Protein AF-0000000075264518 (afdb_homodimer)

Sequence (1050 aa):
SKLPQMQHNFGPEPLAYTRLRERRRAAVKKSFLHGWKGYTTYAFGHDELKPLSNKPKDPFGGWGATMIDALSTLAVMELPGEFLKVMPRLHKINFTVDEDVSVFESIIRYLGGFISAFELTERKQDMLLQKAEKLAQELLPAFDTPSGLPHHLWNPVQNKSTNRETLIAEVGTVQLEFMMLSQLSGNPIYGQKAQAITDFLDKMGYEHGIYIKGLYPTSIDTHKGRFKDGKQRSITTFGAMGDSAFEYFLKEHLLVDGTIPQYGRMYMQSIRSMKQYMLRQIPGYDMLLLPPFNTQTSTSKNAMDHLTCFVPGMLAMGAKTFNEPEDMEIAKGLMETCVFMYRTTKTGLSPENWVVSKTEAYNPMTFNKTKEELQSARDWWYDDELQNPLIKPPSNESLVERRPDSLFFGDKRYILRPETVESLFILYRITGDQKYQEYGWEIYQAIEKHCKTKSAYATIRNVDKVRGDDEDDEGEPLEGFNQIDSMESFLFAETFKYLYLLFSPPEIISLDKFVFNTEAHPFIRSKLPQMQHNFGPEPLAYTRLRERRRAAVKKSFLHGWKGYTTYAFGHDELKPLSNKPKDPFGGWGATMIDALSTLAVMELPGEFLKVMPRLHKINFTVDEDVSVFESIIRYLGGFISAFELTERKQDMLLQKAEKLAQELLPAFDTPSGLPHHLWNPVQNKSTNRETLIAEVGTVQLEFMMLSQLSGNPIYGQKAQAITDFLDKMGYEHGIYIKGLYPTSIDTHKGRFKDGKQRSITTFGAMGDSAFEYFLKEHLLVDGTIPQYGRMYMQSIRSMKQYMLRQIPGYDMLLLPPFNTQTSTSKNAMDHLTCFVPGMLAMGAKTFNEPEDMEIAKGLMETCVFMYRTTKTGLSPENWVVSKTEAYNPMTFNKTKEELQSARDWWYDDELQNPLIKPPSNESLVERRPDSLFFGDKRYILRPETVESLFILYRITGDQKYQEYGWEIYQAIEKHCKTKSAYATIRNVDKVRGDDEDDEGEPLEGFNQIDSMESFLFAETFKYLYLLFSPPEIISLDKFVFNTEAHPFIR

Nearest PDB structures (foldseek):
  5kk7-assembly2_B  TM=9.289E-01  e=9.789E-36  Homo sapiens
  1fo3-assembly1_A  TM=9.233E-01  e=9.334E-36  Homo sapiens
  1x9d-assembly1_A  TM=9.325E-01  e=3.366E-35  Homo sapiens
  8b5m-assembly1_A  TM=8.881E-01  e=1.529E-23  Caulobacter
  4ayr-assembly1_A  TM=8.793E-01  e=3.270E-23  Caulobacter sp. K31

Secondary structure (DSSP, 8-state):
--SPP-S----PPPHHHHHHHHHHHHHHHHHHHHHHHHHHHHSTTSSEEETTTTEEE-TTTTS-HHHHHTHHHHHHTT-HHHHHHHHHHHHT-----SS-EEHHHIIIIIIHHHHHHHHHTTT--HHHHHHHHHHHHHHGGGG-STTSPPPSEEBTTTTB-S-SEEEHHHHTSSHHHHHHHHHHH--THHHHHHHHHHHHHHH--GGGT-SSTT---SEEETTTTEEPPSTTT-EE-SSTTTHHHHHHHHHHHHHTTTSSHHHHHHHHHHHHHIIIII-EE-TTSS-EE---EETTTTEE-SEEEGGGGGHHHHHHHHHHHHT-HHHHHHHHHHHHHHHHHHHTSSSS---SEEEESS-EE--TTTTT--HHHHHHHHSGGG-TTS--GGGS---------S--TTEEESS--B----HHHHHHHHHHHHH--THHHHHHHHHHHHHHHHTB-SSSB-EES-TT--TTSSGGGGGS-STTTTEES---THIIIIIHHHHHHHTS-TTTT-TTTEEE-TT--EEE-/--SPP-S----PPPHHHHHHHHHHHHHHHHHHHHHHHHHHHHSTTSSEEETTTTEEE-TTTTS-HHHHHTHHHHHHTT-HHHHHHHHHHHHT-----SS-EEHHHIIIIIIHHHHHHHHHTTT--HHHHHHHHHHHHHHGGGG-STTSPPPSEEBTTTTB-S-SEEEHHHHTSSHHHHHHHHHHH--THHHHHHHHHHHHHHH--GGGT-SSTT---SEEETTTTEEPPSTTT-EE-SSTTTHHHHHHHHHHHHHTTTSSHHHHHHHHHHHHHIIIII-EE-TTSS-EE---EETTTTEE-SEEEGGGGGHHHHHHHHHHHHT-HHHHHHHHHHHHHHHHHHHTSSSS---SEEEESS-EE--TTTTT--HHHHHHHHSGGG-TTS--GGGS---------S--TTEEESS--B----HHHHHHHHHHHHH--THHHHHHHHHHHHHHHHTB-SSSB-EES-TT--TTSSGGGGSS-STTTTEES---THIIIIIHHHHHHHTS-TTTT-TTTEEE-TT--EEE-

Solvent-accessible surface area (backbone atoms only — not comparable to full-atom values): 53180 Å² total; per-residue (Å²): 124,88,55,62,79,48,50,40,86,79,70,89,71,58,66,72,55,50,53,51,33,48,51,52,23,50,51,41,50,50,52,47,49,45,33,48,50,30,31,58,70,48,17,61,58,31,14,24,35,19,29,74,81,55,40,56,42,58,91,67,76,43,71,8,51,28,62,39,28,24,39,38,34,31,57,74,69,68,35,64,69,67,47,58,65,48,52,69,58,58,73,67,60,69,82,75,37,89,47,77,26,48,46,44,58,44,40,46,36,46,34,23,15,24,49,20,30,19,58,74,52,73,63,68,49,60,65,33,51,51,52,28,50,52,48,50,61,60,47,50,68,43,31,72,36,84,54,48,40,46,36,37,35,33,18,51,61,74,68,47,58,91,49,61,47,28,36,37,26,39,65,41,43,46,43,66,50,24,38,50,48,14,67,74,69,67,47,58,64,42,29,51,53,35,50,50,44,53,54,51,60,71,67,55,38,49,56,29,54,35,60,40,78,54,50,59,35,26,42,30,29,25,62,79,53,27,41,42,79,54,96,81,28,32,34,24,34,59,18,84,57,22,29,45,20,59,48,35,24,45,46,44,17,53,48,54,50,54,73,53,56,65,31,44,50,51,31,52,40,23,50,53,39,39,52,73,74,37,31,26,26,32,81,62,34,62,30,33,44,63,23,39,27,30,52,78,79,72,45,72,48,57,31,42,42,44,60,32,29,35,46,26,23,51,30,39,52,48,15,54,64,69,71,33,70,66,40,37,54,49,13,51,19,35,41,43,36,50,52,46,45,16,68,67,30,72,46,32,39,39,39,45,24,36,34,39,76,69,61,42,76,57,43,88,68,51,62,62,39,36,70,67,54,53,49,48,43,54,46,39,83,74,42,83,84,54,66,64,65,86,68,52,66,76,72,77,64,80,71,81,79,68,81,57,91,47,55,44,73,58,52,34,29,29,72,60,73,32,29,50,46,44,16,31,30,45,45,23,46,40,67,60,47,63,64,33,50,53,54,47,48,51,40,50,52,25,44,59,68,67,23,49,44,96,36,21,41,30,19,34,56,40,25,72,57,55,87,74,76,49,86,76,46,83,76,56,58,82,68,64,54,65,44,38,68,39,35,61,41,50,37,49,15,26,31,47,36,30,52,29,49,49,35,41,64,73,75,65,79,25,69,74,48,35,42,59,48,94,50,51,31,51,37,80,84,124,88,58,63,79,51,49,40,88,78,70,90,72,58,67,70,55,49,52,51,34,48,51,52,23,50,50,40,51,50,51,48,49,46,34,48,49,30,31,57,71,48,17,61,60,30,14,24,35,19,29,74,79,55,41,56,43,57,89,68,74,44,72,7,51,29,60,39,28,24,39,37,33,31,56,75,69,68,34,64,70,65,47,56,66,49,52,71,57,57,73,69,61,70,82,72,37,90,49,76,28,48,48,45,60,44,40,45,37,47,36,23,15,25,49,19,31,20,57,73,52,73,62,66,47,62,64,33,51,51,52,29,50,51,48,48,60,60,49,50,68,43,31,72,35,84,53,49,38,47,37,38,34,32,17,53,62,74,67,48,59,90,50,60,48,30,36,36,26,38,66,42,44,46,44,64,50,24,37,50,47,14,66,76,70,67,46,57,65,42,29,51,54,34,50,51,42,52,54,51,61,71,66,54,38,48,55,28,54,34,61,41,79,53,49,62,38,24,39,29,28,26,62,78,54,28,39,42,78,54,96,80,26,33,32,26,35,58,18,82,56,21,29,45,20,62,49,36,24,45,49,43,17,54,49,56,50,53,73,53,56,64,28,45,53,52,29,53,42,24,51,54,40,39,53,73,73,37,31,25,26,34,82,62,34,62,30,33,45,64,24,37,25,29,50,79,77,72,46,72,48,56,33,44,42,43,60,32,29,35,46,26,23,49,30,40,52,49,14,52,64,69,70,34,69,67,40,37,53,49,14,52,19,35,41,43,35,49,51,46,44,15,69,67,31,73,46,32,39,38,40,44,25,36,33,39,75,66,62,42,76,57,42,88,71,52,60,62,39,34,72,65,52,51,52,48,42,54,45,39,82,74,39,84,83,53,66,64,64,85,68,53,63,77,72,75,64,75,73,78,85,61,80,56,91,46,57,44,73,57,53,33,29,29,73,59,74,31,29,48,47,46,16,31,30,44,46,24,47,41,67,62,47,63,63,34,49,54,53,47,49,51,41,50,51,24,44,59,68,65,23,49,43,94,36,21,43,31,19,33,56,39,26,72,58,55,91,75,76,51,88,81,58,84,75,65,66,80,66,66,56,65,42,37,67,38,36,60,40,50,37,50,15,24,31,44,36,31,51,28,51,50,36,42,62,72,74,66,79,26,69,75,47,33,42,60,49,95,49,52,33,51,37,79,82

InterPro domains:
  IPR001382 Glycoside hydrolase family 47 [PF01532] (32-523)
  IPR001382 Glycoside hydrolase family 47 [PR00747] (31-51)
  IPR001382 Glycoside hydrolase family 47 [PR00747] (64-78)
  IPR001382 Glycoside hydrolase family 47 [PR00747] (100-118)
  IPR001382 Glycoside hydrolase family 47 [PR00747] (141-160)
  IPR001382 Glycoside hydrolase family 47 [PR00747] (239-256)
  IPR001382 Glycoside hydrolase family 47 [PR00747] (415-439)
  IPR012341 Six-hairpin glycosidase-like superfamily [G3DSA:1.50.10.10] (16-525)
  IPR036026 Seven-hairpin glycosidases [SSF48225] (19-524)
  IPR050749 Glycosyl Hydrolase Family 47 [PTHR11742] (18-524)

Structure (mmCIF, N/CA/C/O backbone):
data_AF-0000000075264518-model_v1
#
loop_
_entity.id
_entity.type
_entity.pdbx_description
1 polymer alpha-1,2-Mannosidase
#
loop_
_atom_site.group_PDB
_atom_site.id
_atom_site.type_symbol
_atom_site.label_atom_id
_atom_site.label_alt_id
_atom_site.label_comp_id
_atom_site.label_asym_id
_atom_site.label_entity_id
_atom_site.label_seq_id
_atom_site.pdbx_PDB_ins_code
_atom_site.Cartn_x
_atom_site.Cartn_y
_atom_site.Cartn_z
_atom_site.occupancy
_atom_site.B_iso_or_equiv
_atom_site.auth_seq_id
_atom_site.auth_comp_id
_atom_site.auth_asym_id
_atom_site.auth_atom_id
_atom_site.pdbx_PDB_model_num
ATOM 1 N N . SER A 1 1 ? 6.703 3.375 27.188 1 78.88 1 SER A N 1
ATOM 2 C CA . SER A 1 1 ? 5.922 3.396 25.953 1 78.88 1 SER A CA 1
ATOM 3 C C . SER A 1 1 ? 6.137 2.125 25.141 1 78.88 1 SER A C 1
ATOM 5 O O . SER A 1 1 ? 7.25 1.598 25.094 1 78.88 1 SER A O 1
ATOM 7 N N . LYS A 1 2 ? 5.023 1.623 24.609 1 87.56 2 LYS A N 1
ATOM 8 C CA . LYS A 1 2 ? 5.098 0.464 23.734 1 87.56 2 LYS A CA 1
ATOM 9 C C . LYS A 1 2 ? 5.492 0.876 22.312 1 87.56 2 LYS A C 1
ATOM 11 O O . LYS A 1 2 ? 5.727 0.022 21.453 1 87.56 2 LYS A O 1
ATOM 16 N N . LEU A 1 3 ? 5.602 2.24 22.141 1 93.5 3 LEU A N 1
ATOM 17 C CA . LEU A 1 3 ? 5.938 2.762 20.828 1 93.5 3 LEU A CA 1
ATOM 18 C C . LEU A 1 3 ? 7.434 3.037 20.719 1 93.5 3 LEU A C 1
ATOM 20 O O . LEU A 1 3 ? 8.117 3.211 21.719 1 93.5 3 LEU A O 1
ATOM 24 N N . PRO A 1 4 ? 7.957 3.037 19.516 1 95.12 4 PRO A N 1
ATOM 25 C CA . PRO A 1 4 ? 9.383 3.307 19.344 1 95.12 4 PRO A CA 1
ATOM 26 C C . PRO A 1 4 ? 9.781 4.719 19.766 1 95.12 4 PRO A C 1
ATOM 28 O O . PRO A 1 4 ? 8.938 5.621 19.781 1 95.12 4 PRO A O 1
ATOM 31 N N . GLN A 1 5 ? 11.039 4.898 20.125 1 96.19 5 GLN A N 1
ATOM 32 C CA . GLN A 1 5 ? 11.578 6.223 20.406 1 96.19 5 GLN A CA 1
ATOM 33 C C . GLN A 1 5 ? 11.453 7.137 19.188 1 96.19 5 GLN A C 1
ATOM 35 O O . GLN A 1 5 ? 11.797 6.742 18.078 1 96.19 5 GLN A O 1
ATOM 40 N N . MET A 1 6 ? 10.969 8.297 19.406 1 96.81 6 MET A N 1
ATOM 41 C CA . MET A 1 6 ? 10.688 9.227 18.312 1 96.81 6 MET A CA 1
ATOM 42 C C . MET A 1 6 ? 11.906 10.086 18.016 1 96.81 6 MET A C 1
ATOM 44 O O . MET A 1 6 ? 12.32 10.203 16.859 1 96.81 6 MET A O 1
ATOM 48 N N . GLN A 1 7 ? 12.523 10.68 19 1 97.38 7 GLN A N 1
ATOM 49 C CA . GLN A 1 7 ? 13.586 11.656 18.797 1 97.38 7 GLN A CA 1
ATOM 50 C C . GLN A 1 7 ? 14.922 10.969 18.516 1 97.38 7 GLN A C 1
ATOM 52 O O . GLN A 1 7 ? 15.156 9.852 18.984 1 97.38 7 GLN A O 1
ATOM 57 N N . HIS A 1 8 ? 15.648 11.648 17.766 1 97.06 8 HIS A N 1
ATOM 58 C CA . HIS A 1 8 ? 17.047 11.281 17.578 1 97.06 8 HIS A CA 1
ATOM 59 C C . HIS A 1 8 ? 17.781 11.227 18.906 1 97.06 8 HIS A C 1
ATOM 61 O O . HIS A 1 8 ? 17.453 11.969 19.844 1 97.06 8 HIS A O 1
ATOM 67 N N . ASN A 1 9 ? 18.734 10.289 19.016 1 95.88 9 ASN A N 1
ATOM 68 C CA . ASN A 1 9 ? 19.625 10.281 20.172 1 95.88 9 ASN A CA 1
ATOM 69 C C . ASN A 1 9 ? 20.703 11.352 20.062 1 95.88 9 ASN A C 1
ATOM 71 O O . ASN A 1 9 ? 21.797 11.078 19.562 1 95.88 9 ASN A O 1
ATOM 75 N N . PHE A 1 10 ? 20.438 12.461 20.656 1 95.19 10 PHE A N 1
ATOM 76 C CA . PHE A 1 10 ? 21.344 13.594 20.547 1 95.19 10 PHE A CA 1
ATOM 77 C C . PHE A 1 10 ? 22.531 13.414 21.484 1 95.19 10 PHE A C 1
ATOM 79 O O . PHE A 1 10 ? 22.359 13.133 22.672 1 95.19 10 PHE A O 1
ATOM 86 N N . GLY A 1 11 ? 23.75 13.469 21.016 1 91.25 11 GLY A N 1
ATOM 87 C CA . GLY A 1 11 ? 24.953 13.477 21.844 1 91.25 11 GLY A CA 1
ATOM 88 C C . GLY A 1 11 ? 25.328 14.859 22.344 1 91.25 11 GLY A C 1
ATOM 89 O O . GLY A 1 11 ? 24.578 15.82 22.141 1 91.25 11 GLY A O 1
ATOM 90 N N . PRO A 1 12 ? 26.484 14.914 22.984 1 91.56 12 PRO A N 1
ATOM 91 C CA . PRO A 1 12 ? 26.938 16.234 23.453 1 91.56 12 PRO A CA 1
ATOM 92 C C . PRO A 1 12 ? 27.156 17.219 22.297 1 91.56 12 PRO A C 1
ATOM 94 O O . PRO A 1 12 ? 27.672 16.844 21.25 1 91.56 12 PRO A O 1
ATOM 97 N N . GLU A 1 13 ? 26.594 18.359 22.531 1 90.12 13 GLU A N 1
ATOM 98 C CA . GLU A 1 13 ? 26.688 19.422 21.531 1 90.12 13 GLU A CA 1
ATOM 99 C C . GLU A 1 13 ? 27.953 20.25 21.719 1 90.12 13 GLU A C 1
ATOM 101 O O . GLU A 1 13 ? 28.281 20.641 22.844 1 90.12 13 GLU A O 1
ATOM 106 N N . PRO A 1 14 ? 28.734 20.5 20.625 1 92.31 14 PRO A N 1
ATOM 107 C CA . PRO A 1 14 ? 29.875 21.406 20.766 1 92.31 14 PRO A CA 1
ATOM 108 C C . PRO A 1 14 ? 29.484 22.781 21.328 1 92.31 14 PRO A C 1
ATOM 110 O O . PRO A 1 14 ? 28.406 23.297 21 1 92.31 14 PRO A O 1
ATOM 113 N N . LEU A 1 15 ? 30.375 23.359 22.078 1 93.75 15 LEU A N 1
ATOM 114 C CA . LEU A 1 15 ? 30.094 24.594 22.797 1 93.75 15 LEU A CA 1
ATOM 115 C C . LEU A 1 15 ? 29.719 25.703 21.828 1 93.75 15 LEU A C 1
ATOM 117 O O . LEU A 1 15 ? 28.828 26.516 22.125 1 93.75 15 LEU A O 1
ATOM 121 N N . ALA A 1 16 ? 30.406 25.797 20.734 1 93.31 16 ALA A N 1
ATOM 122 C CA . ALA A 1 16 ? 30.141 26.844 19.75 1 93.31 16 ALA A CA 1
ATOM 123 C C . ALA A 1 16 ? 28.703 26.734 19.219 1 93.31 16 ALA A C 1
ATOM 125 O O . ALA A 1 16 ? 28.047 27.766 19.016 1 93.31 16 ALA A O 1
ATOM 126 N N . TYR A 1 17 ? 28.281 25.594 19.047 1 92.88 17 TYR A N 1
ATOM 127 C CA . TYR A 1 17 ? 26.938 25.375 18.562 1 92.88 17 TYR A CA 1
ATOM 128 C C . TYR A 1 17 ? 25.906 25.656 19.656 1 92.88 17 TYR A C 1
ATOM 130 O O . TYR A 1 17 ? 24.828 26.188 19.391 1 92.88 17 TYR A O 1
ATOM 138 N N . THR A 1 18 ? 26.25 25.281 20.828 1 94.38 18 THR A N 1
ATOM 139 C CA . THR A 1 18 ? 25.375 25.594 21.969 1 94.38 18 THR A CA 1
ATOM 140 C C . THR A 1 18 ? 25.156 27.094 22.109 1 94.38 18 THR A C 1
ATOM 142 O O . THR A 1 18 ? 24.031 27.547 22.297 1 94.38 18 THR A O 1
ATOM 145 N N . ARG A 1 19 ? 26.203 27.844 21.969 1 96.38 19 ARG A N 1
ATOM 146 C CA . ARG A 1 19 ? 26.125 29.297 22.078 1 96.38 19 ARG A CA 1
ATOM 147 C C . ARG A 1 19 ? 25.266 29.891 20.969 1 96.38 19 ARG A C 1
ATOM 149 O O . ARG A 1 19 ? 24.438 30.781 21.219 1 96.38 19 ARG A O 1
ATOM 156 N N . LEU A 1 20 ? 25.469 29.391 19.812 1 96.75 20 LEU A N 1
ATOM 157 C CA . LEU A 1 20 ? 24.703 29.859 18.672 1 96.75 20 LEU A CA 1
ATOM 158 C C . LEU A 1 20 ? 23.219 29.562 18.844 1 96.75 20 LEU A C 1
ATOM 160 O O . LEU A 1 20 ? 22.375 30.438 18.672 1 96.75 20 LEU A O 1
ATOM 164 N N . ARG A 1 21 ? 22.953 28.328 19.141 1 96.38 21 ARG A N 1
ATOM 165 C CA . ARG A 1 21 ? 21.578 27.875 19.328 1 96.38 21 ARG A CA 1
ATOM 166 C C . ARG A 1 21 ? 20.891 28.672 20.422 1 96.38 21 ARG A C 1
ATOM 168 O O . ARG A 1 21 ? 19.75 29.094 20.281 1 96.38 21 ARG A O 1
ATOM 175 N N . GLU A 1 22 ? 21.562 28.938 21.516 1 97.62 22 GLU A N 1
ATOM 176 C CA . GLU A 1 22 ? 21 29.688 22.641 1 97.62 22 GLU A CA 1
ATOM 177 C C . GLU A 1 22 ? 20.734 31.141 22.266 1 97.62 22 GLU A C 1
ATOM 179 O O . GLU A 1 22 ? 19.766 31.734 22.719 1 97.62 22 GLU A O 1
ATOM 184 N N . ARG A 1 23 ? 21.609 31.688 21.484 1 98.38 23 ARG A N 1
ATOM 185 C CA . ARG A 1 23 ? 21.391 33.031 20.984 1 98.38 23 ARG A CA 1
ATOM 186 C C . ARG A 1 23 ? 20.141 33.125 20.125 1 98.38 23 ARG A C 1
ATOM 188 O O . ARG A 1 23 ? 19.359 34.062 20.219 1 98.38 23 ARG A O 1
ATOM 195 N N . ARG A 1 24 ? 19.953 32.156 19.312 1 98.75 24 ARG A N 1
ATOM 196 C CA . ARG A 1 24 ? 18.781 32.125 18.438 1 98.75 24 ARG A CA 1
ATOM 197 C C . ARG A 1 24 ? 17.516 31.906 19.25 1 98.75 24 ARG A C 1
ATOM 199 O O . ARG A 1 24 ? 16.484 32.531 18.984 1 98.75 24 ARG A O 1
ATOM 206 N N . ARG A 1 25 ? 17.609 31 20.219 1 98.75 25 ARG A N 1
ATOM 207 C CA . ARG A 1 25 ? 16.469 30.781 21.125 1 98.75 25 ARG A CA 1
ATOM 208 C C . ARG A 1 25 ? 16.078 32.062 21.844 1 98.75 25 ARG A C 1
ATOM 210 O O . ARG A 1 25 ? 14.898 32.406 21.922 1 98.75 25 ARG A O 1
ATOM 217 N N . ALA A 1 26 ? 17.078 32.812 22.297 1 98.69 26 ALA A N 1
ATOM 218 C CA . ALA A 1 26 ? 16.844 34.062 23 1 98.69 26 ALA A CA 1
ATOM 219 C C . ALA A 1 26 ? 16.25 35.125 22.078 1 98.69 26 ALA A C 1
ATOM 221 O O . ALA A 1 26 ? 15.414 35.938 22.5 1 98.69 26 ALA A O 1
ATOM 222 N N . ALA A 1 27 ? 16.688 35.094 20.875 1 98.81 27 ALA A N 1
ATOM 223 C CA . ALA A 1 27 ? 16.156 36.062 19.891 1 98.81 27 ALA A CA 1
ATOM 224 C C . ALA A 1 27 ? 14.672 35.812 19.656 1 98.81 27 ALA A C 1
ATOM 226 O O . ALA A 1 27 ? 13.898 36.781 19.578 1 98.81 27 ALA A O 1
ATOM 227 N N . VAL A 1 28 ? 14.297 34.594 19.547 1 98.88 28 VAL A N 1
ATOM 228 C CA . VAL A 1 28 ? 12.891 34.25 19.328 1 98.88 28 VAL A CA 1
ATOM 229 C C . VAL A 1 28 ? 12.062 34.656 20.531 1 98.88 28 VAL A C 1
ATOM 231 O O . VAL A 1 28 ? 10.969 35.188 20.391 1 98.88 28 VAL A O 1
ATOM 234 N N . LYS A 1 29 ? 12.594 34.344 21.719 1 98.81 29 LYS A N 1
ATOM 235 C CA . LYS A 1 29 ? 11.906 34.75 22.953 1 98.81 29 LYS A CA 1
ATOM 236 C C . LYS A 1 29 ? 11.703 36.25 23.016 1 98.81 29 LYS A C 1
ATOM 238 O O . LYS A 1 29 ? 10.641 36.719 23.438 1 98.81 29 LYS A O 1
ATOM 243 N N . LYS A 1 30 ? 12.688 37 22.594 1 98.75 30 LYS A N 1
ATOM 244 C CA . LYS A 1 30 ? 12.586 38.469 22.547 1 98.75 30 LYS A CA 1
ATOM 245 C C . LYS A 1 30 ? 11.492 38.906 21.594 1 98.75 30 LYS A C 1
ATOM 247 O O . LYS A 1 30 ? 10.742 39.844 21.891 1 98.75 30 LYS A O 1
ATOM 252 N N . SER A 1 31 ? 11.461 38.312 20.5 1 98.81 31 SER A N 1
ATOM 253 C CA . SER A 1 31 ? 10.43 38.625 19.516 1 98.81 31 SER A CA 1
ATOM 254 C C . SER A 1 31 ? 9.039 38.312 20.047 1 98.81 31 SER A C 1
ATOM 256 O O . SER A 1 31 ? 8.086 39.062 19.828 1 98.81 31 SER A O 1
ATOM 258 N N . PHE A 1 32 ? 8.922 37.125 20.734 1 98.88 32 PHE A N 1
ATOM 259 C CA . PHE A 1 32 ? 7.664 36.781 21.391 1 98.88 32 PHE A CA 1
ATOM 260 C C . PHE A 1 32 ? 7.234 37.875 22.344 1 98.88 32 PHE A C 1
ATOM 262 O O . PHE A 1 32 ? 6.086 38.312 22.328 1 98.88 32 PHE A O 1
ATOM 269 N N . LEU A 1 33 ? 8.148 38.344 23.125 1 98.81 33 LEU A N 1
ATOM 270 C CA . LEU A 1 33 ? 7.844 39.344 24.141 1 98.81 33 LEU A CA 1
ATOM 271 C C . LEU A 1 33 ? 7.469 40.656 23.5 1 98.81 33 LEU A C 1
ATOM 273 O O . LEU A 1 33 ? 6.633 41.406 24.031 1 98.81 33 LEU A O 1
ATOM 277 N N . HIS A 1 34 ? 8.086 41 22.375 1 98.69 34 HIS A N 1
ATOM 278 C CA . HIS A 1 34 ? 7.699 42.188 21.641 1 98.69 34 HIS A CA 1
ATOM 279 C C . HIS A 1 34 ? 6.23 42.156 21.234 1 98.69 34 HIS A C 1
ATOM 281 O O . HIS A 1 34 ? 5.465 43.062 21.547 1 98.69 34 HIS A O 1
ATOM 287 N N . GLY A 1 35 ? 5.914 41.094 20.578 1 98.69 35 GLY A N 1
ATOM 288 C CA . GLY A 1 35 ? 4.527 40.938 20.156 1 98.69 35 GLY A CA 1
ATOM 289 C C . GLY A 1 35 ? 3.566 40.844 21.328 1 98.69 35 GLY A C 1
ATOM 290 O O . GLY A 1 35 ? 2.475 41.406 21.297 1 98.69 35 GLY A O 1
ATOM 291 N N . TRP A 1 36 ? 3.955 40.094 22.344 1 98.69 36 TRP A N 1
ATOM 292 C CA . TRP A 1 36 ? 3.131 39.8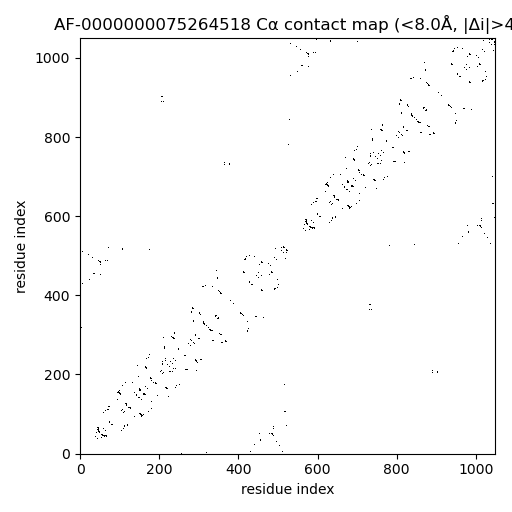75 23.531 1 98.69 36 TRP A CA 1
ATOM 293 C C . TRP A 1 36 ? 2.863 41.219 24.234 1 98.69 36 TRP A C 1
ATOM 295 O O . TRP A 1 36 ? 1.74 41.469 24.672 1 98.69 36 TRP A O 1
ATOM 305 N N . LYS A 1 37 ? 3.891 42.031 24.328 1 98.5 37 LYS A N 1
ATOM 306 C CA . LYS A 1 37 ? 3.727 43.344 24.922 1 98.5 37 LYS A CA 1
ATOM 307 C C . LYS A 1 37 ? 2.736 44.219 24.125 1 98.5 37 LYS A C 1
ATOM 309 O O . LYS A 1 37 ? 1.904 44.906 24.719 1 98.5 37 LYS A O 1
ATOM 314 N N . GLY A 1 38 ? 2.908 44.156 22.828 1 98.62 38 GLY A N 1
ATOM 315 C CA . GLY A 1 38 ? 1.933 44.875 22.016 1 98.62 38 GLY A CA 1
ATOM 316 C C . GLY A 1 38 ? 0.51 44.406 22.25 1 98.62 38 GLY A C 1
ATOM 317 O O . GLY A 1 38 ? -0.397 45.219 22.422 1 98.62 38 GLY A O 1
ATOM 318 N N . TYR A 1 39 ? 0.268 43.125 22.297 1 98.69 39 TYR A N 1
ATOM 319 C CA . TYR A 1 39 ? -1.055 42.562 22.516 1 98.69 39 TYR A CA 1
ATOM 320 C C . TYR A 1 39 ? -1.604 42.969 23.875 1 98.69 39 TYR A C 1
ATOM 322 O O . TYR A 1 39 ? -2.748 43.406 24 1 98.69 39 TYR A O 1
ATOM 330 N N . THR A 1 40 ? -0.771 42.812 24.969 1 98.31 40 THR A N 1
ATOM 331 C CA . THR A 1 40 ? -1.256 43.062 26.312 1 98.31 40 THR A CA 1
ATOM 332 C C . THR A 1 40 ? -1.497 44.562 26.531 1 98.31 40 THR A C 1
ATOM 334 O O . THR A 1 40 ? -2.318 44.938 27.359 1 98.31 40 THR A O 1
ATOM 337 N N . THR A 1 41 ? -0.857 45.375 25.719 1 98.56 41 THR A N 1
ATOM 338 C CA . THR A 1 41 ? -1.04 46.812 25.828 1 98.56 41 THR A CA 1
ATOM 339 C C . THR A 1 41 ? -2.318 47.25 25.125 1 98.56 41 THR A C 1
ATOM 341 O O . THR A 1 41 ? -3.084 48.062 25.656 1 98.56 41 THR A O 1
ATOM 344 N N . TYR A 1 42 ? -2.543 46.656 23.969 1 98.56 42 TYR A N 1
ATOM 345 C CA . TYR A 1 42 ? -3.545 47.281 23.109 1 98.56 42 TYR A CA 1
ATOM 346 C C . TYR A 1 42 ? -4.773 46.406 22.969 1 98.56 42 TYR A C 1
ATOM 348 O O . TYR A 1 42 ? -5.84 46.875 22.562 1 98.56 42 TYR A O 1
ATOM 356 N N . ALA A 1 43 ? -4.684 45.125 23.328 1 98.31 43 ALA A N 1
ATOM 357 C CA . ALA A 1 43 ? -5.793 44.25 23.016 1 98.31 43 ALA A CA 1
ATOM 358 C C . ALA A 1 43 ? -5.934 43.156 24.062 1 98.31 43 ALA A C 1
ATOM 360 O O . ALA A 1 43 ? -6.465 42.062 23.781 1 98.31 43 ALA A O 1
ATOM 361 N N . PHE A 1 44 ? -5.426 43.375 25.266 1 97.38 44 PHE A N 1
ATOM 362 C CA . PHE A 1 44 ? -5.43 42.344 26.312 1 97.38 44 PHE A CA 1
ATOM 363 C C . PHE A 1 44 ? -6.855 41.906 26.641 1 97.38 44 PHE A C 1
ATOM 365 O O . PHE A 1 44 ? -7.707 42.75 26.969 1 97.38 44 PHE A O 1
ATOM 372 N N . GLY A 1 45 ? -7.102 40.656 26.5 1 95.81 45 GLY A N 1
ATOM 373 C CA . GLY A 1 45 ? -8.422 40.125 26.781 1 95.81 45 GLY A CA 1
ATOM 374 C C . GLY A 1 45 ? -9.266 39.938 25.531 1 95.81 45 GLY A C 1
ATOM 375 O O . GLY A 1 45 ? -10.281 39.25 25.547 1 95.81 45 GLY A O 1
ATOM 376 N N . HIS A 1 46 ? -8.914 40.656 24.469 1 97.31 46 HIS A N 1
ATOM 377 C CA . HIS A 1 46 ? -9.547 40.438 23.172 1 97.31 46 HIS A CA 1
ATOM 378 C C . HIS A 1 46 ? -8.891 39.281 22.406 1 97.31 46 HIS A C 1
ATOM 380 O O . HIS A 1 46 ? -7.816 38.812 22.781 1 97.31 46 HIS A O 1
ATOM 386 N N . ASP A 1 47 ? -9.508 38.906 21.391 1 98 47 ASP A N 1
ATOM 387 C CA . ASP A 1 47 ? -9.016 37.719 20.656 1 98 47 ASP A CA 1
ATOM 388 C C . ASP A 1 47 ? -7.688 38.031 19.969 1 98 47 ASP A C 1
ATOM 390 O O . ASP A 1 47 ? -6.758 37.219 20.031 1 98 47 ASP A O 1
ATOM 394 N N . GLU A 1 48 ? -7.594 39.156 19.25 1 98.44 48 GLU A N 1
ATOM 395 C CA . GLU A 1 48 ? -6.398 39.438 18.469 1 98.44 48 GLU A CA 1
ATOM 396 C C . GLU A 1 48 ? -6.074 40.938 18.5 1 98.44 48 GLU A C 1
ATOM 398 O O . GLU A 1 48 ? -6.926 41.75 18.828 1 98.44 48 GLU A O 1
ATOM 403 N N . LEU A 1 49 ? -4.848 41.188 18.125 1 98.69 49 LEU A N 1
ATOM 404 C CA . LEU A 1 49 ? -4.363 42.562 17.938 1 98.69 49 LEU A CA 1
ATOM 405 C C . LEU A 1 49 ? -4.164 42.875 16.469 1 98.69 49 LEU A C 1
ATOM 407 O O . LEU A 1 49 ? -3.625 42.062 15.719 1 98.69 49 LEU A O 1
ATOM 411 N N . LYS A 1 50 ? -4.711 44.062 16.062 1 98.5 50 LYS A N 1
ATOM 412 C CA . LYS A 1 50 ? -4.293 44.656 14.797 1 98.5 50 LYS A CA 1
ATOM 413 C C . LYS A 1 50 ? -3 45.438 14.961 1 98.5 50 LYS A C 1
ATOM 415 O O . LYS A 1 50 ? -3.006 46.531 15.523 1 98.5 50 LYS A O 1
ATOM 420 N N . PRO A 1 51 ? -1.887 44.969 14.43 1 98 51 PRO A N 1
ATOM 421 C CA . PRO A 1 51 ? -0.562 45.438 14.859 1 98 51 PRO A CA 1
ATOM 422 C C . PRO A 1 51 ? -0.187 46.781 14.273 1 98 51 PRO A C 1
ATOM 424 O O . PRO A 1 51 ? 0.788 47.406 14.719 1 98 51 PRO A O 1
ATOM 427 N N . LEU A 1 52 ? -0.89 47.25 13.242 1 97.69 52 LEU A N 1
ATOM 428 C CA . LEU A 1 52 ? -0.59 48.562 12.664 1 97.69 52 LEU A CA 1
ATOM 429 C C . LEU A 1 52 ? -1.451 49.656 13.297 1 97.69 52 LEU A C 1
ATOM 431 O O . LEU A 1 52 ? -0.947 50.719 13.664 1 97.69 52 LEU A O 1
ATOM 435 N N . SER A 1 53 ? -2.74 49.375 13.484 1 97.81 53 SER A N 1
ATOM 436 C CA . SER A 1 53 ? -3.668 50.375 14.016 1 97.81 53 SER A CA 1
ATOM 437 C C . SER A 1 53 ? -3.744 50.312 15.539 1 97.81 53 SER A C 1
ATOM 439 O O . SER A 1 53 ? -4.273 51.219 16.188 1 97.81 53 SER A O 1
ATOM 441 N N . ASN A 1 54 ? -3.283 49.188 16.141 1 98.19 54 ASN A N 1
ATOM 442 C CA . ASN A 1 54 ? -3.314 48.938 17.578 1 98.19 54 ASN A CA 1
ATOM 443 C C . ASN A 1 54 ? -4.746 48.844 18.109 1 98.19 54 ASN A C 1
ATOM 445 O O . ASN A 1 54 ? -5.047 49.375 19.188 1 98.19 54 ASN A O 1
ATOM 449 N N . LYS A 1 55 ? -5.629 48.281 17.312 1 98.5 55 LYS A N 1
ATOM 450 C CA . LYS A 1 55 ? -7.016 48.031 17.688 1 98.5 55 LYS A CA 1
ATOM 451 C C . LYS A 1 55 ? -7.258 46.531 17.922 1 98.5 55 LYS A C 1
ATOM 453 O O . LYS A 1 55 ? -6.562 45.688 17.359 1 98.5 55 LYS A O 1
ATOM 458 N N . PRO A 1 56 ? -8.195 46.188 18.812 1 98.19 56 PRO A N 1
ATOM 459 C CA . PRO A 1 56 ? -8.523 44.781 19.031 1 98.19 56 PRO A CA 1
ATOM 460 C C . PRO A 1 56 ? -9.438 44.219 17.938 1 98.19 56 PRO A C 1
ATOM 462 O O . PRO A 1 56 ? -10.094 45 17.219 1 98.19 56 PRO A O 1
ATOM 465 N N . LYS A 1 57 ? -9.469 43.031 17.812 1 97.5 57 LYS A N 1
ATOM 466 C CA . LYS A 1 57 ? -10.352 42.25 16.938 1 97.5 57 LYS A CA 1
ATOM 467 C C . LYS A 1 57 ? -10.82 40.969 17.641 1 97.5 57 LYS A C 1
ATOM 469 O O . LYS A 1 57 ? -10.039 40.312 18.328 1 97.5 57 LYS A O 1
ATOM 474 N N . ASP A 1 58 ? -12.141 40.594 17.453 1 96.19 58 ASP A N 1
ATOM 475 C CA . ASP A 1 58 ? -12.695 39.469 18.188 1 96.19 58 ASP A CA 1
ATOM 476 C C . ASP A 1 58 ? -13.391 38.5 17.25 1 96.19 58 ASP A C 1
ATOM 478 O O . ASP A 1 58 ? -14.617 38.344 17.266 1 96.19 58 ASP A O 1
ATOM 482 N N . PRO A 1 59 ? -12.625 37.688 16.547 1 94 59 PRO A N 1
ATOM 483 C CA . PRO A 1 59 ? -13.242 36.75 15.602 1 94 59 PRO A CA 1
ATOM 484 C C . PRO A 1 59 ? -13.641 35.438 16.25 1 94 59 PRO A C 1
ATOM 486 O O . PRO A 1 59 ? -14.328 34.625 15.633 1 94 59 PRO A O 1
ATOM 489 N N . PHE A 1 60 ? -13.305 35.25 17.562 1 94.44 60 PHE A N 1
ATOM 490 C CA . PHE A 1 60 ? -13.477 33.906 18.156 1 94.44 60 PHE A CA 1
ATOM 491 C C . PHE A 1 60 ? -14.289 34 19.453 1 94.44 60 PHE A C 1
ATOM 493 O O . PHE A 1 60 ? -13.93 33.406 20.453 1 94.44 60 PHE A O 1
ATOM 500 N N . GLY A 1 61 ? -15.297 34.812 19.469 1 91.69 61 GLY A N 1
ATOM 501 C CA . GLY A 1 61 ? -16.203 34.906 20.609 1 91.69 61 GLY A CA 1
ATOM 502 C C . GLY A 1 61 ? -15.766 35.938 21.641 1 91.69 61 GLY A C 1
ATOM 503 O O . GLY A 1 61 ? -16.516 36.25 22.562 1 91.69 61 GLY A O 1
ATOM 504 N N . GLY A 1 62 ? -14.523 36.469 21.469 1 95.5 62 GLY A N 1
ATOM 505 C CA . GLY A 1 62 ? -14.047 37.531 22.344 1 95.5 62 GLY A CA 1
ATOM 506 C C . GLY A 1 62 ? -13.562 37 23.688 1 95.5 62 GLY A C 1
ATOM 507 O O . GLY A 1 62 ? -13.586 37.75 24.688 1 95.5 62 GLY A O 1
ATOM 508 N N . TRP A 1 63 ? -13.172 35.781 23.766 1 97.06 63 TRP A N 1
ATOM 509 C CA . TRP A 1 63 ? -12.766 35.188 25.031 1 97.06 63 TRP A CA 1
ATOM 510 C C . TRP A 1 63 ? -11.266 35.344 25.266 1 97.06 63 TRP A C 1
ATOM 512 O O . TRP A 1 63 ? -10.727 34.875 26.266 1 97.06 63 TRP A O 1
ATOM 522 N N . GLY A 1 64 ? -10.617 36.062 24.328 1 97.69 64 GLY A N 1
ATOM 523 C CA . GLY A 1 64 ? -9.18 36.219 24.453 1 97.69 64 GLY A CA 1
ATOM 524 C C . GLY A 1 64 ? -8.383 35.094 23.828 1 97.69 64 GLY A C 1
ATOM 525 O O . GLY A 1 64 ? -7.555 34.469 24.484 1 97.69 64 GLY A O 1
ATOM 526 N N . ALA A 1 65 ? -8.594 34.875 22.547 1 98.06 65 ALA A N 1
ATOM 527 C CA . ALA A 1 65 ? -7.969 33.781 21.859 1 98.06 65 ALA A CA 1
ATOM 528 C C . ALA A 1 65 ? -6.449 33.812 21.969 1 98.06 65 ALA A C 1
ATOM 530 O O . ALA A 1 65 ? -5.805 32.812 22.281 1 98.06 65 ALA A O 1
ATOM 531 N N . THR A 1 66 ? -5.844 34.969 21.734 1 98.5 66 THR A N 1
ATOM 532 C CA . THR A 1 66 ? -4.395 35.125 21.812 1 98.5 66 THR A CA 1
ATOM 533 C C . THR A 1 66 ? -3.898 34.844 23.234 1 98.5 66 THR A C 1
ATOM 535 O O . THR A 1 66 ? -2.881 34.188 23.422 1 98.5 66 THR A O 1
ATOM 538 N N . MET A 1 67 ? -4.629 35.375 24.203 1 97.81 67 MET A N 1
ATOM 539 C CA . MET A 1 67 ? -4.277 35.219 25.609 1 97.81 67 MET A CA 1
ATOM 540 C C . MET A 1 67 ? -4.246 33.75 26.016 1 97.81 67 MET A C 1
ATOM 542 O O . MET A 1 67 ? -3.271 33.281 26.609 1 97.81 67 MET A O 1
ATOM 546 N N . ILE A 1 68 ? -5.207 33 25.656 1 98.25 68 ILE A N 1
ATOM 547 C CA . ILE A 1 68 ? -5.344 31.609 26.047 1 98.25 68 ILE A CA 1
ATOM 548 C C . ILE A 1 68 ? -4.41 30.75 25.203 1 98.25 68 ILE A C 1
ATOM 550 O O . ILE A 1 68 ? -3.729 29.859 25.734 1 98.25 68 ILE A O 1
ATOM 554 N N . ASP A 1 69 ? -4.316 31.016 23.906 1 97.75 69 ASP A N 1
ATOM 555 C CA . ASP A 1 69 ? -3.455 30.297 22.969 1 97.75 69 ASP A CA 1
ATOM 556 C C . ASP A 1 69 ? -1.986 30.422 23.375 1 97.75 69 ASP A C 1
ATOM 558 O O . ASP A 1 69 ? -1.183 29.531 23.094 1 97.75 69 ASP A O 1
ATOM 562 N N . ALA A 1 70 ? -1.667 31.484 24.016 1 98.44 70 ALA A N 1
ATOM 563 C CA . ALA A 1 70 ? -0.267 31.766 24.312 1 98.44 70 ALA A CA 1
ATOM 564 C C . ALA A 1 70 ? 0.135 31.156 25.656 1 98.44 70 ALA A C 1
ATOM 566 O O . ALA A 1 70 ? 1.321 31.094 25.984 1 98.44 70 ALA A O 1
ATOM 567 N N . LEU A 1 71 ? -0.802 30.641 26.453 1 98.19 71 LEU A N 1
ATOM 568 C CA . LEU A 1 71 ? -0.525 30.172 27.797 1 98.19 71 LEU A CA 1
ATOM 569 C C . LEU A 1 71 ? 0.547 29.078 27.781 1 98.19 71 LEU A C 1
ATOM 571 O O . LEU A 1 71 ? 1.494 29.141 28.578 1 98.19 71 LEU A O 1
ATOM 575 N N . SER A 1 72 ? 0.36 28.109 26.906 1 98.19 72 SER A N 1
ATOM 576 C CA . SER A 1 72 ? 1.334 27.031 26.875 1 98.19 72 SER A CA 1
ATOM 577 C C . SER A 1 72 ? 2.705 27.531 26.422 1 98.19 72 SER A C 1
ATOM 579 O O . SER A 1 72 ? 3.732 27.031 26.891 1 98.19 72 SER A O 1
ATOM 581 N N . THR A 1 73 ? 2.721 28.516 25.531 1 98.75 73 THR A N 1
ATOM 582 C CA . THR A 1 73 ? 3.992 29.078 25.094 1 98.75 73 THR A CA 1
ATOM 583 C C . THR A 1 73 ? 4.664 29.828 26.234 1 98.75 73 THR A C 1
ATOM 585 O O . THR A 1 73 ? 5.879 29.734 26.422 1 98.75 73 THR A O 1
ATOM 588 N N . LEU A 1 74 ? 3.867 30.609 26.969 1 98.62 74 LEU A N 1
ATOM 589 C CA . LEU A 1 74 ? 4.391 31.297 28.141 1 98.62 74 LEU A CA 1
ATOM 590 C C . LEU A 1 74 ? 5.02 30.328 29.125 1 98.62 74 LEU A C 1
ATOM 592 O O . LEU A 1 74 ? 6.078 30.594 29.703 1 98.62 74 LEU A O 1
ATOM 596 N N . ALA A 1 75 ? 4.391 29.219 29.312 1 97.94 75 ALA A N 1
ATOM 597 C CA . ALA A 1 75 ? 4.918 28.188 30.188 1 97.94 75 ALA A CA 1
ATOM 598 C C . ALA A 1 75 ? 6.203 27.578 29.625 1 97.94 75 ALA A C 1
ATOM 600 O O . ALA A 1 75 ? 7.191 27.422 30.344 1 97.94 75 ALA A O 1
ATOM 601 N N . VAL A 1 76 ? 6.238 27.266 28.328 1 98.38 76 VAL A N 1
ATOM 602 C CA . VAL A 1 76 ? 7.371 26.625 27.672 1 98.38 76 VAL A CA 1
ATOM 603 C C . VAL A 1 76 ? 8.578 27.547 27.703 1 98.38 76 VAL A C 1
ATOM 605 O O . VAL A 1 76 ? 9.711 27.109 27.891 1 98.38 76 VAL A O 1
ATOM 608 N N . MET A 1 77 ? 8.305 28.891 27.516 1 98.31 77 MET A N 1
ATOM 609 C CA . MET A 1 77 ? 9.383 29.875 27.469 1 98.31 77 MET A CA 1
ATOM 610 C C . MET A 1 77 ? 9.773 30.328 28.859 1 98.31 77 MET A C 1
ATOM 612 O O . MET A 1 77 ? 10.594 31.234 29.016 1 98.31 77 MET A O 1
ATOM 616 N N . GLU A 1 78 ? 9.164 29.797 29.953 1 96.5 78 GLU A N 1
ATOM 617 C CA . GLU A 1 78 ? 9.461 30.094 31.359 1 96.5 78 GLU A CA 1
ATOM 618 C C . GLU A 1 78 ? 9.289 31.578 31.656 1 96.5 78 GLU A C 1
ATOM 620 O O . GLU A 1 78 ? 10.203 32.219 32.156 1 96.5 78 GLU A O 1
ATOM 625 N N . LEU A 1 79 ? 8.117 31.969 31.312 1 97.94 79 LEU A N 1
ATOM 626 C CA . LEU A 1 79 ? 7.73 33.344 31.609 1 97.94 79 LEU A CA 1
ATOM 627 C C . LEU A 1 79 ? 6.621 33.406 32.656 1 97.94 79 LEU A C 1
ATOM 629 O O . LEU A 1 79 ? 5.508 33.844 32.375 1 97.94 79 LEU A O 1
ATOM 633 N N . PRO A 1 80 ? 6.914 33.031 33.875 1 95.12 80 PRO A N 1
ATOM 634 C CA . PRO A 1 80 ? 5.891 32.906 34.906 1 95.12 80 PRO A CA 1
ATOM 635 C C . PRO A 1 80 ? 5.184 34.219 35.219 1 95.12 80 PRO A C 1
ATOM 637 O O . PRO A 1 80 ? 3.992 34.219 35.531 1 95.12 80 PRO A O 1
ATOM 640 N N . GLY A 1 81 ? 5.949 35.344 35.188 1 96.19 81 GLY A N 1
ATOM 641 C CA . GLY A 1 81 ? 5.316 36.625 35.406 1 96.19 81 GLY A CA 1
ATOM 642 C C . GLY A 1 81 ? 4.203 36.938 34.438 1 96.19 81 GLY A C 1
ATOM 643 O O . GLY A 1 81 ? 3.115 37.375 34.812 1 96.19 81 GLY A O 1
ATOM 644 N N . GLU A 1 82 ? 4.508 36.781 33.156 1 97.06 82 GLU A N 1
ATOM 645 C CA . GLU A 1 82 ? 3.508 37.031 32.125 1 97.06 82 GLU A CA 1
ATOM 646 C C . GLU A 1 82 ? 2.346 36.031 32.219 1 97.06 82 GLU A C 1
ATOM 648 O O . GLU A 1 82 ? 1.192 36.406 31.984 1 97.06 82 GLU A O 1
ATOM 653 N N . PHE A 1 83 ? 2.674 34.781 32.62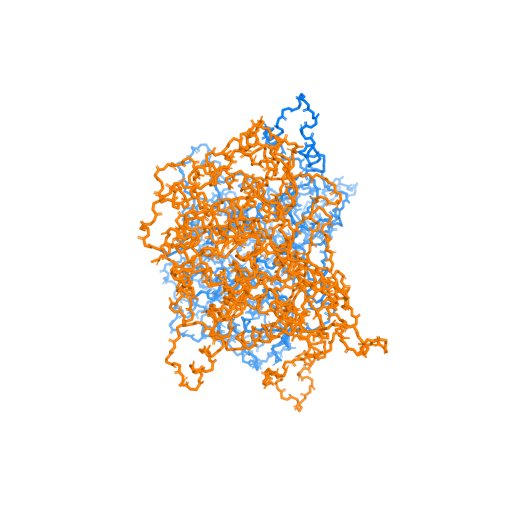5 1 96.56 83 PHE A N 1
ATOM 654 C CA . PHE A 1 83 ? 1.659 33.75 32.812 1 96.56 83 PHE A CA 1
ATOM 655 C C . PHE A 1 83 ? 0.684 34.156 33.906 1 96.56 83 PHE A C 1
ATOM 657 O O . PHE A 1 83 ? -0.533 34.062 33.719 1 96.56 83 PHE A O 1
ATOM 664 N N . LEU A 1 84 ? 1.195 34.625 34.969 1 94.31 84 LEU A N 1
ATOM 665 C CA . LEU A 1 84 ? 0.384 34.938 36.156 1 94.31 84 LEU A CA 1
ATOM 666 C C . LEU A 1 84 ? -0.479 36.188 35.875 1 94.31 84 LEU A C 1
ATOM 668 O O . LEU A 1 84 ? -1.563 36.312 36.438 1 94.31 84 LEU A O 1
ATOM 672 N N . LYS A 1 85 ? -0.031 37.031 34.969 1 95 85 LYS A N 1
ATOM 673 C CA . LYS A 1 85 ? -0.806 38.219 34.625 1 95 85 LYS A CA 1
ATOM 674 C C . LYS A 1 85 ? -2.09 37.812 33.875 1 95 85 LYS A C 1
ATOM 676 O O . LYS A 1 85 ? -3.064 38.562 33.875 1 95 85 LYS A O 1
ATOM 681 N N . VAL A 1 86 ? -2.07 36.688 33.281 1 96.38 86 VAL A N 1
ATOM 682 C CA . VAL A 1 86 ? -3.203 36.219 32.469 1 96.38 86 VAL A CA 1
ATOM 683 C C . VAL A 1 86 ? -4.285 35.656 33.375 1 96.38 86 VAL A C 1
ATOM 685 O O . VAL A 1 86 ? -5.477 35.75 33.094 1 96.38 86 VAL A O 1
ATOM 688 N N . MET A 1 87 ? -3.965 35.125 34.531 1 93.69 87 MET A N 1
ATOM 689 C CA . MET A 1 87 ? -4.812 34.281 35.375 1 93.69 87 MET A CA 1
ATOM 690 C C . MET A 1 87 ? -6.039 35.062 35.875 1 93.69 87 MET A C 1
ATOM 692 O O . MET A 1 87 ? -7.16 34.562 35.812 1 93.69 87 MET A O 1
ATOM 696 N N . PRO A 1 88 ? -5.895 36.281 36.281 1 93.81 88 PRO A N 1
ATOM 697 C CA . PRO A 1 88 ? -7.078 37 36.75 1 93.81 88 PRO A CA 1
ATOM 698 C C . PRO A 1 88 ? -8.094 37.219 35.625 1 93.81 88 PRO A C 1
ATOM 700 O O . PRO A 1 88 ? -9.297 37.312 35.906 1 93.81 88 PRO A O 1
ATOM 703 N N . ARG A 1 89 ? -7.652 37.344 34.5 1 94.62 89 ARG A N 1
ATOM 704 C CA . ARG A 1 89 ? -8.539 37.625 33.344 1 94.62 89 ARG A CA 1
ATOM 705 C C . ARG A 1 89 ? -9.328 36.375 32.969 1 94.62 89 ARG A C 1
ATOM 707 O O . ARG A 1 89 ? -10.453 36.469 32.5 1 94.62 89 ARG A O 1
ATOM 714 N N . LEU A 1 90 ? -8.758 35.25 33.219 1 95 90 LEU A N 1
ATOM 715 C CA . LEU A 1 90 ? -9.422 34 32.906 1 95 90 LEU A CA 1
ATOM 716 C C . LEU A 1 90 ? -10.695 33.812 33.75 1 95 90 LEU A C 1
ATOM 718 O O . LEU A 1 90 ? -11.695 33.312 33.25 1 95 90 LEU A O 1
ATOM 722 N N . HIS A 1 91 ? -10.633 34.25 34.906 1 89.81 91 HIS A N 1
ATOM 723 C CA . HIS A 1 91 ? -11.758 34.125 35.844 1 89.81 91 HIS A CA 1
ATOM 724 C C . HIS A 1 91 ? -12.992 34.844 35.312 1 89.81 91 HIS A C 1
ATOM 726 O O . HIS A 1 91 ? -14.117 34.438 35.562 1 89.81 91 HIS A O 1
ATOM 732 N N . LYS A 1 92 ? -12.766 35.781 34.531 1 91.06 92 LYS A N 1
ATOM 733 C CA . LYS A 1 92 ? -13.844 36.688 34.125 1 91.06 92 LYS A CA 1
ATOM 734 C C . LYS A 1 92 ? -14.484 36.188 32.844 1 91.06 92 LYS A C 1
ATOM 736 O O . LYS A 1 92 ? -15.547 36.688 32.438 1 91.06 92 LYS A O 1
ATOM 741 N N . ILE A 1 93 ? -13.945 35.25 32.25 1 95.75 93 ILE A N 1
ATOM 742 C CA . ILE A 1 93 ? -14.43 34.812 30.938 1 95.75 93 ILE A CA 1
ATOM 743 C C . ILE A 1 93 ? -15.773 34.094 31.125 1 95.75 93 ILE A C 1
ATOM 745 O O . ILE A 1 93 ? -15.891 33.156 31.938 1 95.75 93 ILE A O 1
ATOM 749 N N . ASN A 1 94 ? -16.781 34.562 30.406 1 94.56 94 ASN A N 1
ATOM 750 C CA . ASN A 1 94 ? -18.062 33.906 30.266 1 94.56 94 ASN A CA 1
ATOM 751 C C . ASN A 1 94 ? -18.25 33.281 28.875 1 94.56 94 ASN A C 1
ATOM 753 O O . ASN A 1 94 ? -18.391 34.031 27.891 1 94.56 94 ASN A O 1
ATOM 757 N N . PHE A 1 95 ? -18.344 31.969 28.844 1 96.38 95 PHE A N 1
ATOM 758 C CA . PHE A 1 95 ? -18.375 31.281 27.562 1 96.38 95 PHE A CA 1
ATOM 759 C C . PHE A 1 95 ? -19.781 31.312 26.969 1 96.38 95 PHE A C 1
ATOM 761 O O . PHE A 1 95 ? -19.969 31.016 25.797 1 96.38 95 PHE A O 1
ATOM 768 N N . THR A 1 96 ? -20.734 31.75 27.734 1 94.62 96 THR A N 1
ATOM 769 C CA . THR A 1 96 ? -22.125 31.812 27.281 1 94.62 96 THR A CA 1
ATOM 770 C C . THR A 1 96 ? -22.406 33.125 26.594 1 94.62 96 THR A C 1
ATOM 772 O O . THR A 1 96 ? -22.953 34.062 27.203 1 94.62 96 THR A O 1
ATOM 775 N N . VAL A 1 97 ? -22.031 33.219 25.344 1 94.19 97 VAL A N 1
ATOM 776 C CA . VAL A 1 97 ? -22.203 34.438 24.578 1 94.19 97 VAL A CA 1
ATOM 777 C C . VAL A 1 97 ? -23.266 34.25 23.516 1 94.19 97 VAL A C 1
ATOM 779 O O . VAL A 1 97 ? -23.453 33.125 23 1 94.19 97 VAL A O 1
ATOM 782 N N . ASP A 1 98 ? -23.969 35.312 23.172 1 94.19 98 ASP A N 1
ATOM 783 C CA . ASP A 1 98 ? -25 35.25 22.141 1 94.19 98 ASP A CA 1
ATOM 784 C C . ASP A 1 98 ? -24.422 35.562 20.766 1 94.19 98 ASP A C 1
ATOM 786 O O . ASP A 1 98 ? -24.812 36.562 20.125 1 94.19 98 ASP A O 1
ATOM 790 N N . GLU A 1 99 ? -23.547 34.781 20.344 1 93.88 99 GLU A N 1
ATOM 791 C CA . GLU A 1 99 ? -22.891 34.812 19.047 1 93.88 99 GLU A CA 1
ATOM 792 C C . GLU A 1 99 ? -22.547 33.406 18.547 1 93.88 99 GLU A C 1
ATOM 794 O O . GLU A 1 99 ? -22.469 32.469 19.344 1 93.88 99 GLU A O 1
ATOM 799 N N . ASP A 1 100 ? -22.484 33.281 17.234 1 95.25 100 ASP A N 1
ATOM 800 C CA . ASP A 1 100 ? -22.047 32 16.672 1 95.25 100 ASP A CA 1
ATOM 801 C C . ASP A 1 100 ? -20.531 31.797 16.859 1 95.25 100 ASP A C 1
ATOM 803 O O . ASP A 1 100 ? -19.734 32.625 16.422 1 95.25 100 ASP A O 1
ATOM 807 N N . VAL A 1 101 ? -20.172 30.797 17.578 1 96.38 101 VAL A N 1
ATOM 808 C CA . VAL A 1 101 ? -18.766 30.5 17.781 1 96.38 101 VAL A CA 1
ATOM 809 C C . VAL A 1 101 ? -18.391 29.219 17.031 1 96.38 101 VAL A C 1
ATOM 811 O O . VAL A 1 101 ? -19.234 28.328 16.859 1 96.38 101 VAL A O 1
ATOM 814 N N . SER A 1 102 ? -17.219 29.203 16.547 1 96.88 102 SER A N 1
ATOM 815 C CA . SER A 1 102 ? -16.703 27.984 15.922 1 96.88 102 SER A CA 1
ATOM 816 C C . SER A 1 102 ? -16.453 26.891 16.953 1 96.88 102 SER A C 1
ATOM 818 O O . SER A 1 102 ? -15.641 27.078 17.859 1 96.88 102 SER A O 1
ATOM 820 N N . VAL A 1 103 ? -17.078 25.75 16.812 1 97.88 103 VAL A N 1
ATOM 821 C CA . VAL A 1 103 ? -16.906 24.641 17.734 1 97.88 103 VAL A CA 1
ATOM 822 C C . VAL A 1 103 ? -15.477 24.109 17.625 1 97.88 103 VAL A C 1
ATOM 824 O O . VAL A 1 103 ? -14.805 23.891 18.641 1 97.88 103 VAL A O 1
ATOM 827 N N . PHE A 1 104 ? -15.039 23.984 16.453 1 97.75 104 PHE A N 1
ATOM 828 C CA . PHE A 1 104 ? -13.711 23.469 16.156 1 97.75 104 PHE A CA 1
ATOM 829 C C . PHE A 1 104 ? -12.625 24.375 16.734 1 97.75 104 PHE A C 1
ATOM 831 O O . PHE A 1 104 ? -11.781 23.906 17.5 1 97.75 104 PHE A O 1
ATOM 838 N N . GLU A 1 105 ? -12.625 25.641 16.406 1 97.81 105 GLU A N 1
ATOM 839 C CA . GLU A 1 105 ? -11.617 26.594 16.859 1 97.81 105 GLU A CA 1
ATOM 840 C C . GLU A 1 105 ? -11.617 26.688 18.391 1 97.81 105 GLU A C 1
ATOM 842 O O . GLU A 1 105 ? -10.562 26.844 19 1 97.81 105 GLU A O 1
ATOM 847 N N . SER A 1 106 ? -12.828 26.641 18.969 1 98.44 106 SER A N 1
ATOM 848 C CA . SER A 1 106 ? -12.93 26.703 20.422 1 98.44 106 SER A CA 1
ATOM 849 C C . SER A 1 106 ? -12.227 25.531 21.078 1 98.44 106 SER A C 1
ATOM 851 O O . SER A 1 106 ? -11.594 25.672 22.141 1 98.44 106 SER A O 1
ATOM 853 N N . ILE A 1 107 ? -12.305 24.438 20.469 1 98.62 107 ILE A N 1
ATOM 854 C CA . ILE A 1 107 ? -11.734 23.234 21.047 1 98.62 107 ILE A CA 1
ATOM 855 C C . ILE A 1 107 ? -10.219 23.234 20.859 1 98.62 107 ILE A C 1
ATOM 857 O O . ILE A 1 107 ? -9.477 23.031 21.828 1 98.62 107 ILE A O 1
ATOM 861 N N . ILE A 1 108 ? -9.68 23.484 19.672 1 98.56 108 ILE A N 1
ATOM 862 C CA . ILE A 1 108 ? -8.258 23.312 19.422 1 98.56 108 ILE A CA 1
ATOM 863 C C . ILE A 1 108 ? -7.473 24.453 20.047 1 98.56 108 ILE A C 1
ATOM 865 O O . ILE A 1 108 ? -6.328 24.281 20.469 1 98.56 108 ILE A O 1
ATOM 869 N N . ARG A 1 109 ? -8.109 25.703 20.172 1 98.44 109 ARG A N 1
ATOM 870 C CA . ARG A 1 109 ? -7.41 26.875 20.703 1 98.44 109 ARG A CA 1
ATOM 871 C C . ARG A 1 109 ? -7.629 27 22.219 1 98.44 109 ARG A C 1
ATOM 873 O O . ARG A 1 109 ? -6.684 26.875 23 1 98.44 109 ARG A O 1
ATOM 880 N N . TYR A 1 110 ? -8.906 27.156 22.625 1 98.5 110 TYR A N 1
ATOM 881 C CA . TYR A 1 110 ? -9.211 27.453 24.031 1 98.5 110 TYR A CA 1
ATOM 882 C C . TYR A 1 110 ? -9.086 26.203 24.891 1 98.5 110 TYR A C 1
ATOM 884 O O . TYR A 1 110 ? -8.32 26.188 25.859 1 98.5 110 TYR A O 1
ATOM 892 N N . LEU A 1 111 ? -9.852 25.203 24.531 1 98.62 111 LEU A N 1
ATOM 893 C CA . LEU A 1 111 ? -9.805 23.984 25.312 1 98.62 111 LEU A CA 1
ATOM 894 C C . LEU A 1 111 ? -8.391 23.406 25.344 1 98.62 111 LEU A C 1
ATOM 896 O O . LEU A 1 111 ? -7.883 23.047 26.406 1 98.62 111 LEU A O 1
ATOM 900 N N . GLY A 1 112 ? -7.773 23.312 24.141 1 98.62 112 GLY A N 1
ATOM 901 C CA . GLY A 1 112 ? -6.395 22.859 24.062 1 98.62 112 GLY A CA 1
ATOM 902 C C . GLY A 1 112 ? -5.441 23.703 24.891 1 98.62 112 GLY A C 1
ATOM 903 O O . GLY A 1 112 ? -4.578 23.172 25.594 1 98.62 112 GLY A O 1
ATOM 904 N N . GLY A 1 113 ? -5.621 25.016 24.828 1 98.62 113 GLY A N 1
ATOM 905 C CA . GLY A 1 113 ? -4.781 25.938 25.578 1 98.62 113 GLY A CA 1
ATOM 906 C C . GLY A 1 113 ? -4.891 25.75 27.078 1 98.62 113 GLY A C 1
ATOM 907 O O . GLY A 1 113 ? -3.879 25.719 27.781 1 98.62 113 GLY A O 1
ATOM 908 N N . PHE A 1 114 ? -6.125 25.578 27.594 1 98.62 114 PHE A N 1
ATOM 909 C CA . PHE A 1 114 ? -6.359 25.375 29.016 1 98.62 114 PHE A CA 1
ATOM 910 C C . PHE A 1 114 ? -5.73 24.078 29.5 1 98.62 114 PHE A C 1
ATOM 912 O O . PHE A 1 114 ? -5.031 24.062 30.516 1 98.62 114 PHE A O 1
ATOM 919 N N . ILE A 1 115 ? -5.934 23.031 28.766 1 98.56 115 ILE A N 1
ATOM 920 C CA . ILE A 1 115 ? -5.477 21.703 29.156 1 98.56 115 ILE A CA 1
ATOM 921 C C . ILE A 1 115 ? -3.949 21.656 29.156 1 98.56 115 ILE A C 1
ATOM 923 O O . ILE A 1 115 ? -3.332 21.156 30.094 1 98.56 115 ILE A O 1
ATOM 927 N N . SER A 1 116 ? -3.375 22.156 28.078 1 98.69 116 SER A N 1
ATOM 928 C CA . SER A 1 116 ? -1.922 22.141 27.938 1 98.69 116 SER A CA 1
ATOM 929 C C . SER A 1 116 ? -1.26 22.953 29.047 1 98.69 116 SER A C 1
ATOM 931 O O . SER A 1 116 ? -0.274 22.516 29.641 1 98.69 116 SER A O 1
ATOM 933 N N . ALA A 1 117 ? -1.811 24.156 29.297 1 98.31 117 ALA A N 1
ATOM 934 C CA . ALA A 1 117 ? -1.273 25 30.359 1 98.31 117 ALA A CA 1
ATOM 935 C C . ALA A 1 117 ? -1.396 24.312 31.719 1 98.31 117 ALA A C 1
ATOM 937 O O . ALA A 1 117 ? -0.499 24.422 32.562 1 98.31 117 ALA A O 1
ATOM 938 N N . PHE A 1 118 ? -2.494 23.641 31.953 1 97.94 118 PHE A N 1
ATOM 939 C CA . PHE A 1 118 ? -2.705 22.906 33.188 1 97.94 118 PHE A CA 1
ATOM 940 C C . PHE A 1 118 ? -1.622 21.844 33.375 1 97.94 118 PHE A C 1
ATOM 942 O O . PHE A 1 118 ? -1.025 21.75 34.469 1 97.94 118 PHE A O 1
ATOM 949 N N . GLU A 1 119 ? -1.331 21.141 32.312 1 96.75 119 GLU A N 1
ATOM 950 C CA . GLU A 1 119 ? -0.331 20.078 32.406 1 96.75 119 GLU A CA 1
ATOM 951 C C . GLU A 1 119 ? 1.072 20.656 32.562 1 96.75 119 GLU A C 1
ATOM 953 O O . GLU A 1 119 ? 1.873 20.125 33.344 1 96.75 119 GLU A O 1
ATOM 958 N N . LEU A 1 120 ? 1.32 21.734 31.875 1 96.94 120 LEU A N 1
ATOM 959 C CA . LEU A 1 120 ? 2.664 22.297 31.859 1 96.94 120 LEU A CA 1
ATOM 960 C C . LEU A 1 120 ? 2.973 23.016 33.156 1 96.94 120 LEU A C 1
ATOM 962 O O . LEU A 1 120 ? 4.137 23.281 33.469 1 96.94 120 LEU A O 1
ATOM 966 N N . THR A 1 121 ? 1.945 23.297 33.938 1 94.88 121 THR A N 1
ATOM 967 C CA . THR A 1 121 ? 2.148 23.922 35.219 1 94.88 121 THR A CA 1
ATOM 968 C C . THR A 1 121 ? 1.998 22.906 36.344 1 94.88 121 THR A C 1
ATOM 970 O O . THR A 1 121 ? 1.578 23.25 37.469 1 94.88 121 THR A O 1
ATOM 973 N N . GLU A 1 122 ? 2.219 21.672 36.062 1 93.81 122 GLU A N 1
ATOM 974 C CA . GLU A 1 122 ? 2.254 20.562 37 1 93.81 122 GLU A CA 1
ATOM 975 C C . GLU A 1 122 ? 0.9 20.359 37.688 1 93.81 122 GLU A C 1
ATOM 977 O O . GLU A 1 122 ? 0.835 20.016 38.875 1 93.81 122 GLU A O 1
ATOM 982 N N . ARG A 1 123 ? -0.136 20.828 36.969 1 93.12 123 ARG A N 1
ATOM 983 C CA . ARG A 1 123 ? -1.512 20.609 37.406 1 93.12 123 ARG A CA 1
ATOM 984 C C . ARG A 1 123 ? -1.803 21.328 38.688 1 93.12 123 ARG A C 1
ATOM 986 O O . ARG A 1 123 ? -2.594 20.844 39.531 1 93.12 123 ARG A O 1
ATOM 993 N N . LYS A 1 124 ? -1.154 22.453 38.844 1 91.62 124 LYS A N 1
ATOM 994 C CA . LYS A 1 124 ? -1.29 23.188 40.094 1 91.62 124 LYS A CA 1
ATOM 995 C C . LYS A 1 124 ? -2.346 24.281 39.969 1 91.62 124 LYS A C 1
ATOM 997 O O . LYS A 1 124 ? -2.836 24.797 40.969 1 91.62 124 LYS A O 1
ATOM 1002 N N . GLN A 1 125 ? -2.701 24.594 38.75 1 91.44 125 GLN A N 1
ATOM 1003 C CA . GLN A 1 125 ? -3.67 25.656 38.531 1 91.44 125 GLN A CA 1
ATOM 1004 C C . GLN A 1 125 ? -5.043 25.094 38.188 1 91.44 125 GLN A C 1
ATOM 1006 O O . GLN A 1 125 ? -5.43 25.094 37.031 1 91.44 125 GLN A O 1
ATOM 1011 N N . ASP A 1 126 ? -5.875 24.875 39.125 1 94.19 126 ASP A N 1
ATOM 1012 C CA . ASP A 1 126 ? -7.152 24.203 38.969 1 94.19 126 ASP A CA 1
ATOM 1013 C C . ASP A 1 126 ? -8.094 25.016 38.062 1 94.19 126 ASP A C 1
ATOM 1015 O O . ASP A 1 126 ? -8.93 24.453 37.344 1 94.19 126 ASP A O 1
ATOM 1019 N N . MET A 1 127 ? -7.902 26.25 38.188 1 95.25 127 MET A N 1
ATOM 1020 C CA . MET A 1 127 ? -8.758 27.156 37.406 1 95.25 127 MET A CA 1
ATOM 1021 C C . MET A 1 127 ? -8.688 26.828 35.906 1 95.25 127 MET A C 1
ATOM 1023 O O . MET A 1 127 ? -9.68 26.953 35.188 1 95.25 127 MET A O 1
ATOM 1027 N N . LEU A 1 128 ? -7.59 26.453 35.469 1 97.88 128 LEU A N 1
ATOM 1028 C CA . LEU A 1 128 ? -7.41 26.125 34.062 1 97.88 128 LEU A CA 1
ATOM 1029 C C . LEU A 1 128 ? -8.258 24.922 33.656 1 97.88 128 LEU A C 1
ATOM 1031 O O . LEU A 1 128 ? -8.93 24.938 32.625 1 97.88 128 LEU A O 1
ATOM 1035 N N . LEU A 1 129 ? -8.25 23.891 34.438 1 97.88 129 LEU A N 1
ATOM 1036 C CA . LEU A 1 129 ? -9.055 22.703 34.188 1 97.88 129 LEU A CA 1
ATOM 1037 C C . LEU A 1 129 ? -10.539 23.016 34.312 1 97.88 129 LEU A C 1
ATOM 1039 O O . LEU A 1 129 ? -11.352 22.5 33.531 1 97.88 129 LEU A O 1
ATOM 1043 N N . GLN A 1 130 ? -10.883 23.828 35.281 1 97.25 130 GLN A N 1
ATOM 1044 C CA . GLN A 1 130 ? -12.273 24.234 35.469 1 97.25 130 GLN A CA 1
ATOM 1045 C C . GLN A 1 130 ? -12.805 24.984 34.25 1 97.25 130 GLN A C 1
ATOM 1047 O O . GLN A 1 130 ? -13.922 24.75 33.812 1 97.25 130 GLN A O 1
ATOM 1052 N N . LYS A 1 131 ? -12 25.906 33.781 1 98.12 131 LYS A N 1
ATOM 1053 C CA . LYS A 1 131 ? -12.398 26.656 32.594 1 98.12 131 LYS A CA 1
ATOM 1054 C C . LYS A 1 131 ? -12.516 25.75 31.375 1 98.12 131 LYS A C 1
ATOM 1056 O O . LYS A 1 131 ? -13.414 25.906 30.547 1 98.12 131 LYS A O 1
ATOM 1061 N N . ALA A 1 132 ? -11.578 24.797 31.25 1 98.44 132 ALA A N 1
ATOM 1062 C CA . ALA A 1 132 ? -11.648 23.812 30.156 1 98.44 132 ALA A CA 1
ATOM 1063 C C . ALA A 1 132 ? -12.969 23.047 30.203 1 98.44 132 ALA A C 1
ATOM 1065 O O . ALA A 1 132 ? -13.641 22.906 29.188 1 98.44 132 ALA A O 1
ATOM 1066 N N . GLU A 1 133 ? -13.281 22.578 31.344 1 97.94 133 GLU A N 1
ATOM 1067 C CA . GLU A 1 133 ? -14.492 21.766 31.484 1 97.94 133 GLU A CA 1
ATOM 1068 C C . GLU A 1 133 ? -15.742 22.609 31.25 1 97.94 133 GLU A C 1
ATOM 1070 O O . GLU A 1 133 ? -16.719 22.125 30.656 1 97.94 133 GLU A O 1
ATOM 1075 N N . LYS A 1 134 ? -15.758 23.797 31.766 1 97.81 134 LYS A N 1
ATOM 1076 C CA . LYS A 1 134 ? -16.906 24.672 31.547 1 97.81 134 LYS A CA 1
ATOM 1077 C C . LYS A 1 134 ? -17.125 24.938 30.062 1 97.81 134 LYS A C 1
ATOM 1079 O O . LYS A 1 134 ? -18.25 24.922 29.578 1 97.81 134 LYS A O 1
ATOM 1084 N N . LEU A 1 135 ? -16.047 25.25 29.375 1 98.31 135 LEU A N 1
ATOM 1085 C CA . LEU A 1 135 ? -16.156 25.469 27.938 1 98.31 135 LEU A CA 1
ATOM 1086 C C . LEU A 1 135 ? -16.688 24.219 27.234 1 98.31 135 LEU A C 1
ATOM 1088 O O . LEU A 1 135 ? -17.562 24.328 26.375 1 98.31 135 LEU A O 1
ATOM 1092 N N . ALA A 1 136 ? -16.125 23.062 27.594 1 98.56 136 ALA A N 1
ATOM 1093 C CA . ALA A 1 136 ? -16.562 21.812 26.984 1 98.56 136 ALA A CA 1
ATOM 1094 C C . ALA A 1 136 ? -18.062 21.578 27.219 1 98.56 136 ALA A C 1
ATOM 1096 O O . ALA A 1 136 ? -18.766 21.125 26.312 1 98.56 136 ALA A O 1
ATOM 1097 N N . GLN A 1 137 ? -18.516 21.875 28.375 1 97.5 137 GLN A N 1
ATOM 1098 C CA . GLN A 1 137 ? -19.922 21.719 28.719 1 97.5 137 GLN A CA 1
ATOM 1099 C C . GLN A 1 137 ? -20.797 22.641 27.859 1 97.5 137 GLN A C 1
ATOM 1101 O O . GLN A 1 137 ? -21.875 22.25 27.422 1 97.5 137 GLN A O 1
ATOM 1106 N N . GLU A 1 138 ? -20.297 23.812 27.625 1 97.12 138 GLU A N 1
ATOM 1107 C CA . GLU A 1 138 ? -21.031 24.781 26.812 1 97.12 138 GLU A CA 1
ATOM 1108 C C . GLU A 1 138 ? -21.109 24.328 25.359 1 97.12 138 GLU A C 1
ATOM 1110 O O . GLU A 1 138 ? -22.062 24.672 24.656 1 97.12 138 GLU A O 1
ATOM 1115 N N . LEU A 1 139 ? -20.156 23.562 24.922 1 97.75 139 LEU A N 1
ATOM 1116 C CA . LEU A 1 139 ? -20.078 23.188 23.516 1 97.75 139 LEU A CA 1
ATOM 1117 C C . LEU A 1 139 ? -20.734 21.828 23.281 1 97.75 139 LEU A C 1
ATOM 1119 O O . LEU A 1 139 ? -21.062 21.484 22.141 1 97.75 139 LEU A O 1
ATOM 1123 N N . LEU A 1 140 ? -20.953 21.031 24.281 1 97.62 140 LEU A N 1
ATOM 1124 C CA . LEU A 1 140 ? -21.422 19.656 24.188 1 97.62 140 LEU A CA 1
ATOM 1125 C C . LEU A 1 140 ? -22.719 19.578 23.391 1 97.62 140 LEU A C 1
ATOM 1127 O O . LEU A 1 140 ? -22.906 18.656 22.578 1 97.62 140 LEU A O 1
ATOM 1131 N N . PRO A 1 141 ? -23.672 20.531 23.594 1 97.31 141 PRO A N 1
ATOM 1132 C CA . PRO A 1 141 ? -24.922 20.438 22.828 1 97.31 141 PRO A CA 1
ATOM 1133 C C . PRO A 1 141 ? -24.703 20.516 21.328 1 97.31 141 PRO A C 1
ATOM 1135 O O . PRO A 1 141 ? -25.547 20.062 20.547 1 97.31 141 PRO A O 1
ATOM 1138 N N . ALA A 1 142 ? -23.625 21.125 20.891 1 97.69 142 ALA A N 1
ATOM 1139 C CA . ALA A 1 142 ? -23.312 21.234 19.453 1 97.69 142 ALA A CA 1
ATOM 1140 C C . ALA A 1 142 ? -23.125 19.859 18.828 1 97.69 142 ALA A C 1
ATOM 1142 O O . ALA A 1 142 ? -23.172 19.703 17.609 1 97.69 142 ALA A O 1
ATOM 1143 N N . PHE A 1 143 ? -22.891 18.797 19.609 1 97.56 143 PHE A N 1
ATOM 1144 C CA . PHE A 1 143 ? -22.656 17.438 19.141 1 97.56 143 PHE A CA 1
ATOM 1145 C C . PHE A 1 143 ? -23.953 16.672 19.031 1 97.56 143 PHE A C 1
ATOM 1147 O O . PHE A 1 143 ? -23.984 15.531 18.547 1 97.56 143 PHE A O 1
ATOM 1154 N N . ASP A 1 144 ? -25 17.25 19.484 1 95.44 144 ASP A N 1
ATOM 1155 C CA . ASP A 1 144 ? -26.297 16.578 19.484 1 95.44 144 ASP A CA 1
ATOM 1156 C C . ASP A 1 144 ? -27 16.703 18.141 1 95.44 144 ASP A C 1
ATOM 1158 O O . ASP A 1 144 ? -28.078 17.281 18.047 1 95.44 144 ASP A O 1
ATOM 1162 N N . THR A 1 145 ? -26.422 16.266 17.156 1 95.69 145 THR A N 1
ATOM 1163 C CA . THR A 1 145 ? -26.984 16.125 15.82 1 95.69 145 THR A CA 1
ATOM 1164 C C . THR A 1 145 ? -27.406 14.688 15.562 1 95.69 145 THR A C 1
ATOM 1166 O O . THR A 1 145 ? -26.984 13.773 16.281 1 95.69 145 THR A O 1
ATOM 1169 N N . PRO A 1 146 ? -28.234 14.461 14.562 1 93.25 146 PRO A N 1
ATOM 1170 C CA . PRO A 1 146 ? -28.656 13.086 14.273 1 93.25 146 PRO A CA 1
ATOM 1171 C C . PRO A 1 146 ? -27.484 12.156 13.984 1 93.25 146 PRO A C 1
ATOM 1173 O O . PRO A 1 146 ? -27.562 10.961 14.281 1 93.25 146 PRO A O 1
ATOM 1176 N N . SER A 1 147 ? -26.375 12.633 13.406 1 93.5 147 SER A N 1
ATOM 1177 C CA . SER A 1 147 ? -25.203 11.812 13.078 1 93.5 147 SER A CA 1
ATOM 1178 C C . SER A 1 147 ? -24.219 11.758 14.242 1 93.5 147 SER A C 1
ATOM 1180 O O . SER A 1 147 ? -23.312 10.93 14.25 1 93.5 147 SER A O 1
ATOM 1182 N N . GLY A 1 148 ? -24.375 12.695 15.172 1 95.75 148 GLY A N 1
ATOM 1183 C CA . GLY A 1 148 ? -23.422 12.789 16.266 1 95.75 148 GLY A CA 1
ATOM 1184 C C . GLY A 1 148 ? -22.234 13.664 15.961 1 95.75 148 GLY A C 1
ATOM 1185 O O . GLY A 1 148 ? -21.375 13.891 16.812 1 95.75 148 GLY A O 1
ATOM 1186 N N . LEU A 1 149 ? -22.188 14.18 14.734 1 97.56 149 LEU A N 1
ATOM 1187 C CA . LEU A 1 149 ? -21.109 15.086 14.344 1 97.56 149 LEU A CA 1
ATOM 1188 C C . LEU A 1 149 ? -21.391 16.516 14.805 1 97.56 149 LEU A C 1
ATOM 1190 O O . LEU A 1 149 ? -22.531 16.969 14.742 1 97.56 149 LEU A O 1
ATOM 1194 N N . PRO A 1 150 ? -20.406 17.219 15.297 1 97.56 150 PRO A N 1
ATOM 1195 C CA . PRO A 1 150 ? -20.641 18.562 15.797 1 97.56 150 PRO A CA 1
ATOM 1196 C C . PRO A 1 150 ? -20.891 19.578 14.672 1 97.56 150 PRO A C 1
ATOM 1198 O O . PRO A 1 150 ? -20.312 19.453 13.594 1 97.56 150 PRO A O 1
ATOM 1201 N N . HIS A 1 151 ? -21.641 20.594 15.008 1 96.62 151 HIS A N 1
ATOM 1202 C CA . HIS A 1 151 ? -21.844 21.734 14.117 1 96.62 151 HIS A CA 1
ATOM 1203 C C . HIS A 1 151 ? -20.562 22.531 13.945 1 96.62 151 HIS A C 1
ATOM 1205 O O . HIS A 1 151 ? -19.703 22.547 14.836 1 96.62 151 HIS A O 1
ATOM 1211 N N . HIS A 1 152 ? -20.5 23.141 12.797 1 96.38 152 HIS A N 1
ATOM 1212 C CA . HIS A 1 152 ? -19.391 24.062 12.555 1 96.38 152 HIS A CA 1
ATOM 1213 C C . HIS A 1 152 ? -19.469 25.266 13.477 1 96.38 152 HIS A C 1
ATOM 1215 O O . HIS A 1 152 ? -18.484 25.609 14.141 1 96.38 152 HIS A O 1
ATOM 1221 N N . LEU A 1 153 ? -20.688 25.906 13.516 1 97.06 153 LEU A N 1
ATOM 1222 C CA . LEU A 1 153 ? -20.953 27.047 14.375 1 97.06 153 LEU A CA 1
ATOM 1223 C C . LEU A 1 153 ? -22.031 26.703 15.406 1 97.06 153 LEU A C 1
ATOM 1225 O O . LEU A 1 153 ? -22.969 25.953 15.109 1 97.06 153 LEU A O 1
ATOM 1229 N N . TRP A 1 154 ? -21.844 27.281 16.594 1 96.69 154 TRP A N 1
ATOM 1230 C CA . TRP A 1 154 ? -22.781 27.062 17.688 1 96.69 154 TRP A CA 1
ATOM 1231 C C . TRP A 1 154 ? -23.031 28.359 18.469 1 96.69 154 TRP A C 1
ATOM 1233 O O . TRP A 1 154 ? -22.094 29.125 18.719 1 96.69 154 TRP A O 1
ATOM 1243 N N . ASN A 1 155 ? -24.281 28.609 18.75 1 97.06 155 ASN A N 1
ATOM 1244 C CA . ASN A 1 155 ? -24.641 29.703 19.625 1 97.06 155 ASN A CA 1
ATOM 1245 C C . ASN A 1 155 ? -25.016 29.219 21.031 1 97.06 155 ASN A C 1
ATOM 1247 O O . ASN A 1 155 ? -26.109 28.672 21.234 1 97.06 155 ASN A O 1
ATOM 1251 N N . PRO A 1 156 ? -24.172 29.469 21.984 1 95.19 156 PRO A N 1
ATOM 1252 C CA . PRO A 1 156 ? -24.391 28.891 23.312 1 95.19 156 PRO A CA 1
ATOM 1253 C C . PRO A 1 156 ? -25.641 29.438 24 1 95.19 156 PRO A C 1
ATOM 1255 O O . PRO A 1 156 ? -26.281 28.734 24.781 1 95.19 156 PRO A O 1
ATOM 1258 N N . VAL A 1 157 ? -26 30.641 23.75 1 96.12 157 VAL A N 1
ATOM 1259 C CA . VAL A 1 157 ? -27.156 31.25 24.406 1 96.12 157 VAL A CA 1
ATOM 1260 C C . VAL A 1 157 ? -28.438 30.766 23.734 1 96.12 157 VAL A C 1
ATOM 1262 O O . VAL A 1 157 ? -29.375 30.328 24.406 1 96.12 157 VAL A O 1
ATOM 1265 N N . GLN A 1 158 ? -28.406 30.797 22.406 1 96.19 158 GLN A N 1
ATOM 1266 C CA . GLN A 1 158 ? -29.594 30.406 21.672 1 96.19 158 GLN A CA 1
ATOM 1267 C C . GLN A 1 158 ? -29.719 28.891 21.609 1 96.19 158 GLN A C 1
ATOM 1269 O O . GLN A 1 158 ? -30.797 28.359 21.297 1 96.19 158 GLN A O 1
ATOM 1274 N N . ASN A 1 159 ? -28.688 28.234 21.891 1 95.06 159 ASN A N 1
ATOM 1275 C CA . ASN A 1 159 ? -28.641 26.781 21.859 1 95.06 159 ASN A CA 1
ATOM 1276 C C . ASN A 1 159 ? -29.047 26.234 20.5 1 95.06 159 ASN A C 1
ATOM 1278 O O . ASN A 1 159 ? -29.922 25.375 20.391 1 95.06 159 ASN A O 1
ATOM 1282 N N . LYS A 1 160 ? -28.469 26.797 19.484 1 93.88 160 LYS A N 1
ATOM 1283 C CA . LYS A 1 160 ? -28.781 26.375 18.125 1 93.88 160 LYS A CA 1
ATOM 1284 C C . LYS A 1 160 ? -27.594 26.609 17.188 1 93.88 160 LYS A C 1
ATOM 1286 O O . LYS A 1 160 ? -26.641 27.297 17.562 1 93.88 160 LYS A O 1
ATOM 1291 N N . SER A 1 161 ? -27.609 25.984 16.047 1 93.62 161 SER A N 1
ATOM 1292 C CA . SER A 1 161 ? -26.641 26.203 14.969 1 93.62 161 SER A CA 1
ATOM 1293 C C . SER A 1 161 ? -27.312 26.734 13.719 1 93.62 161 SER A C 1
ATOM 1295 O O . SER A 1 161 ? -28.484 26.453 13.469 1 93.62 161 SER A O 1
ATOM 1297 N N . THR A 1 162 ? -26.562 27.484 12.992 1 87.88 162 THR A N 1
ATOM 1298 C CA . THR A 1 162 ? -27.094 28.047 11.75 1 87.88 162 THR A CA 1
ATOM 1299 C C . THR A 1 162 ? -26.594 27.25 10.547 1 87.88 162 THR A C 1
ATOM 1301 O O . THR A 1 162 ? -26.875 27.609 9.406 1 87.88 162 THR A O 1
ATOM 1304 N N . ASN A 1 163 ? -25.844 26.297 10.789 1 90.06 163 ASN A N 1
ATOM 1305 C CA . ASN A 1 163 ? -25.281 25.531 9.68 1 90.06 163 ASN A CA 1
ATOM 1306 C C . ASN A 1 163 ? -25.531 24.031 9.844 1 90.06 163 ASN A C 1
ATOM 1308 O O . ASN A 1 163 ? -25.656 23.547 10.969 1 90.06 163 ASN A O 1
ATOM 1312 N N . ARG A 1 164 ? -25.625 23.375 8.773 1 90.75 164 ARG A N 1
ATOM 1313 C CA . ARG A 1 164 ? -25.844 21.922 8.766 1 90.75 164 ARG A CA 1
ATOM 1314 C C . ARG A 1 164 ? -24.656 21.203 8.125 1 90.75 164 ARG A C 1
ATOM 1316 O O . ARG A 1 164 ? -24.781 20.031 7.742 1 90.75 164 ARG A O 1
ATOM 1323 N N . GLU A 1 165 ? -23.641 21.953 7.957 1 92.69 165 GLU A N 1
ATOM 1324 C CA . GLU A 1 165 ? -22.438 21.422 7.328 1 92.69 165 GLU A CA 1
ATOM 1325 C C . GLU A 1 165 ? -21.219 21.625 8.219 1 92.69 165 GLU A C 1
ATOM 1327 O O . GLU A 1 165 ? -21.125 22.609 8.961 1 92.69 165 GLU A O 1
ATOM 1332 N N . THR A 1 166 ? -20.375 20.656 8.234 1 95.38 166 THR A N 1
ATOM 1333 C CA . THR A 1 166 ? -19.078 20.766 8.891 1 95.38 166 THR A CA 1
ATOM 1334 C C . THR A 1 166 ? -17.984 20.219 7.992 1 95.38 166 THR A C 1
ATOM 1336 O O . THR A 1 166 ? -18.203 19.969 6.809 1 95.38 166 THR A O 1
ATOM 1339 N N . LEU A 1 167 ? -16.75 20.234 8.453 1 96.75 167 LEU A N 1
ATOM 1340 C CA . LEU A 1 167 ? -15.602 19.797 7.668 1 96.75 167 LEU A CA 1
ATOM 1341 C C . LEU A 1 167 ? -14.93 18.594 8.32 1 96.75 167 LEU A C 1
ATOM 1343 O O . LEU A 1 167 ? -15 18.422 9.539 1 96.75 167 LEU A O 1
ATOM 1347 N N . ILE A 1 168 ? -14.273 17.781 7.5 1 97.56 168 ILE A N 1
ATOM 1348 C CA . ILE A 1 168 ? -13.523 16.656 8.031 1 97.56 168 ILE A CA 1
ATOM 1349 C C . ILE A 1 168 ? -12.438 17.156 8.984 1 97.56 168 ILE A C 1
ATOM 1351 O O . ILE A 1 168 ? -12.125 16.5 9.977 1 97.56 168 ILE A O 1
ATOM 1355 N N . ALA A 1 169 ? -11.852 18.328 8.742 1 97.81 169 ALA A N 1
ATOM 1356 C CA . ALA A 1 169 ? -10.836 18.922 9.602 1 97.81 169 ALA A CA 1
ATOM 1357 C C . ALA A 1 169 ? -11.406 19.281 10.969 1 97.81 169 ALA A C 1
ATOM 1359 O O . ALA A 1 169 ? -10.672 19.391 11.945 1 97.81 169 ALA A O 1
ATOM 1360 N N . GLU A 1 170 ? -12.703 19.406 11.016 1 97.88 170 GLU A N 1
ATOM 1361 C CA . GLU A 1 170 ? -13.352 19.781 12.266 1 97.88 170 GLU A CA 1
ATOM 1362 C C . GLU A 1 170 ? -13.789 18.547 13.055 1 97.88 170 GLU A C 1
ATOM 1364 O O . GLU A 1 170 ? -13.32 18.328 14.172 1 97.88 170 GLU A O 1
ATOM 1369 N N . VAL A 1 171 ? -14.508 17.672 12.391 1 97.62 171 VAL A N 1
ATOM 1370 C CA . VAL A 1 171 ? -15.055 16.531 13.109 1 97.62 171 VAL A CA 1
ATOM 1371 C C . VAL A 1 171 ? -13.93 15.547 13.43 1 97.62 171 VAL A C 1
ATOM 1373 O O . VAL A 1 171 ? -14.016 14.797 14.406 1 97.62 171 VAL A O 1
ATOM 1376 N N . GLY A 1 172 ? -12.859 15.578 12.656 1 98.06 172 GLY A N 1
ATOM 1377 C CA . GLY A 1 172 ? -11.742 14.688 12.891 1 98.06 172 GLY A CA 1
ATOM 1378 C C . GLY A 1 172 ? -10.695 15.266 13.828 1 98.06 172 GLY A C 1
ATOM 1379 O O . GLY A 1 172 ? -9.609 14.703 13.984 1 98.06 172 GLY A O 1
ATOM 1380 N N . THR A 1 173 ? -10.969 16.422 14.508 1 98.56 173 THR A N 1
ATOM 1381 C CA . THR A 1 173 ? -9.938 17.125 15.258 1 98.56 173 THR A CA 1
ATOM 1382 C C . THR A 1 173 ? -10.469 17.562 16.625 1 98.56 173 THR A C 1
ATOM 1384 O O . THR A 1 173 ? -10.203 18.688 17.062 1 98.56 173 THR A O 1
ATOM 1387 N N . VAL A 1 174 ? -11.227 16.781 17.297 1 98.12 174 VAL A N 1
ATOM 1388 C CA . VAL A 1 174 ? -11.664 17.047 18.656 1 98.12 174 VAL A CA 1
ATOM 1389 C C . VAL A 1 174 ? -11.047 16.031 19.609 1 98.12 174 VAL A C 1
ATOM 1391 O O . VAL A 1 174 ? -11.055 16.234 20.828 1 98.12 174 VAL A O 1
ATOM 1394 N N . GLN A 1 175 ? -10.461 15.016 19.078 1 98.5 175 GLN A N 1
ATOM 1395 C CA . GLN A 1 175 ? -10.141 13.773 19.781 1 98.5 175 GLN A CA 1
ATOM 1396 C C . GLN A 1 175 ? -9.078 14 20.844 1 98.5 175 GLN A C 1
ATOM 1398 O O . GLN A 1 175 ? -9.234 13.562 21.984 1 98.5 175 GLN A O 1
ATOM 1403 N N . LEU A 1 176 ? -8.008 14.719 20.531 1 98.75 176 LEU A N 1
ATOM 1404 C CA . LEU A 1 176 ? -6.926 14.914 21.5 1 98.75 176 LEU A CA 1
ATOM 1405 C C . LEU A 1 176 ? -7.426 15.664 22.719 1 98.75 176 LEU A C 1
ATOM 1407 O O . LEU A 1 176 ? -7.254 15.195 23.859 1 98.75 176 LEU A O 1
ATOM 1411 N N . GLU A 1 177 ? -8.117 16.766 22.547 1 98.81 177 GLU A N 1
ATOM 1412 C CA . GLU A 1 177 ? -8.578 17.609 23.641 1 98.81 177 GLU A CA 1
ATOM 1413 C C . GLU A 1 177 ? -9.633 16.891 24.5 1 98.81 177 GLU A C 1
ATOM 1415 O O . GLU A 1 177 ? -9.555 16.891 25.719 1 98.81 177 GLU A O 1
ATOM 1420 N N . PHE A 1 178 ? -10.531 16.281 23.781 1 98.69 178 PHE A N 1
ATOM 1421 C CA . PHE A 1 178 ? -11.641 15.656 24.484 1 98.69 178 PHE A CA 1
ATOM 1422 C C . PHE A 1 178 ? -11.172 14.438 25.266 1 98.69 178 PHE A C 1
ATOM 1424 O O . PHE A 1 178 ? -11.609 14.219 26.391 1 98.69 178 PHE A O 1
ATOM 1431 N N . MET A 1 179 ? -10.336 13.672 24.719 1 98.12 179 MET A N 1
ATOM 1432 C CA . MET A 1 179 ? -9.828 12.516 25.453 1 98.12 179 MET A CA 1
ATOM 1433 C C . MET A 1 179 ? -9.008 12.953 26.672 1 98.12 179 MET A C 1
ATOM 1435 O O . MET A 1 179 ? -9.141 12.375 27.75 1 98.12 179 MET A O 1
ATOM 1439 N N . MET A 1 180 ? -8.172 13.945 26.5 1 98.25 180 MET A N 1
ATOM 1440 C CA . MET A 1 180 ? -7.391 14.469 27.609 1 98.25 180 MET A CA 1
ATOM 1441 C C . MET A 1 180 ? -8.305 15.031 28.703 1 98.25 180 MET A C 1
ATOM 1443 O O . MET A 1 180 ? -8.062 14.828 29.891 1 98.25 180 MET A O 1
ATOM 1447 N N . LEU A 1 181 ? -9.336 15.758 28.234 1 98.56 181 LEU A N 1
ATOM 1448 C CA . LEU A 1 181 ? -10.242 16.359 29.219 1 98.56 181 LEU A CA 1
ATOM 1449 C C . LEU A 1 181 ? -10.953 15.281 30.031 1 98.56 181 LEU A C 1
ATOM 1451 O O . LEU A 1 181 ? -11.125 15.43 31.234 1 98.56 181 LEU A O 1
ATOM 1455 N N . SER A 1 182 ? -11.398 14.234 29.359 1 98.38 182 SER A N 1
ATOM 1456 C CA . SER A 1 182 ? -12.031 13.133 30.078 1 98.38 182 SER A CA 1
ATOM 1457 C C . SER A 1 182 ? -11.07 12.508 31.078 1 98.38 182 SER A C 1
ATOM 1459 O O . SER A 1 182 ? -11.461 12.18 32.219 1 98.38 182 SER A O 1
ATOM 1461 N N . GLN A 1 183 ? -9.875 12.32 30.688 1 97 183 GLN A N 1
ATOM 1462 C CA . GLN A 1 183 ? -8.883 11.727 31.578 1 97 183 GLN A CA 1
ATOM 1463 C C . GLN A 1 183 ? -8.633 12.617 32.781 1 97 183 GLN A C 1
ATOM 1465 O O . GLN A 1 183 ? -8.594 12.133 33.938 1 97 183 GLN A O 1
ATOM 1470 N N . LEU A 1 184 ? -8.516 13.914 32.594 1 97.31 184 LEU A N 1
ATOM 1471 C CA . LEU A 1 184 ? -8.125 14.852 33.656 1 97.31 184 LEU A CA 1
ATOM 1472 C C . LEU A 1 184 ? -9.305 15.172 34.562 1 97.31 184 LEU A C 1
ATOM 1474 O O . LEU A 1 184 ? -9.125 15.344 35.781 1 97.31 184 LEU A O 1
ATOM 1478 N N . SER A 1 185 ? -10.5 15.227 34 1 97.06 185 SER A N 1
ATOM 1479 C CA . SER A 1 185 ? -11.672 15.617 34.781 1 97.06 185 SER A CA 1
ATOM 1480 C C . SER A 1 185 ? -12.352 14.406 35.406 1 97.06 185 SER A C 1
ATOM 1482 O O . SER A 1 185 ? -13.164 14.539 36.312 1 97.06 185 SER A O 1
ATOM 1484 N N . GLY A 1 186 ? -12.102 13.203 34.812 1 97.06 186 GLY A N 1
ATOM 1485 C CA . GLY A 1 186 ? -12.789 12 35.25 1 97.06 186 GLY A CA 1
ATOM 1486 C C . GLY A 1 186 ? -14.156 11.828 34.625 1 97.06 186 GLY A C 1
ATOM 1487 O O . GLY A 1 186 ? -14.828 10.82 34.844 1 97.06 186 GLY A O 1
ATOM 1488 N N . ASN A 1 187 ? -14.609 12.789 33.875 1 98.06 187 ASN A N 1
ATOM 1489 C CA . ASN A 1 187 ? -15.875 12.711 33.156 1 98.06 187 ASN A CA 1
ATOM 1490 C C . ASN A 1 187 ? -15.711 12.039 31.797 1 98.06 187 ASN A C 1
ATOM 1492 O O . ASN A 1 187 ? -15.094 12.602 30.891 1 98.06 187 ASN A O 1
ATOM 1496 N N . PRO A 1 188 ? -16.25 10.906 31.547 1 98.06 188 PRO A N 1
ATOM 1497 C CA . PRO A 1 188 ? -15.961 10.141 30.328 1 98.06 188 PRO A CA 1
ATOM 1498 C C . PRO A 1 188 ? -16.672 10.68 29.094 1 98.06 188 PRO A C 1
ATOM 1500 O O . PRO A 1 188 ? -16.359 10.281 27.969 1 98.06 188 PRO A O 1
ATOM 1503 N N . ILE A 1 189 ? -17.547 11.586 29.266 1 98.38 189 ILE A N 1
ATOM 1504 C CA . ILE A 1 189 ? -18.484 11.961 28.203 1 98.38 189 ILE A CA 1
ATOM 1505 C C . ILE A 1 189 ? -17.703 12.547 27.016 1 98.38 189 ILE A C 1
ATOM 1507 O O . ILE A 1 189 ? -18.062 12.312 25.859 1 98.38 189 ILE A O 1
ATOM 1511 N N . TYR A 1 190 ? -16.688 13.273 27.281 1 98.38 190 TYR A N 1
ATOM 1512 C CA . TYR A 1 190 ? -15.953 13.93 26.219 1 98.38 190 TYR A CA 1
ATOM 1513 C C . TYR A 1 190 ? -15.234 12.898 25.344 1 98.38 190 TYR A C 1
ATOM 1515 O O . TYR A 1 190 ? -15.344 12.922 24.125 1 98.38 190 TYR A O 1
ATOM 1523 N N . GLY A 1 191 ? -14.516 12.008 26 1 98 191 GLY A N 1
ATOM 1524 C CA . GLY A 1 191 ? -13.844 10.93 25.297 1 98 191 GLY A CA 1
ATOM 1525 C C . GLY A 1 191 ? -14.797 10.039 24.516 1 98 191 GLY A C 1
ATOM 1526 O O . GLY A 1 191 ? -14.469 9.586 23.422 1 98 191 GLY A O 1
ATOM 1527 N N . GLN A 1 192 ? -15.945 9.828 25.094 1 98.06 192 GLN A N 1
ATOM 1528 C CA . GLN A 1 192 ? -16.953 9.008 24.438 1 98.06 192 GLN A CA 1
ATOM 1529 C C . GLN A 1 192 ? -17.453 9.656 23.141 1 98.06 192 GLN A C 1
ATOM 1531 O O . GLN A 1 192 ? -17.609 8.984 22.125 1 98.06 192 GLN A O 1
ATOM 1536 N N . LYS A 1 193 ? -17.672 11.008 23.219 1 97.81 193 LYS A N 1
ATOM 1537 C CA . LYS A 1 193 ? -18.078 11.727 22.031 1 97.81 193 LYS A CA 1
ATOM 1538 C C . LYS A 1 193 ? -17 11.688 20.953 1 97.81 193 LYS A C 1
ATOM 1540 O O . LYS A 1 193 ? -17.297 11.469 19.781 1 97.81 193 LYS A O 1
ATOM 1545 N N . ALA A 1 194 ? -15.805 11.883 21.344 1 98.12 194 ALA A N 1
ATOM 1546 C CA . ALA A 1 194 ? -14.672 11.875 20.422 1 98.12 194 ALA A CA 1
ATOM 1547 C C . ALA A 1 194 ? -14.523 10.508 19.75 1 98.12 194 ALA A C 1
ATOM 1549 O O . ALA A 1 194 ? -14.367 10.422 18.531 1 98.12 194 ALA A O 1
ATOM 1550 N N . GLN A 1 195 ? -14.594 9.445 20.516 1 98.31 195 GLN A N 1
ATOM 1551 C CA . GLN A 1 195 ? -14.438 8.094 19.984 1 98.31 195 GLN A CA 1
ATOM 1552 C C . GLN A 1 195 ? -15.594 7.734 19.047 1 98.31 195 GLN A C 1
ATOM 1554 O O . GLN A 1 195 ? -15.391 7.066 18.031 1 98.31 195 GLN A O 1
ATOM 1559 N N . ALA A 1 196 ? -16.75 8.133 19.422 1 98.25 196 ALA A N 1
ATOM 1560 C CA . ALA A 1 196 ? -17.922 7.855 18.578 1 98.25 196 ALA A CA 1
ATOM 1561 C C . ALA A 1 196 ? -17.75 8.453 17.188 1 98.25 196 ALA A C 1
ATOM 1563 O O . ALA A 1 196 ? -18.172 7.855 16.203 1 98.25 196 ALA A O 1
ATOM 1564 N N . ILE A 1 197 ? -17.203 9.578 17.125 1 98.38 197 ILE A N 1
ATOM 1565 C CA . ILE A 1 197 ? -16.969 10.234 15.844 1 98.38 197 ILE A CA 1
ATOM 1566 C C . ILE A 1 197 ? -15.969 9.422 15.031 1 98.38 197 ILE A C 1
ATOM 1568 O O . ILE A 1 197 ? -16.172 9.195 13.836 1 98.38 197 ILE A O 1
ATOM 1572 N N . THR A 1 198 ? -14.883 9 15.641 1 98.38 198 THR A N 1
ATOM 1573 C CA . THR A 1 198 ? -13.875 8.195 14.945 1 98.38 198 THR A CA 1
ATOM 1574 C C . THR A 1 198 ? -14.477 6.883 14.453 1 98.38 198 THR A C 1
ATOM 1576 O O . THR A 1 198 ? -14.195 6.449 13.336 1 98.38 198 THR A O 1
ATOM 1579 N N . ASP A 1 199 ? -15.273 6.262 15.32 1 98.25 199 ASP A N 1
ATOM 1580 C CA . ASP A 1 199 ? -15.961 5.043 14.914 1 98.25 199 ASP A CA 1
ATOM 1581 C C . ASP A 1 199 ? -16.844 5.285 13.688 1 98.25 199 ASP A C 1
ATOM 1583 O O . ASP A 1 199 ? -16.859 4.465 12.766 1 98.25 199 ASP A O 1
ATOM 1587 N N . PHE A 1 200 ? -17.531 6.375 13.727 1 97.25 200 PHE A N 1
ATOM 1588 C CA . PHE A 1 200 ? -18.422 6.742 12.641 1 97.25 200 PHE A CA 1
ATOM 1589 C C . PHE A 1 200 ? -17.656 6.938 11.344 1 97.25 200 PHE A C 1
ATOM 1591 O O . PHE A 1 200 ? -18.016 6.375 10.305 1 97.25 200 PHE A O 1
ATOM 1598 N N . LEU A 1 201 ? -16.562 7.672 11.352 1 97.62 201 LEU A N 1
ATOM 1599 C CA . LEU A 1 201 ? -15.727 7.938 10.18 1 97.62 201 LEU A CA 1
ATOM 1600 C C . LEU A 1 201 ? -15.117 6.648 9.648 1 97.62 201 LEU A C 1
ATOM 1602 O O . LEU A 1 201 ? -15.078 6.438 8.43 1 97.62 201 LEU A O 1
ATOM 1606 N N . ASP A 1 202 ? -14.641 5.816 10.531 1 97.25 202 ASP A N 1
ATOM 1607 C CA . ASP A 1 202 ? -13.992 4.566 10.164 1 97.25 202 ASP A CA 1
ATOM 1608 C C . ASP A 1 202 ? -14.953 3.639 9.43 1 97.25 202 ASP A C 1
ATOM 1610 O O . ASP A 1 202 ? -14.539 2.848 8.578 1 97.25 202 ASP A O 1
ATOM 1614 N N . LYS A 1 203 ? -16.234 3.73 9.734 1 94.44 203 LYS A N 1
ATOM 1615 C CA . LYS A 1 203 ? -17.234 2.834 9.18 1 94.44 203 LYS A CA 1
ATOM 1616 C C . LYS A 1 203 ? -17.812 3.391 7.875 1 94.44 203 LYS A C 1
ATOM 1618 O O . LYS A 1 203 ? -18.516 2.686 7.148 1 94.44 203 LYS A O 1
ATOM 1623 N N . MET A 1 204 ? -17.516 4.609 7.574 1 93 204 MET A N 1
ATOM 1624 C CA . MET A 1 204 ? -18.062 5.23 6.371 1 93 204 MET A CA 1
ATOM 1625 C C . MET A 1 204 ? -17.625 4.484 5.121 1 93 204 MET A C 1
ATOM 1627 O O . MET A 1 204 ? -16.484 4.02 5.039 1 93 204 MET A O 1
ATOM 1631 N N . GLY A 1 205 ? -18.578 4.375 4.223 1 89.5 205 GLY A N 1
ATOM 1632 C CA . GLY A 1 205 ? -18.328 3.744 2.938 1 89.5 205 GLY A CA 1
ATOM 1633 C C . GLY A 1 205 ? -18.812 4.574 1.761 1 89.5 205 GLY A C 1
ATOM 1634 O O . GLY A 1 205 ? -18.969 5.793 1.879 1 89.5 205 GLY A O 1
ATOM 1635 N N . TYR A 1 206 ? -18.969 3.895 0.684 1 87.19 206 TYR A N 1
ATOM 1636 C CA . TYR A 1 206 ? -19.344 4.547 -0.562 1 87.19 206 TYR A CA 1
ATOM 1637 C C . TYR A 1 206 ? -20.656 5.324 -0.393 1 87.19 206 TYR A C 1
ATOM 1639 O O . TYR A 1 206 ? -20.797 6.426 -0.931 1 87.19 206 TYR A O 1
ATOM 1647 N N . GLU A 1 207 ? -21.578 4.77 0.38 1 86.56 207 GLU A N 1
ATOM 1648 C CA . GLU A 1 207 ? -22.875 5.371 0.61 1 86.56 207 GLU A CA 1
ATOM 1649 C C . GLU A 1 207 ? -22.766 6.688 1.373 1 86.56 207 GLU A C 1
ATOM 1651 O O . GLU A 1 207 ? -23.672 7.52 1.332 1 86.56 207 GLU A O 1
ATOM 1656 N N . HIS A 1 208 ? -21.609 6.879 2.004 1 91.12 208 HIS A N 1
ATOM 1657 C CA . HIS A 1 208 ? -21.375 8.094 2.768 1 91.12 208 HIS A CA 1
ATOM 1658 C C . HIS A 1 208 ? -20.531 9.094 1.971 1 91.12 208 HIS A C 1
ATOM 1660 O O . HIS A 1 208 ? -20.203 10.172 2.469 1 91.12 208 HIS A O 1
ATOM 1666 N N . GLY A 1 209 ? -20.141 8.719 0.833 1 90.38 209 GLY A N 1
ATOM 1667 C CA . GLY A 1 209 ? -19.391 9.625 -0.027 1 90.38 209 GLY A CA 1
ATOM 1668 C C . GLY A 1 209 ? -17.906 9.336 -0.05 1 90.38 209 GLY A C 1
ATOM 1669 O O . GLY A 1 209 ? -17.125 10.133 -0.564 1 90.38 209 GLY A O 1
ATOM 1670 N N . ILE A 1 210 ? -17.516 8.211 0.48 1 92.75 210 ILE A N 1
ATOM 1671 C CA . ILE A 1 210 ? -16.141 7.766 0.396 1 92.75 210 ILE A CA 1
ATOM 1672 C C . ILE A 1 210 ? -15.922 6.988 -0.901 1 92.75 210 ILE A C 1
ATOM 1674 O O . ILE A 1 210 ? -16.484 5.906 -1.085 1 92.75 210 ILE A O 1
ATOM 1678 N N . TYR A 1 211 ? -15.055 7.496 -1.772 1 90.44 211 TYR A N 1
ATOM 1679 C CA . TYR A 1 211 ? -14.836 6.852 -3.062 1 90.44 211 TYR A CA 1
ATOM 1680 C C . TYR A 1 211 ? -13.516 6.082 -3.07 1 90.44 211 TYR A C 1
ATOM 1682 O O . TYR A 1 211 ? -13.344 5.148 -3.857 1 90.44 211 TYR A O 1
ATOM 1690 N N . ILE A 1 212 ? -12.594 6.484 -2.312 1 92.25 212 ILE A N 1
ATOM 1691 C CA . ILE A 1 212 ? -11.312 5.824 -2.098 1 92.25 212 ILE A CA 1
ATOM 1692 C C . ILE A 1 212 ? -11.07 5.641 -0.601 1 92.25 212 ILE A C 1
ATOM 1694 O O . ILE A 1 212 ? -11.094 6.609 0.163 1 92.25 212 ILE A O 1
ATOM 1698 N N . LYS A 1 213 ? -10.883 4.453 -0.204 1 91.81 213 LYS A N 1
ATOM 1699 C CA . LYS A 1 213 ? -10.695 4.164 1.215 1 91.81 213 LYS A CA 1
ATOM 1700 C C . LYS A 1 213 ? -9.516 4.941 1.787 1 91.81 213 LYS A C 1
ATOM 1702 O O . LYS A 1 213 ? -8.438 4.977 1.186 1 91.81 213 LYS A O 1
ATOM 1707 N N . GLY A 1 214 ? -9.742 5.621 2.938 1 95.62 214 GLY A N 1
ATOM 1708 C CA . GLY A 1 214 ? -8.688 6.367 3.613 1 95.62 214 GLY A CA 1
ATOM 1709 C C . GLY A 1 214 ? -8.625 7.824 3.193 1 95.62 214 GLY A C 1
ATOM 1710 O O . GLY A 1 214 ? -7.988 8.641 3.861 1 95.62 214 GLY A O 1
ATOM 1711 N N . LEU A 1 215 ? -9.273 8.172 2.094 1 96.56 215 LEU A N 1
ATOM 1712 C CA . LEU A 1 215 ? -9.312 9.562 1.648 1 96.56 215 LEU A CA 1
ATOM 1713 C C . LEU A 1 215 ? -10.688 10.172 1.898 1 96.56 215 LEU A C 1
ATOM 1715 O O . LEU A 1 215 ? -11.625 9.93 1.139 1 96.56 215 LEU A O 1
ATOM 1719 N N . TYR A 1 216 ? -10.742 10.992 2.863 1 96.69 216 TYR A N 1
ATOM 1720 C CA . TYR A 1 216 ? -11.992 11.633 3.27 1 96.69 216 TYR A CA 1
ATOM 1721 C C . TYR A 1 216 ? -12.18 12.961 2.555 1 96.69 216 TYR A C 1
ATOM 1723 O O . TYR A 1 216 ? -11.289 13.812 2.572 1 96.69 216 TYR A O 1
ATOM 1731 N N . PRO A 1 217 ? -13.344 13.125 1.913 1 95.31 217 PRO A N 1
ATOM 1732 C CA . PRO A 1 217 ? -13.625 14.453 1.36 1 95.31 217 PRO A CA 1
ATOM 1733 C C . PRO A 1 217 ? -13.742 15.531 2.439 1 95.31 217 PRO A C 1
ATOM 1735 O O . PRO A 1 217 ? -13.602 15.234 3.629 1 95.31 217 PRO A O 1
ATOM 1738 N N . THR A 1 218 ? -14.016 16.75 2.084 1 95.06 218 THR A N 1
ATOM 1739 C CA . THR A 1 218 ? -13.859 17.844 3.031 1 95.06 218 THR A CA 1
ATOM 1740 C C . THR A 1 218 ? -15.18 18.141 3.732 1 95.06 218 THR A C 1
ATOM 1742 O O . THR A 1 218 ? -15.227 18.266 4.957 1 95.06 218 THR A O 1
ATOM 1745 N N . SER A 1 219 ? -16.297 18.25 3.033 1 94.56 219 SER A N 1
ATOM 1746 C CA . SER A 1 219 ? -17.547 18.766 3.6 1 94.56 219 SER A CA 1
ATOM 1747 C C . SER A 1 219 ? -18.5 17.625 3.955 1 94.56 219 SER A C 1
ATOM 1749 O O . SER A 1 219 ? -18.766 16.75 3.127 1 94.56 219 SER A O 1
ATOM 1751 N N . ILE A 1 220 ? -19.078 17.672 5.191 1 94.5 220 ILE A N 1
ATOM 1752 C CA . ILE A 1 220 ? -19.969 16.625 5.68 1 94.5 220 ILE A CA 1
ATOM 1753 C C . ILE A 1 220 ? -21.281 17.25 6.141 1 94.5 220 ILE A C 1
ATOM 1755 O O . ILE A 1 220 ? -21.297 18.297 6.781 1 94.5 220 ILE A O 1
ATOM 1759 N N . ASP A 1 221 ? -22.344 16.609 5.75 1 93.06 221 ASP A N 1
ATOM 1760 C CA . ASP A 1 221 ? -23.656 16.969 6.262 1 93.06 221 ASP A CA 1
ATOM 1761 C C . ASP A 1 221 ? -23.875 16.422 7.668 1 93.06 221 ASP A C 1
ATOM 1763 O O . ASP A 1 221 ? -23.906 15.195 7.855 1 93.06 221 ASP A O 1
ATOM 1767 N N . THR A 1 222 ? -24.094 17.219 8.68 1 93.69 222 THR A N 1
ATOM 1768 C CA . THR A 1 222 ? -24.156 16.797 10.07 1 93.69 222 THR A CA 1
ATOM 1769 C C . THR A 1 222 ? -25.469 16.078 10.359 1 93.69 222 THR A C 1
ATOM 1771 O O . THR A 1 222 ? -25.578 15.359 11.359 1 93.69 222 THR A O 1
ATOM 1774 N N . HIS A 1 223 ? -26.453 16.328 9.602 1 91.31 223 HIS A N 1
ATOM 1775 C CA . HIS A 1 223 ? -27.75 15.688 9.812 1 91.31 223 HIS A CA 1
ATOM 1776 C C . HIS A 1 223 ? -27.828 14.344 9.094 1 91.31 223 HIS A C 1
ATOM 1778 O O . HIS A 1 223 ? -28.266 13.352 9.672 1 91.31 223 HIS A O 1
ATOM 1784 N N . LYS A 1 224 ? -27.297 14.328 7.879 1 89.25 224 LYS A N 1
ATOM 1785 C CA . LYS A 1 224 ? -27.375 13.117 7.07 1 89.25 224 LYS A CA 1
ATOM 1786 C C . LYS A 1 224 ? -26.203 12.188 7.352 1 89.25 224 LYS A C 1
ATOM 1788 O O . LYS A 1 224 ? -26.266 10.992 7.047 1 89.25 224 LYS A O 1
ATOM 1793 N N . GLY A 1 225 ? -25.172 12.766 7.855 1 91.44 225 GLY A N 1
ATOM 1794 C CA . GLY A 1 225 ? -24.016 11.945 8.172 1 91.44 225 GLY A CA 1
ATOM 1795 C C . GLY A 1 225 ? -23.297 11.43 6.934 1 91.44 225 GLY A C 1
ATOM 1796 O O . GLY A 1 225 ? -22.922 10.258 6.867 1 91.44 225 GLY A O 1
ATOM 1797 N N . ARG A 1 226 ? -23.109 12.25 5.965 1 91.94 226 ARG A N 1
ATOM 1798 C CA . ARG A 1 226 ? -22.422 11.859 4.738 1 91.94 226 ARG A CA 1
ATOM 1799 C C . ARG A 1 226 ? -21.719 13.047 4.105 1 91.94 226 ARG A C 1
ATOM 1801 O O . ARG A 1 226 ? -22.141 14.195 4.281 1 91.94 226 ARG A O 1
ATOM 1808 N N . PHE A 1 227 ? -20.719 12.773 3.357 1 92.75 227 PHE A N 1
ATOM 1809 C CA . PHE A 1 227 ? -19.984 13.812 2.646 1 92.75 227 PHE A CA 1
ATOM 1810 C C . PHE A 1 227 ? -20.828 14.375 1.506 1 92.75 227 PHE A C 1
ATOM 1812 O O . PHE A 1 227 ? -21.609 13.648 0.885 1 92.75 227 PHE A O 1
ATOM 1819 N N . LYS A 1 228 ? -20.688 15.609 1.333 1 85.5 228 LYS A N 1
ATOM 1820 C CA . LYS A 1 228 ? -21.469 16.281 0.294 1 85.5 228 LYS A CA 1
ATOM 1821 C C . LYS A 1 228 ? -20.938 15.945 -1.096 1 85.5 228 LYS A C 1
ATOM 1823 O O . LYS A 1 228 ? -19.734 15.719 -1.265 1 85.5 228 LYS A O 1
ATOM 1828 N N . ASP A 1 229 ? -21.969 15.781 -1.964 1 70.25 229 ASP A N 1
ATOM 1829 C CA . ASP A 1 229 ? -21.688 15.367 -3.334 1 70.25 229 ASP A CA 1
ATOM 1830 C C . ASP A 1 229 ? -21.406 16.578 -4.23 1 70.25 229 ASP A C 1
ATOM 1832 O O . ASP A 1 229 ? -21.672 17.719 -3.842 1 70.25 229 ASP A O 1
ATOM 1836 N N . GLY A 1 230 ? -20.875 16.344 -5.43 1 64.56 230 GLY A N 1
ATOM 1837 C CA . GLY A 1 230 ? -20.656 17.25 -6.531 1 64.56 230 GLY A CA 1
ATOM 1838 C C . GLY A 1 230 ? -19.188 17.5 -6.82 1 64.56 230 GLY A C 1
ATOM 1839 O O . GLY A 1 230 ? -18.328 17.188 -5.988 1 64.56 230 GLY A O 1
ATOM 1840 N N . LYS A 1 231 ? -19.047 17.781 -8.062 1 55.97 231 LYS A N 1
ATOM 1841 C CA . LYS A 1 231 ? -17.719 17.906 -8.656 1 55.97 231 LYS A CA 1
ATOM 1842 C C . LYS A 1 231 ? -16.781 18.703 -7.754 1 55.97 231 LYS A C 1
ATOM 1844 O O . LYS A 1 231 ? -15.578 18.453 -7.719 1 55.97 231 LYS A O 1
ATOM 1849 N N . GLN A 1 232 ? -17.328 19.516 -6.949 1 58.75 232 GLN A N 1
ATOM 1850 C CA . GLN A 1 232 ? -16.469 20.375 -6.145 1 58.75 232 GLN A CA 1
ATOM 1851 C C . GLN A 1 232 ? -16.391 19.875 -4.699 1 58.75 232 GLN A C 1
ATOM 1853 O O . GLN A 1 232 ? -15.539 20.328 -3.928 1 58.75 232 GLN A O 1
ATOM 1858 N N . ARG A 1 233 ? -17.125 18.781 -4.473 1 64.94 233 ARG A N 1
ATOM 1859 C CA . ARG A 1 233 ? -17.188 18.516 -3.039 1 64.94 233 ARG A CA 1
ATOM 1860 C C . ARG A 1 233 ? -16.578 17.172 -2.693 1 64.94 233 ARG A C 1
ATOM 1862 O O . ARG A 1 233 ? -16.422 16.828 -1.518 1 64.94 233 ARG A O 1
ATOM 1869 N N . SER A 1 234 ? -16.062 16.547 -3.637 1 82.19 234 SER A N 1
ATOM 1870 C CA . SER A 1 234 ? -15.422 15.266 -3.357 1 82.19 234 SER A CA 1
ATOM 1871 C C . SER A 1 234 ? -13.906 15.406 -3.338 1 82.19 234 SER A C 1
ATOM 1873 O O . SER A 1 234 ? -13.188 14.492 -3.746 1 82.19 234 SER A O 1
ATOM 1875 N N . ILE A 1 235 ? -13.508 16.531 -2.863 1 92.62 235 ILE A N 1
ATOM 1876 C CA . ILE A 1 235 ? -12.086 16.828 -2.832 1 92.62 235 ILE A CA 1
ATOM 1877 C C . ILE A 1 235 ? -11.5 16.422 -1.481 1 92.62 235 ILE A C 1
ATOM 1879 O O . ILE A 1 235 ? -12.047 16.781 -0.431 1 92.62 235 ILE A O 1
ATOM 1883 N N . THR A 1 236 ? -10.531 15.57 -1.572 1 96.12 236 THR A N 1
ATOM 1884 C CA . THR A 1 236 ? -9.695 15.312 -0.409 1 96.12 236 THR A CA 1
ATOM 1885 C C . THR A 1 236 ? -8.453 16.203 -0.433 1 96.12 236 THR A C 1
ATOM 1887 O O . THR A 1 236 ? -7.852 16.406 -1.491 1 96.12 236 THR A O 1
ATOM 1890 N N . THR A 1 237 ? -8.102 16.75 0.71 1 97.12 237 THR A N 1
ATOM 1891 C CA . THR A 1 237 ? -6.91 17.578 0.816 1 97.12 237 THR A CA 1
ATOM 1892 C C . THR A 1 237 ? -6.246 17.406 2.18 1 97.12 237 THR A C 1
ATOM 1894 O O . THR A 1 237 ? -6.934 17.25 3.191 1 97.12 237 THR A O 1
ATOM 1897 N N . PHE A 1 238 ? -4.898 17.438 2.186 1 98 238 PHE A N 1
ATOM 1898 C CA . PHE A 1 238 ? -4.148 17.453 3.436 1 98 238 PHE A CA 1
ATOM 1899 C C . PHE A 1 238 ? -3.826 18.891 3.846 1 98 238 PHE A C 1
ATOM 1901 O O . PHE A 1 238 ? -3.078 19.109 4.797 1 98 238 PHE A O 1
ATOM 1908 N N . GLY A 1 239 ? -4.363 19.859 3.107 1 96.75 239 GLY A N 1
ATOM 1909 C CA . GLY A 1 239 ? -4.297 21.266 3.451 1 96.75 239 GLY A CA 1
ATOM 1910 C C . GLY A 1 239 ? -5.602 21.812 4.008 1 96.75 239 GLY A C 1
ATOM 1911 O O . GLY A 1 239 ? -6.281 21.125 4.781 1 96.75 239 GLY A O 1
ATOM 1912 N N . ALA A 1 240 ? -5.957 22.922 3.566 1 94.19 240 ALA A N 1
ATOM 1913 C CA . ALA A 1 240 ? -7.117 23.625 4.113 1 94.19 240 ALA A CA 1
ATOM 1914 C C . ALA A 1 240 ? -8.367 22.75 4.062 1 94.19 240 ALA A C 1
ATOM 1916 O O . ALA A 1 240 ? -8.641 22.109 3.043 1 94.19 240 ALA A O 1
ATOM 1917 N N . MET A 1 241 ? -9.016 22.641 5.152 1 94.12 241 MET A N 1
ATOM 1918 C CA . MET A 1 241 ? -10.32 22 5.301 1 94.12 241 MET A CA 1
ATOM 1919 C C . MET A 1 241 ? -10.156 20.5 5.539 1 94.12 241 MET A C 1
ATOM 1921 O O . MET A 1 241 ? -11.125 19.812 5.871 1 94.12 241 MET A O 1
ATOM 1925 N N . GLY A 1 242 ? -8.922 19.938 5.449 1 95.38 242 GLY A N 1
ATOM 1926 C CA . GLY A 1 242 ? -8.727 18.516 5.691 1 95.38 242 GLY A CA 1
ATOM 1927 C C . GLY A 1 242 ? -7.562 18.219 6.613 1 95.38 242 GLY A C 1
ATOM 1928 O O . GLY A 1 242 ? -7.543 17.188 7.289 1 95.38 242 GLY A O 1
ATOM 1929 N N . ASP A 1 243 ? -6.621 19.094 6.797 1 92.88 243 ASP A N 1
ATOM 1930 C CA . ASP A 1 243 ? -5.273 18.938 7.34 1 92.88 243 ASP A CA 1
ATOM 1931 C C . ASP A 1 243 ? -5.309 18.281 8.711 1 92.88 243 ASP A C 1
ATOM 1933 O O . ASP A 1 243 ? -4.77 17.188 8.891 1 92.88 243 ASP A O 1
ATOM 1937 N N . SER A 1 244 ? -6.047 18.75 9.625 1 96.56 244 SER A N 1
ATOM 1938 C CA . SER A 1 244 ? -5.867 18.359 11.016 1 96.56 244 SER A CA 1
ATOM 1939 C C . SER A 1 244 ? -6.469 16.984 11.289 1 96.56 244 SER A C 1
ATOM 1941 O O . SER A 1 244 ? -6.059 16.312 12.234 1 96.56 244 SER A O 1
ATOM 1943 N N . ALA A 1 245 ? -7.383 16.562 10.414 1 98 245 ALA A N 1
ATOM 1944 C CA . ALA A 1 245 ? -7.965 15.242 10.633 1 98 245 ALA A CA 1
ATOM 1945 C C . ALA A 1 245 ? -6.91 14.148 10.477 1 98 245 ALA A C 1
ATOM 1947 O O . ALA A 1 245 ? -6.801 13.258 11.32 1 98 245 ALA A O 1
ATOM 1948 N N . PHE A 1 246 ? -6.121 14.258 9.469 1 97.75 246 PHE A N 1
ATOM 1949 C CA . PHE A 1 246 ? -5.133 13.227 9.172 1 97.75 246 PHE A CA 1
ATOM 1950 C C . PHE A 1 246 ? -4.016 13.234 10.211 1 97.75 246 PHE A C 1
ATOM 1952 O O . PHE A 1 246 ? -3.488 12.18 10.57 1 97.75 246 PHE A O 1
ATOM 1959 N N . GLU A 1 247 ? -3.729 14.422 10.703 1 97.31 247 GLU A N 1
ATOM 1960 C CA . GLU A 1 247 ? -2.748 14.539 11.773 1 97.31 247 GLU A CA 1
ATOM 1961 C C . GLU A 1 247 ? -3.258 13.883 13.055 1 97.31 247 GLU A C 1
ATOM 1963 O O . GLU A 1 247 ? -2.484 13.273 13.797 1 97.31 247 GLU A O 1
ATOM 1968 N N . TYR A 1 248 ? -4.527 14.047 13.305 1 98.69 248 TYR A N 1
ATOM 1969 C CA . TYR A 1 248 ? -5.102 13.57 14.555 1 98.69 248 TYR A CA 1
ATOM 1970 C C . TYR A 1 248 ? -5.191 12.047 14.57 1 98.69 248 TYR A C 1
ATOM 1972 O O . TYR A 1 248 ? -5.082 11.422 15.625 1 98.69 248 TYR A O 1
ATOM 1980 N N . PHE A 1 249 ? -5.332 11.383 13.375 1 98.62 249 PHE A N 1
ATOM 1981 C CA . PHE A 1 249 ? -5.262 9.922 13.352 1 98.62 249 PHE A CA 1
ATOM 1982 C C . PHE A 1 249 ? -3.949 9.438 13.945 1 98.62 249 PHE A C 1
ATOM 1984 O O . PHE A 1 249 ? -3.943 8.547 14.797 1 98.62 249 PHE A O 1
ATOM 1991 N N . LEU A 1 250 ? -2.883 10.047 13.562 1 98.69 250 LEU A N 1
ATOM 1992 C CA . LEU A 1 250 ? -1.569 9.648 14.055 1 98.69 250 LEU A CA 1
ATOM 1993 C C . LEU A 1 250 ? -1.374 10.086 15.5 1 98.69 250 LEU A C 1
ATOM 1995 O O . LEU A 1 250 ? -0.951 9.289 16.344 1 98.69 250 LEU A O 1
ATOM 1999 N N . LYS A 1 251 ? -1.674 11.336 15.781 1 98.56 251 LYS A N 1
ATOM 2000 C CA . LYS A 1 251 ? -1.339 11.906 17.078 1 98.56 251 LYS A CA 1
ATOM 2001 C C . LYS A 1 251 ? -2.213 11.312 18.188 1 98.56 251 LYS A C 1
ATOM 2003 O O . LYS A 1 251 ? -1.778 11.195 19.328 1 98.56 251 LYS A O 1
ATOM 2008 N N . GLU A 1 252 ? -3.459 10.922 17.812 1 98.56 252 GLU A N 1
ATOM 2009 C CA . GLU A 1 252 ? -4.25 10.18 18.797 1 98.56 252 GLU A CA 1
ATOM 2010 C C . GLU A 1 252 ? -3.625 8.82 19.094 1 98.56 252 GLU A C 1
ATOM 2012 O O . GLU A 1 252 ? -3.631 8.375 20.25 1 98.56 252 GLU A O 1
ATOM 2017 N N . HIS A 1 253 ? -3.123 8.133 18.062 1 98.31 253 HIS A N 1
ATOM 2018 C CA . HIS A 1 253 ? -2.398 6.879 18.25 1 98.31 253 HIS A CA 1
ATOM 2019 C C . HIS A 1 253 ? -1.231 7.062 19.219 1 98.31 253 HIS A C 1
ATOM 2021 O O . HIS A 1 253 ? -1.003 6.219 20.078 1 98.31 253 HIS A O 1
ATOM 2027 N N . LEU A 1 254 ? -0.536 8.141 19.109 1 98.19 254 LEU A N 1
ATOM 2028 C CA . LEU A 1 254 ? 0.605 8.445 19.969 1 98.19 254 LEU A CA 1
ATOM 2029 C C . LEU A 1 254 ? 0.15 8.766 21.391 1 98.19 254 LEU A C 1
ATOM 2031 O O . LEU A 1 254 ? 0.745 8.289 22.359 1 98.19 254 LEU A O 1
ATOM 2035 N N . LEU A 1 255 ? -0.939 9.562 21.469 1 97.81 255 LEU A N 1
ATOM 2036 C CA . LEU A 1 255 ? -1.424 10 22.781 1 97.81 255 LEU A CA 1
ATOM 2037 C C . LEU A 1 255 ? -1.827 8.805 23.625 1 97.81 255 LEU A C 1
ATOM 2039 O O . LEU A 1 255 ? -1.54 8.766 24.828 1 97.81 255 LEU A O 1
ATOM 2043 N N . VAL A 1 256 ? -2.451 7.797 22.984 1 96.25 256 VAL A N 1
ATOM 2044 C CA . VAL A 1 256 ? -2.947 6.648 23.734 1 96.25 256 VAL A CA 1
ATOM 2045 C C . VAL A 1 256 ? -1.911 5.527 23.719 1 96.25 256 VAL A C 1
ATOM 2047 O O . VAL A 1 256 ? -2.223 4.383 24.047 1 96.25 256 VAL A O 1
ATOM 2050 N N . ASP A 1 257 ? -0.747 5.832 23.219 1 96.12 257 ASP A N 1
ATOM 2051 C CA . ASP A 1 257 ? 0.394 4.922 23.219 1 96.12 257 ASP A CA 1
ATOM 2052 C C . ASP A 1 257 ? 0.07 3.631 22.469 1 96.12 257 ASP A C 1
ATOM 2054 O O . ASP A 1 257 ? 0.429 2.539 22.922 1 96.12 257 ASP A O 1
ATOM 2058 N N . GLY A 1 258 ? -0.713 3.74 21.438 1 94.88 258 GLY A N 1
ATOM 2059 C CA . GLY A 1 258 ? -1.014 2.611 20.578 1 94.88 258 GLY A CA 1
ATOM 2060 C C . GLY A 1 258 ? -2.07 1.685 21.156 1 94.88 258 GLY A C 1
ATOM 2061 O O . GLY A 1 258 ? -2.377 0.646 20.562 1 94.88 258 GLY A O 1
ATOM 2062 N N . THR A 1 259 ? -2.727 1.989 22.156 1 95.5 259 THR A N 1
ATOM 2063 C CA . THR A 1 259 ? -3.635 1.081 22.844 1 95.5 259 THR A CA 1
ATOM 2064 C C . THR A 1 259 ? -4.965 0.979 22.094 1 95.5 259 THR A C 1
ATOM 2066 O O . THR A 1 259 ? -5.723 0.028 22.297 1 95.5 259 THR A O 1
ATOM 2069 N N . ILE A 1 260 ? -5.301 1.976 21.344 1 96.19 260 ILE A N 1
ATOM 2070 C CA . ILE A 1 260 ? -6.449 1.923 20.438 1 96.19 260 ILE A CA 1
ATOM 2071 C C . ILE A 1 260 ? -5.973 1.802 19 1 96.19 260 ILE A C 1
ATOM 2073 O O . ILE A 1 260 ? -5.77 2.811 18.312 1 96.19 260 ILE A O 1
ATOM 2077 N N . PRO A 1 261 ? -5.895 0.642 18.469 1 96 261 PRO A N 1
ATOM 2078 C CA . PRO A 1 261 ? -5.238 0.402 17.188 1 96 261 PRO A CA 1
ATOM 2079 C C . PRO A 1 261 ? -5.953 1.083 16.016 1 96 261 PRO A C 1
ATOM 2081 O O . PRO A 1 261 ? -5.355 1.285 14.961 1 96 261 PRO A O 1
ATOM 2084 N N . GLN A 1 262 ? -7.219 1.415 16.25 1 97.44 262 GLN A N 1
ATOM 2085 C CA . GLN A 1 262 ? -8.047 2.023 15.211 1 97.44 262 GLN A CA 1
ATOM 2086 C C . GLN A 1 262 ? -7.391 3.275 14.641 1 97.44 262 GLN A C 1
ATOM 2088 O O . GLN A 1 262 ? -7.41 3.498 13.43 1 97.44 262 GLN A O 1
ATOM 2093 N N . TYR A 1 263 ? -6.805 4.094 15.461 1 98.38 263 TYR A N 1
ATOM 2094 C CA . TYR A 1 263 ? -6.223 5.363 15.039 1 98.38 263 TYR A CA 1
ATOM 2095 C C . TYR A 1 263 ? -5.02 5.137 14.133 1 98.38 263 TYR A C 1
ATOM 2097 O O . TYR A 1 263 ? -4.902 5.758 13.078 1 98.38 263 TYR A O 1
ATOM 2105 N N . GLY A 1 264 ? -4.152 4.254 14.586 1 98.12 264 GLY A N 1
ATOM 2106 C CA . GLY A 1 264 ? -3.012 3.916 13.75 1 98.12 264 GLY A CA 1
ATOM 2107 C C . GLY A 1 264 ? -3.406 3.318 12.414 1 98.12 264 GLY A C 1
ATOM 2108 O O . GLY A 1 264 ? -2.834 3.666 11.383 1 98.12 264 GLY A O 1
ATOM 2109 N N . ARG A 1 265 ? -4.387 2.377 12.445 1 96.38 265 ARG A N 1
ATOM 2110 C CA . ARG A 1 265 ? -4.871 1.739 11.219 1 96.38 265 ARG A CA 1
ATOM 2111 C C . ARG A 1 265 ? -5.43 2.773 10.25 1 96.38 265 ARG A C 1
ATOM 2113 O O . ARG A 1 265 ? -5.148 2.721 9.055 1 96.38 265 ARG A O 1
ATOM 2120 N N . MET A 1 266 ? -6.242 3.695 10.734 1 98.06 266 MET A N 1
ATOM 2121 C CA . MET A 1 266 ? -6.836 4.73 9.898 1 98.06 266 MET A CA 1
ATOM 2122 C C . MET A 1 266 ? -5.762 5.637 9.305 1 98.06 266 MET A C 1
ATOM 2124 O O . MET A 1 266 ? -5.836 6.016 8.133 1 98.06 266 MET A O 1
ATOM 2128 N N . TYR A 1 267 ? -4.75 5.988 10.086 1 98.5 267 TYR A N 1
ATOM 2129 C CA . TYR A 1 267 ? -3.637 6.797 9.602 1 98.5 267 TYR A CA 1
ATOM 2130 C C . TYR A 1 267 ? -2.92 6.098 8.445 1 98.5 267 TYR A C 1
ATOM 2132 O O . TYR A 1 267 ? -2.727 6.684 7.383 1 98.5 267 TYR A O 1
ATOM 2140 N N . MET A 1 268 ? -2.572 4.844 8.719 1 97.06 268 MET A N 1
ATOM 2141 C CA . MET A 1 268 ? -1.813 4.094 7.723 1 97.06 268 MET A CA 1
ATOM 2142 C C . MET A 1 268 ? -2.617 3.936 6.438 1 97.06 268 MET A C 1
ATOM 2144 O O . MET A 1 268 ? -2.062 4.016 5.34 1 97.06 268 MET A O 1
ATOM 2148 N N . GLN A 1 269 ? -3.877 3.689 6.586 1 95.31 269 GLN A N 1
ATOM 2149 C CA . GLN A 1 269 ? -4.758 3.58 5.426 1 95.31 269 GLN A CA 1
ATOM 2150 C C . GLN A 1 269 ? -4.777 4.879 4.625 1 95.31 269 GLN A C 1
ATOM 2152 O O . GLN A 1 269 ? -4.73 4.859 3.395 1 95.31 269 GLN A O 1
ATOM 2157 N N . SER A 1 270 ? -4.824 6.02 5.289 1 98.19 270 SER A N 1
ATOM 2158 C CA . SER A 1 270 ? -4.844 7.324 4.641 1 98.19 270 SER A CA 1
ATOM 2159 C C . SER A 1 270 ? -3.529 7.602 3.916 1 98.19 270 SER A C 1
ATOM 2161 O O . SER A 1 270 ? -3.529 8.086 2.783 1 98.19 270 SER A O 1
ATOM 2163 N N . ILE A 1 271 ? -2.447 7.277 4.555 1 98.25 271 ILE A N 1
ATOM 2164 C CA . ILE A 1 271 ? -1.137 7.574 3.984 1 98.25 271 ILE A CA 1
ATOM 2165 C C . ILE A 1 271 ? -0.892 6.688 2.766 1 98.25 271 ILE A C 1
ATOM 2167 O O . ILE A 1 271 ? -0.335 7.141 1.763 1 98.25 271 ILE A O 1
ATOM 2171 N N . ARG A 1 272 ? -1.33 5.43 2.861 1 93.38 272 ARG A N 1
ATOM 2172 C CA . ARG A 1 272 ? -1.199 4.539 1.713 1 93.38 272 ARG A CA 1
ATOM 2173 C C . ARG A 1 272 ? -1.942 5.098 0.502 1 93.38 272 ARG A C 1
ATOM 2175 O O . ARG A 1 272 ? -1.391 5.152 -0.599 1 93.38 272 ARG A O 1
ATOM 2182 N N . SER A 1 273 ? -3.152 5.504 0.691 1 95.56 273 SER A N 1
ATOM 2183 C CA . SER A 1 273 ? -3.955 6.043 -0.403 1 95.56 273 SER A CA 1
ATOM 2184 C C . SER A 1 273 ? -3.408 7.383 -0.883 1 95.56 273 SER A C 1
ATOM 2186 O O . SER A 1 273 ? -3.434 7.676 -2.08 1 95.56 273 SER A O 1
ATOM 2188 N N . MET A 1 274 ? -2.949 8.18 0.054 1 97.69 274 MET A N 1
ATOM 2189 C CA . MET A 1 274 ? -2.348 9.461 -0.306 1 97.69 274 MET A CA 1
ATOM 2190 C C . MET A 1 274 ? -1.151 9.258 -1.23 1 97.69 274 MET A C 1
ATOM 2192 O O . MET A 1 274 ? -1.027 9.938 -2.25 1 97.69 274 MET A O 1
ATOM 2196 N N . LYS A 1 275 ? -0.254 8.312 -0.914 1 95 275 LYS A N 1
ATOM 2197 C CA . LYS A 1 275 ? 0.918 8.016 -1.732 1 95 275 LYS A CA 1
ATOM 2198 C C . LYS A 1 275 ? 0.511 7.539 -3.123 1 95 275 LYS A C 1
ATOM 2200 O O . LYS A 1 275 ? 1.103 7.949 -4.125 1 95 275 LYS A O 1
ATOM 2205 N N . GLN A 1 276 ? -0.502 6.789 -3.123 1 89.94 276 GLN A N 1
ATOM 2206 C CA . GLN A 1 276 ? -0.914 6.129 -4.359 1 89.94 276 GLN A CA 1
ATOM 2207 C C . GLN A 1 276 ? -1.61 7.109 -5.297 1 89.94 276 GLN A C 1
ATOM 2209 O O . GLN A 1 276 ? -1.399 7.07 -6.512 1 89.94 276 GLN A O 1
ATOM 2214 N N . TYR A 1 277 ? -2.41 8.008 -4.758 1 92.62 277 TYR A N 1
ATOM 2215 C CA . TYR A 1 277 ? -3.348 8.719 -5.621 1 92.62 277 TYR A CA 1
ATOM 2216 C C . TYR A 1 277 ? -3.004 10.203 -5.695 1 92.62 277 TYR A C 1
ATOM 2218 O O . TYR A 1 277 ? -3.307 10.867 -6.688 1 92.62 277 TYR A O 1
ATOM 2226 N N . MET A 1 278 ? -2.363 10.68 -4.629 1 97.06 278 MET A N 1
ATOM 2227 C CA . MET A 1 278 ? -2.334 12.133 -4.52 1 97.06 278 MET A CA 1
ATOM 2228 C C . MET A 1 278 ? -0.922 12.672 -4.73 1 97.06 278 MET A C 1
ATOM 2230 O O . MET A 1 278 ? -0.739 13.742 -5.312 1 97.06 278 MET A O 1
ATOM 2234 N N . LEU A 1 279 ? 0.072 11.945 -4.289 1 97.62 279 LEU A N 1
ATOM 2235 C CA . LEU A 1 279 ? 1.44 12.438 -4.184 1 97.62 279 LEU A CA 1
ATOM 2236 C C . LEU A 1 279 ? 2.064 12.609 -5.562 1 97.62 279 LEU A C 1
ATOM 2238 O O . LEU A 1 279 ? 1.967 11.711 -6.406 1 97.62 279 LEU A O 1
ATOM 2242 N N . ARG A 1 280 ? 2.695 13.758 -5.762 1 96.94 280 ARG A N 1
ATOM 2243 C CA . ARG A 1 280 ? 3.324 14.078 -7.043 1 96.94 280 ARG A CA 1
ATOM 2244 C C . ARG A 1 280 ? 4.773 14.508 -6.848 1 96.94 280 ARG A C 1
ATOM 2246 O O . ARG A 1 280 ? 5.156 14.945 -5.762 1 96.94 280 ARG A O 1
ATOM 2253 N N . GLN A 1 281 ? 5.547 14.281 -7.855 1 95 281 GLN A N 1
ATOM 2254 C CA . GLN A 1 281 ? 6.93 14.75 -7.855 1 95 281 GLN A CA 1
ATOM 2255 C C . GLN A 1 281 ? 7.168 15.758 -8.977 1 95 281 GLN A C 1
ATOM 2257 O O . GLN A 1 281 ? 6.453 15.758 -9.977 1 95 281 GLN A O 1
ATOM 2262 N N . ILE A 1 282 ? 8.008 16.688 -8.75 1 91.75 282 ILE A N 1
ATOM 2263 C CA . ILE A 1 282 ? 8.43 17.672 -9.75 1 91.75 282 ILE A CA 1
ATOM 2264 C C . ILE A 1 282 ? 9.703 17.172 -10.438 1 91.75 282 ILE A C 1
ATOM 2266 O O . ILE A 1 282 ? 10.781 17.203 -9.836 1 91.75 282 ILE A O 1
ATOM 2270 N N . PRO A 1 283 ? 9.594 16.766 -11.734 1 86.56 283 PRO A N 1
ATOM 2271 C CA . PRO A 1 283 ? 10.766 16.188 -12.406 1 86.56 283 PRO A CA 1
ATOM 2272 C C . PRO A 1 283 ? 11.977 17.109 -12.367 1 86.56 283 PRO A C 1
ATOM 2274 O O . PRO A 1 283 ? 11.859 18.297 -12.641 1 86.56 283 PRO A O 1
ATOM 2277 N N . GLY A 1 284 ? 13.07 16.562 -12.023 1 84.19 284 GLY A N 1
ATOM 2278 C CA . GLY A 1 284 ? 14.32 17.312 -12.008 1 84.19 284 GLY A CA 1
ATOM 2279 C C . GLY A 1 284 ? 14.578 18.031 -10.695 1 84.19 284 GLY A C 1
ATOM 2280 O O . GLY A 1 284 ? 15.617 18.656 -10.523 1 84.19 284 GLY A O 1
ATOM 2281 N N . TYR A 1 285 ? 13.625 17.969 -9.789 1 88.25 285 TYR A N 1
ATOM 2282 C CA . TYR A 1 285 ? 13.766 18.594 -8.484 1 88.25 285 TYR A CA 1
ATOM 2283 C C . TYR A 1 285 ? 13.625 17.578 -7.363 1 88.25 285 TYR A C 1
ATOM 2285 O O . TYR A 1 285 ? 13.078 16.484 -7.574 1 88.25 285 TYR A O 1
ATOM 2293 N N . ASP A 1 286 ? 14.133 17.859 -6.262 1 90.62 286 ASP A N 1
ATOM 2294 C CA . ASP A 1 286 ? 13.961 17.016 -5.082 1 90.62 286 ASP A CA 1
ATOM 2295 C C . ASP A 1 286 ? 12.711 17.406 -4.301 1 90.62 286 ASP A C 1
ATOM 2297 O O . ASP A 1 286 ? 12.656 17.234 -3.08 1 90.62 286 ASP A O 1
ATOM 2301 N N . MET A 1 287 ? 11.727 17.953 -5.02 1 94.44 287 MET A N 1
ATOM 2302 C CA . MET A 1 287 ? 10.508 18.469 -4.41 1 94.44 287 MET A CA 1
ATOM 2303 C C . MET A 1 287 ? 9.32 17.562 -4.715 1 94.44 287 MET A C 1
ATOM 2305 O O . MET A 1 287 ? 9.18 17.062 -5.836 1 94.44 287 MET A O 1
ATOM 2309 N N . LEU A 1 288 ? 8.625 17.281 -3.711 1 97.25 288 LEU A N 1
ATOM 2310 C CA . LEU A 1 288 ? 7.34 16.609 -3.846 1 97.25 288 LEU A CA 1
ATOM 2311 C C . LEU A 1 288 ? 6.188 17.578 -3.641 1 97.25 288 LEU A C 1
ATOM 2313 O O . LEU A 1 288 ? 6.352 18.609 -2.99 1 97.25 288 LEU A O 1
ATOM 2317 N N . LEU A 1 289 ? 5.094 17.344 -4.277 1 97.88 289 LEU A N 1
ATOM 2318 C CA . LEU A 1 289 ? 3.857 18.109 -4.16 1 97.88 289 LEU A CA 1
ATOM 2319 C C . LEU A 1 289 ? 2.709 17.219 -3.695 1 97.88 289 LEU A C 1
ATOM 2321 O O . LEU A 1 289 ? 2.592 16.062 -4.129 1 97.88 289 LEU A O 1
ATOM 2325 N N . LEU A 1 290 ? 1.899 17.703 -2.797 1 98.31 290 LEU A N 1
ATOM 2326 C CA . LEU A 1 290 ? 0.707 17.016 -2.328 1 98.31 290 LEU A CA 1
ATOM 2327 C C . LEU A 1 290 ? -0.547 17.828 -2.602 1 98.31 290 LEU A C 1
ATOM 2329 O O . LEU A 1 290 ? -1.025 18.562 -1.724 1 98.31 290 LEU A O 1
ATOM 2333 N N . PRO A 1 291 ? -1.084 17.703 -3.791 1 97.81 291 PRO A N 1
ATOM 2334 C CA . PRO A 1 291 ? -2.236 18.516 -4.195 1 97.81 291 PRO A CA 1
ATOM 2335 C C . PRO A 1 291 ? -3.561 17.953 -3.674 1 97.81 291 PRO A C 1
ATOM 2337 O O . PRO A 1 291 ? -3.643 16.766 -3.332 1 97.81 291 PRO A O 1
ATOM 2340 N N . PRO A 1 292 ? -4.586 18.828 -3.609 1 96.62 292 PRO A N 1
ATOM 2341 C CA . PRO A 1 292 ? -5.938 18.281 -3.451 1 96.62 292 PRO A CA 1
ATOM 2342 C C . PRO A 1 292 ? -6.312 17.312 -4.559 1 96.62 292 PRO A C 1
ATOM 2344 O O . PRO A 1 292 ? -5.82 17.422 -5.688 1 96.62 292 PRO A O 1
ATOM 2347 N N . PHE A 1 293 ? -7.152 16.375 -4.215 1 95.81 293 PHE A N 1
ATOM 2348 C CA . PHE A 1 293 ? -7.496 15.289 -5.121 1 95.81 293 PHE A CA 1
ATOM 2349 C C . PHE A 1 293 ? -9 15.023 -5.105 1 95.81 293 PHE A C 1
ATOM 2351 O O . PHE A 1 293 ? -9.594 14.859 -4.039 1 95.81 293 PHE A O 1
ATOM 2358 N N . ASN A 1 294 ? -9.555 15.086 -6.305 1 94 294 ASN A N 1
ATOM 2359 C CA . ASN A 1 294 ? -10.961 14.703 -6.43 1 94 294 ASN A CA 1
ATOM 2360 C C . ASN A 1 294 ? -11.117 13.18 -6.48 1 94 294 ASN A C 1
ATOM 2362 O O . ASN A 1 294 ? -10.789 12.555 -7.488 1 94 294 ASN A O 1
ATOM 2366 N N . THR A 1 295 ? -11.641 12.547 -5.457 1 91.62 295 THR A N 1
ATOM 2367 C CA . THR A 1 295 ? -11.703 11.094 -5.32 1 91.62 295 THR A CA 1
ATOM 2368 C C . THR A 1 295 ? -12.766 10.508 -6.238 1 91.62 295 THR A C 1
ATOM 2370 O O . THR A 1 295 ? -12.75 9.312 -6.531 1 91.62 295 THR A O 1
ATOM 2373 N N . GLN A 1 296 ? -13.719 11.32 -6.605 1 85.5 296 GLN A N 1
ATOM 2374 C CA . GLN A 1 296 ? -14.773 10.844 -7.488 1 85.5 296 GLN A CA 1
ATOM 2375 C C . GLN A 1 296 ? -14.289 10.742 -8.93 1 85.5 296 GLN A C 1
ATOM 2377 O O . GLN A 1 296 ? -14.57 9.766 -9.617 1 85.5 296 GLN A O 1
ATOM 2382 N N . THR A 1 297 ? -13.523 11.734 -9.391 1 86.19 297 THR A N 1
ATOM 2383 C CA . THR A 1 297 ? -13.094 11.781 -10.781 1 86.19 297 THR A CA 1
ATOM 2384 C C . THR A 1 297 ? -11.648 11.328 -10.914 1 86.19 297 THR A C 1
ATOM 2386 O O . THR A 1 297 ? -11.133 11.203 -12.031 1 86.19 297 THR A O 1
ATOM 2389 N N . SER A 1 298 ? -10.984 11.102 -9.805 1 86.88 298 SER A N 1
ATOM 2390 C CA . SER A 1 298 ? -9.578 10.711 -9.781 1 86.88 298 SER A CA 1
ATOM 2391 C C . SER A 1 298 ? -8.711 11.727 -10.516 1 86.88 298 SER A C 1
ATOM 2393 O O . SER A 1 298 ? -7.918 11.359 -11.383 1 86.88 298 SER A O 1
ATOM 2395 N N . THR A 1 299 ? -8.898 13 -10.164 1 89.69 299 THR A N 1
ATOM 2396 C CA . THR A 1 299 ? -8.133 14.078 -10.773 1 89.69 299 THR A CA 1
ATOM 2397 C C . THR A 1 299 ? -7.48 14.953 -9.703 1 89.69 299 THR A C 1
ATOM 2399 O O . THR A 1 299 ? -8.047 15.156 -8.633 1 89.69 299 THR A O 1
ATOM 2402 N N . SER A 1 300 ? -6.266 15.461 -9.977 1 90.12 300 SER A N 1
ATOM 2403 C CA . SER A 1 300 ? -5.516 16.312 -9.07 1 90.12 300 SER A CA 1
ATOM 2404 C C . SER A 1 300 ? -5.512 17.766 -9.547 1 90.12 300 SER A C 1
ATOM 2406 O O . SER A 1 300 ? -5.605 18.031 -10.75 1 90.12 300 SER A O 1
ATOM 2408 N N . LYS A 1 301 ? -5.551 18.719 -8.508 1 84.75 301 LYS A N 1
ATOM 2409 C CA . LYS A 1 301 ? -5.309 20.125 -8.758 1 84.75 301 LYS A CA 1
ATOM 2410 C C . LYS A 1 301 ? -3.846 20.5 -8.516 1 84.75 301 LYS A C 1
ATOM 2412 O O . LYS A 1 301 ? -3.328 20.312 -7.414 1 84.75 301 LYS A O 1
ATOM 2417 N N . ASN A 1 302 ? -2.883 20.312 -9.43 1 91.38 302 ASN A N 1
ATOM 2418 C CA . ASN A 1 302 ? -1.447 20.516 -9.289 1 91.38 302 ASN A CA 1
ATOM 2419 C C . ASN A 1 302 ? -1.143 21.766 -8.461 1 91.38 302 ASN A C 1
ATOM 2421 O O . ASN A 1 302 ? -0.363 22.625 -8.883 1 91.38 302 ASN A O 1
ATOM 2425 N N . ALA A 1 303 ? -1.813 21.922 -7.25 1 95.75 303 ALA A N 1
ATOM 2426 C CA . ALA A 1 303 ? -1.64 23.031 -6.324 1 95.75 303 ALA A CA 1
ATOM 2427 C C . ALA A 1 303 ? -1.375 22.531 -4.906 1 95.75 303 ALA A C 1
ATOM 2429 O O . ALA A 1 303 ? -1.642 21.375 -4.594 1 95.75 303 ALA A O 1
ATOM 2430 N N . MET A 1 304 ? -0.81 23.344 -4.129 1 97.56 304 MET A N 1
ATOM 2431 C CA . MET A 1 304 ? -0.546 23.062 -2.723 1 97.56 304 MET A CA 1
ATOM 2432 C C . MET A 1 304 ? -0.592 24.344 -1.894 1 97.56 304 MET A C 1
ATOM 2434 O O . MET A 1 304 ? -0.267 25.422 -2.391 1 97.56 304 MET A O 1
ATOM 2438 N N . ASP A 1 305 ? -1.081 24.281 -0.725 1 96.94 305 ASP A N 1
ATOM 2439 C CA . ASP A 1 305 ? -1.106 25.469 0.121 1 96.94 305 ASP A CA 1
ATOM 2440 C C . ASP A 1 305 ? -0.209 25.297 1.344 1 96.94 305 ASP A C 1
ATOM 2442 O O . ASP A 1 305 ? 0.257 24.188 1.623 1 96.94 305 ASP A O 1
ATOM 2446 N N . HIS A 1 306 ? 0.085 26.375 2.01 1 98.44 306 HIS A N 1
ATOM 2447 C CA . HIS A 1 306 ? 0.981 26.422 3.16 1 98.44 306 HIS A CA 1
ATOM 2448 C C . HIS A 1 306 ? 0.494 25.5 4.27 1 98.44 306 HIS A C 1
ATOM 2450 O O . HIS A 1 306 ? 1.302 24.875 4.969 1 98.44 306 HIS A O 1
ATOM 2456 N N . LEU A 1 307 ? -0.798 25.344 4.371 1 98.31 307 LEU A N 1
ATOM 2457 C CA . LEU A 1 307 ? -1.396 24.516 5.414 1 98.31 307 LEU A CA 1
ATOM 2458 C C . LEU A 1 307 ? -0.987 23.062 5.25 1 98.31 307 LEU A C 1
ATOM 2460 O O . LEU A 1 307 ? -1.022 22.281 6.211 1 98.31 307 LEU A O 1
ATOM 2464 N N . THR A 1 308 ? -0.552 22.688 4.059 1 98.5 308 THR A N 1
ATOM 2465 C CA . THR A 1 308 ? -0.113 21.312 3.799 1 98.5 308 THR A CA 1
ATOM 2466 C C . THR A 1 308 ? 1.297 21.094 4.336 1 98.5 308 THR A C 1
ATOM 2468 O O . THR A 1 308 ? 1.735 19.938 4.484 1 98.5 308 THR A O 1
ATOM 2471 N N . CYS A 1 309 ? 1.965 22.141 4.746 1 98.75 309 CYS A N 1
ATOM 2472 C CA . CYS A 1 309 ? 3.377 22.062 5.098 1 98.75 309 CYS A CA 1
ATOM 2473 C C . CYS A 1 309 ? 3.555 21.469 6.496 1 98.75 309 CYS A C 1
ATOM 2475 O O . CYS A 1 309 ? 4.684 21.281 6.957 1 98.75 309 CYS A O 1
ATOM 2477 N N . PHE A 1 310 ? 2.51 21.016 7.172 1 98.75 310 PHE A N 1
ATOM 2478 C CA . PHE A 1 310 ? 2.648 20.234 8.391 1 98.75 310 PHE A CA 1
ATOM 2479 C C . PHE A 1 310 ? 2.92 18.766 8.07 1 98.75 310 PHE A C 1
ATOM 2481 O O . PHE A 1 310 ? 3.402 18.016 8.922 1 98.75 310 PHE A O 1
ATOM 2488 N N . VAL A 1 311 ? 2.637 18.359 6.852 1 98.88 311 VAL A N 1
ATOM 2489 C CA . VAL A 1 311 ? 2.617 16.969 6.453 1 98.88 311 VAL A CA 1
ATOM 2490 C C . VAL A 1 311 ? 4.016 16.359 6.598 1 98.88 311 VAL A C 1
ATOM 2492 O O . VAL A 1 311 ? 4.164 15.219 7.039 1 98.88 311 VAL A O 1
ATOM 2495 N N . PRO A 1 312 ? 5.109 17.078 6.207 1 98.88 312 PRO A N 1
ATOM 2496 C CA . PRO A 1 312 ? 6.43 16.484 6.418 1 98.88 312 PRO A CA 1
ATOM 2497 C C . PRO A 1 312 ? 6.656 16.047 7.867 1 98.88 312 PRO A C 1
ATOM 2499 O O . PRO A 1 312 ? 7.164 14.961 8.117 1 98.88 312 PRO A O 1
ATOM 2502 N N . GLY A 1 313 ? 6.273 16.906 8.797 1 98.88 313 GLY A N 1
ATOM 2503 C CA . GLY A 1 313 ? 6.41 16.531 10.195 1 98.88 313 GLY A CA 1
ATOM 2504 C C . GLY A 1 313 ? 5.566 15.336 10.578 1 98.88 313 GLY A C 1
ATOM 2505 O O . GLY A 1 313 ? 6.039 14.438 11.273 1 98.88 313 GLY A O 1
ATOM 2506 N N . MET A 1 314 ? 4.324 15.312 10.133 1 98.81 314 MET A N 1
ATOM 2507 C CA . MET A 1 314 ? 3.424 14.188 10.398 1 98.81 314 MET A CA 1
ATOM 2508 C C . MET A 1 314 ? 3.998 12.891 9.844 1 98.81 314 MET A C 1
ATOM 2510 O O . MET A 1 314 ? 4.031 11.875 10.539 1 98.81 314 MET A O 1
ATOM 2514 N N . LEU A 1 315 ? 4.469 12.961 8.57 1 98.88 315 LEU A N 1
ATOM 2515 C CA . LEU A 1 315 ? 5.012 11.781 7.918 1 98.88 315 LEU A CA 1
ATOM 2516 C C . LEU A 1 315 ? 6.27 11.297 8.633 1 98.88 315 LEU A C 1
ATOM 2518 O O . LEU A 1 315 ? 6.508 10.086 8.727 1 98.88 315 LEU A O 1
ATOM 2522 N N . ALA A 1 316 ? 7.125 12.211 9.094 1 98.88 316 ALA A N 1
ATOM 2523 C CA . ALA A 1 316 ? 8.328 11.82 9.828 1 98.88 316 ALA A CA 1
ATOM 2524 C C . ALA A 1 316 ? 7.969 11.062 11.102 1 98.88 316 ALA A C 1
ATOM 2526 O O . ALA A 1 316 ? 8.555 10.016 11.391 1 98.88 316 ALA A O 1
ATOM 2527 N N . MET A 1 317 ? 6.984 11.57 11.797 1 98.75 317 MET A N 1
ATOM 2528 C CA . MET A 1 317 ? 6.539 10.898 13.016 1 98.75 317 MET A CA 1
ATOM 2529 C C . MET A 1 317 ? 5.945 9.531 12.688 1 98.75 317 MET A C 1
ATOM 2531 O O . MET A 1 317 ? 6.219 8.547 13.375 1 98.75 317 MET A O 1
ATOM 2535 N N . GLY A 1 318 ? 5.105 9.531 11.672 1 98.69 318 GLY A N 1
ATOM 2536 C CA . GLY A 1 318 ? 4.523 8.266 11.25 1 98.69 318 GLY A CA 1
ATOM 2537 C C . GLY A 1 318 ? 5.562 7.254 10.797 1 98.69 318 GLY A C 1
ATOM 2538 O O . GLY A 1 318 ? 5.441 6.062 11.094 1 98.69 318 GLY A O 1
ATOM 2539 N N . ALA A 1 319 ? 6.574 7.723 10.055 1 98.25 319 ALA A N 1
ATOM 2540 C CA . ALA A 1 319 ? 7.641 6.855 9.562 1 98.25 319 ALA A CA 1
ATOM 2541 C C . ALA A 1 319 ? 8.352 6.152 10.719 1 98.25 319 ALA A C 1
ATOM 2543 O O . ALA A 1 319 ? 8.672 4.965 10.625 1 98.25 319 ALA A O 1
ATOM 2544 N N . LYS A 1 320 ? 8.625 6.863 11.797 1 97.62 320 LYS A N 1
ATOM 2545 C CA . LYS A 1 320 ? 9.273 6.301 12.977 1 97.62 320 LYS A CA 1
ATOM 2546 C C . LYS A 1 320 ? 8.328 5.352 13.719 1 97.62 320 LYS A C 1
ATOM 2548 O O . LYS A 1 320 ? 8.75 4.277 14.164 1 97.62 320 LYS A O 1
ATOM 2553 N N . THR A 1 321 ? 7.098 5.727 13.844 1 97.94 321 THR A N 1
ATOM 2554 C CA . THR A 1 321 ? 6.109 4.996 14.625 1 97.94 321 THR A CA 1
ATOM 2555 C C . THR A 1 321 ? 5.816 3.637 14 1 97.94 321 THR A C 1
ATOM 2557 O O . THR A 1 321 ? 5.707 2.631 14.703 1 97.94 321 THR A O 1
ATOM 2560 N N . PHE A 1 322 ? 5.734 3.578 12.68 1 96.5 322 PHE A N 1
ATOM 2561 C CA . PHE A 1 322 ? 5.281 2.371 12 1 96.5 322 PHE A CA 1
ATOM 2562 C C . PHE A 1 322 ? 6.414 1.748 11.188 1 96.5 322 PHE A C 1
ATOM 2564 O O . PHE A 1 322 ? 6.188 0.827 10.406 1 96.5 322 PHE A O 1
ATOM 2571 N N . ASN A 1 323 ? 7.684 2.268 11.344 1 93.94 323 ASN A N 1
ATOM 2572 C CA . ASN A 1 323 ? 8.867 1.768 10.656 1 93.94 323 ASN A CA 1
ATOM 2573 C C . ASN A 1 323 ? 8.664 1.736 9.141 1 93.94 323 ASN A C 1
ATOM 2575 O O . ASN A 1 323 ? 8.812 0.687 8.516 1 93.94 323 ASN A O 1
ATOM 2579 N N . GLU A 1 324 ? 8.305 2.867 8.625 1 94.5 324 GLU A N 1
ATOM 2580 C CA . GLU A 1 324 ? 8.109 3.064 7.195 1 94.5 324 GLU A CA 1
ATOM 2581 C C . GLU A 1 324 ? 9.156 4.016 6.621 1 94.5 324 GLU A C 1
ATOM 2583 O O . GLU A 1 324 ? 8.891 5.203 6.434 1 94.5 324 GLU A O 1
ATOM 2588 N N . PRO A 1 325 ? 10.266 3.535 6.152 1 93.75 325 PRO A N 1
ATOM 2589 C CA . PRO A 1 325 ? 11.367 4.398 5.711 1 93.75 325 PRO A CA 1
ATOM 2590 C C . PRO A 1 325 ? 11.008 5.234 4.484 1 93.75 325 PRO A C 1
ATOM 2592 O O . PRO A 1 325 ? 11.5 6.352 4.328 1 93.75 325 PRO A O 1
ATOM 2595 N N . GLU A 1 326 ? 10.18 4.719 3.646 1 93.19 326 GLU A N 1
ATOM 2596 C CA . GLU A 1 326 ? 9.781 5.484 2.469 1 93.19 326 GLU A CA 1
ATOM 2597 C C . GLU A 1 326 ? 9.031 6.754 2.863 1 93.19 326 GLU A C 1
ATOM 2599 O O . GLU A 1 326 ? 9.172 7.793 2.217 1 93.19 326 GLU A O 1
ATOM 2604 N N . ASP A 1 327 ? 8.219 6.691 3.906 1 97.88 327 ASP A N 1
ATOM 2605 C CA . ASP A 1 327 ? 7.473 7.859 4.367 1 97.88 327 ASP A CA 1
ATOM 2606 C C . ASP A 1 327 ? 8.414 8.961 4.84 1 97.88 327 ASP A C 1
ATOM 2608 O O . ASP A 1 327 ? 8.102 10.148 4.715 1 97.88 327 ASP A O 1
ATOM 2612 N N . MET A 1 328 ? 9.586 8.609 5.391 1 97.94 328 MET A N 1
ATOM 2613 C CA . MET A 1 328 ? 10.578 9.594 5.789 1 97.94 328 MET A CA 1
ATOM 2614 C C . MET A 1 328 ? 11.156 10.305 4.57 1 97.94 328 MET A C 1
ATOM 2616 O O . MET A 1 328 ? 11.359 11.523 4.59 1 97.94 328 MET A O 1
ATOM 2620 N N . GLU A 1 329 ? 11.367 9.531 3.504 1 96.31 329 GLU A N 1
ATOM 2621 C CA . GLU A 1 329 ? 11.875 10.141 2.277 1 96.31 329 GLU A CA 1
ATOM 2622 C C . GLU A 1 329 ? 10.852 11.102 1.677 1 96.31 329 GLU A C 1
ATOM 2624 O O . GLU A 1 329 ? 11.219 12.172 1.178 1 96.31 329 GLU A O 1
ATOM 2629 N N . ILE A 1 330 ? 9.633 10.672 1.777 1 98.38 330 ILE A N 1
ATOM 2630 C CA . ILE A 1 330 ? 8.562 11.531 1.283 1 98.38 330 ILE A CA 1
ATOM 2631 C C . ILE A 1 330 ? 8.453 12.781 2.15 1 98.38 330 ILE A C 1
ATOM 2633 O O . ILE A 1 330 ? 8.25 13.883 1.636 1 98.38 330 ILE A O 1
ATOM 2637 N N . ALA A 1 331 ? 8.602 12.648 3.453 1 98.75 331 ALA A N 1
ATOM 2638 C CA . ALA A 1 331 ? 8.617 13.781 4.371 1 98.75 331 ALA A CA 1
ATOM 2639 C C . ALA A 1 331 ? 9.68 14.797 3.957 1 98.75 331 ALA A C 1
ATOM 2641 O O . ALA A 1 331 ? 9.398 16 3.869 1 98.75 331 ALA A O 1
ATOM 2642 N N . LYS A 1 332 ? 10.82 14.32 3.66 1 97.81 332 LYS A N 1
ATOM 2643 C CA . LYS A 1 332 ? 11.938 15.188 3.281 1 97.81 332 LYS A CA 1
ATOM 2644 C C . LYS A 1 332 ? 11.656 15.891 1.955 1 97.81 332 LYS A C 1
ATOM 2646 O O . LYS A 1 332 ? 11.945 17.078 1.805 1 97.81 332 LYS A O 1
ATOM 2651 N N . GLY A 1 333 ? 11.102 15.133 1.029 1 97.31 333 GLY A N 1
ATOM 2652 C CA . GLY A 1 333 ? 10.773 15.727 -0.258 1 97.31 333 GLY A CA 1
ATOM 2653 C C . GLY A 1 333 ? 9.734 16.828 -0.163 1 97.31 333 GLY A C 1
ATOM 2654 O O . GLY A 1 333 ? 9.859 17.859 -0.823 1 97.31 333 GLY A O 1
ATOM 2655 N N . LEU A 1 334 ? 8.703 16.625 0.645 1 98.69 334 LEU A N 1
ATOM 2656 C CA . LEU A 1 334 ? 7.684 17.641 0.856 1 98.69 334 LEU A CA 1
ATOM 2657 C C . LEU A 1 334 ? 8.25 18.844 1.619 1 98.69 334 LEU A C 1
ATOM 2659 O O . LEU A 1 334 ? 7.871 19.984 1.359 1 98.69 334 LEU A O 1
ATOM 2663 N N . MET A 1 335 ? 9.148 18.547 2.539 1 98.62 335 MET A N 1
ATOM 2664 C CA . MET A 1 335 ? 9.781 19.625 3.291 1 98.62 335 MET A CA 1
ATOM 2665 C C . MET A 1 335 ? 10.594 20.531 2.367 1 98.62 335 MET A C 1
ATOM 2667 O O . MET A 1 335 ? 10.594 21.75 2.533 1 98.62 335 MET A O 1
ATOM 2671 N N . GLU A 1 336 ? 11.242 19.922 1.437 1 96.62 336 GLU A N 1
ATOM 2672 C CA . GLU A 1 336 ? 12.008 20.719 0.483 1 96.62 336 GLU A CA 1
ATOM 2673 C C . GLU A 1 336 ? 11.109 21.688 -0.29 1 96.62 336 GLU A C 1
ATOM 2675 O O . GLU A 1 336 ? 11.5 22.812 -0.564 1 96.62 336 GLU A O 1
ATOM 2680 N N . THR A 1 337 ? 9.984 21.188 -0.62 1 97.31 337 THR A N 1
ATOM 2681 C CA . THR A 1 337 ? 9.031 22.062 -1.303 1 97.31 337 THR A CA 1
ATOM 2682 C C . THR A 1 337 ? 8.648 23.234 -0.415 1 97.31 337 THR A C 1
ATOM 2684 O O . THR A 1 337 ? 8.664 24.391 -0.863 1 97.31 337 THR A O 1
ATOM 2687 N N . CYS A 1 338 ? 8.328 23 0.793 1 98.44 338 CYS A N 1
ATOM 2688 C CA . CYS A 1 338 ? 7.902 24.047 1.721 1 98.44 338 CYS A CA 1
ATOM 2689 C C . CYS A 1 338 ? 9.008 25.062 1.932 1 98.44 338 CYS A C 1
ATOM 2691 O O . CYS A 1 338 ? 8.766 26.266 1.881 1 98.44 338 CYS A O 1
ATOM 2693 N N . VAL A 1 339 ? 10.188 24.578 2.111 1 97.94 339 VAL A N 1
ATOM 2694 C CA . VAL A 1 339 ? 11.328 25.469 2.332 1 97.94 339 VAL A CA 1
ATOM 2695 C C . VAL A 1 339 ? 11.617 26.266 1.06 1 97.94 339 VAL A C 1
ATOM 2697 O O . VAL A 1 339 ? 11.953 27.453 1.12 1 97.94 339 VAL A O 1
ATOM 2700 N N . PHE A 1 340 ? 11.492 25.562 -0.024 1 96.5 340 PHE A N 1
ATOM 2701 C CA . PHE A 1 340 ? 11.727 26.188 -1.326 1 96.5 340 PHE A CA 1
ATOM 2702 C C . PHE A 1 340 ? 10.828 27.391 -1.523 1 96.5 340 PHE A C 1
ATOM 2704 O O . PHE A 1 340 ? 11.258 28.406 -2.096 1 96.5 340 PHE A O 1
ATOM 2711 N N . MET A 1 341 ? 9.625 27.406 -1.06 1 97.44 341 MET A N 1
ATOM 2712 C CA . MET A 1 341 ? 8.688 28.5 -1.228 1 97.44 341 MET A CA 1
ATOM 2713 C C . MET A 1 341 ? 9.117 29.719 -0.411 1 97.44 341 MET A C 1
ATOM 2715 O O . MET A 1 341 ? 8.797 30.859 -0.765 1 97.44 341 MET A O 1
ATOM 2719 N N . TYR A 1 342 ? 9.797 29.516 0.642 1 97.62 342 TYR A N 1
ATOM 2720 C CA . TYR A 1 342 ? 10.367 30.609 1.411 1 97.62 342 TYR A CA 1
ATOM 2721 C C . TYR A 1 342 ? 11.586 31.188 0.714 1 97.62 342 TYR A C 1
ATOM 2723 O O . TYR A 1 342 ? 11.68 32.406 0.513 1 97.62 342 TYR A O 1
ATOM 2731 N N . ARG A 1 343 ? 12.422 30.328 0.265 1 95.25 343 ARG A N 1
ATOM 2732 C CA . ARG A 1 343 ? 13.758 30.719 -0.164 1 95.25 343 ARG A CA 1
ATOM 2733 C C . ARG A 1 343 ? 13.727 31.359 -1.546 1 95.25 343 ARG A C 1
ATOM 2735 O O . ARG A 1 343 ? 14.688 32.031 -1.947 1 95.25 343 ARG A O 1
ATOM 2742 N N . THR A 1 344 ? 12.68 31.219 -2.234 1 93.94 344 THR A N 1
ATOM 2743 C CA . THR A 1 344 ? 12.695 31.688 -3.615 1 93.94 344 THR A CA 1
ATOM 2744 C C . THR A 1 344 ? 11.883 32.969 -3.754 1 93.94 344 THR A C 1
ATOM 2746 O O . THR A 1 344 ? 11.664 33.469 -4.867 1 93.94 344 THR A O 1
ATOM 2749 N N . THR A 1 345 ? 11.398 33.562 -2.695 1 96.25 345 THR A N 1
ATOM 2750 C CA . THR A 1 345 ? 10.719 34.844 -2.74 1 96.25 345 THR A CA 1
ATOM 2751 C C . THR A 1 345 ? 11.688 35.969 -2.395 1 96.25 345 THR A C 1
ATOM 2753 O O . THR A 1 345 ? 12.742 35.75 -1.812 1 96.25 345 THR A O 1
ATOM 2756 N N . LYS A 1 346 ? 11.289 37.188 -2.688 1 95.06 346 LYS A N 1
ATOM 2757 C CA . LYS A 1 346 ? 12.133 38.344 -2.41 1 95.06 346 LYS A CA 1
ATOM 2758 C C . LYS A 1 346 ? 12.188 38.625 -0.913 1 95.06 346 LYS A C 1
ATOM 2760 O O . LYS A 1 346 ? 13.203 39.125 -0.407 1 95.06 346 LYS A O 1
ATOM 2765 N N . THR A 1 347 ? 11.164 38.344 -0.153 1 96.69 347 THR A N 1
ATOM 2766 C CA . THR A 1 347 ? 11.102 38.625 1.273 1 96.69 347 THR A CA 1
ATOM 2767 C C . THR A 1 347 ? 11.672 37.469 2.092 1 96.69 347 THR A C 1
ATOM 2769 O O . THR A 1 347 ? 11.945 37.625 3.285 1 96.69 347 THR A O 1
ATOM 2772 N N . GLY A 1 348 ? 11.758 36.281 1.486 1 97.12 348 GLY A N 1
ATOM 2773 C CA . GLY A 1 348 ? 12.125 35.094 2.244 1 97.12 348 GLY A CA 1
ATOM 2774 C C . GLY A 1 348 ? 10.961 34.469 2.992 1 97.12 348 GLY A C 1
ATOM 2775 O O . GLY A 1 348 ? 11.156 33.625 3.873 1 97.12 348 GLY A O 1
ATOM 2776 N N . LEU A 1 349 ? 9.727 35 2.66 1 98.56 349 LEU A N 1
ATOM 2777 C CA . LEU A 1 349 ? 8.508 34.438 3.248 1 98.56 349 LEU A CA 1
ATOM 2778 C C . LEU A 1 349 ? 7.699 33.688 2.207 1 98.56 349 LEU A C 1
ATOM 2780 O O . LEU A 1 349 ? 7.723 34 1.021 1 98.56 349 LEU A O 1
ATOM 2784 N N . SER A 1 350 ? 7.02 32.625 2.656 1 98.5 350 SER A N 1
ATOM 2785 C CA . SER A 1 350 ? 6.27 31.766 1.742 1 98.5 350 SER A CA 1
ATOM 2786 C C . SER A 1 350 ? 4.895 32.344 1.44 1 98.5 350 SER A C 1
ATOM 2788 O O . SER A 1 350 ? 4.242 32.906 2.326 1 98.5 350 SER A O 1
ATOM 2790 N N . PRO A 1 351 ? 4.391 32.188 0.176 1 98.38 351 PRO A N 1
ATOM 2791 C CA . PRO A 1 351 ? 2.988 32.531 -0.11 1 98.38 351 PRO A CA 1
ATOM 2792 C C . PRO A 1 351 ? 2.02 31.531 0.536 1 98.38 351 PRO A C 1
ATOM 2794 O O . PRO A 1 351 ? 2.439 30.484 1.049 1 98.38 351 PRO A O 1
ATOM 2797 N N . GLU A 1 352 ? 0.767 31.844 0.481 1 98.25 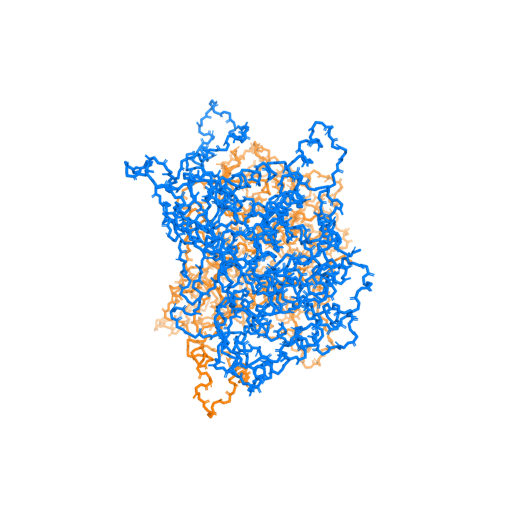352 GLU A N 1
ATOM 2798 C CA . GLU A 1 352 ? -0.285 31.016 1.048 1 98.25 352 GLU A CA 1
ATOM 2799 C C . GLU A 1 352 ? -0.513 29.766 0.199 1 98.25 352 GLU A C 1
ATOM 2801 O O . GLU A 1 352 ? -0.937 28.719 0.713 1 98.25 352 GLU A O 1
ATOM 2806 N N . ASN A 1 353 ? -0.344 29.906 -1.131 1 98.06 353 ASN A N 1
ATOM 2807 C CA . ASN A 1 353 ? -0.508 28.75 -1.995 1 98.06 353 ASN A CA 1
ATOM 2808 C C . ASN A 1 353 ? 0.278 28.906 -3.295 1 98.06 353 ASN A C 1
ATOM 2810 O O . ASN A 1 353 ? 0.779 29.984 -3.6 1 98.06 353 ASN A O 1
ATOM 2814 N N . TRP A 1 354 ? 0.475 27.812 -4.02 1 98 354 TRP A N 1
ATOM 2815 C CA . TRP A 1 354 ? 1.222 27.781 -5.273 1 98 354 TRP A CA 1
ATOM 2816 C C . TRP A 1 354 ? 0.716 26.656 -6.18 1 98 354 TRP A C 1
ATOM 2818 O O . TRP A 1 354 ? 0.04 25.734 -5.723 1 98 354 TRP A O 1
ATOM 2828 N N . VAL A 1 355 ? 0.987 26.828 -7.422 1 97 355 VAL A N 1
ATOM 2829 C CA . VAL A 1 355 ? 0.607 25.875 -8.453 1 97 355 VAL A CA 1
ATOM 2830 C C . VAL A 1 355 ? 1.844 25.438 -9.234 1 97 355 VAL A C 1
ATOM 2832 O O . VAL A 1 355 ? 2.703 26.266 -9.562 1 97 355 VAL A O 1
ATOM 2835 N N . VAL A 1 356 ? 2.004 24.172 -9.477 1 96.19 356 VAL A N 1
ATOM 2836 C CA . VAL A 1 356 ? 3.014 23.625 -10.375 1 96.19 356 VAL A CA 1
ATOM 2837 C C . VAL A 1 356 ? 2.336 22.859 -11.508 1 96.19 356 VAL A C 1
ATOM 2839 O O . VAL A 1 356 ? 1.808 21.766 -11.297 1 96.19 356 VAL A O 1
ATOM 2842 N N . SER A 1 357 ? 2.443 23.312 -12.648 1 93.81 357 SER A N 1
ATOM 2843 C CA . SER A 1 357 ? 1.673 22.766 -13.758 1 93.81 357 SER A CA 1
ATOM 2844 C C . SER A 1 357 ? 2.309 21.484 -14.289 1 93.81 357 SER A C 1
ATOM 2846 O O . SER A 1 357 ? 1.619 20.625 -14.852 1 93.81 357 SER A O 1
ATOM 2848 N N . LYS A 1 358 ? 3.568 21.344 -14.227 1 92.25 358 LYS A N 1
ATOM 2849 C CA . LYS A 1 358 ? 4.242 20.156 -14.742 1 92.25 358 LYS A CA 1
ATOM 2850 C C . LYS A 1 358 ? 4.707 19.25 -13.602 1 92.25 358 LYS A C 1
ATOM 2852 O O . LYS A 1 358 ? 5.789 19.453 -13.039 1 92.25 358 LYS A O 1
ATOM 2857 N N . THR A 1 359 ? 3.973 18.266 -13.242 1 94.06 359 THR A N 1
ATOM 2858 C CA . THR A 1 359 ? 4.301 17.266 -12.219 1 94.06 359 THR A CA 1
ATOM 2859 C C . THR A 1 359 ? 4.035 15.859 -12.734 1 94.06 359 THR A C 1
ATOM 2861 O O . THR A 1 359 ? 3.455 15.68 -13.812 1 94.06 359 THR A O 1
ATOM 2864 N N . GLU A 1 360 ? 4.598 14.852 -12.102 1 91.38 360 GLU A N 1
ATOM 2865 C CA . GLU A 1 360 ? 4.344 13.438 -12.359 1 91.38 360 GLU A CA 1
ATOM 2866 C C . GLU A 1 360 ? 3.969 12.703 -11.07 1 91.38 360 GLU A C 1
ATOM 2868 O O . GLU A 1 360 ? 4.246 13.18 -9.969 1 91.38 360 GLU A O 1
ATOM 2873 N N . ALA A 1 361 ? 3.23 11.539 -11.25 1 90.5 361 ALA A N 1
ATOM 2874 C CA . ALA A 1 361 ? 2.955 10.711 -10.078 1 90.5 361 ALA A CA 1
ATOM 2875 C C . ALA A 1 361 ? 4.246 10.312 -9.367 1 90.5 361 ALA A C 1
ATOM 2877 O O . ALA A 1 361 ? 5.25 10.008 -10.023 1 90.5 361 ALA A O 1
ATOM 2878 N N . TYR A 1 362 ? 4.273 10.258 -8.07 1 93.5 362 TYR A N 1
ATOM 2879 C CA . TYR A 1 362 ? 5.449 9.898 -7.277 1 93.5 362 TYR A CA 1
ATOM 2880 C C . TYR A 1 362 ? 5.914 8.484 -7.602 1 93.5 362 TYR A C 1
ATOM 2882 O O . TYR A 1 362 ? 5.102 7.555 -7.668 1 93.5 362 TYR A O 1
ATOM 2890 N N . ASN A 1 363 ? 7.141 8.312 -7.848 1 90.12 363 ASN A N 1
ATOM 2891 C CA . ASN A 1 363 ? 7.848 7.055 -8.055 1 90.12 363 ASN A CA 1
ATOM 2892 C C . ASN A 1 363 ? 9.219 7.066 -7.391 1 90.12 363 ASN A C 1
ATOM 2894 O O . ASN A 1 363 ? 10.125 7.773 -7.832 1 90.12 363 ASN A O 1
ATOM 2898 N N . PRO A 1 364 ? 9.328 6.254 -6.312 1 88.62 364 PRO A N 1
ATOM 2899 C CA . PRO A 1 364 ? 10.586 6.293 -5.562 1 88.62 364 PRO A CA 1
ATOM 2900 C C . PRO A 1 364 ? 11.797 5.938 -6.426 1 88.62 364 PRO A C 1
ATOM 2902 O O . PRO A 1 364 ? 12.93 6.301 -6.09 1 88.62 364 PRO A O 1
ATOM 2905 N N . MET A 1 365 ? 11.609 5.281 -7.57 1 85.62 365 MET A N 1
ATOM 2906 C CA . MET A 1 365 ? 12.719 4.879 -8.438 1 85.62 365 MET A CA 1
ATOM 2907 C C . MET A 1 365 ? 13.234 6.066 -9.242 1 85.62 365 MET A C 1
ATOM 2909 O O . MET A 1 365 ? 14.406 6.09 -9.633 1 85.62 365 MET A O 1
ATOM 2913 N N . THR A 1 366 ? 12.391 7.023 -9.469 1 87.25 366 THR A N 1
ATOM 2914 C CA . THR A 1 366 ? 12.781 8.117 -10.352 1 87.25 366 THR A CA 1
ATOM 2915 C C . THR A 1 366 ? 12.812 9.438 -9.594 1 87.25 366 THR A C 1
ATOM 2917 O O . THR A 1 366 ? 13.359 10.43 -10.086 1 87.25 366 THR A O 1
ATOM 2920 N N . PHE A 1 367 ? 12.336 9.523 -8.391 1 89.69 367 PHE A N 1
ATOM 2921 C CA . PHE A 1 367 ? 12.289 10.742 -7.598 1 89.69 367 PHE A CA 1
ATOM 2922 C C . PHE A 1 367 ? 13.695 11.305 -7.398 1 89.69 367 PHE A C 1
ATOM 2924 O O . PHE A 1 367 ? 14.633 10.562 -7.125 1 89.69 367 PHE A O 1
ATOM 2931 N N . ASN A 1 368 ? 13.789 12.562 -7.527 1 81.94 368 ASN A N 1
ATOM 2932 C CA . ASN A 1 368 ? 15 13.359 -7.355 1 81.94 368 ASN A CA 1
ATOM 2933 C C . ASN A 1 368 ? 16.047 13.023 -8.422 1 81.94 368 ASN A C 1
ATOM 2935 O O . ASN A 1 368 ? 17.25 13.008 -8.133 1 81.94 368 ASN A O 1
ATOM 2939 N N . LYS A 1 369 ? 15.609 12.461 -9.539 1 82.25 369 LYS A N 1
ATOM 2940 C CA . LYS A 1 369 ? 16.5 12.164 -10.664 1 82.25 369 LYS A CA 1
ATOM 2941 C C . LYS A 1 369 ? 16.031 12.867 -11.93 1 82.25 369 LYS A C 1
ATOM 2943 O O . LYS A 1 369 ? 14.836 12.969 -12.188 1 82.25 369 LYS A O 1
ATOM 2948 N N . THR A 1 370 ? 17.016 13.43 -12.602 1 77.5 370 THR A N 1
ATOM 2949 C CA . THR A 1 370 ? 16.688 14.055 -13.883 1 77.5 370 THR A CA 1
ATOM 2950 C C . THR A 1 370 ? 16.531 13 -14.977 1 77.5 370 THR A C 1
ATOM 2952 O O . THR A 1 370 ? 16.938 11.844 -14.797 1 77.5 370 THR A O 1
ATOM 2955 N N . LYS A 1 371 ? 15.945 13.398 -16.078 1 75.38 371 LYS A N 1
ATOM 2956 C CA . LYS A 1 371 ? 15.82 12.5 -17.219 1 75.38 371 LYS A CA 1
ATOM 2957 C C . LYS A 1 371 ? 17.188 12.031 -17.703 1 75.38 371 LYS A C 1
ATOM 2959 O O . LYS A 1 371 ? 17.359 10.875 -18.094 1 75.38 371 LYS A O 1
ATOM 2964 N N . GLU A 1 372 ? 18.094 12.969 -17.672 1 76 372 GLU A N 1
ATOM 2965 C CA . GLU A 1 372 ? 19.453 12.664 -18.125 1 76 372 GLU A CA 1
ATOM 2966 C C . GLU A 1 372 ? 20.109 11.633 -17.203 1 76 372 GLU A C 1
ATOM 2968 O O . GLU A 1 372 ? 20.766 10.711 -17.672 1 76 372 GLU A O 1
ATOM 2973 N N . GLU A 1 373 ? 19.828 11.781 -15.93 1 80.81 373 GLU A N 1
ATOM 2974 C CA . GLU A 1 373 ? 20.391 10.844 -14.953 1 80.81 373 GLU A CA 1
ATOM 2975 C C . GLU A 1 373 ? 19.766 9.453 -15.125 1 80.81 373 GLU A C 1
ATOM 2977 O O . GLU A 1 373 ? 20.484 8.445 -15.047 1 80.81 373 GLU A O 1
ATOM 2982 N N . LEU A 1 374 ? 18.578 9.469 -15.406 1 79.12 374 LEU A N 1
ATOM 2983 C CA . LEU A 1 374 ? 17.875 8.203 -15.594 1 79.12 374 LEU A CA 1
ATOM 2984 C C . LEU A 1 374 ? 18.312 7.516 -16.875 1 79.12 374 LEU A C 1
ATOM 2986 O O . LEU A 1 374 ? 18.5 6.297 -16.906 1 79.12 374 LEU A O 1
ATOM 2990 N N . GLN A 1 375 ? 18.453 8.258 -17.906 1 76.81 375 GLN A N 1
ATOM 2991 C CA . GLN A 1 375 ? 18.953 7.715 -19.156 1 76.81 375 GLN A CA 1
ATOM 2992 C C . GLN A 1 375 ? 20.359 7.172 -19.016 1 76.81 375 GLN A C 1
ATOM 2994 O O . GLN A 1 375 ? 20.688 6.098 -19.531 1 76.81 375 GLN A O 1
ATOM 2999 N N . SER A 1 376 ? 21.203 7.949 -18.281 1 77.06 376 SER A N 1
ATOM 3000 C CA . SER A 1 376 ? 22.578 7.523 -18.047 1 77.06 376 SER A CA 1
ATOM 3001 C C . SER A 1 376 ? 22.641 6.25 -17.219 1 77.06 376 SER A C 1
ATOM 3003 O O . SER A 1 376 ? 23.484 5.383 -17.453 1 77.06 376 SER A O 1
ATOM 3005 N N . ALA A 1 377 ? 21.766 6.195 -16.344 1 74.31 377 ALA A N 1
ATOM 3006 C CA . ALA A 1 377 ? 21.734 5.016 -15.492 1 74.31 377 ALA A CA 1
ATOM 3007 C C . ALA A 1 377 ? 21.359 3.77 -16.281 1 74.31 377 ALA A C 1
ATOM 3009 O O . ALA A 1 377 ? 21.891 2.684 -16.031 1 74.31 377 ALA A O 1
ATOM 3010 N N . ARG A 1 378 ? 20.594 3.883 -17.219 1 71.94 378 ARG A N 1
ATOM 3011 C CA . ARG A 1 378 ? 20.109 2.766 -18.031 1 71.94 378 ARG A CA 1
ATOM 3012 C C . ARG A 1 378 ? 21.156 2.348 -19.062 1 71.94 378 ARG A C 1
ATOM 3014 O O . ARG A 1 378 ? 21.266 1.166 -19.391 1 71.94 378 ARG A O 1
ATOM 3021 N N . ASP A 1 379 ? 21.844 3.355 -19.594 1 66.81 379 ASP A N 1
ATOM 3022 C CA . ASP A 1 379 ? 22.75 3.109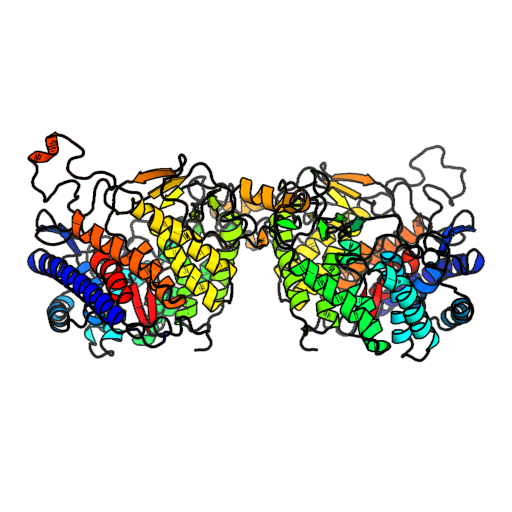 -20.719 1 66.81 379 ASP A CA 1
ATOM 3023 C C . ASP A 1 379 ? 24.188 2.916 -20.234 1 66.81 379 ASP A C 1
ATOM 3025 O O . ASP A 1 379 ? 25.125 2.875 -21.031 1 66.81 379 ASP A O 1
ATOM 3029 N N . TRP A 1 380 ? 24.312 2.826 -18.922 1 57.62 380 TRP A N 1
ATOM 3030 C CA . TRP A 1 380 ? 25.656 2.816 -18.359 1 57.62 380 TRP A CA 1
ATOM 3031 C C . TRP A 1 380 ? 26.5 1.705 -18.984 1 57.62 380 TRP A C 1
ATOM 3033 O O . TRP A 1 380 ? 27.719 1.83 -19.078 1 57.62 380 TRP A O 1
ATOM 3043 N N . TRP A 1 381 ? 25.844 0.646 -19.312 1 54.28 381 TRP A N 1
ATOM 3044 C CA . TRP A 1 381 ? 26.594 -0.518 -19.766 1 54.28 381 TRP A CA 1
ATOM 3045 C C . TRP A 1 381 ? 27.141 -0.299 -21.188 1 54.28 381 TRP A C 1
ATOM 3047 O O . TRP A 1 381 ? 27.984 -1.052 -21.656 1 54.28 381 TRP A O 1
ATOM 3057 N N . TYR A 1 382 ? 26.484 0.662 -21.922 1 50.47 382 TYR A N 1
ATOM 3058 C CA . TYR A 1 382 ? 26.984 0.937 -23.266 1 50.47 382 TYR A CA 1
ATOM 3059 C C . TYR A 1 382 ? 28.312 1.663 -23.219 1 50.47 382 TYR A C 1
ATOM 3061 O O . TYR A 1 382 ? 29.062 1.681 -24.203 1 50.47 382 TYR A O 1
ATOM 3069 N N . ASP A 1 383 ? 28.5 2.492 -22.203 1 46.69 383 ASP A N 1
ATOM 3070 C CA . ASP A 1 383 ? 29.719 3.293 -22.219 1 46.69 383 ASP A CA 1
ATOM 3071 C C . ASP A 1 383 ? 30.844 2.582 -21.484 1 46.69 383 ASP A C 1
ATOM 3073 O O . ASP A 1 383 ? 30.75 2.35 -20.266 1 46.69 383 ASP A O 1
ATOM 3077 N N . ASP A 1 384 ? 31.656 1.781 -22.188 1 43.53 384 ASP A N 1
ATOM 3078 C CA . ASP A 1 384 ? 32.875 1.15 -21.719 1 43.53 384 ASP A CA 1
ATOM 3079 C C . ASP A 1 384 ? 33.562 2.012 -20.656 1 43.53 384 ASP A C 1
ATOM 3081 O O . ASP A 1 384 ? 34.312 1.501 -19.812 1 43.53 384 ASP A O 1
ATOM 3085 N N . GLU A 1 385 ? 33.906 3.318 -20.953 1 42.16 385 GLU A N 1
ATOM 3086 C CA . GLU A 1 385 ? 34.688 4.18 -20.078 1 42.16 385 GLU A CA 1
ATOM 3087 C C . GLU A 1 385 ? 33.844 4.648 -18.891 1 42.16 385 GLU A C 1
ATOM 3089 O O . GLU A 1 385 ? 34.344 5.375 -18.016 1 42.16 385 GLU A O 1
ATOM 3094 N N . LEU A 1 386 ? 32.625 4.707 -18.969 1 43.78 386 LEU A N 1
ATOM 3095 C CA . LEU A 1 386 ? 31.812 5.391 -17.969 1 43.78 386 LEU A CA 1
ATOM 3096 C C . LEU A 1 386 ? 31.656 4.527 -16.719 1 43.78 386 LEU A C 1
ATOM 3098 O O . LEU A 1 386 ? 31.297 3.354 -16.812 1 43.78 386 LEU A O 1
ATOM 3102 N N . GLN A 1 387 ? 32.344 4.82 -15.695 1 41.38 387 GLN A N 1
ATOM 3103 C CA . GLN A 1 387 ? 32.281 4.34 -14.312 1 41.38 387 GLN A CA 1
ATOM 3104 C C . GLN A 1 387 ? 30.844 4.164 -13.859 1 41.38 387 GLN A C 1
ATOM 3106 O O . GLN A 1 387 ? 29.953 4.875 -14.328 1 41.38 387 GLN A O 1
ATOM 3111 N N . ASN A 1 388 ? 30.516 3.023 -13.359 1 42.34 388 ASN A N 1
ATOM 3112 C CA . ASN A 1 388 ? 29.281 2.682 -12.688 1 42.34 388 ASN A CA 1
ATOM 3113 C C . ASN A 1 388 ? 28.625 3.91 -12.062 1 42.34 388 ASN A C 1
ATOM 3115 O O . ASN A 1 388 ? 29.172 4.516 -11.141 1 42.34 388 ASN A O 1
ATOM 3119 N N . PRO A 1 389 ? 27.891 4.605 -12.789 1 42.69 389 PRO A N 1
ATOM 3120 C CA . PRO A 1 389 ? 27.344 5.836 -12.219 1 42.69 389 PRO A CA 1
ATOM 3121 C C . PRO A 1 389 ? 26.844 5.656 -10.789 1 42.69 389 PRO A C 1
ATOM 3123 O O . PRO A 1 389 ? 26.438 6.629 -10.148 1 42.69 389 PRO A O 1
ATOM 3126 N N . LEU A 1 390 ? 26.609 4.414 -10.484 1 41.84 390 LEU A N 1
ATOM 3127 C CA . LEU A 1 390 ? 26.234 4.207 -9.086 1 41.84 390 LEU A CA 1
ATOM 3128 C C . LEU A 1 390 ? 27.281 4.812 -8.156 1 41.84 390 LEU A C 1
ATOM 3130 O O . LEU A 1 390 ? 27.062 4.902 -6.945 1 41.84 390 LEU A O 1
ATOM 3134 N N . ILE A 1 391 ? 28.5 4.918 -8.734 1 39.62 391 ILE A N 1
ATOM 3135 C CA . ILE A 1 391 ? 29.562 5.434 -7.871 1 39.62 391 ILE A CA 1
ATOM 3136 C C . ILE A 1 391 ? 29.516 6.961 -7.848 1 39.62 391 ILE A C 1
ATOM 3138 O O . ILE A 1 391 ? 30.406 7.609 -7.301 1 39.62 391 ILE A O 1
ATOM 3142 N N . LYS A 1 392 ? 28.781 7.492 -8.797 1 41.84 392 LYS A N 1
ATOM 3143 C CA . LYS A 1 392 ? 28.875 8.93 -8.562 1 41.84 392 LYS A CA 1
ATOM 3144 C C . LYS A 1 392 ? 28.203 9.328 -7.258 1 41.84 392 LYS A C 1
ATOM 3146 O O . LYS A 1 392 ? 27.047 8.945 -7.008 1 41.84 392 LYS A O 1
ATOM 3151 N N . PRO A 1 393 ? 28.938 9.891 -6.363 1 38.25 393 PRO A N 1
ATOM 3152 C CA . PRO A 1 393 ? 28.328 10.375 -5.117 1 38.25 393 PRO A CA 1
ATOM 3153 C C . PRO A 1 393 ? 27.156 11.305 -5.359 1 38.25 393 PRO A C 1
ATOM 3155 O O . PRO A 1 393 ? 27.109 12.016 -6.367 1 38.25 393 PRO A O 1
ATOM 3158 N N . PRO A 1 394 ? 25.984 10.906 -4.875 1 41.41 394 PRO A N 1
ATOM 3159 C CA . PRO A 1 394 ? 24.922 11.914 -4.961 1 41.41 394 PRO A CA 1
ATOM 3160 C C . PRO A 1 394 ? 25.469 13.336 -4.879 1 41.41 394 PRO A C 1
ATOM 3162 O O . PRO A 1 394 ? 26.344 13.625 -4.066 1 41.41 394 PRO A O 1
ATOM 3165 N N . SER A 1 395 ? 25.703 13.961 -6.008 1 37.44 395 SER A N 1
ATOM 3166 C CA . SER A 1 395 ? 26.031 15.367 -5.812 1 37.44 395 SER A CA 1
ATOM 3167 C C . SER A 1 395 ? 25.125 16 -4.766 1 37.44 395 SER A C 1
ATOM 3169 O O . SER A 1 395 ? 23.906 15.898 -4.844 1 37.44 395 SER A O 1
ATOM 3171 N N . ASN A 1 396 ? 25.516 15.977 -3.615 1 39.28 396 ASN A N 1
ATOM 3172 C CA . ASN A 1 396 ? 24.906 16.734 -2.523 1 39.28 396 ASN A CA 1
ATOM 3173 C C . ASN A 1 396 ? 24.516 18.141 -2.971 1 39.28 396 ASN A C 1
ATOM 3175 O O . ASN A 1 396 ? 24.344 19.047 -2.143 1 39.28 396 ASN A O 1
ATOM 3179 N N . GLU A 1 397 ? 24.953 18.547 -4.152 1 40.44 397 GLU A N 1
ATOM 3180 C CA . GLU A 1 397 ? 24.656 19.953 -4.371 1 40.44 397 GLU A CA 1
ATOM 3181 C C . GLU A 1 397 ? 23.156 20.203 -4.449 1 40.44 397 GLU A C 1
ATOM 3183 O O . GLU A 1 397 ? 22.438 19.531 -5.203 1 40.44 397 GLU A O 1
ATOM 3188 N N . SER A 1 398 ? 22.578 20.469 -3.48 1 45.34 398 SER A N 1
ATOM 3189 C CA . SER A 1 398 ? 21.234 21.016 -3.424 1 45.34 398 SER A CA 1
ATOM 3190 C C . SER A 1 398 ? 20.891 21.797 -4.691 1 45.34 398 SER A C 1
ATOM 3192 O O . SER A 1 398 ? 21.531 22.812 -4.992 1 45.34 398 SER A O 1
ATOM 3194 N N . LEU A 1 399 ? 20.656 21.25 -5.848 1 42.47 399 LEU A N 1
ATOM 3195 C CA . LEU A 1 399 ? 20.453 21.844 -7.16 1 42.47 399 LEU A CA 1
ATOM 3196 C C . LEU A 1 399 ? 19.641 23.125 -7.047 1 42.47 399 LEU A C 1
ATOM 3198 O O . LEU A 1 399 ? 19.969 24.125 -7.691 1 42.47 399 LEU A O 1
ATOM 3202 N N . VAL A 1 400 ? 18.297 23.203 -6.594 1 46.81 400 VAL A N 1
ATOM 3203 C CA . VAL A 1 400 ? 17.312 24.016 -7.301 1 46.81 400 VAL A CA 1
ATOM 3204 C C . VAL A 1 400 ? 17.438 25.469 -6.844 1 46.81 400 VAL A C 1
ATOM 3206 O O . VAL A 1 400 ? 17.125 25.797 -5.691 1 46.81 400 VAL A O 1
ATOM 3209 N N . GLU A 1 401 ? 18.391 26.281 -7.082 1 61.91 401 GLU A N 1
ATOM 3210 C CA . GLU A 1 401 ? 18.234 27.672 -6.688 1 61.91 401 GLU A CA 1
ATOM 3211 C C . GLU A 1 401 ? 17.109 28.344 -7.461 1 61.91 401 GLU A C 1
ATOM 3213 O O . GLU A 1 401 ? 16.5 29.297 -6.973 1 61.91 401 GLU A O 1
ATOM 3218 N N . ARG A 1 402 ? 16.719 27.922 -8.797 1 80.81 402 ARG A N 1
ATOM 3219 C CA . ARG A 1 402 ? 15.75 28.703 -9.547 1 80.81 402 ARG A CA 1
ATOM 3220 C C . ARG A 1 402 ? 14.383 28.016 -9.555 1 80.81 402 ARG A C 1
ATOM 3222 O O . ARG A 1 402 ? 14.305 26.781 -9.602 1 80.81 402 ARG A O 1
ATOM 3229 N N . ARG A 1 403 ? 13.32 28.828 -9.43 1 88.88 403 ARG A N 1
ATOM 3230 C CA . ARG A 1 403 ? 11.961 28.328 -9.531 1 88.88 403 ARG A CA 1
ATOM 3231 C C . ARG A 1 403 ? 11.711 27.672 -10.883 1 88.88 403 ARG A C 1
ATOM 3233 O O . ARG A 1 403 ? 12.102 28.203 -11.922 1 88.88 403 ARG A O 1
ATOM 3240 N N . PRO A 1 404 ? 11.164 26.484 -10.875 1 88.62 404 PRO A N 1
ATOM 3241 C CA . PRO A 1 404 ? 10.773 25.938 -12.18 1 88.62 404 PRO A CA 1
ATOM 3242 C C . PRO A 1 404 ? 9.773 26.828 -12.922 1 88.62 404 PRO A C 1
ATOM 3244 O O . PRO A 1 404 ? 8.945 27.484 -12.289 1 88.62 404 PRO A O 1
ATOM 3247 N N . ASP A 1 405 ? 9.781 26.812 -14.234 1 90.19 405 ASP A N 1
ATOM 3248 C CA . ASP A 1 405 ? 8.914 27.641 -15.07 1 90.19 405 ASP A CA 1
ATOM 3249 C C . ASP A 1 405 ? 7.445 27.312 -14.82 1 90.19 405 ASP A C 1
ATOM 3251 O O . ASP A 1 405 ? 6.57 28.156 -15.047 1 90.19 405 ASP A O 1
ATOM 3255 N N . SER A 1 406 ? 7.262 26.188 -14.305 1 92.62 406 SER A N 1
ATOM 3256 C CA . SER A 1 406 ? 5.891 25.719 -14.133 1 92.62 406 SER A CA 1
ATOM 3257 C C . SER A 1 406 ? 5.32 26.141 -12.789 1 92.62 406 SER A C 1
ATOM 3259 O O . SER A 1 406 ? 4.137 25.922 -12.508 1 92.62 406 SER A O 1
ATOM 3261 N N . LEU A 1 407 ? 6.09 26.766 -11.93 1 95.06 407 LEU A N 1
ATOM 3262 C CA . LEU A 1 407 ? 5.664 27.156 -10.586 1 95.06 407 LEU A CA 1
ATOM 3263 C C . LEU A 1 407 ? 5.133 28.578 -10.57 1 95.06 407 LEU A C 1
ATOM 3265 O O . LEU A 1 407 ? 5.809 29.5 -11.031 1 95.06 407 LEU A O 1
ATOM 3269 N N . PHE A 1 408 ? 3.916 28.688 -10.086 1 94.94 408 PHE A N 1
ATOM 3270 C CA . PHE A 1 408 ? 3.268 29.984 -9.953 1 94.94 408 PHE A CA 1
ATOM 3271 C C . PHE A 1 408 ? 2.678 30.156 -8.555 1 94.94 408 PHE A C 1
ATOM 3273 O O . PHE A 1 408 ? 2.1 29.203 -8.008 1 94.94 408 PHE A O 1
ATOM 3280 N N . PHE A 1 409 ? 2.812 31.391 -8.078 1 96.19 409 PHE A N 1
ATOM 3281 C CA . PHE A 1 409 ? 2.225 31.688 -6.777 1 96.19 409 PHE A CA 1
ATOM 3282 C C . PHE A 1 409 ? 0.777 32.125 -6.93 1 96.19 409 PHE A C 1
ATOM 3284 O O . PHE A 1 409 ? 0.46 32.938 -7.801 1 96.19 409 PHE A O 1
ATOM 3291 N N . GLY A 1 410 ? -0.075 31.516 -6.172 1 96.25 410 GLY A N 1
ATOM 3292 C CA . GLY A 1 410 ? -1.448 31.984 -6.07 1 96.25 410 GLY A CA 1
ATOM 3293 C C . GLY A 1 410 ? -1.613 33.156 -5.113 1 96.25 410 GLY A C 1
ATOM 3294 O O . GLY A 1 410 ? -1.144 34.25 -5.383 1 96.25 410 GLY A O 1
ATOM 3295 N N . ASP A 1 411 ? -2.201 32.906 -3.965 1 97.75 411 ASP A N 1
ATOM 3296 C CA . ASP A 1 411 ? -2.268 33.906 -2.904 1 97.75 411 ASP A CA 1
ATOM 3297 C C . ASP A 1 411 ? -0.876 34.219 -2.365 1 97.75 411 ASP A C 1
ATOM 3299 O O . ASP A 1 411 ? -0.271 33.406 -1.666 1 97.75 411 ASP A O 1
ATOM 3303 N N . LYS A 1 412 ? -0.43 35.406 -2.588 1 97.88 412 LYS A N 1
ATOM 3304 C CA . LYS A 1 412 ? 0.958 35.781 -2.316 1 97.88 412 LYS A CA 1
ATOM 3305 C C . LYS A 1 412 ? 1.119 36.312 -0.897 1 97.88 412 LYS A C 1
ATOM 3307 O O . LYS A 1 412 ? 2.197 36.781 -0.521 1 97.88 412 LYS A O 1
ATOM 3312 N N . ARG A 1 413 ? 0.143 36.25 -0.128 1 97.81 413 ARG A N 1
ATOM 3313 C CA . ARG A 1 413 ? 0.237 36.719 1.252 1 97.81 413 ARG A CA 1
ATOM 3314 C C . ARG A 1 413 ? 1.021 35.75 2.109 1 97.81 413 ARG A C 1
ATOM 3316 O O . ARG A 1 413 ? 1.017 34.531 1.842 1 97.81 413 ARG A O 1
ATOM 3323 N N . TYR A 1 414 ? 1.614 36.281 3.086 1 98.69 414 TYR A N 1
ATOM 3324 C CA . TYR A 1 414 ? 2.125 35.5 4.207 1 98.69 414 TYR A CA 1
ATOM 3325 C C . TYR A 1 414 ? 1.44 35.906 5.508 1 98.69 414 TYR A C 1
ATOM 3327 O O . TYR A 1 414 ? 1.609 37.031 5.98 1 98.69 414 TYR A O 1
ATOM 3335 N N . ILE A 1 415 ? 0.772 34.969 6.172 1 98.19 415 ILE A N 1
ATOM 3336 C CA . ILE A 1 415 ? -0.074 35.344 7.301 1 98.19 415 ILE A CA 1
ATOM 3337 C C . ILE A 1 415 ? 0.489 34.75 8.586 1 98.19 415 ILE A C 1
ATOM 3339 O O . ILE A 1 415 ? -0.265 34.25 9.438 1 98.19 415 ILE A O 1
ATOM 3343 N N . LEU A 1 416 ? 1.821 34.625 8.641 1 98.31 416 LEU A N 1
ATOM 3344 C CA . LEU A 1 416 ? 2.539 34.219 9.852 1 98.31 416 LEU A CA 1
ATOM 3345 C C . LEU A 1 416 ? 2.268 32.75 10.18 1 98.31 416 LEU A C 1
ATOM 3347 O O . LEU A 1 416 ? 2.199 32.375 11.359 1 98.31 416 LEU A O 1
ATOM 3351 N N . ARG A 1 417 ? 2.125 31.891 9.164 1 97.56 417 ARG A N 1
ATOM 3352 C CA . ARG A 1 417 ? 1.716 30.5 9.305 1 97.56 417 ARG A CA 1
ATOM 3353 C C . ARG A 1 417 ? 2.803 29.672 9.992 1 97.56 417 ARG A C 1
ATOM 3355 O O . ARG A 1 417 ? 3.994 29.891 9.758 1 97.56 417 ARG A O 1
ATOM 3362 N N . PRO A 1 418 ? 2.432 28.656 10.719 1 98.56 418 PRO A N 1
ATOM 3363 C CA . PRO A 1 418 ? 3.373 27.859 11.508 1 98.56 418 PRO A CA 1
ATOM 3364 C C . PRO A 1 418 ? 3.74 26.531 10.836 1 98.56 418 PRO A C 1
ATOM 3366 O O . PRO A 1 418 ? 4.699 25.875 11.242 1 98.56 418 PRO A O 1
ATOM 3369 N N . GLU A 1 419 ? 3.059 26.062 9.789 1 98.75 419 GLU A N 1
ATOM 3370 C CA . GLU A 1 419 ? 3.092 24.656 9.375 1 98.75 419 GLU A CA 1
ATOM 3371 C C . GLU A 1 419 ? 4.496 24.25 8.953 1 98.75 419 GLU A C 1
ATOM 3373 O O . GLU A 1 419 ? 4.961 23.156 9.305 1 98.75 419 GLU A O 1
ATOM 3378 N N . THR A 1 420 ? 5.148 25.109 8.219 1 98.88 420 THR A N 1
ATOM 3379 C CA . THR A 1 420 ? 6.5 24.781 7.777 1 98.88 420 THR A CA 1
ATOM 3380 C C . THR A 1 420 ? 7.449 24.688 8.969 1 98.88 420 THR A C 1
ATOM 3382 O O . THR A 1 420 ? 8.227 23.734 9.07 1 98.88 420 THR A O 1
ATOM 3385 N N . VAL A 1 421 ? 7.402 25.641 9.883 1 98.88 421 VAL A N 1
ATOM 3386 C CA . VAL A 1 421 ? 8.312 25.672 11.023 1 98.88 421 VAL A CA 1
ATOM 3387 C C . VAL A 1 421 ? 8.008 24.5 11.953 1 98.88 421 VAL A C 1
ATOM 3389 O O . VAL A 1 421 ? 8.922 23.938 12.578 1 98.88 421 VAL A O 1
ATOM 3392 N N . GLU A 1 422 ? 6.707 24.109 12.07 1 98.88 422 GLU A N 1
ATOM 3393 C CA . GLU A 1 422 ? 6.355 22.906 12.805 1 98.88 422 GLU A CA 1
ATOM 3394 C C . GLU A 1 422 ? 7.109 21.688 12.266 1 98.88 422 GLU A C 1
ATOM 3396 O O . GLU A 1 422 ? 7.703 20.922 13.031 1 98.88 422 GLU A O 1
ATOM 3401 N N . SER A 1 423 ? 7.066 21.547 10.977 1 98.94 423 SER A N 1
ATOM 3402 C CA . SER A 1 423 ? 7.707 20.406 10.352 1 98.94 423 SER A CA 1
ATOM 3403 C C . SER A 1 423 ? 9.227 20.469 10.484 1 98.94 423 SER A C 1
ATOM 3405 O O . SER A 1 423 ? 9.891 19.438 10.625 1 98.94 423 SER A O 1
ATOM 3407 N N . LEU A 1 424 ? 9.812 21.688 10.453 1 98.94 424 LEU A N 1
ATOM 3408 C CA . LEU A 1 424 ? 11.242 21.844 10.672 1 98.94 424 LEU A CA 1
ATOM 3409 C C . LEU A 1 424 ? 11.633 21.375 12.07 1 98.94 424 LEU A C 1
ATOM 3411 O O . LEU A 1 424 ? 12.625 20.656 12.234 1 98.94 424 LEU A O 1
ATOM 3415 N N . PHE A 1 425 ? 10.867 21.75 13.047 1 98.88 425 PHE A N 1
ATOM 3416 C CA . PHE A 1 425 ? 11.102 21.344 14.422 1 98.88 425 PHE A CA 1
ATOM 3417 C C . PHE A 1 425 ? 11.062 19.828 14.555 1 98.88 425 PHE A C 1
ATOM 3419 O O . PHE A 1 425 ? 11.984 19.219 15.094 1 98.88 425 PHE A O 1
ATOM 3426 N N . ILE A 1 426 ? 10.031 19.219 14.016 1 98.88 426 ILE A N 1
ATOM 3427 C CA . ILE A 1 426 ? 9.812 17.797 14.164 1 98.88 426 ILE A CA 1
ATOM 3428 C C . ILE A 1 426 ? 10.914 17.031 13.422 1 98.88 426 ILE A C 1
ATOM 3430 O O . ILE A 1 426 ? 11.492 16.078 13.969 1 98.88 426 ILE A O 1
ATOM 3434 N N . LEU A 1 427 ? 11.195 17.422 12.188 1 98.88 427 LEU A N 1
ATOM 3435 C CA . LEU A 1 427 ? 12.227 16.75 11.414 1 98.88 427 LEU A CA 1
ATOM 3436 C C . LEU A 1 427 ? 13.586 16.875 12.086 1 98.88 427 LEU A C 1
ATOM 3438 O O . LEU A 1 427 ? 14.383 15.93 12.086 1 98.88 427 LEU A O 1
ATOM 3442 N N . TYR A 1 428 ? 13.906 18.031 12.656 1 98.75 428 TYR A N 1
ATOM 3443 C CA . TYR A 1 428 ? 15.156 18.172 13.383 1 98.75 428 TYR A CA 1
ATOM 3444 C C . TYR A 1 428 ? 15.227 17.203 14.562 1 98.75 428 TYR A C 1
ATOM 3446 O O . TYR A 1 428 ? 16.219 16.5 14.734 1 98.75 428 TYR A O 1
ATOM 3454 N N . ARG A 1 429 ? 14.148 17.219 15.344 1 98.75 429 ARG A N 1
ATOM 3455 C CA . ARG A 1 429 ? 14.109 16.391 16.547 1 98.75 429 ARG A CA 1
ATOM 3456 C C . ARG A 1 429 ? 14.234 14.914 16.188 1 98.75 429 ARG A C 1
ATOM 3458 O O . ARG A 1 429 ? 14.789 14.133 16.969 1 98.75 429 ARG A O 1
ATOM 3465 N N . ILE A 1 430 ? 13.742 14.523 15.031 1 98.75 430 ILE A N 1
ATOM 3466 C CA . ILE A 1 430 ? 13.695 13.109 14.664 1 98.75 430 ILE A CA 1
ATOM 3467 C C . ILE A 1 430 ? 14.992 12.711 13.969 1 98.75 430 ILE A C 1
ATOM 3469 O O . ILE A 1 430 ? 15.492 11.602 14.156 1 98.75 430 ILE A O 1
ATOM 3473 N N . THR A 1 431 ? 15.617 13.586 13.172 1 98.12 431 THR A N 1
ATOM 3474 C CA . THR A 1 431 ? 16.75 13.203 12.344 1 98.12 431 THR A CA 1
ATOM 3475 C C . THR A 1 431 ? 18.062 13.703 12.945 1 98.12 431 THR A C 1
ATOM 3477 O O . THR A 1 431 ? 19.125 13.195 12.617 1 98.12 431 THR A O 1
ATOM 3480 N N . GLY A 1 432 ? 18 14.789 13.711 1 97.38 432 GLY A N 1
ATOM 3481 C CA . GLY A 1 432 ? 19.203 15.422 14.234 1 97.38 432 GLY A CA 1
ATOM 3482 C C . GLY A 1 432 ? 19.922 16.281 13.211 1 97.38 432 GLY A C 1
ATOM 3483 O O . GLY A 1 432 ? 20.984 16.828 13.492 1 97.38 432 GLY A O 1
ATOM 3484 N N . ASP A 1 433 ? 19.344 16.391 12.031 1 96.81 433 ASP A N 1
ATOM 3485 C CA . ASP A 1 433 ? 19.984 17.141 10.953 1 96.81 433 ASP A CA 1
ATOM 3486 C C . ASP A 1 433 ? 19.906 18.641 11.211 1 96.81 433 ASP A C 1
ATOM 3488 O O . ASP A 1 433 ? 18.828 19.219 11.195 1 96.81 433 ASP A O 1
ATOM 3492 N N . GLN A 1 434 ? 20.969 19.359 11.312 1 95.5 434 GLN A N 1
ATOM 3493 C CA . GLN A 1 434 ? 21.062 20.766 11.688 1 95.5 434 GLN A CA 1
ATOM 3494 C C . GLN A 1 434 ? 20.547 21.672 10.57 1 95.5 434 GLN A C 1
ATOM 3496 O O . GLN A 1 434 ? 20.281 22.859 10.797 1 95.5 434 GLN A O 1
ATOM 3501 N N . LYS A 1 435 ? 20.422 21.141 9.414 1 97 435 LYS A N 1
ATOM 3502 C CA . LYS A 1 435 ? 19.938 21.969 8.312 1 97 435 LYS A CA 1
ATOM 3503 C C . LYS A 1 435 ? 18.531 22.516 8.609 1 97 435 LYS A C 1
ATOM 3505 O O . LYS A 1 435 ? 18.188 23.609 8.172 1 97 435 LYS A O 1
ATOM 3510 N N . TYR A 1 436 ? 17.797 21.781 9.32 1 98.5 436 TYR A N 1
ATOM 3511 C CA . TYR A 1 436 ? 16.438 22.219 9.625 1 98.5 436 TYR A CA 1
ATOM 3512 C C . TYR A 1 436 ? 16.438 23.406 10.57 1 98.5 436 TYR A C 1
ATOM 3514 O O . TYR A 1 436 ? 15.555 24.266 10.492 1 98.5 436 TYR A O 1
ATOM 3522 N N . GLN A 1 437 ? 17.406 23.484 11.477 1 98.31 437 GLN A N 1
ATOM 3523 C CA . GLN A 1 437 ? 17.578 24.672 12.312 1 98.31 437 GLN A CA 1
ATOM 3524 C C . GLN A 1 437 ? 17.984 25.875 11.469 1 98.31 437 GLN A C 1
ATOM 3526 O O . GLN A 1 437 ? 17.516 27 11.719 1 98.31 437 GLN A O 1
ATOM 3531 N N . GLU A 1 438 ? 18.812 25.594 10.484 1 97.75 438 GLU A N 1
ATOM 3532 C CA . GLU A 1 438 ? 19.234 26.688 9.602 1 97.75 438 GLU A CA 1
ATOM 3533 C C . GLU A 1 438 ? 18.047 27.234 8.805 1 97.75 438 GLU A C 1
ATOM 3535 O O . GLU A 1 438 ? 17.906 28.453 8.664 1 97.75 438 GLU A O 1
ATOM 3540 N N . TYR A 1 439 ? 17.234 26.312 8.32 1 98.19 439 TYR A N 1
ATOM 3541 C CA . TYR A 1 439 ? 16.047 26.734 7.602 1 98.19 439 TYR A CA 1
ATOM 3542 C C . TYR A 1 439 ? 15.133 27.578 8.5 1 98.19 439 TYR A C 1
ATOM 3544 O O . TYR A 1 439 ? 14.625 28.609 8.078 1 98.19 439 TYR A O 1
ATOM 3552 N N . GLY A 1 440 ? 14.938 27.125 9.742 1 98.81 440 GLY A N 1
ATOM 3553 C CA . GLY A 1 440 ? 14.109 27.859 10.695 1 98.81 440 GLY A CA 1
ATOM 3554 C C . GLY A 1 440 ? 14.633 29.25 11 1 98.81 440 GLY A C 1
ATOM 3555 O O . GLY A 1 440 ? 13.852 30.188 11.117 1 98.81 440 GLY A O 1
ATOM 3556 N N . TRP A 1 441 ? 15.93 29.344 11.078 1 98.75 441 TRP A N 1
ATOM 3557 C CA . TRP A 1 441 ? 16.531 30.641 11.367 1 98.75 441 TRP A CA 1
ATOM 3558 C C . TRP A 1 441 ? 16.312 31.609 10.219 1 98.75 441 TRP A C 1
ATOM 3560 O O . TRP A 1 441 ? 16.031 32.781 10.445 1 98.75 441 TRP A O 1
ATOM 3570 N N . GLU A 1 442 ? 16.438 31.125 8.992 1 98.25 442 GLU A N 1
ATOM 3571 C CA . GLU A 1 442 ? 16.172 31.969 7.824 1 98.25 442 GLU A CA 1
ATOM 3572 C C . GLU A 1 442 ? 14.75 32.5 7.832 1 98.25 442 GLU A C 1
ATOM 3574 O O . GLU A 1 442 ? 14.523 33.688 7.566 1 98.25 442 GLU A O 1
ATOM 3579 N N . ILE A 1 443 ? 13.867 31.672 8.172 1 98.75 443 ILE A N 1
ATOM 3580 C CA . ILE A 1 443 ? 12.461 32.062 8.219 1 98.75 443 ILE A CA 1
ATOM 3581 C C . ILE A 1 443 ? 12.234 33.094 9.32 1 98.75 443 ILE A C 1
ATOM 3583 O O . ILE A 1 443 ? 11.555 34.094 9.117 1 98.75 443 ILE A O 1
ATOM 3587 N N . TYR A 1 444 ? 12.859 32.844 10.484 1 98.81 444 TYR A N 1
ATOM 3588 C CA . TYR A 1 444 ? 12.758 33.781 11.602 1 98.81 444 TYR A CA 1
ATOM 3589 C C . TYR A 1 444 ? 13.266 35.156 11.211 1 98.81 444 TYR A C 1
ATOM 3591 O O . TYR A 1 444 ? 12.602 36.188 11.477 1 98.81 444 TYR A O 1
ATOM 3599 N N . GLN A 1 445 ? 14.391 35.188 10.547 1 98.69 445 GLN A N 1
ATOM 3600 C CA . GLN A 1 445 ? 14.977 36.469 10.156 1 98.69 445 GLN A CA 1
ATOM 3601 C C . GLN A 1 445 ? 14.078 37.188 9.18 1 98.69 445 GLN A C 1
ATOM 3603 O O . GLN A 1 445 ? 13.953 38.438 9.25 1 98.69 445 GLN A O 1
ATOM 3608 N N . ALA A 1 446 ? 13.469 36.469 8.32 1 98.38 446 ALA A N 1
ATOM 3609 C CA . ALA A 1 446 ? 12.547 37.094 7.367 1 98.38 446 ALA A CA 1
ATOM 3610 C C . ALA A 1 446 ? 11.32 37.656 8.07 1 98.38 446 ALA A C 1
ATOM 3612 O O . ALA A 1 446 ? 10.852 38.75 7.727 1 98.38 446 ALA A O 1
ATOM 3613 N N . ILE A 1 447 ? 10.789 36.938 9.031 1 98.69 447 ILE A N 1
ATOM 3614 C CA . ILE A 1 447 ? 9.648 37.438 9.812 1 98.69 447 ILE A CA 1
ATOM 3615 C C . ILE A 1 447 ? 10.031 38.719 10.539 1 98.69 447 ILE A C 1
ATOM 3617 O O . ILE A 1 447 ? 9.289 39.688 10.492 1 98.69 447 ILE A O 1
ATOM 3621 N N . GLU A 1 448 ? 11.203 38.719 11.156 1 98.12 448 GLU A N 1
ATOM 3622 C CA . GLU A 1 448 ? 11.664 39.906 11.906 1 98.12 448 GLU A CA 1
ATOM 3623 C C . GLU A 1 448 ? 11.859 41.094 10.992 1 98.12 448 GLU A C 1
ATOM 3625 O O . GLU A 1 448 ? 11.57 42.219 11.375 1 98.12 448 GLU A O 1
ATOM 3630 N N . LYS A 1 449 ? 12.289 40.812 9.867 1 96.69 449 LYS A N 1
ATOM 3631 C CA . LYS A 1 449 ? 12.633 41.875 8.945 1 96.69 449 LYS A CA 1
ATOM 3632 C C . LYS A 1 449 ? 11.383 42.5 8.312 1 96.69 449 LYS A C 1
ATOM 3634 O O . LYS A 1 449 ? 11.281 43.719 8.172 1 96.69 449 LYS A O 1
ATOM 3639 N N . HIS A 1 450 ? 10.438 41.625 7.965 1 96.56 450 HIS A N 1
ATOM 3640 C CA . HIS A 1 450 ? 9.375 42.125 7.094 1 96.56 450 HIS A CA 1
ATOM 3641 C C . HIS A 1 450 ? 8.062 42.25 7.852 1 96.56 450 HIS A C 1
ATOM 3643 O O . HIS A 1 450 ? 7.223 43.094 7.512 1 96.56 450 HIS A O 1
ATOM 3649 N N . CYS A 1 451 ? 7.844 41.469 8.867 1 97.94 451 CYS A N 1
ATOM 3650 C CA . CYS A 1 451 ? 6.531 41.406 9.5 1 97.94 451 CYS A CA 1
ATOM 3651 C C . CYS A 1 451 ? 6.488 42.281 10.75 1 97.94 451 CYS A C 1
ATOM 3653 O O . CYS A 1 451 ? 5.406 42.656 11.219 1 97.94 451 CYS A O 1
ATOM 3655 N N . LYS A 1 452 ? 7.613 42.656 11.352 1 97.44 452 LYS A N 1
ATOM 3656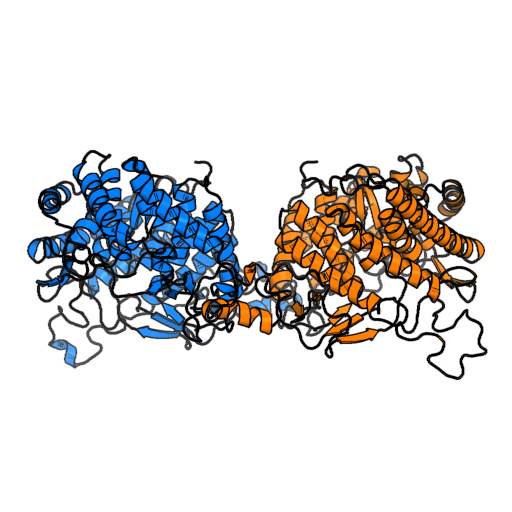 C CA . LYS A 1 452 ? 7.68 43.375 12.617 1 97.44 452 LYS A CA 1
ATOM 3657 C C . LYS A 1 452 ? 7.152 44.781 12.461 1 97.44 452 LYS A C 1
ATOM 3659 O O . LYS A 1 452 ? 7.441 45.469 11.469 1 97.44 452 LYS A O 1
ATOM 3664 N N . THR A 1 453 ? 6.387 45.219 13.375 1 97.44 453 THR A N 1
ATOM 3665 C CA . THR A 1 453 ? 5.902 46.594 13.516 1 97.44 453 THR A CA 1
ATOM 3666 C C . THR A 1 453 ? 6.371 47.188 14.836 1 97.44 453 THR A C 1
ATOM 3668 O O . THR A 1 453 ? 7.086 46.562 15.609 1 97.44 453 THR A O 1
ATOM 3671 N N . LYS A 1 454 ? 5.918 48.344 15.031 1 96.5 454 LYS A N 1
ATOM 3672 C CA . LYS A 1 454 ? 6.273 49 16.297 1 96.5 454 LYS A CA 1
ATOM 3673 C C . LYS A 1 454 ? 5.652 48.281 17.484 1 96.5 454 LYS A C 1
ATOM 3675 O O . LYS A 1 454 ? 6.25 48.219 18.562 1 96.5 454 LYS A O 1
ATOM 3680 N N . SER A 1 455 ? 4.508 47.656 17.25 1 97.31 455 SER A N 1
ATOM 3681 C CA . SER A 1 455 ? 3.732 47.125 18.344 1 97.31 455 SER A CA 1
ATOM 3682 C C . SER A 1 455 ? 3.824 45.594 18.375 1 97.31 455 SER A C 1
ATOM 3684 O O . SER A 1 455 ? 3.654 44.969 19.438 1 97.31 455 SER A O 1
ATOM 3686 N N . ALA A 1 456 ? 3.955 44.969 17.234 1 98.31 456 ALA A N 1
ATOM 3687 C CA . ALA A 1 456 ? 3.896 43.5 17.141 1 98.31 456 ALA A CA 1
ATOM 3688 C C . ALA A 1 456 ? 4.359 43.031 15.766 1 98.31 456 ALA A C 1
ATOM 3690 O O . ALA A 1 456 ? 5.473 43.344 15.336 1 98.31 456 ALA A O 1
ATOM 3691 N N . TYR A 1 457 ? 3.523 42.219 15.062 1 98.38 457 TYR A N 1
ATOM 3692 C CA . TYR A 1 457 ? 3.857 41.688 13.75 1 98.38 457 TYR A CA 1
ATOM 3693 C C . TYR A 1 457 ? 2.643 41.688 12.828 1 98.38 457 TYR A C 1
ATOM 3695 O O . TYR A 1 457 ? 1.523 41.406 13.266 1 98.38 457 TYR A O 1
ATOM 3703 N N . ALA A 1 458 ? 2.9 42 11.602 1 98.38 458 ALA A N 1
ATOM 3704 C CA . ALA A 1 458 ? 1.811 42.156 10.641 1 98.38 458 ALA A CA 1
ATOM 3705 C C . ALA A 1 458 ? 1.912 41.094 9.539 1 98.38 458 ALA A C 1
ATOM 3707 O O . ALA A 1 458 ? 2.994 40.562 9.281 1 98.38 458 ALA A O 1
ATOM 3708 N N . THR A 1 459 ? 0.784 40.781 8.891 1 97.88 459 THR A N 1
ATOM 3709 C CA . THR A 1 459 ? 0.698 39.938 7.684 1 97.88 459 THR A CA 1
ATOM 3710 C C . THR A 1 459 ? 1.325 40.688 6.496 1 97.88 459 THR A C 1
ATOM 3712 O O . THR A 1 459 ? 1.256 41.906 6.402 1 97.88 459 THR A O 1
ATOM 3715 N N . ILE A 1 460 ? 1.938 39.875 5.602 1 97.94 460 ILE A N 1
ATOM 3716 C CA . ILE A 1 460 ? 2.553 40.469 4.41 1 97.94 460 ILE A CA 1
ATOM 3717 C C . ILE A 1 460 ? 1.624 40.281 3.211 1 97.94 460 ILE A C 1
ATOM 3719 O O . ILE A 1 460 ? 1.083 39.188 2.994 1 97.94 460 ILE A O 1
ATOM 3723 N N . ARG A 1 461 ? 1.479 41.312 2.391 1 97.38 461 ARG A N 1
ATOM 3724 C CA . ARG A 1 461 ? 0.548 41.344 1.268 1 97.38 461 ARG A CA 1
ATOM 3725 C C . ARG A 1 461 ? 1.086 40.562 0.082 1 97.38 461 ARG A C 1
ATOM 3727 O O . ARG A 1 461 ? 0.318 39.938 -0.653 1 97.38 461 ARG A O 1
ATOM 3734 N N . ASN A 1 462 ? 2.32 40.781 -0.201 1 97.38 462 ASN A N 1
ATOM 3735 C CA . ASN A 1 462 ? 2.977 40.188 -1.354 1 97.38 462 ASN A CA 1
ATOM 3736 C C . ASN A 1 462 ? 4.41 39.781 -1.032 1 97.38 462 ASN A C 1
ATOM 3738 O O . ASN A 1 462 ? 5.285 40.625 -0.886 1 97.38 462 ASN A O 1
ATOM 3742 N N . VAL A 1 463 ? 4.676 38.531 -1.039 1 97.94 463 VAL A N 1
ATOM 3743 C CA . VAL A 1 463 ? 5.957 38 -0.592 1 97.94 463 VAL A CA 1
ATOM 3744 C C . VAL A 1 463 ? 7.039 38.344 -1.62 1 97.94 463 VAL A C 1
ATOM 3746 O O . VAL A 1 463 ? 8.234 38.281 -1.318 1 97.94 463 VAL A O 1
ATOM 3749 N N . ASP A 1 464 ? 6.609 38.719 -2.807 1 95.75 464 ASP A N 1
ATOM 3750 C CA . ASP A 1 464 ? 7.59 39.031 -3.842 1 95.75 464 ASP A CA 1
ATOM 3751 C C . ASP A 1 464 ? 7.754 40.531 -3.998 1 95.75 464 ASP A C 1
ATOM 3753 O O . ASP A 1 464 ? 8.203 41.031 -5.043 1 95.75 464 ASP A O 1
ATOM 3757 N N . LYS A 1 465 ? 7.379 41.25 -3.043 1 94.25 465 LYS A N 1
ATOM 3758 C CA . LYS A 1 465 ? 7.523 42.719 -3.059 1 94.25 465 LYS A CA 1
ATOM 3759 C C . LYS A 1 465 ? 8.398 43.188 -1.907 1 94.25 465 LYS A C 1
ATOM 3761 O O . LYS A 1 465 ? 8.125 42.906 -0.743 1 94.25 465 LYS A O 1
ATOM 3766 N N . VAL A 1 466 ? 9.445 43.875 -2.244 1 91.12 466 VAL A N 1
ATOM 3767 C CA . VAL A 1 466 ? 10.328 44.5 -1.258 1 91.12 466 VAL A CA 1
ATOM 3768 C C . VAL A 1 466 ? 10.555 45.938 -1.614 1 91.12 466 VAL A C 1
ATOM 3770 O O . VAL A 1 466 ? 10.289 46.375 -2.742 1 91.12 466 VAL A O 1
ATOM 3773 N N . ARG A 1 467 ? 11 46.656 -0.634 1 84.75 467 ARG A N 1
ATOM 3774 C CA . ARG A 1 467 ? 11.266 48.062 -0.883 1 84.75 467 ARG A CA 1
ATOM 3775 C C . ARG A 1 467 ? 12.297 48.25 -1.987 1 84.75 467 ARG A C 1
ATOM 3777 O O . ARG A 1 467 ? 13.281 47.5 -2.051 1 84.75 467 ARG A O 1
ATOM 3784 N N . GLY A 1 468 ? 12.125 49.344 -2.689 1 74.12 468 GLY A N 1
ATOM 3785 C CA . GLY A 1 468 ? 13.031 49.656 -3.791 1 74.12 468 GLY A CA 1
ATOM 3786 C C . GLY A 1 468 ? 12.57 49.062 -5.113 1 74.12 468 GLY A C 1
ATOM 3787 O O . GLY A 1 468 ? 13.125 49.375 -6.164 1 74.12 468 GLY A O 1
ATOM 3788 N N . ASP A 1 469 ? 11.578 48.125 -5.086 1 66.62 469 ASP A N 1
ATOM 3789 C CA . ASP A 1 469 ? 11.062 47.531 -6.32 1 66.62 469 ASP A CA 1
ATOM 3790 C C . ASP A 1 469 ? 10.328 48.562 -7.156 1 66.62 469 ASP A C 1
ATOM 3792 O O . ASP A 1 469 ? 10.414 48.562 -8.391 1 66.62 469 ASP A O 1
ATOM 3796 N N . ASP A 1 470 ? 9.594 49.5 -6.43 1 60 470 ASP A N 1
ATOM 3797 C CA . ASP A 1 470 ? 8.906 50.594 -7.113 1 60 470 ASP A CA 1
ATOM 3798 C C . ASP A 1 470 ? 9.516 51.938 -6.75 1 60 470 ASP A C 1
ATOM 3800 O O . ASP A 1 470 ? 9.922 52.156 -5.609 1 60 470 ASP A O 1
ATOM 3804 N N . GLU A 1 471 ? 9.844 52.781 -7.676 1 56.31 471 GLU A N 1
ATOM 3805 C CA . GLU A 1 471 ? 10.375 54.125 -7.543 1 56.31 471 GLU A CA 1
ATOM 3806 C C . GLU A 1 471 ? 9.625 54.906 -6.465 1 56.31 471 GLU A C 1
ATOM 3808 O O . GLU A 1 471 ? 10.211 55.781 -5.797 1 56.31 471 GLU A O 1
ATOM 3813 N N . ASP A 1 472 ? 8.422 54.656 -6.316 1 50.62 472 ASP A N 1
ATOM 3814 C CA . ASP A 1 472 ? 7.578 55.469 -5.449 1 50.62 472 ASP A CA 1
ATOM 3815 C C . ASP A 1 472 ? 7.738 55.062 -3.986 1 50.62 472 ASP A C 1
ATOM 3817 O O . ASP A 1 472 ? 7.121 55.656 -3.1 1 50.62 472 ASP A O 1
ATOM 3821 N N . ASP A 1 473 ? 8.547 54.094 -3.676 1 57.62 473 ASP A N 1
ATOM 3822 C CA . ASP A 1 473 ? 8.648 53.562 -2.32 1 57.62 473 ASP A CA 1
ATOM 3823 C C . ASP A 1 473 ? 9.523 54.469 -1.443 1 57.62 473 ASP A C 1
ATOM 3825 O O . ASP A 1 473 ? 9.594 54.25 -0.228 1 57.62 473 ASP A O 1
ATOM 3829 N N . GLU A 1 474 ? 10.297 55.344 -1.943 1 51.62 474 GLU A N 1
ATOM 3830 C CA . GLU A 1 474 ? 11.266 56.156 -1.191 1 51.62 474 GLU A CA 1
ATOM 3831 C C . GLU A 1 474 ? 10.57 56.969 -0.106 1 51.62 474 GLU A C 1
ATOM 3833 O O . GLU A 1 474 ? 11.203 57.344 0.888 1 51.62 474 GLU A O 1
ATOM 3838 N N . GLY A 1 475 ? 9.227 57.219 -0.243 1 49.62 475 GLY A N 1
ATOM 3839 C CA . GLY A 1 475 ? 8.57 58.094 0.687 1 49.62 475 GLY A CA 1
ATOM 3840 C C . GLY A 1 475 ? 7.711 57.406 1.709 1 49.62 475 GLY A C 1
ATOM 3841 O O . GLY A 1 475 ? 7.148 58.031 2.607 1 49.62 475 GLY A O 1
ATOM 3842 N N . GLU A 1 476 ? 7.41 56.125 1.538 1 51.66 476 GLU A N 1
ATOM 3843 C CA . GLU A 1 476 ? 6.453 55.469 2.426 1 51.66 476 GLU A CA 1
ATOM 3844 C C . GLU A 1 476 ? 7.117 55.031 3.732 1 51.66 476 GLU A C 1
ATOM 3846 O O . GLU A 1 476 ? 8.281 54.594 3.736 1 51.66 476 GLU A O 1
ATOM 3851 N N . PRO A 1 477 ? 6.461 55.344 4.805 1 56.56 477 PRO A N 1
ATOM 3852 C CA . PRO A 1 477 ? 7.004 54.844 6.078 1 56.56 477 PRO A CA 1
ATOM 3853 C C . PRO A 1 477 ? 7.289 53.344 6.074 1 56.56 477 PRO A C 1
ATOM 3855 O O . PRO A 1 477 ? 6.598 52.594 5.395 1 56.56 477 PRO A O 1
ATOM 3858 N N . LEU A 1 478 ? 8.391 52.938 6.633 1 65.19 478 LEU A N 1
ATOM 3859 C CA . LEU A 1 478 ? 8.852 51.562 6.777 1 65.19 478 LEU A CA 1
ATOM 3860 C C . LEU A 1 478 ? 7.746 50.656 7.328 1 65.19 478 LEU A C 1
ATOM 3862 O O . LEU A 1 478 ? 7.504 49.562 6.805 1 65.19 478 LEU A O 1
ATOM 3866 N N . GLU A 1 479 ? 7.023 51.25 8.195 1 75.5 479 GLU A N 1
ATOM 3867 C CA . GLU A 1 479 ? 5.895 50.531 8.773 1 75.5 479 GLU A CA 1
ATOM 3868 C C . GLU A 1 479 ? 4.641 50.688 7.922 1 75.5 479 GLU A C 1
ATOM 3870 O O . GLU A 1 479 ? 4.328 51.812 7.473 1 75.5 479 GLU A O 1
ATOM 3875 N N . GLY A 1 480 ? 4.07 49.594 7.566 1 82.69 480 GLY A N 1
ATOM 3876 C CA . GLY A 1 480 ? 2.879 49.594 6.734 1 82.69 480 GLY A CA 1
ATOM 3877 C C . GLY A 1 480 ? 3.152 49.156 5.301 1 82.69 480 GLY A C 1
ATOM 3878 O O . GLY A 1 480 ? 2.236 48.781 4.574 1 82.69 480 GLY A O 1
ATOM 3879 N N . PHE A 1 481 ? 4.375 49.344 5.027 1 88.06 481 PHE A N 1
ATOM 3880 C CA . PHE A 1 481 ? 4.723 48.938 3.676 1 88.06 481 PHE A CA 1
ATOM 3881 C C . PHE A 1 481 ? 4.516 47.438 3.5 1 88.06 481 PHE A C 1
ATOM 3883 O O . PHE A 1 481 ? 5.016 46.656 4.297 1 88.06 481 PHE A O 1
ATOM 3890 N N . ASN A 1 482 ? 3.752 47.062 2.465 1 95.12 482 ASN A N 1
ATOM 3891 C CA . ASN A 1 482 ? 3.535 45.688 2.084 1 95.12 482 ASN A CA 1
ATOM 3892 C C . ASN A 1 482 ? 2.953 44.875 3.236 1 95.12 482 ASN A C 1
ATOM 3894 O O . ASN A 1 482 ? 3.15 43.656 3.309 1 95.12 482 ASN A O 1
ATOM 3898 N N . GLN A 1 483 ? 2.367 45.531 4.25 1 96.81 483 GLN A N 1
ATOM 3899 C CA . GLN A 1 483 ? 1.837 44.875 5.438 1 96.81 483 GLN A CA 1
ATOM 3900 C C . GLN A 1 483 ? 0.318 45 5.508 1 96.81 483 GLN A C 1
ATOM 3902 O O . GLN A 1 483 ? -0.249 45.969 5.016 1 96.81 483 GLN A O 1
ATOM 3907 N N . ILE A 1 484 ? -0.274 44.031 6 1 97.5 484 ILE A N 1
ATOM 3908 C CA . ILE A 1 484 ? -1.704 44 6.289 1 97.5 484 ILE A CA 1
ATOM 3909 C C . ILE A 1 484 ? -1.926 44.031 7.797 1 97.5 484 ILE A C 1
ATOM 3911 O O . ILE A 1 484 ? -1.224 43.375 8.555 1 97.5 484 ILE A O 1
ATOM 3915 N N . ASP A 1 485 ? -2.889 44.781 8.273 1 97.88 485 ASP A N 1
ATOM 3916 C CA . ASP A 1 485 ? -3.154 45 9.688 1 97.88 485 ASP A CA 1
ATOM 3917 C C . ASP A 1 485 ? -3.83 43.812 10.328 1 97.88 485 ASP A C 1
ATOM 3919 O O . ASP A 1 485 ? -4.938 43.906 10.859 1 97.88 485 ASP A O 1
ATOM 3923 N N . SER A 1 486 ? -3.139 42.75 10.359 1 97.81 486 SER A N 1
ATOM 3924 C CA . SER A 1 486 ? -3.666 41.5 10.883 1 97.81 486 SER A CA 1
ATOM 3925 C C . SER A 1 486 ? -2.564 40.656 11.531 1 97.81 486 SER A C 1
ATOM 3927 O O . SER A 1 486 ? -1.467 40.531 10.977 1 97.81 486 SER A O 1
ATOM 3929 N N . MET A 1 487 ? -2.812 40.125 12.727 1 98.19 487 MET A N 1
ATOM 3930 C CA . MET A 1 487 ? -1.944 39.219 13.453 1 98.19 487 MET A CA 1
ATOM 3931 C C . MET A 1 487 ? -2.76 38.094 14.109 1 98.19 487 MET A C 1
ATOM 3933 O O . MET A 1 487 ? -3.506 38.344 15.062 1 98.19 487 MET A O 1
ATOM 3937 N N . GLU A 1 488 ? -2.59 36.938 13.617 1 96.94 488 GLU A N 1
ATOM 3938 C CA . GLU A 1 488 ? -3.352 35.812 14.125 1 96.94 488 GLU A CA 1
ATOM 3939 C C . GLU A 1 488 ? -2.766 35.281 15.445 1 96.94 488 GLU A C 1
ATOM 3941 O O . GLU A 1 488 ? -1.568 35.438 15.695 1 96.94 488 GLU A O 1
ATOM 3946 N N . SER A 1 489 ? -3.598 34.625 16.266 1 97.75 489 SER A N 1
ATOM 3947 C CA . SER A 1 489 ? -3.186 34.125 17.578 1 97.75 489 SER A CA 1
ATOM 3948 C C . SER A 1 489 ? -2.115 33.031 17.453 1 97.75 489 SER A C 1
ATOM 3950 O O . SER A 1 489 ? -1.301 32.844 18.359 1 97.75 489 SER A O 1
ATOM 3952 N N . PHE A 1 490 ? -2.047 32.344 16.266 1 98.12 490 PHE A N 1
ATOM 3953 C CA . PHE A 1 490 ? -1.14 31.203 16.125 1 98.12 490 PHE A CA 1
ATOM 3954 C C . PHE A 1 490 ? 0.305 31.688 16.016 1 98.12 490 PHE A C 1
ATOM 3956 O O . PHE A 1 490 ? 1.237 30.891 16.141 1 98.12 490 PHE A O 1
ATOM 3963 N N . LEU A 1 491 ? 0.532 33 15.797 1 98.75 491 LEU A N 1
ATOM 3964 C CA . LEU A 1 491 ? 1.901 33.5 15.883 1 98.75 491 LEU A CA 1
ATOM 3965 C C . LEU A 1 491 ? 2.521 33.156 17.234 1 98.75 491 LEU A C 1
ATOM 3967 O O . LEU A 1 491 ? 3.67 32.719 17.297 1 98.75 491 LEU A O 1
ATOM 3971 N N . PHE A 1 492 ? 1.702 33.375 18.312 1 98.62 492 PHE A N 1
ATOM 3972 C CA . PHE A 1 492 ? 2.176 33.156 19.672 1 98.62 492 PHE A CA 1
ATOM 3973 C C . PHE A 1 492 ? 2.068 31.703 20.078 1 98.62 492 PHE A C 1
ATOM 3975 O O . PHE A 1 492 ? 2.967 31.156 20.719 1 98.62 492 PHE A O 1
ATOM 3982 N N . ALA A 1 493 ? 1.02 31.094 19.641 1 98.56 493 ALA A N 1
ATOM 3983 C CA . ALA A 1 493 ? 0.735 29.719 20.062 1 98.56 493 ALA A CA 1
ATOM 3984 C C . ALA A 1 493 ? 1.622 28.719 19.312 1 98.56 493 ALA A C 1
ATOM 3986 O O . ALA A 1 493 ? 1.965 27.672 19.844 1 98.56 493 ALA A O 1
ATOM 3987 N N . GLU A 1 494 ? 1.967 29.047 18.047 1 98.81 494 GLU A N 1
ATOM 3988 C CA . GLU A 1 494 ? 2.59 28.031 17.203 1 98.81 494 GLU A CA 1
ATOM 3989 C C . GLU A 1 494 ? 3.914 28.516 16.625 1 98.81 494 GLU A C 1
ATOM 3991 O O . GLU A 1 494 ? 4.977 27.969 16.938 1 98.81 494 GLU A O 1
ATOM 3996 N N . THR A 1 495 ? 3.922 29.609 15.781 1 98.88 495 THR A N 1
ATOM 3997 C CA . THR A 1 495 ? 5.094 30 15.016 1 98.88 495 THR A CA 1
ATOM 3998 C C . THR A 1 495 ? 6.277 30.281 15.93 1 98.88 495 THR A C 1
ATOM 4000 O O . THR A 1 495 ? 7.332 29.656 15.805 1 98.88 495 THR A O 1
ATOM 4003 N N . PHE A 1 496 ? 6.086 31.156 16.922 1 98.94 496 PHE A N 1
ATOM 4004 C CA . PHE A 1 496 ? 7.18 31.484 17.828 1 98.94 496 PHE A CA 1
ATOM 4005 C C . PHE A 1 496 ? 7.512 30.281 18.719 1 98.94 496 PHE A C 1
ATOM 4007 O O . PHE A 1 496 ? 8.672 30.078 19.078 1 98.94 496 PHE A O 1
ATOM 4014 N N . LYS A 1 497 ? 6.523 29.531 19.094 1 98.88 497 LYS A N 1
ATOM 4015 C CA . LYS A 1 497 ? 6.777 28.359 19.922 1 98.88 497 LYS A CA 1
ATOM 4016 C C . LYS A 1 497 ? 7.652 27.344 19.203 1 98.88 497 LYS A C 1
ATOM 4018 O O . LYS A 1 497 ? 8.656 26.875 19.75 1 98.88 497 LYS A O 1
ATOM 4023 N N . TYR A 1 498 ? 7.242 26.969 18 1 98.94 498 TYR A N 1
ATOM 4024 C CA . TYR A 1 498 ? 8.008 25.984 17.25 1 98.94 498 TYR A CA 1
ATOM 4025 C C . TYR A 1 498 ? 9.414 26.484 16.953 1 98.94 498 TYR A C 1
ATOM 4027 O O . TYR A 1 498 ? 10.383 25.719 17 1 98.94 498 TYR A O 1
ATOM 4035 N N . LEU A 1 499 ? 9.555 27.797 16.641 1 98.94 499 LEU A N 1
ATOM 4036 C CA . LEU A 1 499 ? 10.891 28.359 16.453 1 98.94 499 LEU A CA 1
ATOM 4037 C C . LEU A 1 499 ? 11.703 28.281 17.734 1 98.94 499 LEU A C 1
ATOM 4039 O O . LEU A 1 499 ? 12.883 27.906 17.703 1 98.94 499 LEU A O 1
ATOM 4043 N N . TYR A 1 500 ? 11.102 28.625 18.844 1 98.94 500 TYR A N 1
ATOM 4044 C CA . TYR A 1 500 ? 11.766 28.547 20.141 1 98.94 500 TYR A CA 1
ATOM 4045 C C . TYR A 1 500 ? 12.219 27.109 20.438 1 98.94 500 TYR A C 1
ATOM 4047 O O . TYR A 1 500 ? 13.359 26.891 20.844 1 98.94 500 TYR A O 1
ATOM 4055 N N . LEU A 1 501 ? 11.328 26.219 20.203 1 98.88 501 LEU A N 1
ATOM 4056 C CA . LEU A 1 501 ? 11.625 24.812 20.484 1 98.88 501 LEU A CA 1
ATOM 4057 C C . LEU A 1 501 ? 12.695 24.281 19.531 1 98.88 501 LEU A C 1
ATOM 4059 O O . LEU A 1 501 ? 13.523 23.453 19.922 1 98.88 501 LEU A O 1
ATOM 4063 N N . LEU A 1 502 ? 12.656 24.719 18.266 1 98.81 502 LEU A N 1
ATOM 4064 C CA . LEU A 1 502 ? 13.648 24.328 17.266 1 98.81 502 LEU A CA 1
ATOM 4065 C C . LEU A 1 502 ? 15.062 24.625 17.75 1 98.81 502 LEU A C 1
ATOM 4067 O O . LEU A 1 502 ? 16 23.891 17.453 1 98.81 502 LEU A O 1
ATOM 4071 N N . PHE A 1 503 ? 15.188 25.703 18.578 1 98.69 503 PHE A N 1
ATOM 4072 C CA . PHE A 1 503 ? 16.5 26.109 19.062 1 98.69 503 PHE A CA 1
ATOM 4073 C C . PHE A 1 503 ? 16.656 25.766 20.531 1 98.69 503 PHE A C 1
ATOM 4075 O O . PHE A 1 503 ? 17.594 26.234 21.188 1 98.69 503 PHE A O 1
ATOM 4082 N N . SER A 1 504 ? 15.812 25 21.125 1 98.38 504 SER A N 1
ATOM 4083 C CA . SER A 1 504 ? 15.891 24.562 22.516 1 98.38 504 SER A CA 1
ATOM 4084 C C . SER A 1 504 ? 16.562 23.203 22.625 1 98.38 504 SER A C 1
ATOM 4086 O O . SER A 1 504 ? 16.609 22.438 21.641 1 98.38 504 SER A O 1
ATOM 4088 N N . PRO A 1 505 ? 17.109 22.891 23.844 1 96.38 505 PRO A N 1
ATOM 4089 C CA . PRO A 1 505 ? 17.562 21.516 24.062 1 96.38 505 PRO A CA 1
ATOM 4090 C C . PRO A 1 505 ? 16.469 20.484 23.844 1 96.38 505 PRO A C 1
ATOM 4092 O O . PRO A 1 505 ? 15.305 20.734 24.203 1 96.38 505 PRO A O 1
ATOM 4095 N N . PRO A 1 506 ? 16.844 19.359 23.281 1 95.56 506 PRO A N 1
ATOM 4096 C CA . PRO A 1 506 ? 15.836 18.375 22.859 1 95.56 506 PRO A CA 1
ATOM 4097 C C . PRO A 1 506 ? 15.016 17.844 24.047 1 95.56 506 PRO A C 1
ATOM 4099 O O . PRO A 1 506 ? 13.953 17.25 23.844 1 95.56 506 PRO A O 1
ATOM 4102 N N . GLU A 1 507 ? 15.406 18.062 25.25 1 95.38 507 GLU A N 1
ATOM 4103 C CA . GLU A 1 507 ? 14.672 17.609 26.438 1 95.38 507 GLU A CA 1
ATOM 4104 C C . GLU A 1 507 ? 13.453 18.484 26.703 1 95.38 507 GLU A C 1
ATOM 4106 O O . GLU A 1 507 ? 12.5 18.047 27.359 1 95.38 507 GLU A O 1
ATOM 4111 N N . ILE A 1 508 ? 13.539 19.734 26.234 1 97.06 508 ILE A N 1
ATOM 4112 C CA . ILE A 1 508 ? 12.414 20.641 26.422 1 97.06 508 ILE A CA 1
ATOM 4113 C C . ILE A 1 508 ? 11.273 20.25 25.484 1 97.06 508 ILE A C 1
ATOM 4115 O O . ILE A 1 508 ? 11.375 20.422 24.266 1 97.06 508 ILE A O 1
ATOM 4119 N N . ILE A 1 509 ? 10.227 19.734 26.047 1 98.19 509 ILE A N 1
ATOM 4120 C CA . ILE A 1 509 ? 9.055 19.234 25.344 1 98.19 509 ILE A CA 1
ATOM 4121 C C . ILE A 1 509 ? 9.461 18.156 24.359 1 98.19 509 ILE A C 1
ATOM 4123 O O . ILE A 1 509 ? 9.289 18.312 23.156 1 98.19 509 ILE A O 1
ATOM 4127 N N . SER A 1 510 ? 9.93 17.094 24.875 1 97.94 510 SER A N 1
ATOM 4128 C CA . SER A 1 510 ? 10.406 15.977 24.078 1 97.94 510 SER A CA 1
ATOM 4129 C C . SER A 1 510 ? 9.266 15.32 23.312 1 97.94 510 SER A C 1
ATOM 4131 O O . SER A 1 510 ? 8.172 15.133 23.844 1 97.94 510 SER A O 1
ATOM 4133 N N . LEU A 1 511 ? 9.516 14.938 22.047 1 98.06 511 LEU A N 1
ATOM 4134 C CA . LEU A 1 511 ? 8.516 14.258 21.234 1 98.06 511 LEU A CA 1
ATOM 4135 C C . LEU A 1 511 ? 8.258 12.844 21.75 1 98.06 511 LEU A C 1
ATOM 4137 O O . LEU A 1 511 ? 7.277 12.211 21.375 1 98.06 511 LEU A O 1
ATOM 4141 N N . ASP A 1 512 ? 9.094 12.375 22.672 1 97.44 512 ASP A N 1
ATOM 4142 C CA . ASP A 1 512 ? 8.898 11.062 23.266 1 97.44 512 ASP A CA 1
ATOM 4143 C C . ASP A 1 512 ? 7.953 11.141 24.469 1 97.44 512 ASP A C 1
ATOM 4145 O O . ASP A 1 512 ? 7.457 10.117 24.953 1 97.44 512 ASP A O 1
ATOM 4149 N N . LYS A 1 513 ? 7.699 12.398 24.891 1 96.62 513 LYS A N 1
ATOM 4150 C CA . LYS A 1 513 ? 6.887 12.57 26.094 1 96.62 513 LYS A CA 1
ATOM 4151 C C . LYS A 1 513 ? 5.605 13.344 25.781 1 96.62 513 LYS A C 1
ATOM 4153 O O . LYS A 1 513 ? 4.609 13.211 26.5 1 96.62 513 LYS A O 1
ATOM 4158 N N . PHE A 1 514 ? 5.645 14.18 24.781 1 97.69 514 PHE A N 1
ATOM 4159 C CA . PHE A 1 514 ? 4.527 15.07 24.484 1 97.69 514 PHE A CA 1
ATOM 4160 C C . PHE A 1 514 ? 4 14.836 23.078 1 97.69 514 PHE A C 1
ATOM 4162 O O . PHE A 1 514 ? 4.742 14.398 22.188 1 97.69 514 PHE A O 1
ATOM 4169 N N . VAL A 1 515 ? 2.74 15.086 22.906 1 97.88 515 VAL A N 1
ATOM 4170 C CA . VAL A 1 515 ? 2.096 15.156 21.594 1 97.88 515 VAL A CA 1
ATOM 4171 C C . VAL A 1 515 ? 1.416 16.516 21.438 1 97.88 515 VAL A C 1
ATOM 4173 O O . VAL A 1 515 ? 0.672 16.953 22.312 1 97.88 515 VAL A O 1
ATOM 4176 N N . PHE A 1 516 ? 1.693 17.203 20.344 1 98.69 516 PHE A N 1
ATOM 4177 C CA . PHE A 1 516 ? 1.111 18.516 20.094 1 98.69 516 PHE A CA 1
ATOM 4178 C C . PHE A 1 516 ? -0.251 18.375 19.422 1 98.69 516 PHE A C 1
ATOM 4180 O O . PHE A 1 516 ? -0.434 17.531 18.531 1 98.69 516 PHE A O 1
ATOM 4187 N N . ASN A 1 517 ? -1.21 19.125 19.875 1 98.62 517 ASN A N 1
ATOM 4188 C CA . ASN A 1 517 ? -2.396 19.234 19.031 1 98.62 517 ASN A CA 1
ATOM 4189 C C . ASN A 1 517 ? -2.148 20.141 17.828 1 98.62 517 ASN A C 1
ATOM 4191 O O . ASN A 1 517 ? -1.015 20.562 17.594 1 98.62 517 ASN A O 1
ATOM 4195 N N . THR A 1 518 ? -3.127 20.406 16.984 1 98.31 518 THR A N 1
ATOM 4196 C CA . THR A 1 518 ? -2.945 21.125 15.719 1 98.31 518 THR A CA 1
ATOM 4197 C C . THR A 1 518 ? -2.641 22.594 15.977 1 98.31 518 THR A C 1
ATOM 4199 O O . THR A 1 518 ? -2.182 23.297 15.078 1 98.31 518 THR A O 1
ATOM 4202 N N . GLU A 1 519 ? -2.871 23.156 17.203 1 98.25 519 GLU A N 1
ATOM 4203 C CA . GLU A 1 519 ? -2.527 24.531 17.578 1 98.25 519 GLU A CA 1
ATOM 4204 C C . GLU A 1 519 ? -1.262 24.562 18.422 1 98.25 519 GLU A C 1
ATOM 4206 O O . GLU A 1 519 ? -1.032 25.516 19.156 1 98.25 519 GLU A O 1
ATOM 4211 N N . ALA A 1 520 ? -0.518 23.469 18.438 1 98.69 520 ALA A N 1
ATOM 4212 C CA . ALA A 1 520 ? 0.809 23.359 19.047 1 98.69 520 ALA A CA 1
ATOM 4213 C C . ALA A 1 520 ? 0.718 23.328 20.562 1 98.69 520 ALA A C 1
ATOM 4215 O O . ALA A 1 520 ? 1.646 23.75 21.25 1 98.69 520 ALA A O 1
ATOM 4216 N N . HIS A 1 521 ? -0.386 22.922 21.141 1 98.81 521 HIS A N 1
ATOM 4217 C CA . HIS A 1 521 ? -0.481 22.672 22.578 1 98.81 521 HIS A CA 1
ATOM 4218 C C . HIS A 1 521 ? 0.01 21.281 22.938 1 98.81 521 HIS A C 1
ATOM 4220 O O . HIS A 1 521 ? -0.595 20.281 22.531 1 98.81 521 HIS A O 1
ATOM 4226 N N . PRO A 1 522 ? 1.091 21.156 23.688 1 98.56 522 PRO A N 1
ATOM 4227 C CA . PRO A 1 522 ? 1.611 19.828 24.016 1 98.56 522 PRO A CA 1
ATOM 4228 C C . PRO A 1 522 ? 0.798 19.125 25.094 1 98.56 522 PRO A C 1
ATOM 4230 O O . PRO A 1 522 ? 0.461 19.75 26.109 1 98.56 522 PRO A O 1
ATOM 4233 N N . PHE A 1 523 ? 0.44 17.922 24.859 1 98.06 523 PHE A N 1
ATOM 4234 C CA . PHE A 1 523 ? -0.199 17.031 25.828 1 98.06 523 PHE A CA 1
ATOM 4235 C C . PHE A 1 523 ? 0.75 15.922 26.25 1 98.06 523 PHE A C 1
ATOM 4237 O O . PHE A 1 523 ? 1.498 15.391 25.438 1 98.06 523 PHE A O 1
ATOM 4244 N N . ILE A 1 524 ? 0.785 15.625 27.516 1 95.12 524 ILE A N 1
ATOM 4245 C CA . ILE A 1 524 ? 1.632 14.547 28.016 1 95.12 524 ILE A CA 1
ATOM 4246 C C . ILE A 1 524 ? 1.054 13.203 27.578 1 95.12 524 ILE A C 1
ATOM 4248 O O . ILE A 1 524 ? -0.146 12.953 27.734 1 95.12 524 ILE A O 1
ATOM 4252 N N . ARG A 1 525 ? 1.907 12.344 27.062 1 89.5 525 ARG A N 1
ATOM 4253 C CA . ARG A 1 525 ? 1.494 11.023 26.594 1 89.5 525 ARG A CA 1
ATOM 4254 C C . ARG A 1 525 ? 1.433 10.031 27.766 1 89.5 525 ARG A C 1
ATOM 4256 O O . ARG A 1 525 ? 2.168 10.172 28.734 1 89.5 525 ARG A O 1
ATOM 4263 N N . SER B 1 1 ? 5.555 -23.969 13.977 1 79.06 1 SER B N 1
ATOM 4264 C CA . SER B 1 1 ? 5.699 -22.891 13 1 79.06 1 SER B CA 1
ATOM 4265 C C . SER B 1 1 ? 5.434 -21.531 13.633 1 79.06 1 SER B C 1
ATOM 4267 O O . SER B 1 1 ? 4.551 -21.391 14.477 1 79.06 1 SER B O 1
ATOM 4269 N N . LYS B 1 2 ? 6.289 -20.562 13.258 1 87.5 2 LYS B N 1
ATOM 4270 C CA . LYS B 1 2 ? 6.098 -19.188 13.711 1 87.5 2 LYS B CA 1
ATOM 4271 C C . LYS B 1 2 ? 5.059 -18.469 12.859 1 87.5 2 LYS B C 1
ATOM 4273 O O . LYS B 1 2 ? 4.672 -17.344 13.164 1 87.5 2 LYS B O 1
ATOM 4278 N N . LEU B 1 3 ? 4.598 -19.25 11.805 1 93.44 3 LEU B N 1
ATOM 4279 C CA . LEU B 1 3 ? 3.629 -18.656 10.891 1 93.44 3 LEU B CA 1
ATOM 4280 C C . LEU B 1 3 ? 2.207 -19.047 11.266 1 93.44 3 LEU B C 1
ATOM 4282 O O . LEU B 1 3 ? 2 -20.062 11.945 1 93.44 3 LEU B O 1
ATOM 4286 N N . PRO B 1 4 ? 1.24 -18.266 10.891 1 95 4 PRO B N 1
ATOM 4287 C CA . PRO B 1 4 ? -0.152 -18.594 11.203 1 95 4 PRO B CA 1
ATOM 4288 C C . PRO B 1 4 ? -0.623 -19.875 10.531 1 95 4 PRO B C 1
ATOM 4290 O O . PRO B 1 4 ? -0.071 -20.281 9.5 1 95 4 PRO B O 1
ATOM 4293 N N . GLN B 1 5 ? -1.613 -20.531 11.133 1 96 5 GLN B N 1
ATOM 4294 C CA . GLN B 1 5 ? -2.256 -21.688 10.523 1 96 5 GLN B CA 1
ATOM 4295 C C . GLN B 1 5 ? -2.861 -21.328 9.164 1 96 5 GLN B C 1
ATOM 4297 O O . GLN B 1 5 ? -3.557 -20.312 9.039 1 96 5 GLN B O 1
ATOM 4302 N N . MET B 1 6 ? -2.586 -22.094 8.195 1 96.75 6 MET B N 1
ATOM 4303 C CA . MET B 1 6 ? -3.006 -21.812 6.828 1 96.75 6 MET B CA 1
ATOM 4304 C C . MET B 1 6 ? -4.391 -22.375 6.555 1 96.75 6 MET B C 1
ATOM 4306 O O . MET B 1 6 ? -5.273 -21.672 6.059 1 96.75 6 MET B O 1
ATOM 4310 N N . GLN B 1 7 ? -4.637 -23.609 6.879 1 97.38 7 GLN B N 1
ATOM 4311 C CA . GLN B 1 7 ? -5.867 -24.312 6.508 1 97.38 7 GLN B CA 1
ATOM 4312 C C . GLN B 1 7 ? -7.008 -23.953 7.453 1 97.38 7 GLN B C 1
ATOM 4314 O O . GLN B 1 7 ? -6.777 -23.641 8.625 1 97.38 7 GLN B O 1
ATOM 4319 N N . HIS B 1 8 ? -8.117 -23.953 6.871 1 97 8 HIS B N 1
ATOM 4320 C CA . HIS B 1 8 ? -9.344 -23.891 7.656 1 97 8 HIS B CA 1
ATOM 4321 C C . HIS B 1 8 ? -9.414 -25 8.688 1 97 8 HIS B C 1
ATOM 4323 O O . HIS B 1 8 ? -8.891 -26.094 8.453 1 97 8 HIS B O 1
ATOM 4329 N N . ASN B 1 9 ? -9.992 -24.688 9.844 1 95.81 9 ASN B N 1
ATOM 4330 C CA . ASN B 1 9 ? -10.266 -25.734 10.82 1 95.81 9 ASN B CA 1
ATOM 4331 C C . ASN B 1 9 ? -11.5 -26.547 10.438 1 95.81 9 ASN B C 1
ATOM 4333 O O . ASN B 1 9 ? -12.609 -26.234 10.852 1 95.81 9 ASN B O 1
ATOM 4337 N N . PHE B 1 10 ? -11.25 -27.641 9.789 1 95.19 10 PHE B N 1
ATOM 4338 C CA . PHE B 1 10 ? -12.336 -28.469 9.289 1 95.19 10 PHE B CA 1
ATOM 4339 C C . PHE B 1 10 ? -12.945 -29.312 10.414 1 95.19 10 PHE B C 1
ATOM 4341 O O . PHE B 1 10 ? -12.227 -29.969 11.156 1 95.19 10 PHE B O 1
ATOM 4348 N N . GLY B 1 11 ? -14.227 -29.25 10.648 1 91.19 11 GLY B N 1
ATOM 4349 C CA . GLY B 1 11 ? -14.938 -30.109 11.578 1 91.19 11 GLY B CA 1
ATOM 4350 C C . GLY B 1 11 ? -15.359 -31.422 10.961 1 91.19 11 GLY B C 1
ATOM 4351 O O . GLY B 1 11 ? -15 -31.734 9.82 1 91.19 11 GLY B O 1
ATOM 4352 N N . PRO B 1 12 ? -16.109 -32.188 11.742 1 91.44 12 PRO B N 1
ATOM 4353 C CA . PRO B 1 12 ? -16.594 -33.469 11.188 1 91.44 12 PRO B CA 1
ATOM 4354 C C . PRO B 1 12 ? -17.484 -33.25 9.961 1 91.44 12 PRO B C 1
ATOM 4356 O O . PRO B 1 12 ? -18.297 -32.344 9.93 1 91.44 12 PRO B O 1
ATOM 4359 N N . GLU B 1 13 ? -17.141 -34.031 8.984 1 89.94 13 GLU B N 1
ATOM 4360 C CA . GLU B 1 13 ? -17.891 -33.969 7.727 1 89.94 13 GLU B CA 1
ATOM 4361 C C . GLU B 1 13 ? -19.109 -34.906 7.75 1 89.94 13 GLU B C 1
ATOM 4363 O O . GLU B 1 13 ? -19 -36.062 8.172 1 89.94 13 GLU B O 1
ATOM 4368 N N . PRO B 1 14 ? -20.312 -34.406 7.348 1 92.25 14 PRO B N 1
ATOM 4369 C CA . PRO B 1 14 ? -21.453 -35.312 7.23 1 92.25 14 PRO B CA 1
ATOM 4370 C C . PRO B 1 14 ? -21.156 -36.5 6.324 1 92.25 14 PRO B C 1
ATOM 4372 O O . PRO B 1 14 ? -20.469 -36.375 5.309 1 92.25 14 PRO B O 1
ATOM 4375 N N . LEU B 1 15 ? -21.75 -37.625 6.664 1 93.56 15 LEU B N 1
ATOM 4376 C CA . LEU B 1 15 ? -21.469 -38.906 5.984 1 93.56 15 LEU B CA 1
ATOM 4377 C C . LEU B 1 15 ? -21.797 -38.781 4.496 1 93.56 15 LEU B C 1
ATOM 4379 O O . LEU B 1 15 ? -21.062 -39.344 3.662 1 93.56 15 LEU B O 1
ATOM 4383 N N . ALA B 1 16 ? -22.875 -38.156 4.164 1 93.25 16 ALA B N 1
ATOM 4384 C CA . ALA B 1 16 ? -23.281 -38.031 2.768 1 93.25 16 ALA B CA 1
ATOM 4385 C C . ALA B 1 16 ? -22.234 -37.281 1.963 1 93.25 16 ALA B C 1
ATOM 4387 O O . ALA B 1 16 ? -21.953 -37.625 0.812 1 93.25 16 ALA B O 1
ATOM 4388 N N . TYR B 1 17 ? -21.688 -36.344 2.559 1 92.81 17 TYR B N 1
ATOM 4389 C CA . TYR B 1 17 ? -20.656 -35.562 1.893 1 92.81 17 TYR B CA 1
ATOM 4390 C C . TYR B 1 17 ? -19.344 -36.344 1.794 1 92.81 17 TYR B C 1
ATOM 4392 O O . TYR B 1 17 ? -18.641 -36.25 0.794 1 92.81 17 TYR B O 1
ATOM 4400 N N . THR B 1 18 ? -19.062 -37.062 2.82 1 94.31 18 THR B N 1
ATOM 4401 C CA . THR B 1 18 ? -17.891 -37.906 2.803 1 94.31 18 THR B CA 1
ATOM 4402 C C . THR B 1 18 ? -17.969 -38.906 1.656 1 94.31 18 THR B C 1
ATOM 4404 O O . THR B 1 18 ? -16.984 -39.125 0.931 1 94.31 18 THR B O 1
ATOM 4407 N N . ARG B 1 19 ? -19.094 -39.5 1.463 1 96.25 19 ARG B N 1
ATOM 4408 C CA . ARG B 1 19 ? -19.281 -40.5 0.402 1 96.25 19 ARG B CA 1
ATOM 4409 C C . ARG B 1 19 ? -19.141 -39.844 -0.973 1 96.25 19 ARG B C 1
ATOM 4411 O O . ARG B 1 19 ? -18.5 -40.406 -1.864 1 96.25 19 ARG B O 1
ATOM 4418 N N . LEU B 1 20 ? -19.703 -38.719 -1.087 1 96.69 20 LEU B N 1
ATOM 4419 C CA . LEU B 1 20 ? -19.625 -38 -2.354 1 96.69 20 LEU B CA 1
ATOM 4420 C C . LEU B 1 20 ? -18.172 -37.625 -2.672 1 96.69 20 LEU B C 1
ATOM 4422 O O . LEU B 1 20 ? -17.703 -37.875 -3.783 1 96.69 20 LEU B O 1
ATOM 4426 N N . ARG B 1 21 ? -17.547 -37 -1.71 1 96.38 21 ARG B N 1
ATOM 4427 C CA . ARG B 1 21 ? -16.172 -36.562 -1.88 1 96.38 21 ARG B CA 1
ATOM 4428 C C . ARG B 1 21 ? -15.258 -37.75 -2.203 1 96.38 21 ARG B C 1
ATOM 4430 O O . ARG B 1 21 ? -14.406 -37.688 -3.092 1 96.38 21 ARG B O 1
ATOM 4437 N N . GLU B 1 22 ? -15.445 -38.875 -1.561 1 97.62 22 GLU B N 1
ATOM 4438 C CA . GLU B 1 22 ? -14.641 -40.094 -1.786 1 97.62 22 GLU B CA 1
ATOM 4439 C C . GLU B 1 22 ? -14.883 -40.656 -3.178 1 97.62 22 GLU B C 1
ATOM 4441 O O . GLU B 1 22 ? -13.953 -41.156 -3.816 1 97.62 22 GLU B O 1
ATOM 4446 N N . ARG B 1 23 ? -16.094 -40.594 -3.613 1 98.38 23 ARG B N 1
ATOM 4447 C CA . ARG B 1 23 ? -16.406 -41.031 -4.969 1 98.38 23 ARG B CA 1
ATOM 4448 C C . ARG B 1 23 ? -15.688 -40.188 -6.004 1 98.38 23 ARG B C 1
ATOM 4450 O O . ARG B 1 23 ? -15.172 -40.688 -6.996 1 98.38 23 ARG B O 1
ATOM 4457 N N . ARG B 1 24 ? -15.672 -38.938 -5.781 1 98.75 24 ARG B N 1
ATOM 4458 C CA . ARG B 1 24 ? -15 -38 -6.688 1 98.75 24 ARG B CA 1
ATOM 4459 C C . ARG B 1 24 ? -13.492 -38.219 -6.668 1 98.75 24 ARG B C 1
ATOM 4461 O O . ARG B 1 24 ? -12.844 -38.219 -7.719 1 98.75 24 ARG B O 1
ATOM 4468 N N . ARG B 1 25 ? -12.961 -38.406 -5.453 1 98.69 25 ARG B N 1
ATOM 4469 C CA . ARG B 1 25 ? -11.531 -38.688 -5.316 1 98.69 25 ARG B CA 1
ATOM 4470 C C . ARG B 1 25 ? -11.164 -39.969 -6.078 1 98.69 25 ARG B C 1
ATOM 4472 O O . ARG B 1 25 ? -10.164 -39.969 -6.797 1 98.69 25 ARG B O 1
ATOM 4479 N N . ALA B 1 26 ? -12.008 -40.969 -5.969 1 98.69 26 ALA B N 1
ATOM 4480 C CA . ALA B 1 26 ? -11.781 -42.25 -6.645 1 98.69 26 ALA B CA 1
ATOM 4481 C C . ALA B 1 26 ? -11.867 -42.094 -8.164 1 98.69 26 ALA B C 1
ATOM 4483 O O . ALA B 1 26 ? -11.133 -42.75 -8.906 1 98.69 26 ALA B O 1
ATOM 4484 N N . ALA B 1 27 ? -12.766 -41.281 -8.578 1 98.81 27 ALA B N 1
ATOM 4485 C CA . ALA B 1 27 ? -12.922 -41.031 -10.008 1 98.81 27 ALA B CA 1
ATOM 4486 C C . ALA B 1 27 ? -11.672 -40.406 -10.594 1 98.81 27 ALA B C 1
ATOM 4488 O O . ALA B 1 27 ? -11.219 -40.781 -11.68 1 98.81 27 ALA B O 1
ATOM 4489 N N . VAL B 1 28 ? -11.109 -39.469 -9.891 1 98.88 28 VAL B N 1
ATOM 4490 C CA . VAL B 1 28 ? -9.898 -38.781 -10.352 1 98.88 28 VAL B CA 1
ATOM 4491 C C . VAL B 1 28 ? -8.742 -39.781 -10.398 1 98.88 28 VAL B C 1
ATOM 4493 O O . VAL B 1 28 ? -7.961 -39.781 -11.352 1 98.88 28 VAL B O 1
ATOM 4496 N N . LYS B 1 29 ? -8.641 -40.594 -9.352 1 98.81 29 LYS B N 1
ATOM 4497 C CA . LYS B 1 29 ? -7.598 -41.625 -9.312 1 98.81 29 LYS B CA 1
ATOM 4498 C C . LYS B 1 29 ? -7.715 -42.562 -10.492 1 98.81 29 LYS B C 1
ATOM 4500 O O . LYS B 1 29 ? -6.711 -42.969 -11.086 1 98.81 29 LYS B O 1
ATOM 4505 N N . LYS B 1 30 ? -8.93 -42.938 -10.844 1 98.75 30 LYS B N 1
ATOM 4506 C CA . LYS B 1 30 ? -9.172 -43.812 -11.984 1 98.75 30 LYS B CA 1
ATOM 4507 C C . LYS B 1 30 ? -8.719 -43.125 -13.281 1 98.75 30 LYS B C 1
ATOM 4509 O O . LYS B 1 30 ? -8.133 -43.781 -14.148 1 98.75 30 LYS B O 1
ATOM 4514 N N . SER B 1 31 ? -9.023 -41.938 -13.406 1 98.81 31 SER B N 1
ATOM 4515 C CA . SER B 1 31 ? -8.602 -41.188 -14.586 1 98.81 31 SER B CA 1
ATOM 4516 C C . SER B 1 31 ? -7.082 -41.094 -14.664 1 98.81 31 SER B C 1
ATOM 4518 O O . SER B 1 31 ? -6.504 -41.219 -15.75 1 98.81 31 SER B O 1
ATOM 4520 N N . PHE B 1 32 ? -6.434 -40.812 -13.484 1 98.88 32 PHE B N 1
ATOM 4521 C CA . PHE B 1 32 ? -4.977 -40.844 -13.43 1 98.88 32 PHE B CA 1
ATOM 4522 C C . PHE B 1 32 ? -4.426 -42.156 -13.938 1 98.88 32 PHE B C 1
ATOM 4524 O O . PHE B 1 32 ? -3.525 -42.188 -14.781 1 98.88 32 PHE B O 1
ATOM 4531 N N . LEU B 1 33 ? -5 -43.219 -13.516 1 98.81 33 LEU B N 1
ATOM 4532 C CA . LEU B 1 33 ? -4.523 -44.562 -13.875 1 98.81 33 LEU B CA 1
ATOM 4533 C C . LEU B 1 33 ? -4.75 -44.812 -15.352 1 98.81 33 LEU B C 1
ATOM 4535 O O . LEU B 1 33 ? -3.945 -45.5 -15.992 1 98.81 33 LEU B O 1
ATOM 4539 N N . HIS B 1 34 ? -5.844 -44.312 -15.914 1 98.75 34 HIS B N 1
ATOM 4540 C CA . HIS B 1 34 ? -6.078 -44.438 -17.344 1 98.75 34 HIS B CA 1
ATOM 4541 C C . HIS B 1 34 ? -4.949 -43.812 -18.141 1 98.75 34 HIS B C 1
ATOM 4543 O O . HIS B 1 34 ? -4.344 -44.469 -19 1 98.75 34 HIS B O 1
ATOM 4549 N N . GLY B 1 35 ? -4.723 -42.562 -17.828 1 98.69 35 GLY B N 1
ATOM 4550 C CA . GLY B 1 35 ? -3.646 -41.875 -18.516 1 98.69 35 GLY B CA 1
ATOM 4551 C C . GLY B 1 35 ? -2.283 -42.5 -18.266 1 98.69 35 GLY B C 1
ATOM 4552 O O . GLY B 1 35 ? -1.469 -42.594 -19.188 1 98.69 35 GLY B O 1
ATOM 4553 N N . TRP B 1 36 ? -2.025 -42.875 -17.016 1 98.69 36 TRP B N 1
ATOM 4554 C CA . TRP B 1 36 ? -0.754 -43.469 -16.609 1 98.69 36 TRP B CA 1
ATOM 4555 C C . TRP B 1 36 ? -0.506 -44.781 -17.359 1 98.69 36 TRP B C 1
ATOM 4557 O O . TRP B 1 36 ? 0.608 -45.031 -17.828 1 98.69 36 TRP B O 1
ATOM 4567 N N . LYS B 1 37 ? -1.557 -45.562 -17.5 1 98.5 37 LYS B N 1
ATOM 4568 C CA . LYS B 1 37 ? -1.445 -46.812 -18.25 1 98.5 37 LYS B CA 1
ATOM 4569 C C . LYS B 1 37 ? -1.095 -46.531 -19.703 1 98.5 37 LYS B C 1
ATOM 4571 O O . LYS B 1 37 ? -0.268 -47.25 -20.297 1 98.5 37 LYS B O 1
ATOM 4576 N N . GLY B 1 38 ? -1.794 -45.594 -20.25 1 98.69 38 GLY B N 1
ATOM 4577 C CA . GLY B 1 38 ? -1.437 -45.219 -21.609 1 98.69 38 GLY B CA 1
ATOM 4578 C C . GLY B 1 38 ? 0.015 -44.812 -21.75 1 98.69 38 GLY B C 1
ATOM 4579 O O . GLY B 1 38 ? 0.717 -45.281 -22.656 1 98.69 38 GLY B O 1
ATOM 4580 N N . TYR B 1 39 ? 0.526 -44 -20.891 1 98.69 39 TYR B N 1
ATOM 4581 C CA . TYR B 1 39 ? 1.904 -43.531 -20.922 1 98.69 39 TYR B CA 1
ATOM 4582 C C . TYR B 1 39 ? 2.883 -44.688 -20.75 1 98.69 39 TYR B C 1
ATOM 4584 O O . TYR B 1 39 ? 3.842 -44.812 -21.516 1 98.69 39 TYR B O 1
ATOM 4592 N N . THR B 1 40 ? 2.648 -45.562 -19.734 1 98.31 40 THR B N 1
ATOM 4593 C CA . THR B 1 40 ? 3.594 -46.625 -19.453 1 98.31 40 THR B CA 1
ATOM 4594 C C . THR B 1 40 ? 3.57 -47.688 -20.562 1 98.31 40 THR B C 1
ATOM 4596 O O . THR B 1 40 ? 4.559 -48.375 -20.766 1 98.31 40 THR B O 1
ATOM 4599 N N . THR B 1 41 ? 2.488 -47.719 -21.312 1 98.56 41 THR B N 1
ATOM 4600 C CA . THR B 1 41 ? 2.383 -48.688 -22.406 1 98.56 41 THR B CA 1
ATOM 4601 C C . THR B 1 41 ? 3.107 -48.156 -23.641 1 98.56 41 THR B C 1
ATOM 4603 O O . THR B 1 41 ? 3.836 -48.906 -24.297 1 98.56 41 THR B O 1
ATOM 4606 N N . TYR B 1 42 ? 2.949 -46.875 -23.891 1 98.56 42 TYR B N 1
ATOM 4607 C CA . TYR B 1 42 ? 3.332 -46.438 -25.219 1 98.56 42 TYR B CA 1
ATOM 4608 C C . TYR B 1 42 ? 4.543 -45.5 -25.156 1 98.56 42 TYR B C 1
ATOM 4610 O O . TYR B 1 42 ? 5.207 -45.281 -26.172 1 98.56 42 TYR B O 1
ATOM 4618 N N . ALA B 1 43 ? 4.895 -45 -23.984 1 98.31 43 ALA B N 1
ATOM 4619 C CA . ALA B 1 43 ? 5.926 -43.969 -23.953 1 98.31 43 ALA B CA 1
ATOM 4620 C C . ALA B 1 43 ? 6.73 -44.031 -22.656 1 98.31 43 ALA B C 1
ATOM 4622 O O . ALA B 1 43 ? 7.305 -43.031 -22.219 1 98.31 43 ALA B O 1
ATOM 4623 N N . PHE B 1 44 ? 6.746 -45.188 -21.984 1 97.38 44 PHE B N 1
ATOM 4624 C CA . PHE B 1 44 ? 7.418 -45.312 -20.703 1 97.38 44 PHE B CA 1
ATOM 4625 C C . PHE B 1 44 ? 8.898 -45 -20.812 1 97.38 44 PHE B C 1
ATOM 4627 O O . PHE B 1 44 ? 9.609 -45.594 -21.625 1 97.38 44 PHE B O 1
ATOM 4634 N N . GLY B 1 45 ? 9.336 -44.031 -20.062 1 95.75 45 GLY B N 1
ATOM 4635 C CA . GLY B 1 45 ? 10.727 -43.625 -20.094 1 95.75 45 GLY B CA 1
ATOM 4636 C C . GLY B 1 45 ? 10.977 -42.406 -20.953 1 95.75 45 GLY B C 1
ATOM 4637 O O . GLY B 1 45 ? 12.023 -41.781 -20.859 1 95.75 45 GLY B O 1
ATOM 4638 N N . HIS B 1 46 ? 10.062 -42.125 -21.875 1 97.31 46 HIS B N 1
ATOM 4639 C CA . HIS B 1 46 ? 10.109 -40.906 -22.656 1 97.31 46 HIS B CA 1
ATOM 4640 C C . HIS B 1 46 ? 9.453 -39.75 -21.906 1 97.31 46 HIS B C 1
ATOM 4642 O O . HIS B 1 46 ? 8.781 -39.969 -20.891 1 97.31 46 HIS B O 1
ATOM 4648 N N . ASP B 1 47 ? 9.656 -38.594 -22.391 1 98 47 ASP B N 1
ATOM 4649 C CA . ASP B 1 47 ? 9.164 -37.438 -21.672 1 98 47 ASP B CA 1
ATOM 4650 C C . ASP B 1 47 ? 7.637 -37.375 -21.688 1 98 47 ASP B C 1
ATOM 4652 O O . ASP B 1 47 ? 7.012 -37.125 -20.656 1 98 47 ASP B O 1
ATOM 4656 N N . GLU B 1 48 ? 7.004 -37.594 -22.859 1 98.44 48 GLU B N 1
ATOM 4657 C CA . GLU B 1 48 ? 5.559 -37.406 -22.953 1 98.44 48 GLU B CA 1
ATOM 4658 C C . GLU B 1 48 ? 4.957 -38.438 -23.922 1 98.44 48 GLU B C 1
ATOM 4660 O O . GLU B 1 48 ? 5.676 -39.031 -24.719 1 98.44 48 GLU B O 1
ATOM 4665 N N . LEU B 1 49 ? 3.668 -38.594 -23.781 1 98.69 49 LEU B N 1
ATOM 4666 C CA . LEU B 1 49 ? 2.869 -39.406 -24.672 1 98.69 49 LEU B CA 1
ATOM 4667 C C . LEU B 1 49 ? 1.996 -38.531 -25.578 1 98.69 49 LEU B C 1
ATOM 4669 O O . LEU B 1 49 ? 1.373 -37.594 -25.109 1 98.69 49 LEU B O 1
ATOM 4673 N N . LYS B 1 50 ? 2.043 -38.875 -26.891 1 98.5 50 LYS B N 1
ATOM 4674 C CA . LYS B 1 50 ? 1.01 -38.375 -27.812 1 98.5 50 LYS B CA 1
ATOM 4675 C C . LYS B 1 50 ? -0.226 -39.281 -27.766 1 98.5 50 LYS B C 1
ATOM 4677 O O . LYS B 1 50 ? -0.215 -40.406 -28.297 1 98.5 50 LYS B O 1
ATOM 4682 N N . PRO B 1 51 ? -1.322 -38.812 -27.188 1 97.94 51 PRO B N 1
ATOM 4683 C CA . PRO B 1 51 ? -2.4 -39.688 -26.734 1 97.94 51 PRO B CA 1
ATOM 4684 C C . PRO B 1 51 ? -3.271 -40.188 -27.891 1 97.94 51 PRO B C 1
ATOM 4686 O O . PRO B 1 51 ? -4.074 -41.125 -27.703 1 97.94 51 PRO B O 1
ATOM 4689 N N . LEU B 1 52 ? -3.186 -39.594 -29.078 1 97.62 52 LEU B N 1
ATOM 4690 C CA . LEU B 1 52 ? -3.977 -40.031 -30.219 1 97.62 52 LEU B CA 1
ATOM 4691 C C . LEU B 1 52 ? -3.184 -41 -31.078 1 97.62 52 LEU B C 1
ATOM 4693 O O . LEU B 1 52 ? -3.703 -42.062 -31.469 1 97.62 52 LEU B O 1
ATOM 4697 N N . SER B 1 53 ? -1.92 -40.719 -31.328 1 97.75 53 SER B N 1
ATOM 4698 C CA . SER B 1 53 ? -1.091 -41.531 -32.188 1 97.75 53 SER B CA 1
ATOM 4699 C C . SER B 1 53 ? -0.362 -42.625 -31.406 1 97.75 53 SER B C 1
ATOM 4701 O O . SER B 1 53 ? 0.185 -43.562 -31.969 1 97.75 53 SER B O 1
ATOM 4703 N N . ASN B 1 54 ? -0.282 -42.469 -30.062 1 98.12 54 ASN B N 1
ATOM 4704 C CA . ASN B 1 54 ? 0.41 -43.375 -29.156 1 98.12 54 ASN B CA 1
ATOM 4705 C C . ASN B 1 54 ? 1.909 -43.406 -29.438 1 98.12 54 ASN B C 1
ATOM 4707 O O . ASN B 1 54 ? 2.525 -44.5 -29.391 1 98.12 54 ASN B O 1
ATOM 4711 N N . LYS B 1 55 ? 2.482 -42.281 -29.797 1 98.5 55 LYS B N 1
ATOM 4712 C CA . LYS B 1 55 ? 3.918 -42.125 -30.016 1 98.5 55 LYS B CA 1
ATOM 4713 C C . LYS B 1 55 ? 4.555 -41.312 -28.891 1 98.5 55 LYS B C 1
ATOM 4715 O O . LYS B 1 55 ? 3.887 -40.5 -28.25 1 98.5 55 LYS B O 1
ATOM 4720 N N . PRO B 1 56 ? 5.828 -41.562 -28.594 1 98.19 56 PRO B N 1
ATOM 4721 C CA . PRO B 1 56 ? 6.52 -40.781 -27.578 1 98.19 56 PRO B CA 1
ATOM 4722 C C . PRO B 1 56 ? 6.984 -39.406 -28.094 1 98.19 56 PRO B C 1
ATOM 4724 O O . PRO B 1 56 ? 7.094 -39.219 -29.312 1 98.19 56 PRO B O 1
ATOM 4727 N N . LYS B 1 57 ? 7.211 -38.531 -27.297 1 97.5 57 LYS B N 1
ATOM 4728 C CA . LYS B 1 57 ? 7.785 -37.219 -27.531 1 97.5 57 LYS B CA 1
ATOM 4729 C C . LYS B 1 57 ? 8.766 -36.844 -26.422 1 97.5 57 LYS B C 1
ATOM 4731 O O . LYS B 1 57 ? 8.516 -37.094 -25.25 1 97.5 57 LYS B O 1
ATOM 4736 N N . ASP B 1 58 ? 9.93 -36.188 -26.812 1 96.25 58 ASP B N 1
ATOM 4737 C CA . ASP B 1 58 ? 10.969 -35.906 -25.828 1 96.25 58 ASP B CA 1
ATOM 4738 C C . ASP B 1 58 ? 11.391 -34.438 -25.875 1 96.25 58 ASP B C 1
ATOM 4740 O O . ASP B 1 58 ? 12.508 -34.125 -26.281 1 96.25 58 ASP B O 1
ATOM 4744 N N . PRO B 1 59 ? 10.586 -33.594 -25.312 1 94.06 59 PRO B N 1
ATOM 4745 C CA . PRO B 1 59 ? 10.922 -32.156 -25.359 1 94.06 59 PRO B CA 1
ATOM 4746 C C . PRO B 1 59 ? 11.844 -31.734 -24.219 1 94.06 59 PRO B C 1
ATOM 4748 O O . PRO B 1 59 ? 12.359 -30.609 -24.219 1 94.06 59 PRO B O 1
ATOM 4751 N N . PHE B 1 60 ? 12.141 -32.656 -23.25 1 94.5 60 PHE B N 1
ATOM 4752 C CA . PHE B 1 60 ? 12.828 -32.219 -22.031 1 94.5 60 PHE B CA 1
ATOM 4753 C C . PHE B 1 60 ? 14.07 -33.094 -21.797 1 94.5 60 PHE B C 1
ATOM 4755 O O . PHE B 1 60 ? 14.312 -33.531 -20.672 1 94.5 60 PHE B O 1
ATOM 4762 N N . GLY B 1 61 ? 14.797 -33.406 -22.812 1 91.62 61 GLY B N 1
ATOM 4763 C CA . GLY B 1 61 ? 16.062 -34.125 -22.688 1 91.62 61 GLY B CA 1
ATOM 4764 C C . GLY B 1 61 ? 15.898 -35.625 -22.75 1 91.62 61 GLY B C 1
ATOM 4765 O O . GLY B 1 61 ? 16.891 -36.344 -22.844 1 91.62 61 GLY B O 1
ATOM 4766 N N . GLY B 1 62 ? 14.617 -36.094 -22.703 1 95.44 62 GLY B N 1
ATOM 4767 C CA . GLY B 1 62 ? 14.336 -37.5 -22.844 1 95.44 62 GLY B CA 1
ATOM 4768 C C . GLY B 1 62 ? 14.602 -38.281 -21.562 1 95.44 62 GLY B C 1
ATOM 4769 O O . GLY B 1 62 ? 14.891 -39.5 -21.609 1 95.44 62 GLY B O 1
ATOM 4770 N N . TRP B 1 63 ? 14.555 -37.656 -20.438 1 97.06 63 TRP B N 1
ATOM 4771 C CA . TRP B 1 63 ? 14.867 -38.312 -19.172 1 97.06 63 TRP B CA 1
ATOM 4772 C C . TRP B 1 63 ? 13.609 -38.906 -18.547 1 97.06 63 TRP B C 1
ATOM 4774 O O . TRP B 1 63 ? 13.656 -39.438 -17.438 1 97.06 63 TRP B O 1
ATOM 4784 N N . GLY B 1 64 ? 12.484 -38.781 -19.266 1 97.69 64 GLY B N 1
ATOM 4785 C CA . GLY B 1 64 ? 11.234 -39.281 -18.719 1 97.69 64 GLY B CA 1
ATOM 4786 C C . GLY B 1 64 ? 10.508 -38.281 -17.844 1 97.69 64 GLY B C 1
ATOM 4787 O O . GLY B 1 64 ? 10.18 -38.562 -16.703 1 97.69 64 GLY B O 1
ATOM 4788 N N . ALA B 1 65 ? 10.211 -37.156 -18.422 1 98.06 65 ALA B N 1
ATOM 4789 C CA . ALA B 1 65 ? 9.602 -36.031 -17.672 1 98.06 65 ALA B CA 1
ATOM 4790 C C . ALA B 1 65 ? 8.305 -36.5 -17 1 98.06 65 ALA B C 1
ATOM 4792 O O . ALA B 1 65 ? 8.094 -36.219 -15.812 1 98.06 65 ALA B O 1
ATOM 4793 N N . THR B 1 66 ? 7.422 -37.156 -17.719 1 98.5 66 THR B N 1
ATOM 4794 C CA . THR B 1 66 ? 6.148 -37.594 -17.156 1 98.5 66 THR B CA 1
ATOM 4795 C C . THR B 1 66 ? 6.371 -38.594 -16.031 1 98.5 66 THR B C 1
ATOM 4797 O O . THR B 1 66 ? 5.703 -38.531 -15 1 98.5 66 THR B O 1
ATOM 4800 N N . MET B 1 67 ? 7.328 -39.5 -16.234 1 97.81 67 MET B N 1
ATOM 4801 C CA . MET B 1 67 ? 7.648 -40.531 -15.25 1 97.81 67 MET B CA 1
ATOM 4802 C C . MET B 1 67 ? 8.109 -39.906 -13.938 1 97.81 67 MET B C 1
ATOM 4804 O O . MET B 1 67 ? 7.605 -40.281 -12.867 1 97.81 67 MET B O 1
ATOM 4808 N N . ILE B 1 68 ? 8.961 -39 -13.992 1 98.25 68 ILE B N 1
ATOM 4809 C CA . ILE B 1 68 ? 9.539 -38.375 -12.805 1 98.25 68 ILE B CA 1
ATOM 4810 C C . ILE B 1 68 ? 8.547 -37.375 -12.188 1 98.25 68 ILE B C 1
ATOM 4812 O O . ILE B 1 68 ? 8.359 -37.375 -10.969 1 98.25 68 ILE B O 1
ATOM 4816 N N . ASP B 1 69 ? 7.855 -36.594 -13.008 1 97.75 69 ASP B N 1
ATOM 4817 C CA . ASP B 1 69 ? 6.848 -35.625 -12.586 1 97.75 69 ASP B CA 1
ATOM 4818 C C . ASP B 1 69 ? 5.703 -36.312 -11.844 1 97.75 69 ASP B C 1
ATOM 4820 O O . ASP B 1 69 ? 5.07 -35.719 -10.977 1 97.75 69 ASP B O 1
ATOM 4824 N N . ALA B 1 70 ? 5.469 -37.531 -12.172 1 98.44 70 ALA B N 1
ATOM 4825 C CA . ALA B 1 70 ? 4.309 -38.219 -11.625 1 98.44 70 ALA B CA 1
ATOM 4826 C C . ALA B 1 70 ? 4.664 -38.938 -10.312 1 98.44 70 ALA B C 1
ATOM 4828 O O . ALA B 1 70 ? 3.775 -39.375 -9.586 1 98.44 70 ALA B O 1
ATOM 4829 N N . LEU B 1 71 ? 5.941 -39 -9.938 1 98.19 71 LEU B N 1
ATOM 4830 C CA . LEU B 1 71 ? 6.379 -39.78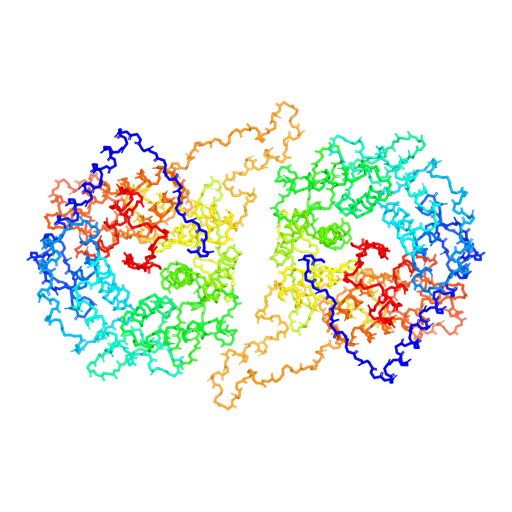1 -8.773 1 98.19 71 LEU B CA 1
ATOM 4831 C C . LEU B 1 71 ? 5.664 -39.281 -7.512 1 98.19 71 LEU B C 1
ATOM 4833 O O . LEU B 1 71 ? 5.152 -40.125 -6.742 1 98.19 71 LEU B O 1
ATOM 4837 N N . SER B 1 72 ? 5.648 -38 -7.32 1 98.12 72 SER B N 1
ATOM 4838 C CA . SER B 1 72 ? 5.016 -37.469 -6.105 1 98.12 72 SER B CA 1
ATOM 4839 C C . SER B 1 72 ? 3.516 -37.75 -6.109 1 98.12 72 SER B C 1
ATOM 4841 O O . SER B 1 72 ? 2.92 -38 -5.062 1 98.12 72 SER B O 1
ATOM 4843 N N . THR B 1 73 ? 2.904 -37.688 -7.297 1 98.75 73 THR B N 1
ATOM 4844 C CA . THR B 1 73 ? 1.481 -38 -7.398 1 98.75 73 THR B CA 1
ATOM 4845 C C . THR B 1 73 ? 1.217 -39.469 -7.086 1 98.75 73 THR B C 1
ATOM 4847 O O . THR B 1 73 ? 0.248 -39.812 -6.398 1 98.75 73 THR B O 1
ATOM 4850 N N . LEU B 1 74 ? 2.072 -40.344 -7.629 1 98.62 74 LEU B N 1
ATOM 4851 C CA . LEU B 1 74 ? 1.961 -41.781 -7.324 1 98.62 74 LEU B CA 1
ATOM 4852 C C . LEU B 1 74 ? 2.039 -42 -5.82 1 98.62 74 LEU B C 1
ATOM 4854 O O . LEU B 1 74 ? 1.294 -42.844 -5.281 1 98.62 74 LEU B O 1
ATOM 4858 N N . ALA B 1 75 ? 2.904 -41.312 -5.176 1 97.94 75 ALA B N 1
ATOM 4859 C CA . ALA B 1 75 ? 3.037 -41.438 -3.727 1 97.94 75 ALA B CA 1
ATOM 4860 C C . ALA B 1 75 ? 1.796 -40.906 -3.016 1 97.94 75 ALA B C 1
ATOM 4862 O O . ALA B 1 75 ? 1.264 -41.562 -2.115 1 97.94 75 ALA B O 1
ATOM 4863 N N . VAL B 1 76 ? 1.281 -39.75 -3.424 1 98.38 76 VAL B N 1
ATOM 4864 C CA . VAL B 1 76 ? 0.141 -39.094 -2.797 1 98.38 76 VAL B CA 1
ATOM 4865 C C . VAL B 1 76 ? -1.109 -39.938 -2.961 1 98.38 76 VAL B C 1
ATOM 4867 O O . VAL B 1 76 ? -1.925 -40.031 -2.041 1 98.38 76 VAL B O 1
ATOM 4870 N N . MET B 1 77 ? -1.231 -40.594 -4.152 1 98.31 77 MET B N 1
ATOM 4871 C CA . MET B 1 77 ? -2.41 -41.375 -4.461 1 98.31 77 MET B CA 1
ATOM 4872 C C . MET B 1 77 ? -2.258 -42.812 -3.918 1 98.31 77 MET B C 1
ATOM 4874 O O . MET B 1 77 ? -3.107 -43.656 -4.164 1 98.31 77 MET B O 1
ATOM 4878 N N . GLU B 1 78 ? -1.139 -43.156 -3.225 1 96.5 78 GLU B N 1
ATOM 4879 C CA . GLU B 1 78 ? -0.87 -44.438 -2.607 1 96.5 78 GLU B CA 1
ATOM 4880 C C . GLU B 1 78 ? -0.914 -45.562 -3.641 1 96.5 78 GLU B C 1
ATOM 4882 O O . GLU B 1 78 ? -1.632 -46.562 -3.463 1 96.5 78 GLU B O 1
ATOM 4887 N N . LEU B 1 79 ? -0.119 -45.344 -4.605 1 97.94 79 LEU B N 1
ATOM 4888 C CA . LEU B 1 79 ? 0.047 -46.344 -5.652 1 97.94 79 LEU B CA 1
ATOM 4889 C C . LEU B 1 79 ? 1.457 -46.906 -5.629 1 97.94 79 LEU B C 1
ATOM 4891 O O . LEU B 1 79 ? 2.217 -46.75 -6.586 1 97.94 79 LEU B O 1
ATOM 4895 N N . PRO B 1 80 ? 1.797 -47.656 -4.613 1 95.19 80 PRO B N 1
ATOM 4896 C CA . PRO B 1 80 ? 3.17 -48.125 -4.426 1 95.19 80 PRO B CA 1
ATOM 4897 C C . PRO B 1 80 ? 3.637 -49.062 -5.555 1 95.19 80 PRO B C 1
ATOM 4899 O O . PRO B 1 80 ? 4.816 -49.062 -5.906 1 95.19 80 PRO B O 1
ATOM 4902 N N . GLY B 1 81 ? 2.693 -49.906 -6.094 1 96.25 81 GLY B N 1
ATOM 4903 C CA . GLY B 1 81 ? 3.068 -50.75 -7.207 1 96.25 81 GLY B CA 1
ATOM 4904 C C . GLY B 1 81 ? 3.564 -49.969 -8.414 1 96.25 81 GLY B C 1
ATOM 4905 O O . GLY B 1 81 ? 4.602 -50.312 -8.984 1 96.25 81 GLY B O 1
ATOM 4906 N N . GLU B 1 82 ? 2.793 -48.969 -8.805 1 97.06 82 GLU B N 1
ATOM 4907 C CA . GLU B 1 82 ? 3.182 -48.156 -9.938 1 97.06 82 GLU B CA 1
ATOM 4908 C C . GLU B 1 82 ? 4.465 -47.375 -9.648 1 97.06 82 GLU B C 1
ATOM 4910 O O . GLU B 1 82 ? 5.301 -47.188 -10.531 1 97.06 82 GLU B O 1
ATOM 4915 N N . PHE B 1 83 ? 4.613 -46.938 -8.375 1 96.5 83 PHE B N 1
ATOM 4916 C CA . PHE B 1 83 ? 5.809 -46.219 -7.949 1 96.5 83 PHE B CA 1
ATOM 4917 C C . PHE B 1 83 ? 7.047 -47.094 -8.102 1 96.5 83 PHE B C 1
ATOM 4919 O O . PHE B 1 83 ? 8.062 -46.656 -8.648 1 96.5 83 PHE B O 1
ATOM 4926 N N . LEU B 1 84 ? 6.953 -48.312 -7.691 1 94.25 84 LEU B N 1
ATOM 4927 C CA . LEU B 1 84 ? 8.086 -49.219 -7.695 1 94.25 84 LEU B CA 1
ATOM 4928 C C . LEU B 1 84 ? 8.469 -49.594 -9.117 1 94.25 84 LEU B C 1
ATOM 4930 O O . LEU B 1 84 ? 9.633 -49.906 -9.398 1 94.25 84 LEU B O 1
ATOM 4934 N N . LYS B 1 85 ? 7.512 -49.562 -10.008 1 94.94 85 LYS B N 1
ATOM 4935 C CA . LYS B 1 85 ? 7.781 -49.875 -11.414 1 94.94 85 LYS B CA 1
ATOM 4936 C C . LYS B 1 85 ? 8.68 -48.812 -12.047 1 94.94 85 LYS B C 1
ATOM 4938 O O . LYS B 1 85 ? 9.375 -49.094 -13.023 1 94.94 85 LYS B O 1
ATOM 4943 N N . VAL B 1 86 ? 8.648 -47.656 -11.492 1 96.38 86 VAL B N 1
ATOM 4944 C CA . VAL B 1 86 ? 9.398 -46.531 -12.055 1 96.38 86 VAL B CA 1
ATOM 4945 C C . VAL B 1 86 ? 10.859 -46.625 -11.617 1 96.38 86 VAL B C 1
ATOM 4947 O O . VAL B 1 86 ? 11.758 -46.219 -12.359 1 96.38 86 VAL B O 1
ATOM 4950 N N . MET B 1 87 ? 11.188 -47.25 -10.508 1 93.56 87 MET B N 1
ATOM 4951 C CA . MET B 1 87 ? 12.477 -47.156 -9.812 1 93.56 87 MET B CA 1
ATOM 4952 C C . MET B 1 87 ? 13.594 -47.75 -10.664 1 93.56 87 MET B C 1
ATOM 4954 O O . MET B 1 87 ? 14.656 -47.156 -10.797 1 93.56 87 MET B O 1
ATOM 4958 N N . PRO B 1 88 ? 13.383 -48.844 -11.297 1 93.69 88 PRO B N 1
ATOM 4959 C CA . PRO B 1 88 ? 14.469 -49.406 -12.109 1 93.69 88 PRO B CA 1
ATOM 4960 C C . PRO B 1 88 ? 14.836 -48.531 -13.297 1 93.69 88 PRO B C 1
ATOM 4962 O O . PRO B 1 88 ? 15.992 -48.531 -13.734 1 93.69 88 PRO B O 1
ATOM 4965 N N . ARG B 1 89 ? 13.93 -47.812 -13.781 1 94.56 89 ARG B N 1
ATOM 4966 C CA . ARG B 1 89 ? 14.172 -46.969 -14.93 1 94.56 89 ARG B CA 1
ATOM 4967 C C . ARG B 1 89 ? 14.969 -45.719 -14.531 1 94.56 89 ARG B C 1
ATOM 4969 O O . ARG B 1 89 ? 15.727 -45.188 -15.344 1 94.56 89 ARG B O 1
ATOM 4976 N N . LEU B 1 90 ? 14.812 -45.312 -13.32 1 94.94 90 LEU B N 1
ATOM 4977 C CA . LEU B 1 90 ? 15.531 -44.156 -12.836 1 94.94 90 LEU B CA 1
ATOM 4978 C C . LEU B 1 90 ? 17.047 -44.406 -12.836 1 94.94 90 LEU B C 1
ATOM 4980 O O . LEU B 1 90 ? 17.828 -43.5 -13.133 1 94.94 90 LEU B O 1
ATOM 4984 N N . HIS B 1 91 ? 17.406 -45.562 -12.547 1 89.62 91 HIS B N 1
ATOM 4985 C CA . HIS B 1 91 ? 18.812 -45.938 -12.469 1 89.62 91 HIS B CA 1
ATOM 4986 C C . HIS B 1 91 ? 19.5 -45.75 -13.812 1 89.62 91 HIS B C 1
ATOM 4988 O O . HIS B 1 91 ? 20.703 -45.438 -13.859 1 89.62 91 HIS B O 1
ATOM 4994 N N . LYS B 1 92 ? 18.766 -45.812 -14.797 1 91 92 LYS B N 1
ATOM 4995 C CA . LYS B 1 92 ? 19.344 -45.844 -16.141 1 91 92 LYS B CA 1
ATOM 4996 C C . LYS B 1 92 ? 19.469 -44.438 -16.703 1 91 92 LYS B C 1
ATOM 4998 O O . LYS B 1 92 ? 20.125 -44.219 -17.734 1 91 92 LYS B O 1
ATOM 5003 N N . ILE B 1 93 ? 18.953 -43.5 -16.062 1 95.69 93 ILE B N 1
ATOM 5004 C CA . ILE B 1 93 ? 18.922 -42.156 -16.609 1 95.69 93 ILE B CA 1
ATOM 5005 C C . ILE B 1 93 ? 20.328 -41.562 -16.547 1 95.69 93 ILE B C 1
ATOM 5007 O O . ILE B 1 93 ? 20.984 -41.562 -15.508 1 95.69 93 ILE B O 1
ATOM 5011 N N . ASN B 1 94 ? 20.812 -41.094 -17.703 1 94.5 94 ASN B N 1
ATOM 5012 C CA . ASN B 1 94 ? 22.031 -40.312 -17.828 1 94.5 94 ASN B CA 1
ATOM 5013 C C . ASN B 1 94 ? 21.734 -38.875 -18.172 1 94.5 94 ASN B C 1
ATOM 5015 O O . ASN B 1 94 ? 21.281 -38.562 -19.281 1 94.5 94 ASN B O 1
ATOM 5019 N N . PHE B 1 95 ? 22.078 -37.969 -17.25 1 96.38 95 PHE B N 1
ATOM 5020 C CA . PHE B 1 95 ? 21.719 -36.594 -17.406 1 96.38 95 PHE B CA 1
ATOM 5021 C C . PHE B 1 95 ? 22.688 -35.875 -18.328 1 96.38 95 PHE B C 1
ATOM 5023 O O . PHE B 1 95 ? 22.422 -34.75 -18.781 1 96.38 95 PHE B O 1
ATOM 5030 N N . THR B 1 96 ? 23.766 -36.5 -18.672 1 94.5 96 THR B N 1
ATOM 5031 C CA . THR B 1 96 ? 24.766 -35.906 -19.562 1 94.5 96 THR B CA 1
ATOM 5032 C C . THR B 1 96 ? 24.438 -36.188 -21.016 1 94.5 96 THR B C 1
ATOM 5034 O O . THR B 1 96 ? 24.984 -37.094 -21.625 1 94.5 96 THR B O 1
ATOM 5037 N N . VAL B 1 97 ? 23.562 -35.344 -21.531 1 94.19 97 VAL B N 1
ATOM 5038 C CA . VAL B 1 97 ? 23.125 -35.531 -22.906 1 94.19 97 VAL B CA 1
ATOM 5039 C C . VAL B 1 97 ? 23.656 -34.375 -23.781 1 94.19 97 VAL B C 1
ATOM 5041 O O . VAL B 1 97 ? 23.844 -33.281 -23.281 1 94.19 97 VAL B O 1
ATOM 5044 N N . ASP B 1 98 ? 23.891 -34.656 -25.031 1 94.19 98 ASP B N 1
ATOM 5045 C CA . ASP B 1 98 ? 24.359 -33.656 -25.969 1 94.19 98 ASP B CA 1
ATOM 5046 C C . ASP B 1 98 ? 23.203 -32.938 -26.656 1 94.19 98 ASP B C 1
ATOM 5048 O O . ASP B 1 98 ? 23.062 -33 -27.875 1 94.19 98 ASP B O 1
ATOM 5052 N N . GLU B 1 99 ? 22.422 -32.312 -25.906 1 94 99 GLU B N 1
ATOM 5053 C CA . GLU B 1 99 ? 21.281 -31.5 -26.312 1 94 99 GLU B CA 1
ATOM 5054 C C . GLU B 1 99 ? 21.078 -30.312 -25.375 1 94 99 GLU B C 1
ATOM 5056 O O . GLU B 1 99 ? 21.547 -30.344 -24.234 1 94 99 GLU B O 1
ATOM 5061 N N . ASP B 1 100 ? 20.484 -29.25 -25.891 1 95.25 100 ASP B N 1
ATOM 5062 C CA . ASP B 1 100 ? 20.141 -28.109 -25.047 1 95.25 100 ASP B CA 1
ATOM 5063 C C . ASP B 1 100 ? 18.938 -28.453 -24.141 1 95.25 100 ASP B C 1
ATOM 5065 O O . ASP B 1 100 ? 17.875 -28.828 -24.641 1 95.25 100 ASP B O 1
ATOM 5069 N N . VAL B 1 101 ? 19.141 -28.422 -22.875 1 96.44 101 VAL B N 1
ATOM 5070 C CA . VAL B 1 101 ? 18.062 -28.672 -21.938 1 96.44 101 VAL B CA 1
ATOM 5071 C C . VAL B 1 101 ? 17.688 -27.391 -21.203 1 96.44 101 VAL B C 1
ATOM 5073 O O . VAL B 1 101 ? 18.547 -26.531 -20.984 1 96.44 101 VAL B O 1
ATOM 5076 N N . SER B 1 102 ? 16.453 -27.25 -20.938 1 96.94 102 SER B N 1
ATOM 5077 C CA . SER B 1 102 ? 16 -26.125 -20.141 1 96.94 102 SER B CA 1
ATOM 5078 C C . SER B 1 102 ? 16.453 -26.266 -18.688 1 96.94 102 SER B C 1
ATOM 5080 O O . SER B 1 102 ? 16.078 -27.219 -18 1 96.94 102 SER B O 1
ATOM 5082 N N . VAL B 1 103 ? 17.188 -25.312 -18.172 1 97.88 103 VAL B N 1
ATOM 5083 C CA . VAL B 1 103 ? 17.656 -25.344 -16.797 1 97.88 103 VAL B CA 1
ATOM 5084 C C . VAL B 1 103 ? 16.484 -25.219 -15.844 1 97.88 103 VAL B C 1
ATOM 5086 O O . VAL B 1 103 ? 16.359 -25.984 -14.891 1 97.88 103 VAL B O 1
ATOM 5089 N N . PHE B 1 104 ? 15.617 -24.344 -16.172 1 97.75 104 PHE B N 1
ATOM 5090 C CA . PHE B 1 104 ? 14.43 -24.078 -15.359 1 97.75 104 PHE B CA 1
ATOM 5091 C C . PHE B 1 104 ? 13.539 -25.297 -15.273 1 97.75 104 PHE B C 1
ATOM 5093 O O . PHE B 1 104 ? 13.211 -25.766 -14.18 1 97.75 104 PHE B O 1
ATOM 5100 N N . GLU B 1 105 ? 13.125 -25.859 -16.391 1 97.88 105 GLU B N 1
ATOM 5101 C CA . GLU B 1 105 ? 12.234 -27.016 -16.438 1 97.88 105 GLU B CA 1
ATOM 5102 C C . GLU B 1 105 ? 12.859 -28.219 -15.734 1 97.88 105 GLU B C 1
ATOM 5104 O O . GLU B 1 105 ? 12.156 -29 -15.078 1 97.88 105 GLU B O 1
ATOM 5109 N N . SER B 1 106 ? 14.18 -28.375 -15.922 1 98.44 106 SER B N 1
ATOM 5110 C CA . SER B 1 106 ? 14.875 -29.484 -15.273 1 98.44 106 SER B CA 1
ATOM 5111 C C . SER B 1 106 ? 14.797 -29.375 -13.75 1 98.44 106 SER B C 1
ATOM 5113 O O . SER B 1 106 ? 14.648 -30.391 -13.062 1 98.44 106 SER B O 1
ATOM 5115 N N . ILE B 1 107 ? 14.828 -28.219 -13.289 1 98.62 107 ILE B N 1
ATOM 5116 C CA . ILE B 1 107 ? 14.836 -28 -11.852 1 98.62 107 ILE B CA 1
ATOM 5117 C C . ILE B 1 107 ? 13.43 -28.188 -11.289 1 98.62 107 ILE B C 1
ATOM 5119 O O . ILE B 1 107 ? 13.227 -28.938 -10.328 1 98.62 107 ILE B O 1
ATOM 5123 N N . ILE B 1 108 ? 12.391 -27.578 -11.859 1 98.56 108 ILE B N 1
ATOM 5124 C CA . ILE B 1 108 ? 11.062 -27.578 -11.25 1 98.56 108 ILE B CA 1
ATOM 5125 C C . ILE B 1 108 ? 10.398 -28.938 -11.453 1 98.56 108 ILE B C 1
ATOM 5127 O O . ILE B 1 108 ? 9.617 -29.375 -10.609 1 98.56 108 ILE B O 1
ATOM 5131 N N . ARG B 1 109 ? 10.742 -29.672 -12.594 1 98.38 109 ARG B N 1
ATOM 5132 C CA . ARG B 1 109 ? 10.109 -30.953 -12.883 1 98.38 109 ARG B CA 1
ATOM 5133 C C . ARG B 1 109 ? 10.914 -32.125 -12.297 1 98.38 109 ARG B C 1
ATOM 5135 O O . ARG B 1 109 ? 10.438 -32.812 -11.406 1 98.38 109 ARG B O 1
ATOM 5142 N N . TYR B 1 110 ? 12.18 -32.25 -12.758 1 98.5 110 TYR B N 1
ATOM 5143 C CA . TYR B 1 110 ? 12.969 -33.438 -12.398 1 98.5 110 TYR B CA 1
ATOM 5144 C C . TYR B 1 110 ? 13.508 -33.312 -10.977 1 98.5 110 TYR B C 1
ATOM 5146 O O . TYR B 1 110 ? 13.242 -34.188 -10.141 1 98.5 110 TYR B O 1
ATOM 5154 N N . LEU B 1 111 ? 14.242 -32.25 -10.742 1 98.62 111 LEU B N 1
ATOM 5155 C CA . LEU B 1 111 ? 14.805 -32.062 -9.406 1 98.62 111 LEU B CA 1
ATOM 5156 C C . LEU B 1 111 ? 13.695 -32.031 -8.352 1 98.62 111 LEU B C 1
ATOM 5158 O O . LEU B 1 111 ? 13.781 -32.688 -7.324 1 98.62 111 LEU B O 1
ATOM 5162 N N . GLY B 1 112 ? 12.656 -31.203 -8.633 1 98.62 112 GLY B N 1
ATOM 5163 C CA . GLY B 1 112 ? 11.516 -31.156 -7.734 1 98.62 112 GLY B CA 1
ATOM 5164 C C . GLY B 1 112 ? 10.852 -32.5 -7.539 1 98.62 112 GLY B C 1
ATOM 5165 O O . GLY B 1 112 ? 10.508 -32.875 -6.414 1 98.62 112 GLY B O 1
ATOM 5166 N N . GLY B 1 113 ? 10.688 -33.25 -8.633 1 98.62 113 GLY B N 1
ATOM 5167 C CA . GLY B 1 113 ? 10.078 -34.562 -8.57 1 98.62 113 GLY B CA 1
ATOM 5168 C C . GLY B 1 113 ? 10.859 -35.531 -7.711 1 98.62 113 GLY B C 1
ATOM 5169 O O . GLY B 1 113 ? 10.273 -36.25 -6.898 1 98.62 113 GLY B O 1
ATOM 5170 N N . PHE B 1 114 ? 12.188 -35.562 -7.863 1 98.62 114 PHE B N 1
ATOM 5171 C CA . PHE B 1 114 ? 13.047 -36.438 -7.094 1 98.62 114 PHE B CA 1
ATOM 5172 C C . PHE B 1 114 ? 12.977 -36.125 -5.605 1 98.62 114 PHE B C 1
ATOM 5174 O O . PHE B 1 114 ? 12.797 -37 -4.773 1 98.62 114 PHE B O 1
ATOM 5181 N N . ILE B 1 115 ? 13.07 -34.875 -5.277 1 98.56 115 ILE B N 1
ATOM 5182 C CA . ILE B 1 115 ? 13.125 -34.406 -3.891 1 98.56 115 ILE B CA 1
ATOM 5183 C C . ILE B 1 115 ? 11.789 -34.688 -3.205 1 98.56 115 ILE B C 1
ATOM 5185 O O . ILE B 1 115 ? 11.758 -35.219 -2.094 1 98.56 115 ILE B O 1
ATOM 5189 N N . SER B 1 116 ? 10.719 -34.344 -3.873 1 98.69 116 SER B N 1
ATOM 5190 C CA . SER B 1 116 ? 9.391 -34.531 -3.307 1 98.69 116 SER B CA 1
ATOM 5191 C C . SER B 1 116 ? 9.102 -36 -3.07 1 98.69 116 SER B C 1
ATOM 5193 O O . SER B 1 116 ? 8.586 -36.375 -2.016 1 98.69 116 SER B O 1
ATOM 5195 N N . ALA B 1 117 ? 9.43 -36.844 -4.078 1 98.25 117 ALA B N 1
ATOM 5196 C CA . ALA B 1 117 ? 9.227 -38.281 -3.941 1 98.25 117 ALA B CA 1
ATOM 5197 C C . ALA B 1 117 ? 10.055 -38.844 -2.793 1 98.25 117 ALA B C 1
ATOM 5199 O O . ALA B 1 117 ? 9.602 -39.719 -2.059 1 98.25 117 ALA B O 1
ATOM 5200 N N . PHE B 1 118 ? 11.289 -38.344 -2.639 1 97.94 118 PHE B N 1
ATOM 5201 C CA . PHE B 1 118 ? 12.164 -38.781 -1.549 1 97.94 118 PHE B CA 1
ATOM 5202 C C . PHE B 1 118 ? 11.516 -38.5 -0.198 1 97.94 118 PHE B C 1
ATOM 5204 O O . PHE B 1 118 ? 11.469 -39.344 0.674 1 97.94 118 PHE B O 1
ATOM 5211 N N . GLU B 1 119 ? 10.961 -37.312 -0.073 1 96.81 119 GLU B N 1
ATOM 5212 C CA . GLU B 1 119 ? 10.344 -36.906 1.185 1 96.81 119 GLU B CA 1
ATOM 5213 C C . GLU B 1 119 ? 9.055 -37.688 1.443 1 96.81 119 GLU B C 1
ATOM 5215 O O . GLU B 1 119 ? 8.797 -38.094 2.57 1 96.81 119 GLU B O 1
ATOM 5220 N N . LEU B 1 120 ? 8.312 -37.875 0.395 1 96.94 120 LEU B N 1
ATOM 5221 C CA . LEU B 1 120 ? 7 -38.5 0.537 1 96.94 120 LEU B CA 1
ATOM 5222 C C . LEU B 1 120 ? 7.133 -40 0.809 1 96.94 120 LEU B C 1
ATOM 5224 O O . LEU B 1 120 ? 6.184 -40.656 1.267 1 96.94 120 LEU B O 1
ATOM 5228 N N . THR B 1 121 ? 8.289 -40.531 0.522 1 94.88 121 THR B N 1
ATOM 5229 C CA . THR B 1 121 ? 8.531 -41.969 0.802 1 94.88 121 THR B CA 1
ATOM 5230 C C . THR B 1 121 ? 9.359 -42.125 2.068 1 94.88 121 THR B C 1
ATOM 5232 O O . THR B 1 121 ? 10.125 -43.094 2.193 1 94.88 121 THR B O 1
ATOM 5235 N N . GLU B 1 122 ? 9.312 -41.188 2.949 1 93.81 122 GLU B N 1
ATOM 5236 C CA . GLU B 1 122 ? 9.922 -41.188 4.273 1 93.81 122 GLU B CA 1
ATOM 5237 C C . GLU B 1 122 ? 11.438 -41.281 4.184 1 93.81 122 GLU B C 1
ATOM 5239 O O . GLU B 1 122 ? 12.078 -41.938 5.016 1 93.81 122 GLU B O 1
ATOM 5244 N N . ARG B 1 123 ? 11.945 -40.812 3.016 1 93.06 123 ARG B N 1
ATOM 5245 C CA . ARG B 1 123 ? 13.391 -40.719 2.814 1 93.06 123 ARG B CA 1
ATOM 5246 C C . ARG B 1 123 ? 14.047 -42.094 2.816 1 93.06 123 ARG B C 1
ATOM 5248 O O . ARG B 1 123 ? 15.195 -42.219 3.242 1 93.06 123 ARG B O 1
ATOM 5255 N N . LYS B 1 124 ? 13.289 -43.031 2.328 1 91.44 124 LYS B N 1
ATOM 5256 C CA . LYS B 1 124 ? 13.781 -44.406 2.355 1 91.44 124 LYS B CA 1
ATOM 5257 C C . LYS B 1 124 ? 14.422 -44.781 1.024 1 91.44 124 LYS B C 1
ATOM 5259 O O . LYS B 1 124 ? 15.172 -45.75 0.948 1 91.44 124 LYS B O 1
ATOM 5264 N N . GLN B 1 125 ? 14.148 -44.031 0.03 1 91.25 125 GLN B N 1
ATOM 5265 C CA . GLN B 1 125 ? 14.68 -44.312 -1.295 1 91.25 125 GLN B CA 1
ATOM 5266 C C . GLN B 1 125 ? 15.852 -43.406 -1.645 1 91.25 125 GLN B C 1
ATOM 5268 O O . GLN B 1 125 ? 15.695 -42.438 -2.396 1 91.25 125 GLN B O 1
ATOM 5273 N N . ASP B 1 126 ? 17.031 -43.812 -1.362 1 94.12 126 ASP B N 1
ATOM 5274 C CA . ASP B 1 126 ? 18.234 -43 -1.49 1 94.12 126 ASP B CA 1
ATOM 5275 C C . ASP B 1 126 ? 18.516 -42.656 -2.951 1 94.12 126 ASP B C 1
ATOM 5277 O O . ASP B 1 126 ? 19.078 -41.594 -3.252 1 94.12 126 ASP B O 1
ATOM 5281 N N . MET B 1 127 ? 18.109 -43.531 -3.738 1 95.19 127 MET B N 1
ATOM 5282 C CA . MET B 1 127 ? 18.344 -43.344 -5.168 1 95.19 127 MET B CA 1
ATOM 5283 C C . MET B 1 127 ? 17.719 -42.031 -5.648 1 95.19 127 MET B C 1
ATOM 5285 O O . MET B 1 127 ? 18.25 -41.375 -6.543 1 95.19 127 MET B O 1
ATOM 5289 N N . LEU B 1 128 ? 16.641 -41.688 -5.137 1 97.88 128 LEU B N 1
ATOM 5290 C CA . LEU B 1 128 ? 15.953 -40.469 -5.531 1 97.88 128 LEU B CA 1
ATOM 5291 C C . LEU B 1 128 ? 16.781 -39.25 -5.191 1 97.88 128 LEU B C 1
ATOM 5293 O O . LEU B 1 128 ? 16.938 -38.344 -6.023 1 97.88 128 LEU B O 1
ATOM 5297 N N . LEU B 1 129 ? 17.344 -39.188 -4.02 1 97.88 129 LEU B N 1
ATOM 5298 C CA . LEU B 1 129 ? 18.188 -38.062 -3.615 1 97.88 129 LEU B CA 1
ATOM 5299 C C . LEU B 1 129 ? 19.484 -38.062 -4.422 1 97.88 129 LEU B C 1
ATOM 5301 O O . LEU B 1 129 ? 19.969 -36.969 -4.793 1 97.88 129 LEU B O 1
ATOM 5305 N N . GLN B 1 130 ? 20.031 -39.219 -4.688 1 97.25 130 GLN B N 1
ATOM 5306 C CA . GLN B 1 130 ? 21.25 -39.312 -5.484 1 97.25 130 GLN B CA 1
ATOM 5307 C C . GLN B 1 130 ? 21.031 -38.781 -6.895 1 97.25 130 GLN B C 1
ATOM 5309 O O . GLN B 1 130 ? 21.875 -38.062 -7.426 1 97.25 130 GLN B O 1
ATOM 5314 N N . LYS B 1 131 ? 19.922 -39.188 -7.477 1 98.12 131 LYS B N 1
ATOM 5315 C CA . LYS B 1 131 ? 19.609 -38.688 -8.812 1 98.12 131 LYS B CA 1
ATOM 5316 C C . LYS B 1 131 ? 19.375 -37.156 -8.805 1 98.12 131 LYS B C 1
ATOM 5318 O O . LYS B 1 131 ? 19.781 -36.469 -9.734 1 98.12 131 LYS B O 1
ATOM 5323 N N . ALA B 1 132 ? 18.719 -36.656 -7.746 1 98.44 132 ALA B N 1
ATOM 5324 C CA . ALA B 1 132 ? 18.531 -35.219 -7.605 1 98.44 132 ALA B CA 1
ATOM 5325 C C . ALA B 1 132 ? 19.859 -34.5 -7.574 1 98.44 132 ALA B C 1
ATOM 5327 O O . ALA B 1 132 ? 20.047 -33.5 -8.289 1 98.44 132 ALA B O 1
ATOM 5328 N N . GLU B 1 133 ? 20.734 -34.969 -6.781 1 97.94 133 GLU B N 1
ATOM 5329 C CA . GLU B 1 133 ? 22.031 -34.344 -6.629 1 97.94 133 GLU B CA 1
ATOM 5330 C C . GLU B 1 133 ? 22.844 -34.406 -7.914 1 97.94 133 GLU B C 1
ATOM 5332 O O . GLU B 1 133 ? 23.547 -33.469 -8.273 1 97.94 133 GLU B O 1
ATOM 5337 N N . LYS B 1 134 ? 22.812 -35.562 -8.547 1 97.81 134 LYS B N 1
ATOM 5338 C CA . LYS B 1 134 ? 23.531 -35.719 -9.805 1 97.81 134 LYS B CA 1
ATOM 5339 C C . LYS B 1 134 ? 23.047 -34.719 -10.852 1 97.81 134 LYS B C 1
ATOM 5341 O O . LYS B 1 134 ? 23.844 -34.125 -11.57 1 97.81 134 LYS B O 1
ATOM 5346 N N . LEU B 1 135 ? 21.75 -34.625 -10.969 1 98.31 135 LEU B N 1
ATOM 5347 C CA . LEU B 1 135 ? 21.172 -33.656 -11.906 1 98.31 135 LEU B CA 1
ATOM 5348 C C . LEU B 1 135 ? 21.625 -32.25 -11.57 1 98.31 135 LEU B C 1
ATOM 5350 O O . LEU B 1 135 ? 22 -31.469 -12.453 1 98.31 135 LEU B O 1
ATOM 5354 N N . ALA B 1 136 ? 21.531 -31.891 -10.273 1 98.56 136 ALA B N 1
ATOM 5355 C CA . ALA B 1 136 ? 21.938 -30.562 -9.844 1 98.56 136 ALA B CA 1
ATOM 5356 C C . ALA B 1 136 ? 23.391 -30.281 -10.188 1 98.56 136 ALA B C 1
ATOM 5358 O O . ALA B 1 136 ? 23.734 -29.172 -10.617 1 98.56 136 ALA B O 1
ATOM 5359 N N . GLN B 1 137 ? 24.219 -31.234 -10.023 1 97.5 137 GLN B N 1
ATOM 5360 C CA . GLN B 1 137 ? 25.641 -31.094 -10.344 1 97.5 137 GLN B CA 1
ATOM 5361 C C . GLN B 1 137 ? 25.844 -30.859 -11.836 1 97.5 137 GLN B C 1
ATOM 5363 O O . GLN B 1 137 ? 26.688 -30.062 -12.242 1 97.5 137 GLN B O 1
ATOM 5368 N N . GLU B 1 138 ? 25.047 -31.531 -12.617 1 97.06 138 GLU B N 1
ATOM 5369 C CA . GLU B 1 138 ? 25.125 -31.391 -14.062 1 97.06 138 GLU B CA 1
ATOM 5370 C C . GLU B 1 138 ? 24.688 -29.984 -14.5 1 97.06 138 GLU B C 1
ATOM 5372 O O . GLU B 1 138 ? 25.141 -29.484 -15.531 1 97.06 138 GLU B O 1
ATOM 5377 N N . LEU B 1 139 ? 23.828 -29.375 -13.75 1 97.75 139 LEU B N 1
ATOM 5378 C CA . LEU B 1 139 ? 23.234 -28.094 -14.133 1 97.75 139 LEU B CA 1
ATOM 5379 C C . LEU B 1 139 ? 24 -26.938 -13.531 1 97.75 139 LEU B C 1
ATOM 5381 O O . LEU B 1 139 ? 23.875 -25.797 -13.977 1 97.75 139 LEU B O 1
ATOM 5385 N N . LEU B 1 140 ? 24.797 -27.125 -12.523 1 97.62 140 LEU B N 1
ATOM 5386 C CA . LEU B 1 140 ? 25.469 -26.094 -11.742 1 97.62 140 LEU B CA 1
ATOM 5387 C C . LEU B 1 140 ? 26.281 -25.172 -12.648 1 97.62 140 LEU B C 1
ATOM 5389 O O . LEU B 1 140 ? 26.297 -23.953 -12.453 1 97.62 140 LEU B O 1
ATOM 5393 N N . PRO B 1 141 ? 27 -25.719 -13.672 1 97.31 141 PRO B N 1
ATOM 5394 C CA . PRO B 1 141 ? 27.781 -24.844 -14.531 1 97.31 141 PRO B CA 1
ATOM 5395 C C . PRO B 1 141 ? 26.938 -23.812 -15.266 1 97.31 141 PRO B C 1
ATOM 5397 O O . PRO B 1 141 ? 27.438 -22.766 -15.68 1 97.31 141 PRO B O 1
ATOM 5400 N N . ALA B 1 142 ? 25.656 -24.078 -15.469 1 97.69 142 ALA B N 1
ATOM 5401 C CA . ALA B 1 142 ? 24.766 -23.156 -16.141 1 97.69 142 ALA B CA 1
ATOM 5402 C C . ALA B 1 142 ? 24.625 -21.859 -15.344 1 97.69 142 ALA B C 1
ATOM 5404 O O . ALA B 1 142 ? 24.188 -20.828 -15.883 1 97.69 142 ALA B O 1
ATOM 5405 N N . PHE B 1 143 ? 24.984 -21.828 -14.062 1 97.56 143 PHE B N 1
ATOM 5406 C CA . PHE B 1 143 ? 24.875 -20.672 -13.172 1 97.56 143 PHE B CA 1
ATOM 5407 C C . PHE B 1 143 ? 26.141 -19.828 -13.219 1 97.56 143 PHE B C 1
ATOM 5409 O O . PHE B 1 143 ? 26.203 -18.75 -12.609 1 97.56 143 PHE B O 1
ATOM 5416 N N . ASP B 1 144 ? 27.125 -20.312 -13.883 1 95.44 144 ASP B N 1
ATOM 5417 C CA . ASP B 1 144 ? 28.406 -19.625 -13.922 1 95.44 144 ASP B CA 1
ATOM 5418 C C . ASP B 1 144 ? 28.422 -18.531 -15 1 95.44 144 ASP B C 1
ATOM 5420 O O . ASP B 1 144 ? 29.203 -18.594 -15.945 1 95.44 144 ASP B O 1
ATOM 5424 N N . THR B 1 145 ? 27.594 -17.641 -14.922 1 95.69 145 THR B N 1
ATOM 5425 C CA . THR B 1 145 ? 27.547 -16.438 -15.734 1 95.69 145 THR B CA 1
ATOM 5426 C C . THR B 1 145 ? 28.109 -15.25 -14.969 1 95.69 145 THR B C 1
ATOM 5428 O O . THR B 1 145 ? 28.234 -15.297 -13.742 1 95.69 145 THR B O 1
ATOM 5431 N N . PRO B 1 146 ? 28.469 -14.18 -15.664 1 93.25 146 PRO B N 1
ATOM 5432 C CA . PRO B 1 146 ? 29.016 -13.016 -14.969 1 93.25 146 PRO B CA 1
ATOM 5433 C C . PRO B 1 146 ? 28.047 -12.453 -13.914 1 93.25 146 PRO B C 1
ATOM 5435 O O . PRO B 1 146 ? 28.5 -11.914 -12.898 1 93.25 146 PRO B O 1
ATOM 5438 N N . SER B 1 147 ? 26.719 -12.555 -14.094 1 93.69 147 SER B N 1
ATOM 5439 C CA . SER B 1 147 ? 25.734 -12.039 -13.156 1 93.69 147 SER B CA 1
ATOM 5440 C C . SER B 1 147 ? 25.375 -13.078 -12.102 1 93.69 147 SER B C 1
ATOM 5442 O O . SER B 1 147 ? 24.734 -12.758 -11.102 1 93.69 147 SER B O 1
ATOM 5444 N N . GLY B 1 148 ? 25.719 -14.344 -12.391 1 95.81 148 GLY B N 1
ATOM 5445 C CA . GLY B 1 148 ? 25.328 -15.422 -11.484 1 95.81 148 GLY B CA 1
ATOM 5446 C C . GLY B 1 148 ? 23.953 -15.992 -11.789 1 95.81 148 GLY B C 1
ATOM 5447 O O . GLY B 1 148 ? 23.531 -16.953 -11.148 1 95.81 148 GLY B O 1
ATOM 5448 N N . LEU B 1 149 ? 23.297 -15.406 -12.789 1 97.62 149 LEU B N 1
ATOM 5449 C CA . LEU B 1 149 ? 21.984 -15.906 -13.195 1 97.62 149 LEU B CA 1
ATOM 5450 C C . LEU B 1 149 ? 22.125 -17.094 -14.141 1 97.62 149 LEU B C 1
ATOM 5452 O O . LEU B 1 149 ? 23 -17.094 -15.016 1 97.62 149 LEU B O 1
ATOM 5456 N N . PRO B 1 150 ? 21.312 -18.109 -13.992 1 97.56 150 PRO B N 1
ATOM 5457 C CA . PRO B 1 150 ? 21.438 -19.281 -14.852 1 97.56 150 PRO B CA 1
ATOM 5458 C C . PRO B 1 150 ? 20.953 -19.031 -16.281 1 97.56 150 PRO B C 1
ATOM 5460 O O . PRO B 1 150 ? 20.016 -18.266 -16.5 1 97.56 150 PRO B O 1
ATOM 5463 N N . HIS B 1 151 ? 21.547 -19.766 -17.203 1 96.62 151 HIS B N 1
ATOM 5464 C CA . HIS B 1 151 ? 21.094 -19.781 -18.594 1 96.62 151 HIS B CA 1
ATOM 5465 C C . HIS B 1 151 ? 19.719 -20.422 -18.719 1 96.62 151 HIS B C 1
ATOM 5467 O O . HIS B 1 151 ? 19.344 -21.266 -17.906 1 96.62 151 HIS B O 1
ATOM 5473 N N . HIS B 1 152 ? 19.047 -19.953 -19.734 1 96.31 152 HIS B N 1
ATOM 5474 C CA . HIS B 1 152 ? 17.766 -20.578 -20.078 1 96.31 152 HIS B CA 1
ATOM 5475 C C . HIS B 1 152 ? 17.969 -22.016 -20.531 1 96.31 152 HIS B C 1
ATOM 5477 O O . HIS B 1 152 ? 17.312 -22.922 -20.031 1 96.31 152 HIS B O 1
ATOM 5483 N N . LEU B 1 153 ? 18.906 -22.203 -21.516 1 97.06 153 LEU B N 1
ATOM 5484 C CA . LEU B 1 153 ? 19.281 -23.516 -22.047 1 97.06 153 LEU B CA 1
ATOM 5485 C C . LEU B 1 153 ? 20.734 -23.844 -21.734 1 97.06 153 LEU B C 1
ATOM 5487 O O . LEU B 1 153 ? 21.578 -22.953 -21.703 1 97.06 153 LEU B O 1
ATOM 5491 N N . TRP B 1 154 ? 20.953 -25.125 -21.469 1 96.69 154 TRP B N 1
ATOM 5492 C CA . TRP B 1 154 ? 22.281 -25.609 -21.156 1 96.69 154 TRP B CA 1
ATOM 5493 C C . TRP B 1 154 ? 22.547 -26.953 -21.828 1 96.69 154 TRP B C 1
ATOM 5495 O O . TRP B 1 154 ? 21.672 -27.828 -21.875 1 96.69 154 TRP B O 1
ATOM 5505 N N . ASN B 1 155 ? 23.719 -27.062 -22.422 1 97.06 155 ASN B N 1
ATOM 5506 C CA . ASN B 1 155 ? 24.188 -28.344 -22.953 1 97.06 155 ASN B CA 1
ATOM 5507 C C . ASN B 1 155 ? 25.203 -29 -22.031 1 97.06 155 ASN B C 1
ATOM 5509 O O . ASN B 1 155 ? 26.375 -28.594 -22 1 97.06 155 ASN B O 1
ATOM 5513 N N . PRO B 1 156 ? 24.828 -30.047 -21.359 1 95.19 156 PRO B N 1
ATOM 5514 C CA . PRO B 1 156 ? 25.703 -30.656 -20.359 1 95.19 156 PRO B CA 1
ATOM 5515 C C . PRO B 1 156 ? 26.969 -31.25 -20.953 1 95.19 156 PRO B C 1
ATOM 5517 O O . PRO B 1 156 ? 28.016 -31.25 -20.297 1 95.19 156 PRO B O 1
ATOM 5520 N N . VAL B 1 157 ? 26.922 -31.734 -22.125 1 96.06 157 VAL B N 1
ATOM 5521 C CA . VAL B 1 157 ? 28.094 -32.375 -22.75 1 96.06 157 VAL B CA 1
ATOM 5522 C C . VAL B 1 157 ? 29.031 -31.281 -23.281 1 96.06 157 VAL B C 1
ATOM 5524 O O . VAL B 1 157 ? 30.234 -31.328 -23.016 1 96.06 157 VAL B O 1
ATOM 5527 N N . GLN B 1 158 ? 28.438 -30.328 -23.969 1 96.19 158 GLN B N 1
ATOM 5528 C CA . GLN B 1 158 ? 29.25 -29.266 -24.562 1 96.19 158 GLN B CA 1
ATOM 5529 C C . GLN B 1 158 ? 29.656 -28.25 -23.516 1 96.19 158 GLN B C 1
ATOM 5531 O O . GLN B 1 158 ? 30.578 -27.453 -23.734 1 96.19 158 GLN B O 1
ATOM 5536 N N . ASN B 1 159 ? 29 -28.266 -22.438 1 95.06 159 ASN B N 1
ATOM 5537 C CA . ASN B 1 159 ? 29.266 -27.328 -21.344 1 95.06 159 ASN B CA 1
ATOM 5538 C C . ASN B 1 159 ? 29.156 -25.891 -21.812 1 95.06 159 ASN B C 1
ATOM 5540 O O . ASN B 1 159 ? 30.062 -25.094 -21.578 1 95.06 159 ASN B O 1
ATOM 5544 N N . LYS B 1 160 ? 28.109 -25.594 -22.5 1 93.88 160 LYS B N 1
ATOM 5545 C CA . LYS B 1 160 ? 27.875 -24.25 -23.016 1 93.88 160 LYS B CA 1
ATOM 5546 C C . LYS B 1 160 ? 26.391 -23.953 -23.141 1 93.88 160 LYS B C 1
ATOM 5548 O O . LYS B 1 160 ? 25.562 -24.859 -23.078 1 93.88 160 LYS B O 1
ATOM 5553 N N . SER B 1 161 ? 26.062 -22.688 -23.25 1 93.62 161 SER B N 1
ATOM 5554 C CA . SER B 1 161 ? 24.703 -22.219 -23.547 1 93.62 161 SER B CA 1
ATOM 5555 C C . SER B 1 161 ? 24.656 -21.484 -24.891 1 93.62 161 SER B C 1
ATOM 5557 O O . SER B 1 161 ? 25.641 -20.891 -25.312 1 93.62 161 SER B O 1
ATOM 5559 N N . THR B 1 162 ? 23.531 -21.578 -25.484 1 87.75 162 THR B N 1
ATOM 5560 C CA . THR B 1 162 ? 23.328 -20.891 -26.75 1 87.75 162 THR B CA 1
ATOM 5561 C C . THR B 1 162 ? 22.562 -19.594 -26.562 1 87.75 162 THR B C 1
ATOM 5563 O O . THR B 1 162 ? 22.234 -18.891 -27.531 1 87.75 162 THR B O 1
ATOM 5566 N N . ASN B 1 163 ? 22.219 -19.312 -25.406 1 89.94 163 ASN B N 1
ATOM 5567 C CA . ASN B 1 163 ? 21.406 -18.125 -25.156 1 89.94 163 ASN B CA 1
ATOM 5568 C C . ASN B 1 163 ? 22.016 -17.25 -24.062 1 89.94 163 ASN B C 1
ATOM 5570 O O . ASN B 1 163 ? 22.703 -17.766 -23.188 1 89.94 163 ASN B O 1
ATOM 5574 N N . ARG B 1 164 ? 21.797 -16.016 -24.172 1 90.62 164 ARG B N 1
ATOM 5575 C CA . ARG B 1 164 ? 22.281 -15.047 -23.188 1 90.62 164 ARG B CA 1
ATOM 5576 C C . ARG B 1 164 ? 21.141 -14.359 -22.469 1 90.62 164 ARG B C 1
ATOM 5578 O O . ARG B 1 164 ? 21.312 -13.305 -21.859 1 90.62 164 ARG B O 1
ATOM 5585 N N . GLU B 1 165 ? 20.016 -14.922 -22.656 1 92.56 165 GLU B N 1
ATOM 5586 C CA . GLU B 1 165 ? 18.797 -14.367 -22.062 1 92.56 165 GLU B CA 1
ATOM 5587 C C . GLU B 1 165 ? 18.062 -15.422 -21.234 1 92.56 165 GLU B C 1
ATOM 5589 O O . GLU B 1 165 ? 18.094 -16.609 -21.562 1 92.56 165 GLU B O 1
ATOM 5594 N N . THR B 1 166 ? 17.547 -15 -20.141 1 95.38 166 THR B N 1
ATOM 5595 C CA . THR B 1 166 ? 16.672 -15.82 -19.328 1 95.38 166 THR B CA 1
ATOM 5596 C C . THR B 1 166 ? 15.43 -15.031 -18.906 1 95.38 166 THR B C 1
ATOM 5598 O O . THR B 1 166 ? 15.164 -13.945 -19.438 1 95.38 166 THR B O 1
ATOM 5601 N N . LEU B 1 167 ? 14.547 -15.641 -18.156 1 96.69 167 LEU B N 1
ATOM 5602 C CA . LEU B 1 167 ? 13.297 -15.016 -17.734 1 96.69 167 LEU B CA 1
ATOM 5603 C C . LEU B 1 167 ? 13.242 -14.891 -16.219 1 96.69 167 LEU B C 1
ATOM 5605 O O . LEU B 1 167 ? 13.867 -15.68 -15.5 1 96.69 167 LEU B O 1
ATOM 5609 N N . ILE B 1 168 ? 12.492 -13.898 -15.75 1 97.56 168 ILE B N 1
ATOM 5610 C CA . ILE B 1 168 ? 12.297 -13.742 -14.312 1 97.56 168 ILE B CA 1
ATOM 5611 C C . ILE B 1 168 ? 11.641 -15 -13.742 1 97.56 168 ILE B C 1
ATOM 5613 O O . ILE B 1 168 ? 11.93 -15.398 -12.617 1 97.56 168 ILE B O 1
ATOM 5617 N N . ALA B 1 169 ? 10.773 -15.68 -14.492 1 97.81 169 ALA B N 1
ATOM 5618 C CA . ALA B 1 169 ? 10.117 -16.922 -14.07 1 97.81 169 ALA B CA 1
ATOM 5619 C C . ALA B 1 169 ? 11.133 -18.047 -13.883 1 97.81 169 ALA B C 1
ATOM 5621 O O . ALA B 1 169 ? 10.875 -19 -13.156 1 97.81 169 ALA B O 1
ATOM 5622 N N . GLU B 1 170 ? 12.25 -17.891 -14.5 1 97.88 170 GLU B N 1
ATOM 5623 C CA . GLU B 1 170 ? 13.273 -18.922 -14.43 1 97.88 170 GLU B CA 1
ATOM 5624 C C . GLU B 1 170 ? 14.258 -18.656 -13.297 1 97.88 170 GLU B C 1
ATOM 5626 O O . GLU B 1 170 ? 14.359 -19.438 -12.352 1 97.88 170 GLU B O 1
ATOM 5631 N N . VAL B 1 171 ? 14.805 -17.453 -13.297 1 97.62 171 VAL B N 1
ATOM 5632 C CA . VAL B 1 171 ? 15.828 -17.156 -12.305 1 97.62 171 VAL B CA 1
ATOM 5633 C C . VAL B 1 171 ? 15.195 -17.016 -10.922 1 97.62 171 VAL B C 1
ATOM 5635 O O . VAL B 1 171 ? 15.844 -17.266 -9.906 1 97.62 171 VAL B O 1
ATOM 5638 N N . GLY B 1 172 ? 13.922 -16.672 -10.891 1 98.06 172 GLY B N 1
ATOM 5639 C CA . GLY B 1 172 ? 13.227 -16.516 -9.625 1 98.06 172 GLY B CA 1
ATOM 5640 C C . GLY B 1 172 ? 12.586 -17.797 -9.133 1 98.06 172 GLY B C 1
ATOM 5641 O O . GLY B 1 172 ? 11.812 -17.781 -8.172 1 98.06 172 GLY B O 1
ATOM 5642 N N . THR B 1 173 ? 12.859 -18.984 -9.758 1 98.56 173 THR B N 1
ATOM 5643 C CA . THR B 1 173 ? 12.125 -20.203 -9.469 1 98.56 173 THR B CA 1
ATOM 5644 C C . THR B 1 173 ? 13.07 -21.391 -9.336 1 98.56 173 THR B C 1
ATOM 5646 O O . THR B 1 173 ? 12.789 -22.484 -9.836 1 98.56 173 THR B O 1
ATOM 5649 N N . VAL B 1 174 ? 14.195 -21.234 -8.719 1 98.12 174 VAL B N 1
ATOM 5650 C CA . VAL B 1 174 ? 15.102 -22.328 -8.422 1 98.12 174 VAL B CA 1
ATOM 5651 C C . VAL B 1 174 ? 15.188 -22.531 -6.906 1 98.12 174 VAL B C 1
ATOM 5653 O O . VAL B 1 174 ? 15.68 -23.562 -6.441 1 98.12 174 VAL B O 1
ATOM 5656 N N . GLN B 1 175 ? 14.672 -21.625 -6.164 1 98.5 175 GLN B N 1
ATOM 5657 C CA . GLN B 1 175 ? 14.953 -21.438 -4.746 1 98.5 175 GLN B CA 1
ATOM 5658 C C . GLN B 1 175 ? 14.422 -22.594 -3.916 1 98.5 175 GLN B C 1
ATOM 5660 O O . GLN B 1 175 ? 15.148 -23.141 -3.076 1 98.5 175 GLN B O 1
ATOM 5665 N N . LEU B 1 176 ? 13.195 -23.031 -4.156 1 98.75 176 LEU B N 1
ATOM 5666 C CA . LEU B 1 176 ? 12.617 -24.109 -3.348 1 98.75 176 LEU B CA 1
ATOM 5667 C C . LEU B 1 176 ? 13.414 -25.391 -3.498 1 98.75 176 LEU B C 1
ATOM 5669 O O . LEU B 1 176 ? 13.844 -25.984 -2.504 1 98.75 176 LEU B O 1
ATOM 5673 N N . GLU B 1 177 ? 13.703 -25.828 -4.707 1 98.75 177 GLU B N 1
ATOM 5674 C CA . GLU B 1 177 ? 14.391 -27.078 -4.977 1 98.75 177 GLU B CA 1
ATOM 5675 C C . GLU B 1 177 ? 15.828 -27.047 -4.465 1 98.75 177 GLU B C 1
ATOM 5677 O O . GLU B 1 177 ? 16.281 -27.984 -3.809 1 98.75 177 GLU B O 1
ATOM 5682 N N . PHE B 1 178 ? 16.453 -25.922 -4.758 1 98.69 178 PHE B N 1
ATOM 5683 C CA . PHE B 1 178 ? 17.859 -25.812 -4.41 1 98.69 178 PHE B CA 1
ATOM 5684 C C . PHE B 1 178 ? 18.047 -25.75 -2.896 1 98.69 178 PHE B C 1
ATOM 5686 O O . PHE B 1 178 ? 18.953 -26.359 -2.346 1 98.69 178 PHE B O 1
ATOM 5693 N N . MET B 1 179 ? 17.25 -25.031 -2.242 1 98.12 179 MET B N 1
ATOM 5694 C CA . MET B 1 179 ? 17.359 -24.953 -0.789 1 98.12 179 MET B CA 1
ATOM 5695 C C . MET B 1 179 ? 17.062 -26.312 -0.148 1 98.12 179 MET B C 1
ATOM 5697 O O . MET B 1 179 ? 17.766 -26.734 0.77 1 98.12 179 MET B O 1
ATOM 5701 N N . MET B 1 180 ? 16.031 -26.984 -0.618 1 98.25 180 MET B N 1
ATOM 5702 C CA . MET B 1 180 ? 15.711 -28.312 -0.105 1 98.25 180 MET B CA 1
ATOM 5703 C C . MET B 1 180 ? 16.859 -29.297 -0.367 1 98.25 180 MET B C 1
ATOM 5705 O O . MET B 1 180 ? 17.203 -30.094 0.498 1 98.25 180 MET B O 1
ATOM 5709 N N . LEU B 1 181 ? 17.406 -29.188 -1.588 1 98.56 181 LEU B N 1
ATOM 5710 C CA . LEU B 1 181 ? 18.484 -30.109 -1.933 1 98.56 181 LEU B CA 1
ATOM 5711 C C . LEU B 1 181 ? 19.688 -29.891 -1.021 1 98.56 181 LEU B C 1
ATOM 5713 O O . LEU B 1 181 ? 20.328 -30.859 -0.586 1 98.56 181 LEU B O 1
ATOM 5717 N N . SER B 1 182 ? 20.016 -28.625 -0.763 1 98.44 182 SER B N 1
ATOM 5718 C CA . SER B 1 182 ? 21.125 -28.344 0.153 1 98.44 182 SER B CA 1
ATOM 5719 C C . SER B 1 182 ? 20.844 -28.906 1.545 1 98.44 182 SER B C 1
ATOM 5721 O O . SER B 1 182 ? 21.734 -29.453 2.189 1 98.44 182 SER B O 1
ATOM 5723 N N . GLN B 1 183 ? 19.656 -28.75 1.992 1 97.06 183 GLN B N 1
ATOM 5724 C CA . GLN B 1 183 ? 19.297 -29.25 3.312 1 97.06 183 GLN B CA 1
ATOM 5725 C C . GLN B 1 183 ? 19.406 -30.766 3.371 1 97.06 183 GLN B C 1
ATOM 5727 O O . GLN B 1 183 ? 19.953 -31.312 4.324 1 97.06 183 GLN B O 1
ATOM 5732 N N . LEU B 1 184 ? 18.953 -31.469 2.361 1 97.38 184 LEU B N 1
ATOM 5733 C CA . LEU B 1 184 ? 18.844 -32.938 2.367 1 97.38 184 LEU B CA 1
ATOM 5734 C C . LEU B 1 184 ? 20.203 -33.562 2.086 1 97.38 184 LEU B C 1
ATOM 5736 O O . LEU B 1 184 ? 20.531 -34.625 2.646 1 97.38 184 LEU B O 1
ATOM 5740 N N . SER B 1 185 ? 21 -32.938 1.232 1 97.06 185 SER B N 1
ATOM 5741 C CA . SER B 1 185 ? 22.281 -33.5 0.829 1 97.06 185 SER B CA 1
ATOM 5742 C C . SER B 1 185 ? 23.406 -33.062 1.761 1 97.06 185 SER B C 1
ATOM 5744 O O . SER B 1 185 ? 24.484 -33.656 1.771 1 97.06 185 SER B O 1
ATOM 5746 N N . GLY B 1 186 ? 23.188 -31.906 2.465 1 97.12 186 GLY B N 1
ATOM 5747 C CA . GLY B 1 186 ? 24.234 -31.328 3.293 1 97.12 186 GLY B CA 1
ATOM 5748 C C . GLY B 1 186 ? 25.219 -30.469 2.51 1 97.12 186 GLY B C 1
ATOM 5749 O O . GLY B 1 186 ? 26.109 -29.859 3.088 1 97.12 186 GLY B O 1
ATOM 5750 N N . ASN B 1 187 ? 25.078 -30.422 1.218 1 98.06 187 ASN B N 1
ATOM 5751 C CA . ASN B 1 187 ? 25.906 -29.578 0.365 1 98.06 187 ASN B CA 1
ATOM 5752 C C . ASN B 1 187 ? 25.328 -28.172 0.249 1 98.06 187 ASN B C 1
ATOM 5754 O O . ASN B 1 187 ? 24.281 -27.969 -0.371 1 98.06 187 ASN B O 1
ATOM 5758 N N . PRO B 1 188 ? 25.938 -27.156 0.733 1 98.06 188 PRO B N 1
ATOM 5759 C CA . PRO B 1 188 ? 25.344 -25.828 0.824 1 98.06 188 PRO B CA 1
ATOM 5760 C C . PRO B 1 188 ? 25.312 -25.094 -0.515 1 98.06 188 PRO B C 1
ATOM 5762 O O . PRO B 1 188 ? 24.656 -24.062 -0.649 1 98.06 188 PRO B O 1
ATOM 5765 N N . ILE B 1 189 ? 25.969 -25.609 -1.49 1 98.38 189 ILE B N 1
ATOM 5766 C CA . ILE B 1 189 ? 26.25 -24.844 -2.707 1 98.38 189 ILE B CA 1
ATOM 5767 C C . ILE B 1 189 ? 24.938 -24.5 -3.406 1 98.38 189 ILE B C 1
ATOM 5769 O O . ILE B 1 189 ? 24.797 -23.406 -3.975 1 98.38 189 ILE B O 1
ATOM 5773 N N . TYR B 1 190 ? 24.016 -25.375 -3.375 1 98.38 190 TYR B N 1
ATOM 5774 C CA . TYR B 1 190 ? 22.766 -25.141 -4.082 1 98.38 190 TYR B CA 1
ATOM 5775 C C . TYR B 1 190 ? 21.984 -23.984 -3.445 1 98.38 190 TYR B C 1
ATOM 5777 O O . TYR B 1 190 ? 21.562 -23.062 -4.137 1 98.38 190 TYR B O 1
ATOM 5785 N N . GLY B 1 191 ? 21.828 -24.062 -2.152 1 98.06 191 GLY B N 1
ATOM 5786 C CA . GLY B 1 191 ? 21.172 -23 -1.418 1 98.06 191 GLY B CA 1
ATOM 5787 C C . GLY B 1 191 ? 21.859 -21.656 -1.559 1 98.06 191 GLY B C 1
ATOM 5788 O O . GLY B 1 191 ? 21.203 -20.625 -1.638 1 98.06 191 GLY B O 1
ATOM 5789 N N . GLN B 1 192 ? 23.156 -21.703 -1.608 1 98.12 192 GLN B N 1
ATOM 5790 C CA . GLN B 1 192 ? 23.953 -20.484 -1.761 1 98.12 192 GLN B CA 1
ATOM 5791 C C . GLN B 1 192 ? 23.688 -19.828 -3.113 1 98.12 192 GLN B C 1
ATOM 5793 O O . GLN B 1 192 ? 23.531 -18.609 -3.197 1 98.12 192 GLN B O 1
ATOM 5798 N N . LYS B 1 193 ? 23.625 -20.688 -4.168 1 97.81 193 LYS B N 1
ATOM 5799 C CA . LYS B 1 193 ? 23.328 -20.172 -5.496 1 97.81 193 LYS B CA 1
ATOM 5800 C C . LYS B 1 193 ? 21.922 -19.562 -5.543 1 97.81 193 LYS B C 1
ATOM 5802 O O . LYS B 1 193 ? 21.719 -18.484 -6.105 1 97.81 193 LYS B O 1
ATOM 5807 N N . ALA B 1 194 ? 20.984 -20.234 -4.973 1 98.12 194 ALA B N 1
ATOM 5808 C CA . ALA B 1 194 ? 19.609 -19.766 -4.949 1 98.12 194 ALA B CA 1
ATOM 5809 C C . ALA B 1 194 ? 19.484 -18.438 -4.203 1 98.12 194 ALA B C 1
ATOM 5811 O O . ALA B 1 194 ? 18.859 -17.5 -4.695 1 98.12 194 ALA B O 1
ATOM 5812 N N . GLN B 1 195 ? 20.094 -18.328 -3.059 1 98.31 195 GLN B N 1
ATOM 5813 C CA . GLN B 1 195 ? 20.031 -17.109 -2.25 1 98.31 195 GLN B CA 1
ATOM 5814 C C . GLN B 1 195 ? 20.734 -15.945 -2.949 1 98.31 195 GLN B C 1
ATOM 5816 O O . GLN B 1 195 ? 20.25 -1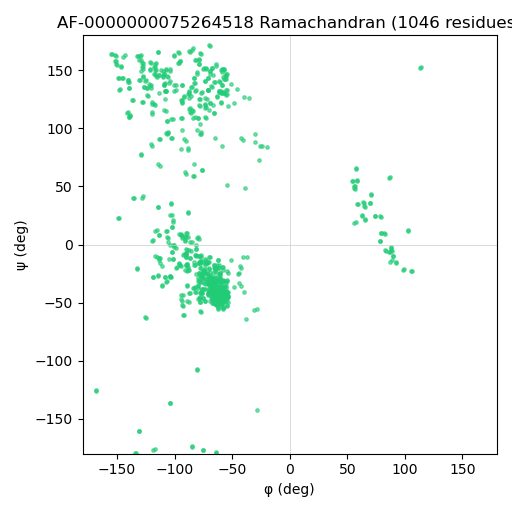4.805 -2.885 1 98.31 195 GLN B O 1
ATOM 5821 N N . ALA B 1 196 ? 21.812 -16.219 -3.564 1 98.25 196 ALA B N 1
ATOM 5822 C CA . ALA B 1 196 ? 22.547 -15.18 -4.277 1 98.25 196 ALA B CA 1
ATOM 5823 C C . ALA B 1 196 ? 21.672 -14.555 -5.367 1 98.25 196 ALA B C 1
ATOM 5825 O O . ALA B 1 196 ? 21.734 -13.344 -5.598 1 98.25 196 ALA B O 1
ATOM 5826 N N . ILE B 1 197 ? 20.922 -15.336 -5.996 1 98.38 197 ILE B N 1
ATOM 5827 C CA . ILE B 1 197 ? 20.031 -14.828 -7.039 1 98.38 197 ILE B CA 1
ATOM 5828 C C . ILE B 1 197 ? 18.969 -13.922 -6.422 1 98.38 197 ILE B C 1
ATOM 5830 O O . ILE B 1 197 ? 18.703 -12.836 -6.941 1 98.38 197 ILE B O 1
ATOM 5834 N N . THR B 1 198 ? 18.375 -14.336 -5.32 1 98.44 198 THR B N 1
ATOM 5835 C CA . THR B 1 198 ? 17.375 -13.523 -4.645 1 98.44 198 THR B CA 1
ATOM 5836 C C . THR B 1 198 ? 17.969 -12.195 -4.176 1 98.44 198 THR B C 1
ATOM 5838 O O . THR B 1 198 ? 17.344 -11.148 -4.301 1 98.44 198 THR B O 1
ATOM 5841 N N . ASP B 1 199 ? 19.172 -12.273 -3.633 1 98.31 199 ASP B N 1
ATOM 5842 C CA . ASP B 1 199 ? 19.875 -11.062 -3.221 1 98.31 199 ASP B CA 1
ATOM 5843 C C . ASP B 1 199 ? 20.062 -10.109 -4.402 1 98.31 199 ASP B C 1
ATOM 5845 O O . ASP B 1 199 ? 19.875 -8.898 -4.27 1 98.31 199 ASP B O 1
ATOM 5849 N N . PHE B 1 200 ? 20.453 -10.672 -5.492 1 97.31 200 PHE B N 1
ATOM 5850 C CA . PHE B 1 200 ? 20.703 -9.906 -6.703 1 97.31 200 PHE B CA 1
ATOM 5851 C C . PHE B 1 200 ? 19.422 -9.219 -7.176 1 97.31 200 PHE B C 1
ATOM 5853 O O . PHE B 1 200 ? 19.422 -8.016 -7.438 1 97.31 200 PHE B O 1
ATOM 5860 N N . LEU B 1 201 ? 18.297 -9.945 -7.23 1 97.69 201 LEU B N 1
ATOM 5861 C CA . LEU B 1 201 ? 17.016 -9.406 -7.664 1 97.69 201 LEU B CA 1
ATOM 5862 C C . LEU B 1 201 ? 16.531 -8.32 -6.711 1 97.69 201 LEU B C 1
ATOM 5864 O O . LEU B 1 201 ? 16.016 -7.293 -7.152 1 97.69 201 LEU B O 1
ATOM 5868 N N . ASP B 1 202 ? 16.672 -8.555 -5.441 1 97.31 202 ASP B N 1
ATOM 5869 C CA . ASP B 1 202 ? 16.219 -7.625 -4.41 1 97.31 202 ASP B CA 1
ATOM 5870 C C . ASP B 1 202 ? 16.938 -6.289 -4.508 1 97.31 202 ASP B C 1
ATOM 5872 O O . ASP B 1 202 ? 16.391 -5.246 -4.168 1 97.31 202 ASP B O 1
ATOM 5876 N N . LYS B 1 203 ? 18.172 -6.305 -4.98 1 94.62 203 LYS B N 1
ATOM 5877 C CA . LYS B 1 203 ? 19.016 -5.113 -5.027 1 94.62 203 LYS B CA 1
ATOM 5878 C C . LYS B 1 203 ? 18.844 -4.363 -6.348 1 94.62 203 LYS B C 1
ATOM 5880 O O . LYS B 1 203 ? 19.297 -3.232 -6.492 1 94.62 203 LYS B O 1
ATOM 5885 N N . MET B 1 204 ? 18.188 -4.98 -7.281 1 93.06 204 MET B N 1
ATOM 5886 C CA . MET B 1 204 ? 18.031 -4.355 -8.594 1 93.06 204 MET B CA 1
ATOM 5887 C C . MET B 1 204 ? 17.266 -3.039 -8.477 1 93.06 204 MET B C 1
ATOM 5889 O O . MET B 1 204 ? 16.328 -2.928 -7.684 1 93.06 204 MET B O 1
ATOM 5893 N N . GLY B 1 205 ? 17.75 -2.092 -9.266 1 89.69 205 GLY B N 1
ATOM 5894 C CA . GLY B 1 205 ? 17.109 -0.784 -9.336 1 89.69 205 GLY B CA 1
ATOM 5895 C C . GLY B 1 205 ? 16.859 -0.323 -10.758 1 89.69 205 GLY B C 1
ATOM 5896 O O . GLY B 1 205 ? 16.797 -1.141 -11.68 1 89.69 205 GLY B O 1
ATOM 5897 N N . TYR B 1 206 ? 16.672 0.945 -10.867 1 87.5 206 TYR B N 1
ATOM 5898 C CA . TYR B 1 206 ? 16.344 1.551 -12.156 1 87.5 206 TYR B CA 1
ATOM 5899 C C . TYR B 1 206 ? 17.391 1.204 -13.211 1 87.5 206 TYR B C 1
ATOM 5901 O O . TYR B 1 206 ? 17.047 0.945 -14.367 1 87.5 206 TYR B O 1
ATOM 5909 N N . GLU B 1 207 ? 18.656 1.159 -12.797 1 86.81 207 GLU B N 1
ATOM 5910 C CA . GLU B 1 207 ? 19.766 0.881 -13.688 1 86.81 207 GLU B CA 1
ATOM 5911 C C . GLU B 1 207 ? 19.703 -0.544 -14.227 1 86.81 207 GLU B C 1
ATOM 5913 O O . GLU B 1 207 ? 20.297 -0.852 -15.258 1 86.81 207 GLU B O 1
ATOM 5918 N N . HIS B 1 208 ? 18.938 -1.374 -13.562 1 91.19 208 HIS B N 1
ATOM 5919 C CA . HIS B 1 208 ? 18.781 -2.764 -13.977 1 91.19 208 HIS B CA 1
ATOM 5920 C C . HIS B 1 208 ? 17.5 -2.971 -14.766 1 91.19 208 HIS B C 1
ATOM 5922 O O . HIS B 1 208 ? 17.188 -4.094 -15.172 1 91.19 208 HIS B O 1
ATOM 5928 N N . GLY B 1 209 ? 16.75 -1.963 -14.898 1 90.38 209 GLY B N 1
ATOM 5929 C CA . GLY B 1 209 ? 15.531 -2.045 -15.695 1 90.38 209 GLY B CA 1
ATOM 5930 C C . GLY B 1 209 ? 14.273 -2.154 -14.844 1 90.38 209 GLY B C 1
ATOM 5931 O O . GLY B 1 209 ? 13.195 -2.445 -15.359 1 90.38 209 GLY B O 1
ATOM 5932 N N . ILE B 1 210 ? 14.398 -1.911 -13.57 1 92.81 210 ILE B N 1
ATOM 5933 C CA . ILE B 1 210 ? 13.242 -1.86 -12.68 1 92.81 210 ILE B CA 1
ATOM 5934 C C . ILE B 1 210 ? 12.664 -0.447 -12.664 1 92.81 210 ILE B C 1
ATOM 5936 O O . ILE B 1 210 ? 13.305 0.486 -12.172 1 92.81 210 ILE B O 1
ATOM 5940 N N . TYR B 1 211 ? 11.43 -0.295 -13.133 1 90.62 211 TYR B N 1
ATOM 5941 C CA . TYR B 1 211 ? 10.828 1.03 -13.211 1 90.62 211 TYR B CA 1
ATOM 5942 C C . TYR B 1 211 ? 9.828 1.241 -12.086 1 90.62 211 TYR B C 1
ATOM 5944 O O . TYR B 1 211 ? 9.531 2.379 -11.711 1 90.62 211 TYR B O 1
ATOM 5952 N N . ILE B 1 212 ? 9.25 0.218 -11.609 1 92.38 212 ILE B N 1
ATOM 5953 C CA . ILE B 1 212 ? 8.352 0.201 -10.461 1 92.38 212 ILE B CA 1
ATOM 5954 C C . ILE B 1 212 ? 8.812 -0.853 -9.453 1 92.38 212 ILE B C 1
ATOM 5956 O O . ILE B 1 212 ? 8.953 -2.029 -9.797 1 92.38 212 ILE B O 1
ATOM 5960 N N . LYS B 1 213 ? 9.062 -0.438 -8.273 1 91.81 213 LYS B N 1
ATOM 5961 C CA . LYS B 1 213 ? 9.57 -1.355 -7.258 1 91.81 213 LYS B CA 1
ATOM 5962 C C . LYS B 1 213 ? 8.609 -2.52 -7.039 1 91.81 213 LYS B C 1
ATOM 5964 O O . LYS B 1 213 ? 7.398 -2.318 -6.918 1 91.81 213 LYS B O 1
ATOM 5969 N N . GLY B 1 214 ? 9.156 -3.762 -7.055 1 95.62 214 GLY B N 1
ATOM 5970 C CA . GLY B 1 214 ? 8.359 -4.957 -6.82 1 95.62 214 GLY B CA 1
ATOM 5971 C C . GLY B 1 214 ? 7.816 -5.574 -8.094 1 95.62 214 GLY B C 1
ATOM 5972 O O . GLY B 1 214 ? 7.367 -6.719 -8.094 1 95.62 214 GLY B O 1
ATOM 5973 N N . LEU B 1 215 ? 7.84 -4.832 -9.188 1 96.56 215 LEU B N 1
ATOM 5974 C CA . LEU B 1 215 ? 7.391 -5.367 -10.469 1 96.56 215 LEU B CA 1
ATOM 5975 C C . LEU B 1 215 ? 8.578 -5.648 -11.383 1 96.56 215 LEU B C 1
ATOM 5977 O O . LEU B 1 215 ? 9.141 -4.727 -11.984 1 96.56 215 LEU B O 1
ATOM 5981 N N . TYR B 1 216 ? 8.867 -6.879 -11.539 1 96.69 216 TYR B N 1
ATOM 5982 C CA . TYR B 1 216 ? 10 -7.32 -12.344 1 96.69 216 TYR B CA 1
ATOM 5983 C C . TYR B 1 216 ? 9.57 -7.586 -13.781 1 96.69 216 TYR B C 1
ATOM 5985 O O . TYR B 1 216 ? 8.617 -8.32 -14.031 1 96.69 216 TYR B O 1
ATOM 5993 N N . PRO B 1 217 ? 10.289 -6.973 -14.734 1 95.31 217 PRO B N 1
ATOM 5994 C CA . PRO B 1 217 ? 10.016 -7.336 -16.125 1 95.31 217 PRO B CA 1
ATOM 5995 C C . PRO B 1 217 ? 10.352 -8.797 -16.438 1 95.31 217 PRO B C 1
ATOM 5997 O O . PRO B 1 217 ? 10.805 -9.523 -15.547 1 95.31 217 PRO B O 1
ATOM 6000 N N . THR B 1 218 ? 10.18 -9.25 -17.625 1 95.06 218 THR B N 1
ATOM 6001 C CA . THR B 1 218 ? 10.211 -10.68 -17.906 1 95.06 218 THR B CA 1
ATOM 6002 C C . THR B 1 218 ? 11.609 -11.117 -18.328 1 95.06 218 THR B C 1
ATOM 6004 O O . THR B 1 218 ? 12.148 -12.094 -17.812 1 95.06 218 THR B O 1
ATOM 6007 N N . SER B 1 219 ? 12.266 -10.438 -19.266 1 94.56 219 SER B N 1
ATOM 6008 C CA . SER B 1 219 ? 13.492 -10.914 -19.891 1 94.56 219 SER B CA 1
ATOM 6009 C C . SER B 1 219 ? 14.719 -10.266 -19.25 1 94.56 219 SER B C 1
ATOM 6011 O O . SER B 1 219 ? 14.797 -9.039 -19.141 1 94.56 219 SER B O 1
ATOM 6013 N N . ILE B 1 220 ? 15.734 -11.109 -18.922 1 94.56 220 ILE B N 1
ATOM 6014 C CA . ILE B 1 220 ? 16.953 -10.625 -18.266 1 94.56 220 ILE B CA 1
ATOM 6015 C C . ILE B 1 220 ? 18.172 -11.086 -19.062 1 94.56 220 ILE B C 1
ATOM 6017 O O . ILE B 1 220 ? 18.234 -12.227 -19.531 1 94.56 220 ILE B O 1
ATOM 6021 N N . ASP B 1 221 ? 19.078 -10.172 -19.234 1 93.06 221 ASP B N 1
ATOM 6022 C CA . ASP B 1 221 ? 20.375 -10.516 -19.812 1 93.06 221 ASP B CA 1
ATOM 6023 C C . ASP B 1 221 ? 21.281 -11.172 -18.766 1 93.06 221 ASP B C 1
ATOM 6025 O O . ASP B 1 221 ? 21.656 -10.539 -17.781 1 93.06 221 ASP B O 1
ATOM 6029 N N . THR B 1 222 ? 21.734 -12.398 -18.969 1 93.75 222 THR B N 1
ATOM 6030 C CA . THR B 1 222 ? 22.469 -13.172 -17.969 1 93.75 222 THR B CA 1
ATOM 6031 C C . THR B 1 222 ? 23.906 -12.648 -17.844 1 93.75 222 THR B C 1
ATOM 6033 O O . THR B 1 222 ? 24.578 -12.93 -16.859 1 93.75 222 THR B O 1
ATOM 6036 N N . HIS B 1 223 ? 24.391 -12.016 -18.844 1 91.44 223 HIS B N 1
ATOM 6037 C CA . HIS B 1 223 ? 25.75 -11.492 -18.812 1 91.44 223 HIS B CA 1
ATOM 6038 C C . HIS B 1 223 ? 25.797 -10.102 -18.203 1 91.44 223 HIS B C 1
ATOM 6040 O O . HIS B 1 223 ? 26.656 -9.82 -17.344 1 91.44 223 HIS B O 1
ATOM 6046 N N . LYS B 1 224 ? 24.812 -9.297 -18.578 1 89.25 224 LYS B N 1
ATOM 6047 C CA . LYS B 1 224 ? 24.812 -7.91 -18.109 1 89.25 224 LYS B CA 1
ATOM 6048 C C . LYS B 1 224 ? 24.094 -7.777 -16.766 1 89.25 224 LYS B C 1
ATOM 6050 O O . LYS B 1 224 ? 24.297 -6.793 -16.062 1 89.25 224 LYS B O 1
ATOM 6055 N N . GLY B 1 225 ? 23.281 -8.727 -16.516 1 91.5 225 GLY B N 1
ATOM 6056 C CA . GLY B 1 225 ? 22.562 -8.688 -15.242 1 91.5 225 GLY B CA 1
ATOM 6057 C C . GLY B 1 225 ? 21.516 -7.59 -15.18 1 91.5 225 GLY B C 1
ATOM 6058 O O . GLY B 1 225 ? 21.422 -6.879 -14.18 1 91.5 225 GLY B O 1
ATOM 6059 N N . ARG B 1 226 ? 20.781 -7.406 -16.203 1 92.06 226 ARG B N 1
ATOM 6060 C CA . ARG B 1 226 ? 19.734 -6.387 -16.25 1 92.06 226 ARG B CA 1
ATOM 6061 C C . ARG B 1 226 ? 18.594 -6.812 -17.156 1 92.06 226 ARG B C 1
ATOM 6063 O O . ARG B 1 226 ? 18.797 -7.578 -18.094 1 92.06 226 ARG B O 1
ATOM 6070 N N . PHE B 1 227 ? 17.453 -6.281 -16.891 1 92.88 227 PHE B N 1
ATOM 6071 C CA . PHE B 1 227 ? 16.281 -6.562 -17.719 1 92.88 227 PHE B CA 1
ATOM 6072 C C . PHE B 1 227 ? 16.422 -5.891 -19.078 1 92.88 227 PHE B C 1
ATOM 6074 O O . PHE B 1 227 ? 16.984 -4.801 -19.188 1 92.88 227 PHE B O 1
ATOM 6081 N N . LYS B 1 228 ? 15.961 -6.578 -20.047 1 85.69 228 LYS B N 1
ATOM 6082 C CA . LYS B 1 228 ? 16.062 -6.066 -21.406 1 85.69 228 LYS B CA 1
ATOM 6083 C C . LYS B 1 228 ? 15.062 -4.934 -21.641 1 85.69 228 LYS B C 1
ATOM 6085 O O . LYS B 1 228 ? 13.984 -4.922 -21.047 1 85.69 228 LYS B O 1
ATOM 6090 N N . ASP B 1 229 ? 15.625 -3.965 -22.391 1 70.19 229 ASP B N 1
ATOM 6091 C CA . ASP B 1 229 ? 14.875 -2.742 -22.672 1 70.19 229 ASP B CA 1
ATOM 6092 C C . ASP B 1 229 ? 14 -2.9 -23.906 1 70.19 229 ASP B C 1
ATOM 6094 O O . ASP B 1 229 ? 14.156 -3.863 -24.656 1 70.19 229 ASP B O 1
ATOM 6098 N N . GLY B 1 230 ? 13.047 -1.964 -24.109 1 65 230 GLY B N 1
ATOM 6099 C CA . GLY B 1 230 ? 12.188 -1.778 -25.266 1 65 230 GLY B CA 1
ATOM 6100 C C . GLY B 1 230 ? 10.727 -2.033 -24.969 1 65 230 GLY B C 1
ATOM 6101 O O . GLY B 1 230 ? 10.391 -2.617 -23.922 1 65 230 GLY B O 1
ATOM 6102 N N . LYS B 1 231 ? 10 -1.358 -25.766 1 56.03 231 LYS B N 1
ATOM 6103 C CA . LYS B 1 231 ? 8.547 -1.28 -25.609 1 56.03 231 LYS B CA 1
ATOM 6104 C C . LYS B 1 231 ? 7.953 -2.658 -25.328 1 56.03 231 LYS B C 1
ATOM 6106 O O . LYS B 1 231 ? 6.953 -2.775 -24.625 1 56.03 231 LYS B O 1
ATOM 6111 N N . GLN B 1 232 ? 8.609 -3.66 -25.734 1 59.19 232 GLN B N 1
ATOM 6112 C CA . GLN B 1 232 ? 8.031 -4.988 -25.562 1 59.19 232 GLN B CA 1
ATOM 6113 C C . GLN B 1 232 ? 8.711 -5.75 -24.438 1 59.19 232 GLN B C 1
ATOM 6115 O O . GLN B 1 232 ? 8.227 -6.801 -24 1 59.19 232 GLN B O 1
ATOM 6120 N N . ARG B 1 233 ? 9.664 -5.047 -23.812 1 66.06 233 ARG B N 1
ATOM 6121 C CA . ARG B 1 233 ? 10.414 -5.922 -22.906 1 66.06 233 ARG B CA 1
ATOM 6122 C C . ARG B 1 233 ? 10.312 -5.441 -21.469 1 66.06 233 ARG B C 1
ATOM 6124 O O . ARG B 1 233 ? 10.742 -6.137 -20.547 1 66.06 233 ARG B O 1
ATOM 6131 N N . SER B 1 234 ? 9.578 -4.434 -21.281 1 82.88 234 SER B N 1
ATOM 6132 C CA . SER B 1 234 ? 9.406 -3.961 -19.906 1 82.88 234 SER B CA 1
ATOM 6133 C C . SER B 1 234 ? 8.047 -4.379 -19.359 1 82.88 234 SER B C 1
ATOM 6135 O O . SER B 1 234 ? 7.434 -3.643 -18.578 1 82.88 234 SER B O 1
ATOM 6137 N N . ILE B 1 235 ? 7.676 -5.523 -19.781 1 92.88 235 ILE B N 1
ATOM 6138 C CA . ILE B 1 235 ? 6.371 -6.035 -19.375 1 92.88 235 ILE B CA 1
ATOM 6139 C C . ILE B 1 235 ? 6.523 -6.91 -18.141 1 92.88 235 ILE B C 1
ATOM 6141 O O . ILE B 1 235 ? 7.371 -7.805 -18.094 1 92.88 235 ILE B O 1
ATOM 6145 N N . THR B 1 236 ? 5.812 -6.504 -17.125 1 96.19 236 THR B N 1
ATOM 6146 C CA . THR B 1 236 ? 5.625 -7.387 -15.977 1 96.19 236 THR B CA 1
ATOM 6147 C C . THR B 1 236 ? 4.332 -8.188 -16.125 1 96.19 236 THR B C 1
ATOM 6149 O O . THR B 1 236 ? 3.312 -7.656 -16.562 1 96.19 236 THR B O 1
ATOM 6152 N N . THR B 1 237 ? 4.402 -9.461 -15.805 1 97.12 237 THR B N 1
ATOM 6153 C CA . THR B 1 237 ? 3.221 -10.32 -15.859 1 97.12 237 THR B CA 1
ATOM 6154 C C . THR B 1 237 ? 3.26 -11.359 -14.75 1 97.12 237 THR B C 1
ATOM 6156 O O . THR B 1 237 ? 4.328 -11.875 -14.406 1 97.12 237 THR B O 1
ATOM 6159 N N . PHE B 1 238 ? 2.061 -11.664 -14.18 1 98 238 PHE B N 1
ATOM 6160 C CA . PHE B 1 238 ? 1.927 -12.773 -13.242 1 98 238 PHE B CA 1
ATOM 6161 C C . PHE B 1 238 ? 1.512 -14.047 -13.961 1 98 238 PHE B C 1
ATOM 6163 O O . PHE B 1 238 ? 1.215 -15.062 -13.32 1 98 238 PHE B O 1
ATOM 6170 N N . GLY B 1 239 ? 1.465 -14 -15.289 1 96.75 239 GLY B N 1
ATOM 6171 C CA . GLY B 1 239 ? 1.25 -15.156 -16.141 1 96.75 239 GLY B CA 1
ATOM 6172 C C . GLY B 1 239 ? 2.518 -15.648 -16.812 1 96.75 239 GLY B C 1
ATOM 6173 O O . GLY B 1 239 ? 3.588 -15.656 -16.203 1 96.75 239 GLY B O 1
ATOM 6174 N N . ALA B 1 240 ? 2.395 -15.938 -18.031 1 94.12 240 ALA B N 1
ATOM 6175 C CA . ALA B 1 240 ? 3.496 -16.547 -18.781 1 94.12 240 ALA B CA 1
ATOM 6176 C C . ALA B 1 240 ? 4.758 -15.695 -18.672 1 94.12 240 ALA B C 1
ATOM 6178 O O . ALA B 1 240 ? 4.707 -14.469 -18.844 1 94.12 240 ALA B O 1
ATOM 6179 N N . MET B 1 241 ? 5.824 -16.297 -18.328 1 94 241 MET B N 1
ATOM 6180 C CA . MET B 1 241 ? 7.168 -15.734 -18.328 1 94 241 MET B CA 1
ATOM 6181 C C . MET B 1 241 ? 7.453 -15.008 -17.016 1 94 241 MET B C 1
ATOM 6183 O O . MET B 1 241 ? 8.594 -14.625 -16.75 1 94 241 MET B O 1
ATOM 6187 N N . GLY B 1 242 ? 6.449 -14.852 -16.125 1 95.38 242 GLY B N 1
ATOM 6188 C CA . GLY B 1 242 ? 6.684 -14.172 -14.859 1 95.38 242 GLY B CA 1
ATOM 6189 C C . GLY B 1 242 ? 6.121 -14.93 -13.664 1 95.38 242 GLY B C 1
ATOM 6190 O O . GLY B 1 242 ? 6.617 -14.781 -12.547 1 95.38 242 GLY B O 1
ATOM 6191 N N . ASP B 1 243 ? 5.188 -15.805 -13.82 1 92.81 243 ASP B N 1
ATOM 6192 C CA . ASP B 1 243 ? 4.262 -16.375 -12.844 1 92.81 243 ASP B CA 1
ATOM 6193 C C . ASP B 1 243 ? 5.016 -16.984 -11.664 1 92.81 243 ASP B C 1
ATOM 6195 O O . ASP B 1 243 ? 4.828 -16.578 -10.523 1 92.81 243 ASP B O 1
ATOM 6199 N N . SER B 1 244 ? 5.957 -17.828 -11.875 1 96.44 244 SER B N 1
ATOM 6200 C CA . SER B 1 244 ? 6.473 -18.656 -10.805 1 96.44 244 SER B CA 1
ATOM 6201 C C . SER B 1 244 ? 7.41 -17.875 -9.891 1 96.44 244 SER B C 1
ATOM 6203 O O . SER B 1 244 ? 7.594 -18.234 -8.727 1 96.44 244 SER B O 1
ATOM 6205 N N . ALA B 1 245 ? 7.93 -16.766 -10.422 1 98 245 ALA B N 1
ATOM 6206 C CA . ALA B 1 245 ? 8.82 -15.969 -9.57 1 98 245 ALA B CA 1
ATOM 6207 C C . ALA B 1 245 ? 8.055 -15.383 -8.383 1 98 245 ALA B C 1
ATOM 6209 O O . ALA B 1 245 ? 8.516 -15.477 -7.238 1 98 245 ALA B O 1
ATOM 6210 N N . PHE B 1 246 ? 6.906 -14.875 -8.633 1 97.69 246 PHE B N 1
ATOM 6211 C CA . PHE B 1 246 ? 6.133 -14.203 -7.59 1 97.69 246 PHE B CA 1
ATOM 6212 C C . PHE B 1 246 ? 5.594 -15.211 -6.582 1 97.69 246 PHE B C 1
ATOM 6214 O O . PHE B 1 246 ? 5.516 -14.914 -5.387 1 97.69 246 PHE B O 1
ATOM 6221 N N . GLU B 1 247 ? 5.262 -16.391 -7.051 1 97.25 247 GLU B N 1
ATOM 6222 C CA . GLU B 1 247 ? 4.82 -17.438 -6.129 1 97.25 247 GLU B CA 1
ATOM 6223 C C . GLU B 1 247 ? 5.969 -17.906 -5.242 1 97.25 247 GLU B C 1
ATOM 6225 O O . GLU B 1 247 ? 5.762 -18.234 -4.07 1 97.25 247 GLU B O 1
ATOM 6230 N N . TYR B 1 248 ? 7.176 -17.938 -5.824 1 98.69 248 TYR B N 1
ATOM 6231 C CA . TYR B 1 248 ? 8.32 -18.438 -5.082 1 98.69 248 TYR B CA 1
ATOM 6232 C C . TYR B 1 248 ? 8.734 -17.484 -3.979 1 98.69 248 TYR B C 1
ATOM 6234 O O . TYR B 1 248 ? 9.227 -17.906 -2.928 1 98.69 248 TYR B O 1
ATOM 6242 N N . PHE B 1 249 ? 8.508 -16.141 -4.152 1 98.56 249 PHE B N 1
ATOM 6243 C CA . PHE B 1 249 ? 8.75 -15.219 -3.047 1 98.56 249 PHE B CA 1
ATOM 6244 C C . PHE B 1 249 ? 7.957 -15.633 -1.813 1 98.56 249 PHE B C 1
ATOM 6246 O O . PHE B 1 249 ? 8.508 -15.711 -0.712 1 98.56 249 PHE B O 1
ATOM 6253 N N . LEU B 1 250 ? 6.723 -15.953 -2.004 1 98.69 250 LEU B N 1
ATOM 6254 C CA . LEU B 1 250 ? 5.863 -16.344 -0.892 1 98.69 250 LEU B CA 1
ATOM 6255 C C . LEU B 1 250 ? 6.211 -17.75 -0.402 1 98.69 250 LEU B C 1
ATOM 6257 O O . LEU B 1 250 ? 6.367 -17.969 0.801 1 98.69 250 LEU B O 1
ATOM 6261 N N . LYS B 1 251 ? 6.32 -18.672 -1.316 1 98.56 251 LYS B N 1
ATOM 6262 C CA . LYS B 1 251 ? 6.457 -20.078 -0.94 1 98.56 251 LYS B CA 1
ATOM 6263 C C . LYS B 1 251 ? 7.824 -20.344 -0.312 1 98.56 251 LYS B C 1
ATOM 6265 O O . LYS B 1 251 ? 7.953 -21.234 0.542 1 98.56 251 LYS B O 1
ATOM 6270 N N . GLU B 1 252 ? 8.844 -19.562 -0.747 1 98.56 252 GLU B N 1
ATOM 6271 C CA . GLU B 1 252 ? 10.117 -19.656 -0.038 1 98.56 252 GLU B CA 1
ATOM 6272 C C . GLU B 1 252 ? 9.992 -19.156 1.399 1 98.56 252 GLU B C 1
ATOM 6274 O O . GLU B 1 252 ? 10.578 -19.75 2.314 1 98.56 252 GLU B O 1
ATOM 6279 N N . HIS B 1 253 ? 9.25 -18.047 1.596 1 98.31 253 HIS B N 1
ATOM 6280 C CA . HIS B 1 253 ? 8.969 -17.562 2.939 1 98.31 253 HIS B CA 1
ATOM 6281 C C . HIS B 1 253 ? 8.312 -18.641 3.793 1 98.31 253 HIS B C 1
ATOM 6283 O O . HIS B 1 253 ? 8.664 -18.812 4.961 1 98.31 253 HIS B O 1
ATOM 6289 N N . LEU B 1 254 ? 7.43 -19.391 3.232 1 98.19 254 LEU B N 1
ATOM 6290 C CA . LEU B 1 254 ? 6.723 -20.453 3.93 1 98.19 254 LEU B CA 1
ATOM 6291 C C . LEU B 1 254 ? 7.66 -21.625 4.219 1 98.19 254 LEU B C 1
ATOM 6293 O O . LEU B 1 254 ? 7.656 -22.172 5.324 1 98.19 254 LEU B O 1
ATOM 6297 N N . LEU B 1 255 ? 8.477 -21.969 3.195 1 97.81 255 LEU B N 1
ATOM 6298 C CA . LEU B 1 255 ? 9.367 -23.125 3.328 1 97.81 255 LEU B CA 1
ATOM 6299 C C . LEU B 1 255 ? 10.344 -22.922 4.484 1 97.81 255 LEU B C 1
ATOM 6301 O O . LEU B 1 255 ? 10.594 -23.859 5.25 1 97.81 255 LEU B O 1
ATOM 6305 N N . VAL B 1 256 ? 10.836 -21.672 4.637 1 96.25 256 VAL B N 1
ATOM 6306 C CA . VAL B 1 256 ? 11.836 -21.406 5.66 1 96.25 256 VAL B CA 1
ATOM 6307 C C . VAL B 1 256 ? 11.156 -20.906 6.93 1 96.25 256 VAL B C 1
ATOM 6309 O O . VAL B 1 256 ? 11.82 -20.375 7.824 1 96.25 256 VAL B O 1
ATOM 6312 N N . ASP B 1 257 ? 9.859 -20.969 6.957 1 96.12 257 ASP B N 1
ATOM 6313 C CA . ASP B 1 257 ? 9.055 -20.625 8.133 1 96.12 257 ASP B CA 1
ATOM 6314 C C . ASP B 1 257 ? 9.305 -19.188 8.578 1 96.12 257 ASP B C 1
ATOM 6316 O O . ASP B 1 257 ? 9.414 -18.906 9.773 1 96.12 257 ASP B O 1
ATOM 6320 N N . GLY B 1 258 ? 9.531 -18.312 7.633 1 95 258 GLY B N 1
ATOM 6321 C CA . GLY B 1 258 ? 9.672 -16.891 7.906 1 95 258 GLY B CA 1
ATOM 6322 C C . GLY B 1 258 ? 11.047 -16.531 8.43 1 95 258 GLY B C 1
ATOM 6323 O O . GLY B 1 258 ? 11.289 -15.367 8.781 1 95 258 GLY B O 1
ATOM 6324 N N . THR B 1 259 ? 11.984 -17.328 8.43 1 95.56 259 THR B N 1
ATOM 6325 C CA . THR B 1 259 ? 13.273 -17.094 9.062 1 95.56 259 THR B CA 1
ATOM 6326 C C . THR B 1 259 ? 14.148 -16.188 8.195 1 95.56 259 THR B C 1
ATOM 6328 O O . THR B 1 259 ? 15.102 -15.586 8.68 1 95.56 259 THR B O 1
ATOM 6331 N N . ILE B 1 260 ? 13.898 -16.172 6.914 1 96.19 260 ILE B N 1
ATOM 6332 C CA . ILE B 1 260 ? 14.539 -15.234 6.004 1 96.19 260 ILE B CA 1
ATOM 6333 C C . ILE B 1 260 ? 13.523 -14.18 5.566 1 96.19 260 ILE B C 1
ATOM 6335 O O . ILE B 1 260 ? 12.828 -14.352 4.562 1 96.19 260 ILE B O 1
ATOM 6339 N N . PRO B 1 261 ? 13.492 -13.07 6.203 1 96.06 261 PRO B N 1
ATOM 6340 C CA . PRO B 1 261 ? 12.414 -12.102 6.012 1 96.06 261 PRO B CA 1
ATOM 6341 C C . PRO B 1 261 ? 12.398 -11.508 4.605 1 96.06 261 PRO B C 1
ATOM 6343 O O . PRO B 1 261 ? 11.383 -10.953 4.176 1 96.06 261 PRO B O 1
ATOM 6346 N N . GLN B 1 262 ? 13.531 -11.609 3.924 1 97.44 262 GLN B N 1
ATOM 6347 C CA . GLN B 1 262 ? 13.688 -11.047 2.588 1 97.44 262 GLN B CA 1
ATOM 6348 C C . GLN B 1 262 ? 12.594 -11.547 1.648 1 97.44 262 GLN B C 1
ATOM 6350 O O . GLN B 1 262 ? 12.047 -10.773 0.859 1 97.44 262 GLN B O 1
ATOM 6355 N N . TYR B 1 263 ? 12.25 -12.797 1.714 1 98.38 263 TYR B N 1
ATOM 6356 C CA . TYR B 1 263 ? 11.289 -13.398 0.802 1 98.38 263 TYR B CA 1
ATOM 6357 C C . TYR B 1 263 ? 9.891 -12.836 1.03 1 98.38 263 TYR B C 1
ATOM 6359 O O . TYR B 1 263 ? 9.203 -12.453 0.078 1 98.38 263 TYR B O 1
ATOM 6367 N N . GLY B 1 264 ? 9.516 -12.797 2.287 1 98.12 264 GLY B N 1
ATOM 6368 C CA . GLY B 1 264 ? 8.234 -12.195 2.604 1 98.12 264 GLY B CA 1
ATOM 6369 C C . GLY B 1 264 ? 8.141 -10.734 2.201 1 98.12 264 GLY B C 1
ATOM 6370 O O . GLY B 1 264 ? 7.121 -10.297 1.66 1 98.12 264 GLY B O 1
ATOM 6371 N N . ARG B 1 265 ? 9.203 -9.961 2.494 1 96.38 265 ARG B N 1
ATOM 6372 C CA . ARG B 1 265 ? 9.25 -8.547 2.141 1 96.38 265 ARG B CA 1
ATOM 6373 C C . ARG B 1 265 ? 9.109 -8.352 0.634 1 96.38 265 ARG B C 1
ATOM 6375 O O . ARG B 1 265 ? 8.359 -7.48 0.183 1 96.38 265 ARG B O 1
ATOM 6382 N N . MET B 1 266 ? 9.828 -9.125 -0.156 1 98.06 266 MET B N 1
ATOM 6383 C CA . MET B 1 266 ? 9.773 -9.023 -1.611 1 98.06 266 MET B CA 1
ATOM 6384 C C . MET B 1 266 ? 8.375 -9.375 -2.127 1 98.06 266 MET B C 1
ATOM 6386 O O . MET B 1 266 ? 7.863 -8.727 -3.037 1 98.06 266 MET B O 1
ATOM 6390 N N . TYR B 1 267 ? 7.746 -10.398 -1.55 1 98.5 267 TYR B N 1
ATOM 6391 C CA . TYR B 1 267 ? 6.391 -10.773 -1.925 1 98.5 267 TYR B CA 1
ATOM 6392 C C . TYR B 1 267 ? 5.418 -9.625 -1.682 1 98.5 267 TYR B C 1
ATOM 6394 O O . TYR B 1 267 ? 4.672 -9.234 -2.582 1 98.5 267 TYR B O 1
ATOM 6402 N N . MET B 1 268 ? 5.492 -9.109 -0.462 1 97.12 268 MET B N 1
ATOM 6403 C CA . MET B 1 268 ? 4.562 -8.055 -0.085 1 97.12 268 MET B CA 1
ATOM 6404 C C . MET B 1 268 ? 4.75 -6.82 -0.963 1 97.12 268 MET B C 1
ATOM 6406 O O . MET B 1 268 ? 3.777 -6.168 -1.345 1 97.12 268 MET B O 1
ATOM 6410 N N . GLN B 1 269 ? 5.98 -6.512 -1.246 1 95.38 269 GLN B N 1
ATOM 6411 C CA . GLN B 1 269 ? 6.281 -5.391 -2.129 1 95.38 269 GLN B CA 1
ATOM 6412 C C . GLN B 1 269 ? 5.684 -5.605 -3.516 1 95.38 269 GLN B C 1
ATOM 6414 O O . GLN B 1 269 ? 5.121 -4.68 -4.105 1 95.38 269 GLN B O 1
ATOM 6419 N N . SER B 1 270 ? 5.762 -6.809 -4.043 1 98.12 270 SER B N 1
ATOM 6420 C CA . SER B 1 270 ? 5.223 -7.137 -5.359 1 98.12 270 SER B CA 1
ATOM 6421 C C . SER B 1 270 ? 3.699 -7.047 -5.371 1 98.12 270 SER B C 1
ATOM 6423 O O . SER B 1 270 ? 3.111 -6.504 -6.309 1 98.12 270 SER B O 1
ATOM 6425 N N . ILE B 1 271 ? 3.09 -7.543 -4.34 1 98.19 271 ILE B N 1
ATOM 6426 C CA . ILE B 1 271 ? 1.632 -7.578 -4.285 1 98.19 271 ILE B CA 1
ATOM 6427 C C . ILE B 1 271 ? 1.087 -6.156 -4.141 1 98.19 271 ILE B C 1
ATOM 6429 O O . ILE B 1 271 ? 0.074 -5.812 -4.754 1 98.19 271 ILE B O 1
ATOM 6433 N N . ARG B 1 272 ? 1.776 -5.348 -3.348 1 93.38 272 ARG B N 1
ATOM 6434 C CA . ARG B 1 272 ? 1.363 -3.953 -3.213 1 93.38 272 ARG B CA 1
ATOM 6435 C C . ARG B 1 272 ? 1.383 -3.244 -4.562 1 93.38 272 ARG B C 1
ATOM 6437 O O . ARG B 1 272 ? 0.414 -2.578 -4.934 1 93.38 272 ARG B O 1
ATOM 6444 N N . SER B 1 273 ? 2.449 -3.383 -5.285 1 95.5 273 SER B N 1
ATOM 6445 C CA . SER B 1 273 ? 2.574 -2.736 -6.59 1 95.5 273 SER B CA 1
ATOM 6446 C C . SER B 1 273 ? 1.601 -3.336 -7.598 1 95.5 273 SER B C 1
ATOM 6448 O O . SER B 1 273 ? 1.048 -2.619 -8.438 1 95.5 273 SER B O 1
ATOM 6450 N N . MET B 1 274 ? 1.423 -4.641 -7.516 1 97.69 274 MET B N 1
ATOM 6451 C CA . MET B 1 274 ? 0.465 -5.305 -8.398 1 97.69 274 MET B CA 1
ATOM 6452 C C . MET B 1 274 ? -0.936 -4.734 -8.203 1 97.69 274 MET B C 1
ATOM 6454 O O . MET B 1 274 ? -1.625 -4.426 -9.18 1 97.69 274 MET B O 1
ATOM 6458 N N . LYS B 1 275 ? -1.385 -4.562 -6.961 1 95 275 LYS B N 1
ATOM 6459 C CA . LYS B 1 275 ? -2.699 -4.008 -6.656 1 95 275 LYS B CA 1
ATOM 6460 C C . LYS B 1 275 ? -2.83 -2.58 -7.184 1 95 275 LYS B C 1
ATOM 6462 O O . LYS B 1 275 ? -3.863 -2.213 -7.746 1 95 275 LYS B O 1
ATOM 6467 N N . GLN B 1 276 ? -1.779 -1.894 -7.055 1 90 276 GLN B N 1
ATOM 6468 C CA . GLN B 1 276 ? -1.798 -0.468 -7.367 1 90 276 GLN B CA 1
ATOM 6469 C C . GLN B 1 276 ? -1.796 -0.235 -8.875 1 90 276 GLN B C 1
ATOM 6471 O O . GLN B 1 276 ? -2.486 0.657 -9.367 1 90 276 GLN B O 1
ATOM 6476 N N . TYR B 1 277 ? -1.059 -1.041 -9.609 1 92.62 277 TYR B N 1
ATOM 6477 C CA . TYR B 1 277 ? -0.756 -0.646 -10.984 1 92.62 277 TYR B CA 1
ATOM 6478 C C . TYR B 1 277 ? -1.406 -1.596 -11.977 1 92.62 277 TYR B C 1
ATOM 6480 O O . TYR B 1 277 ? -1.706 -1.208 -13.109 1 92.62 277 TYR B O 1
ATOM 6488 N N . MET B 1 278 ? -1.619 -2.832 -11.516 1 97.06 278 MET B N 1
ATOM 6489 C CA . MET B 1 278 ? -1.91 -3.838 -12.539 1 97.06 278 MET B CA 1
ATOM 6490 C C . MET B 1 278 ? -3.357 -4.309 -12.438 1 97.06 278 MET B C 1
ATOM 6492 O O . MET B 1 278 ? -3.996 -4.582 -13.453 1 97.06 278 MET B O 1
ATOM 6496 N N . LEU B 1 279 ? -3.887 -4.398 -11.242 1 97.62 279 LEU B N 1
ATOM 6497 C CA . LEU B 1 279 ? -5.152 -5.074 -10.969 1 97.62 279 LEU B CA 1
ATOM 6498 C C . LEU B 1 279 ? -6.324 -4.277 -11.531 1 97.62 279 LEU B C 1
ATOM 6500 O O . LEU B 1 279 ? -6.402 -3.061 -11.344 1 97.62 279 LEU B O 1
ATOM 6504 N N . ARG B 1 280 ? -7.207 -4.988 -12.227 1 96.94 280 ARG B N 1
ATOM 6505 C CA . ARG B 1 280 ? -8.375 -4.359 -12.844 1 96.94 280 ARG B CA 1
ATOM 6506 C C . ARG B 1 280 ? -9.656 -5.078 -12.445 1 96.94 280 ARG B C 1
ATOM 6508 O O . ARG B 1 280 ? -9.625 -6.246 -12.047 1 96.94 280 ARG B O 1
ATOM 6515 N N . GLN B 1 281 ? -10.711 -4.352 -12.469 1 95 281 GLN B N 1
ATOM 6516 C CA . GLN B 1 281 ? -12.031 -4.934 -12.227 1 95 281 GLN B CA 1
ATOM 6517 C C . GLN B 1 281 ? -12.93 -4.777 -13.445 1 95 281 GLN B C 1
ATOM 6519 O O . GLN B 1 281 ? -12.727 -3.883 -14.266 1 95 281 GLN B O 1
ATOM 6524 N N . ILE B 1 282 ? -13.781 -5.711 -13.664 1 91.81 282 ILE B N 1
ATOM 6525 C CA . ILE B 1 282 ? -14.789 -5.66 -14.719 1 91.81 282 ILE B CA 1
ATOM 6526 C C . ILE B 1 282 ? -16.094 -5.113 -14.156 1 91.81 282 ILE B C 1
ATOM 6528 O O . ILE B 1 282 ? -16.797 -5.793 -13.398 1 91.81 282 ILE B O 1
ATOM 6532 N N . PRO B 1 283 ? -16.453 -3.854 -14.547 1 86.31 283 PRO B N 1
ATOM 6533 C CA . PRO B 1 283 ? -17.641 -3.234 -13.961 1 86.31 283 PRO B CA 1
ATOM 6534 C C . PRO B 1 283 ? -18.891 -4.098 -14.117 1 86.31 283 PRO B C 1
ATOM 6536 O O . PRO B 1 283 ? -19.156 -4.617 -15.203 1 86.31 283 PRO B O 1
ATOM 6539 N N . GLY B 1 284 ? -19.594 -4.246 -13.07 1 83.88 284 GLY B N 1
ATOM 6540 C CA . GLY B 1 284 ? -20.844 -4.984 -13.094 1 83.88 284 GLY B CA 1
ATOM 6541 C C . GLY B 1 284 ? -20.656 -6.473 -12.844 1 83.88 284 GLY B C 1
ATOM 6542 O O . GLY B 1 284 ? -21.641 -7.219 -12.773 1 83.88 284 GLY B O 1
ATOM 6543 N N . TYR B 1 285 ? -19.438 -6.922 -12.75 1 88.31 285 TYR B N 1
ATOM 6544 C CA . TYR B 1 285 ? -19.125 -8.328 -12.492 1 88.31 285 TYR B CA 1
ATOM 6545 C C . TYR B 1 285 ? -18.312 -8.492 -11.219 1 88.31 285 TYR B C 1
ATOM 6547 O O . TYR B 1 285 ? -17.688 -7.535 -10.75 1 88.31 285 TYR B O 1
ATOM 6555 N N . ASP B 1 286 ? -18.359 -9.594 -10.648 1 90.62 286 ASP B N 1
ATOM 6556 C CA . ASP B 1 286 ? -17.531 -9.906 -9.484 1 90.62 286 ASP B CA 1
ATOM 6557 C C . ASP B 1 286 ? -16.172 -10.477 -9.914 1 90.62 286 ASP B C 1
ATOM 6559 O O . ASP B 1 286 ? -15.57 -11.273 -9.195 1 90.62 286 ASP B O 1
ATOM 6563 N N . MET B 1 287 ? -15.742 -10.078 -11.125 1 94.5 287 MET B N 1
ATOM 6564 C CA . MET B 1 287 ? -14.523 -10.602 -11.727 1 94.5 287 MET B CA 1
ATOM 6565 C C . MET B 1 287 ? -13.414 -9.555 -11.711 1 94.5 287 MET B C 1
ATOM 6567 O O . MET B 1 287 ? -13.664 -8.375 -11.961 1 94.5 287 MET B O 1
ATOM 6571 N N . LEU B 1 288 ? -12.32 -9.984 -11.289 1 97.25 288 LEU B N 1
ATOM 6572 C CA . LEU B 1 288 ? -11.102 -9.188 -11.398 1 97.25 288 LEU B CA 1
ATOM 6573 C C . LEU B 1 288 ? -10.211 -9.711 -12.523 1 97.25 288 LEU B C 1
ATOM 6575 O O . LEU B 1 288 ? -10.312 -10.875 -12.906 1 97.25 288 LEU B O 1
ATOM 6579 N N . LEU B 1 289 ? -9.453 -8.852 -13.117 1 97.88 289 LEU B N 1
ATOM 6580 C CA . LEU B 1 289 ? -8.484 -9.164 -14.164 1 97.88 289 LEU B CA 1
ATOM 6581 C C . LEU B 1 289 ? -7.086 -8.711 -13.758 1 97.88 289 LEU B C 1
ATOM 6583 O O . LEU B 1 289 ? -6.918 -7.637 -13.172 1 97.88 289 LEU B O 1
ATOM 6587 N N . LEU B 1 290 ? -6.102 -9.523 -14.016 1 98.31 290 LEU B N 1
ATOM 6588 C CA . LEU B 1 290 ? -4.703 -9.188 -13.766 1 98.31 290 LEU B CA 1
ATOM 6589 C C . LEU B 1 290 ? -3.896 -9.242 -15.062 1 98.31 290 LEU B C 1
ATOM 6591 O O . LEU B 1 290 ? -3.268 -10.258 -15.359 1 98.31 290 LEU B O 1
ATOM 6595 N N . PRO B 1 291 ? -3.887 -8.148 -15.789 1 97.88 291 PRO B N 1
ATOM 6596 C CA . PRO B 1 291 ? -3.221 -8.117 -17.094 1 97.88 291 PRO B CA 1
ATOM 6597 C C . PRO B 1 291 ? -1.717 -7.883 -16.984 1 97.88 291 PRO B C 1
ATOM 6599 O O . PRO B 1 291 ? -1.24 -7.379 -15.961 1 97.88 291 PRO B O 1
ATOM 6602 N N . PRO B 1 292 ? -0.985 -8.266 -18.047 1 96.69 292 PRO B N 1
ATOM 6603 C CA . PRO B 1 292 ? 0.386 -7.762 -18.141 1 96.69 292 PRO B CA 1
ATOM 6604 C C . PRO B 1 292 ? 0.455 -6.234 -18.125 1 96.69 292 PRO B C 1
ATOM 6606 O O . PRO B 1 292 ? -0.484 -5.57 -18.578 1 96.69 292 PRO B O 1
ATOM 6609 N N . PHE B 1 293 ? 1.552 -5.734 -17.625 1 95.88 293 PHE B N 1
ATOM 6610 C CA . PHE B 1 293 ? 1.702 -4.297 -17.422 1 95.88 293 PHE B CA 1
ATOM 6611 C C . PHE B 1 293 ? 3.084 -3.83 -17.859 1 95.88 293 PHE B C 1
ATOM 6613 O O . PHE B 1 293 ? 4.098 -4.398 -17.453 1 95.88 293 PHE B O 1
ATOM 6620 N N . ASN B 1 294 ? 3.059 -2.857 -18.766 1 94.19 294 ASN B N 1
ATOM 6621 C CA . ASN B 1 294 ? 4.32 -2.227 -19.125 1 94.19 294 ASN B CA 1
ATOM 6622 C C . ASN B 1 294 ? 4.762 -1.2 -18.094 1 94.19 294 ASN B C 1
ATOM 6624 O O . ASN B 1 294 ? 4.176 -0.12 -17.984 1 94.19 294 ASN B O 1
ATOM 6628 N N . THR B 1 295 ? 5.793 -1.455 -17.312 1 91.75 295 THR B N 1
ATOM 6629 C CA . THR B 1 295 ? 6.215 -0.633 -16.188 1 91.75 295 THR B CA 1
ATOM 6630 C C . THR B 1 295 ? 6.883 0.649 -16.672 1 91.75 295 THR B C 1
ATOM 6632 O O . THR B 1 295 ? 6.996 1.62 -15.922 1 91.75 295 THR B O 1
ATOM 6635 N N . GLN B 1 296 ? 7.402 0.608 -17.875 1 85.69 296 GLN B N 1
ATOM 6636 C CA . GLN B 1 296 ? 8.062 1.791 -18.406 1 85.69 296 GLN B CA 1
ATOM 6637 C C . GLN B 1 296 ? 7.039 2.83 -18.859 1 85.69 296 GLN B C 1
ATOM 6639 O O . GLN B 1 296 ? 7.203 4.023 -18.609 1 85.69 296 GLN B O 1
ATOM 6644 N N . THR B 1 297 ? 5.953 2.391 -19.516 1 86.44 297 THR B N 1
ATOM 6645 C CA . THR B 1 297 ? 4.973 3.312 -20.078 1 86.44 297 THR B CA 1
ATOM 6646 C C . THR B 1 297 ? 3.738 3.396 -19.188 1 86.44 297 THR B C 1
ATOM 6648 O O . THR B 1 297 ? 2.838 4.203 -19.438 1 86.44 297 THR B O 1
ATOM 6651 N N . SER B 1 298 ? 3.68 2.566 -18.156 1 87.06 298 SER B N 1
ATOM 6652 C CA . SER B 1 298 ? 2.539 2.496 -17.25 1 87.06 298 SER B CA 1
ATOM 6653 C C . SER B 1 298 ? 1.242 2.234 -18.016 1 87.06 298 SER B C 1
ATOM 6655 O O . SER B 1 298 ? 0.258 2.957 -17.844 1 87.06 298 SER B O 1
ATOM 6657 N N . THR B 1 299 ? 1.284 1.216 -18.859 1 89.81 299 THR B N 1
ATOM 6658 C CA . THR B 1 299 ? 0.119 0.833 -19.641 1 89.81 299 THR B CA 1
ATOM 6659 C C . THR B 1 299 ? -0.188 -0.651 -19.469 1 89.81 299 THR B C 1
ATOM 6661 O O . THR B 1 299 ? 0.724 -1.466 -19.312 1 89.81 299 THR B O 1
ATOM 6664 N N . SER B 1 300 ? -1.494 -1.003 -19.453 1 90.25 300 SER B N 1
ATOM 6665 C CA . SER B 1 300 ? -1.956 -2.381 -19.297 1 90.25 300 SER B CA 1
ATOM 6666 C C . SER B 1 300 ? -2.465 -2.934 -20.625 1 90.25 300 SER B C 1
ATOM 6668 O O . SER B 1 300 ? -2.961 -2.184 -21.469 1 90.25 300 SER B O 1
ATOM 6670 N N . LYS B 1 301 ? -2.15 -4.27 -20.75 1 85.69 301 LYS B N 1
ATOM 6671 C CA . LYS B 1 301 ? -2.814 -5.027 -21.812 1 85.69 301 LYS B CA 1
ATOM 6672 C C . LYS B 1 301 ? -4.07 -5.719 -21.281 1 85.69 301 LYS B C 1
ATOM 6674 O O . LYS B 1 301 ? -3.99 -6.566 -20.391 1 85.69 301 LYS B O 1
ATOM 6679 N N . ASN B 1 302 ? -5.27 -5.23 -21.438 1 91.75 302 ASN B N 1
ATOM 6680 C CA . ASN B 1 302 ? -6.504 -5.773 -20.891 1 91.75 302 ASN B CA 1
ATOM 6681 C C . ASN B 1 302 ? -6.699 -7.238 -21.266 1 91.75 302 ASN B C 1
ATOM 6683 O O . ASN B 1 302 ? -7.742 -7.609 -21.797 1 91.75 302 ASN B O 1
ATOM 6687 N N . ALA B 1 303 ? -5.633 -8.078 -21.016 1 95.88 303 ALA B N 1
ATOM 6688 C CA . ALA B 1 303 ? -5.633 -9.508 -21.297 1 95.88 303 ALA B CA 1
ATOM 6689 C C . ALA B 1 303 ? -5.156 -10.312 -20.094 1 95.88 303 ALA B C 1
ATOM 6691 O O . ALA B 1 303 ? -4.543 -9.758 -19.172 1 95.88 303 ALA B O 1
ATOM 6692 N N . MET B 1 304 ? -5.5 -11.523 -20.062 1 97.62 304 MET B N 1
ATOM 6693 C CA . MET B 1 304 ? -5.074 -12.453 -19.031 1 97.62 304 MET B CA 1
ATOM 6694 C C . MET B 1 304 ? -4.957 -13.867 -19.578 1 97.62 304 MET B C 1
ATOM 6696 O O . MET B 1 304 ? -5.68 -14.242 -20.5 1 97.62 304 MET B O 1
ATOM 6700 N N . ASP B 1 305 ? -4.012 -14.594 -19.141 1 97.06 305 ASP B N 1
ATOM 6701 C CA . ASP B 1 305 ? -3.883 -15.977 -19.609 1 97.06 305 ASP B CA 1
ATOM 6702 C C . ASP B 1 305 ? -4.113 -16.969 -18.469 1 97.06 305 ASP B C 1
ATOM 6704 O O . ASP B 1 305 ? -4.16 -16.578 -17.297 1 97.06 305 ASP B O 1
ATOM 6708 N N . HIS B 1 306 ? -4.32 -18.219 -18.812 1 98.44 306 HIS B N 1
ATOM 6709 C CA . HIS B 1 306 ? -4.633 -19.297 -17.875 1 98.44 306 HIS B CA 1
ATOM 6710 C C . HIS B 1 306 ? -3.533 -19.438 -16.828 1 98.44 306 HIS B C 1
ATOM 6712 O O . HIS B 1 306 ? -3.816 -19.734 -15.664 1 98.44 306 HIS B O 1
ATOM 6718 N N . LEU B 1 307 ? -2.322 -19.141 -17.203 1 98.38 307 LEU B N 1
ATOM 6719 C CA . LEU B 1 307 ? -1.178 -19.281 -16.312 1 98.38 307 LEU B CA 1
ATOM 6720 C C . LEU B 1 307 ? -1.296 -18.312 -15.133 1 98.38 307 LEU B C 1
ATOM 6722 O O . LEU B 1 307 ? -0.702 -18.547 -14.078 1 98.38 307 LEU B O 1
ATOM 6726 N N . THR B 1 308 ? -2.104 -17.281 -15.289 1 98.5 308 THR B N 1
ATOM 6727 C CA . THR B 1 308 ? -2.309 -16.312 -14.211 1 98.5 308 THR B CA 1
ATOM 6728 C C . THR B 1 308 ? -3.273 -16.859 -13.164 1 98.5 308 THR B C 1
ATOM 6730 O O . THR B 1 308 ? -3.359 -16.344 -12.055 1 98.5 308 THR B O 1
ATOM 6733 N N . CYS B 1 309 ? -3.904 -17.969 -13.453 1 98.75 309 CYS B N 1
ATOM 6734 C CA . CYS B 1 309 ? -4.977 -18.484 -12.602 1 98.75 309 CYS B CA 1
ATOM 6735 C C . CYS B 1 309 ? -4.414 -19.203 -11.383 1 98.75 309 CYS B C 1
ATOM 6737 O O . CYS B 1 309 ? -5.168 -19.672 -10.531 1 98.75 309 CYS B O 1
ATOM 6739 N N . PHE B 1 310 ? -3.113 -19.188 -11.141 1 98.75 310 PHE B N 1
ATOM 6740 C CA . PHE B 1 310 ? -2.545 -19.641 -9.875 1 98.75 310 PHE B CA 1
ATOM 6741 C C . PHE B 1 310 ? -2.605 -18.531 -8.828 1 98.75 310 PHE B C 1
ATOM 6743 O O . PHE B 1 310 ? -2.504 -18.797 -7.633 1 98.75 310 PHE B O 1
ATOM 6750 N N . VAL B 1 311 ? -2.787 -17.312 -9.281 1 98.88 311 VAL B N 1
ATOM 6751 C CA . VAL B 1 311 ? -2.641 -16.125 -8.445 1 98.88 311 VAL B CA 1
ATOM 6752 C C . VAL B 1 311 ? -3.678 -16.156 -7.32 1 98.88 311 VAL B C 1
ATOM 6754 O O . VAL B 1 311 ? -3.375 -15.805 -6.18 1 98.88 311 VAL B O 1
ATOM 6757 N N . PRO B 1 312 ? -4.953 -16.531 -7.582 1 98.88 312 PRO B N 1
ATOM 6758 C CA . PRO B 1 312 ? -5.895 -16.594 -6.465 1 98.88 312 PRO B CA 1
ATOM 6759 C C . PRO B 1 312 ? -5.387 -17.453 -5.309 1 98.88 312 PRO B C 1
ATOM 6761 O O . PRO B 1 312 ? -5.488 -17.062 -4.145 1 98.88 312 PRO B O 1
ATOM 6764 N N . GLY B 1 313 ? -4.84 -18.609 -5.633 1 98.88 313 GLY B N 1
ATOM 6765 C CA . GLY B 1 313 ? -4.281 -19.453 -4.586 1 98.88 313 GLY B CA 1
ATOM 6766 C C . GLY B 1 313 ? -3.117 -18.812 -3.859 1 98.88 313 GLY B C 1
ATOM 6767 O O . GLY B 1 313 ? -3.047 -18.859 -2.629 1 98.88 313 GLY B O 1
ATOM 6768 N N . MET B 1 314 ? -2.213 -18.203 -4.605 1 98.81 314 MET B N 1
ATOM 6769 C CA . MET B 1 314 ? -1.07 -17.5 -4.023 1 98.81 314 MET B CA 1
ATOM 6770 C C . MET B 1 314 ? -1.532 -16.391 -3.09 1 98.81 314 MET B C 1
ATOM 6772 O O . MET B 1 314 ? -1.049 -16.281 -1.961 1 98.81 314 MET B O 1
ATOM 6776 N N . LEU B 1 315 ? -2.5 -15.586 -3.592 1 98.88 315 LEU B N 1
ATOM 6777 C CA . LEU B 1 315 ? -3.004 -14.469 -2.803 1 98.88 315 LEU B CA 1
ATOM 6778 C C . LEU B 1 315 ? -3.699 -14.961 -1.54 1 98.88 315 LEU B C 1
ATOM 6780 O O . LEU B 1 315 ? -3.605 -14.328 -0.485 1 98.88 315 LEU B O 1
ATOM 6784 N N . ALA B 1 316 ? -4.441 -16.062 -1.62 1 98.88 316 ALA B N 1
ATOM 6785 C CA . ALA B 1 316 ? -5.102 -16.609 -0.441 1 98.88 316 ALA B CA 1
ATOM 6786 C C . ALA B 1 316 ? -4.082 -17.016 0.621 1 98.88 316 ALA B C 1
ATOM 6788 O O . ALA B 1 316 ? -4.246 -16.703 1.801 1 98.88 316 ALA B O 1
ATOM 6789 N N . MET B 1 317 ? -3.037 -17.656 0.173 1 98.69 317 MET B N 1
ATOM 6790 C CA . MET B 1 317 ? -1.979 -18.047 1.103 1 98.69 317 MET B CA 1
ATOM 6791 C C . MET B 1 317 ? -1.307 -16.812 1.705 1 98.69 317 MET B C 1
ATOM 6793 O O . MET B 1 317 ? -1.04 -16.766 2.906 1 98.69 317 MET B O 1
ATOM 6797 N N . GLY B 1 318 ? -1 -15.883 0.813 1 98.62 318 GLY B N 1
ATOM 6798 C CA . GLY B 1 318 ? -0.399 -14.648 1.293 1 98.62 318 GLY B CA 1
ATOM 6799 C C . GLY B 1 318 ? -1.285 -13.891 2.264 1 98.62 318 GLY B C 1
ATOM 6800 O O . GLY B 1 318 ? -0.8 -13.344 3.252 1 98.62 318 GLY B O 1
ATOM 6801 N N . ALA B 1 319 ? -2.592 -13.836 1.976 1 98.25 319 ALA B N 1
ATOM 6802 C CA . ALA B 1 319 ? -3.555 -13.141 2.83 1 98.25 319 ALA B CA 1
ATOM 6803 C C . ALA B 1 319 ? -3.537 -13.711 4.246 1 98.25 319 ALA B C 1
ATOM 6805 O O . ALA B 1 319 ? -3.598 -12.961 5.223 1 98.25 319 ALA B O 1
ATOM 6806 N N . LYS B 1 320 ? -3.469 -15.023 4.379 1 97.62 320 LYS B N 1
ATOM 6807 C CA . LYS B 1 320 ? -3.414 -15.688 5.68 1 97.62 320 LYS B CA 1
ATOM 6808 C C . LYS B 1 320 ? -2.072 -15.445 6.363 1 97.62 320 LYS B C 1
ATOM 6810 O O . LYS B 1 320 ? -2.02 -15.18 7.566 1 97.62 320 LYS B O 1
ATOM 6815 N N . THR B 1 321 ? -1.017 -15.516 5.621 1 97.94 321 THR B N 1
ATOM 6816 C CA . THR B 1 321 ? 0.344 -15.438 6.141 1 97.94 321 THR B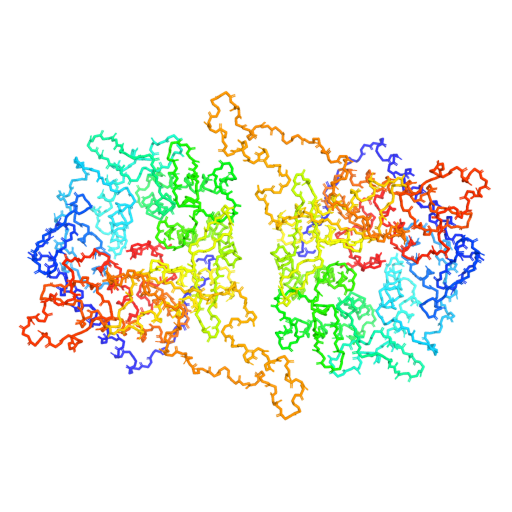 CA 1
ATOM 6817 C C . THR B 1 321 ? 0.627 -14.055 6.711 1 97.94 321 THR B C 1
ATOM 6819 O O . THR B 1 321 ? 1.231 -13.93 7.777 1 97.94 321 THR B O 1
ATOM 6822 N N . PHE B 1 322 ? 0.146 -13.008 6.051 1 96.38 322 PHE B N 1
ATOM 6823 C CA . PHE B 1 322 ? 0.511 -11.648 6.414 1 96.38 322 PHE B CA 1
ATOM 6824 C C . PHE B 1 322 ? -0.696 -10.891 6.957 1 96.38 322 PHE B C 1
ATOM 6826 O O . PHE B 1 322 ? -0.637 -9.672 7.148 1 96.38 322 PHE B O 1
ATOM 6833 N N . ASN B 1 323 ? -1.858 -11.594 7.184 1 93.81 323 ASN B N 1
ATOM 6834 C CA . ASN B 1 323 ? -3.086 -11.016 7.715 1 93.81 323 ASN B CA 1
ATOM 6835 C C . ASN B 1 323 ? -3.545 -9.82 6.887 1 93.81 323 ASN B C 1
ATOM 6837 O O . ASN B 1 323 ? -3.719 -8.719 7.418 1 93.81 323 ASN B O 1
ATOM 6841 N N . GLU B 1 324 ? -3.689 -10.07 5.621 1 94.31 324 GLU B N 1
ATOM 6842 C CA . GLU B 1 324 ? -4.168 -9.078 4.664 1 94.31 324 GLU B CA 1
ATOM 6843 C C . GLU B 1 324 ? -5.535 -9.461 4.105 1 94.31 324 GLU B C 1
ATOM 6845 O O . GLU B 1 324 ? -5.629 -10.016 3.006 1 94.31 324 GLU B O 1
ATOM 6850 N N . PRO B 1 325 ? -6.609 -9.047 4.707 1 93.62 325 PRO B N 1
ATOM 6851 C CA . PRO B 1 325 ? -7.945 -9.492 4.305 1 93.62 325 PRO B CA 1
ATOM 6852 C C . PRO B 1 325 ? -8.328 -9.023 2.902 1 93.62 325 PRO B C 1
ATOM 6854 O O . PRO B 1 325 ? -9.07 -9.711 2.197 1 93.62 325 PRO B O 1
ATOM 6857 N N . GLU B 1 326 ? -7.848 -7.902 2.504 1 93.12 326 GLU B N 1
ATOM 6858 C CA . GLU B 1 326 ? -8.156 -7.418 1.162 1 93.12 326 GLU B CA 1
ATOM 6859 C C . GLU B 1 326 ? -7.602 -8.359 0.095 1 93.12 326 GLU B C 1
ATOM 6861 O O . GLU B 1 326 ? -8.227 -8.555 -0.95 1 93.12 326 GLU B O 1
ATOM 6866 N N . ASP B 1 327 ? -6.441 -8.93 0.333 1 97.81 327 ASP B N 1
ATOM 6867 C CA . ASP B 1 327 ? -5.836 -9.852 -0.623 1 97.81 327 ASP B CA 1
ATOM 6868 C C . ASP B 1 327 ? -6.699 -11.102 -0.803 1 97.81 327 ASP B C 1
ATOM 6870 O O . ASP B 1 327 ? -6.734 -11.688 -1.887 1 97.81 327 ASP B O 1
ATOM 6874 N N . MET B 1 328 ? -7.414 -11.531 0.242 1 97.88 328 MET B N 1
ATOM 6875 C CA . MET B 1 328 ? -8.336 -12.656 0.134 1 97.88 328 MET B CA 1
ATOM 6876 C C . MET B 1 328 ? -9.516 -12.312 -0.768 1 97.88 328 MET B C 1
ATOM 6878 O O . MET B 1 328 ? -9.945 -13.133 -1.579 1 97.88 328 MET B O 1
ATOM 6882 N N . GLU B 1 329 ? -9.984 -11.078 -0.638 1 96.25 329 GLU B N 1
ATOM 6883 C CA . GLU B 1 329 ? -11.078 -10.656 -1.498 1 96.25 329 GLU B CA 1
ATOM 6884 C C . GLU B 1 329 ? -10.648 -10.594 -2.959 1 96.25 329 GLU B C 1
ATOM 6886 O O . GLU B 1 329 ? -11.406 -10.969 -3.855 1 96.25 329 GLU B O 1
ATOM 6891 N N . ILE B 1 330 ? -9.445 -10.141 -3.121 1 98.38 330 ILE B N 1
ATOM 6892 C CA . ILE B 1 330 ? -8.891 -10.078 -4.469 1 98.38 330 ILE B CA 1
ATOM 6893 C C . ILE B 1 330 ? -8.703 -11.492 -5.012 1 98.38 330 ILE B C 1
ATOM 6895 O O . ILE B 1 330 ? -8.977 -11.758 -6.184 1 98.38 330 ILE B O 1
ATOM 6899 N N . ALA B 1 331 ? -8.242 -12.422 -4.184 1 98.75 331 ALA B N 1
ATOM 6900 C CA . ALA B 1 331 ? -8.109 -13.828 -4.559 1 98.75 331 ALA B CA 1
ATOM 6901 C C . ALA B 1 331 ? -9.438 -14.383 -5.07 1 98.75 331 ALA B C 1
ATOM 6903 O O . ALA B 1 331 ? -9.484 -15 -6.137 1 98.75 331 ALA B O 1
ATOM 6904 N N . LYS B 1 332 ? -10.461 -14.094 -4.375 1 97.81 332 LYS B N 1
ATOM 6905 C CA . LYS B 1 332 ? -11.789 -14.586 -4.738 1 97.81 332 LYS B CA 1
ATOM 6906 C C . LYS B 1 332 ? -12.258 -13.977 -6.055 1 97.81 332 LYS B C 1
ATOM 6908 O O . LYS B 1 332 ? -12.828 -14.672 -6.895 1 97.81 332 LYS B O 1
ATOM 6913 N N . GLY B 1 333 ? -12 -12.695 -6.199 1 97.31 333 GLY B N 1
ATOM 6914 C CA . GLY B 1 333 ? -12.391 -12.031 -7.438 1 97.31 333 GLY B CA 1
ATOM 6915 C C . GLY B 1 333 ? -11.68 -12.586 -8.656 1 97.31 333 GLY B C 1
ATOM 6916 O O . GLY B 1 333 ? -12.289 -12.773 -9.711 1 97.31 333 GLY B O 1
ATOM 6917 N N . LEU B 1 334 ? -10.391 -12.844 -8.531 1 98.69 334 LEU B N 1
ATOM 6918 C CA . LEU B 1 334 ? -9.617 -13.43 -9.625 1 98.69 334 LEU B CA 1
ATOM 6919 C C . LEU B 1 334 ? -10.055 -14.875 -9.883 1 98.69 334 LEU B C 1
ATOM 6921 O O . LEU B 1 334 ? -10.078 -15.32 -11.031 1 98.69 334 LEU B O 1
ATOM 6925 N N . MET B 1 335 ? -10.383 -15.57 -8.82 1 98.56 335 MET B N 1
ATOM 6926 C CA . MET B 1 335 ? -10.852 -16.938 -8.969 1 98.56 335 MET B CA 1
ATOM 6927 C C . MET B 1 335 ? -12.156 -16.984 -9.766 1 98.56 335 MET B C 1
ATOM 6929 O O . MET B 1 335 ? -12.352 -17.875 -10.594 1 98.56 335 MET B O 1
ATOM 6933 N N . GLU B 1 336 ? -12.992 -16.047 -9.508 1 96.56 336 GLU B N 1
ATOM 6934 C CA . GLU B 1 336 ? -14.242 -15.984 -10.258 1 96.56 336 GLU B CA 1
ATOM 6935 C C . GLU B 1 336 ? -13.984 -15.828 -11.75 1 96.56 336 GLU B C 1
ATOM 6937 O O . GLU B 1 336 ? -14.688 -16.422 -12.57 1 96.56 336 GLU B O 1
ATOM 6942 N N . THR B 1 337 ? -13.023 -15.031 -12.031 1 97.31 337 THR B N 1
ATOM 6943 C CA . THR B 1 337 ? -12.672 -14.875 -13.438 1 97.31 337 THR B CA 1
ATOM 6944 C C . THR B 1 337 ? -12.211 -16.203 -14.031 1 97.31 337 THR B C 1
ATOM 6946 O O . THR B 1 337 ? -12.656 -16.594 -15.109 1 97.31 337 THR B O 1
ATOM 6949 N N . CYS B 1 338 ? -11.359 -16.891 -13.375 1 98.44 338 CYS B N 1
ATOM 6950 C CA . CYS B 1 338 ? -10.82 -18.156 -13.867 1 98.44 338 CYS B CA 1
ATOM 6951 C C . CYS B 1 338 ? -11.922 -19.188 -14.047 1 98.44 338 CYS B C 1
ATOM 6953 O O . CYS B 1 338 ? -11.992 -19.859 -15.078 1 98.44 338 CYS B O 1
ATOM 6955 N N . VAL B 1 339 ? -12.773 -19.266 -13.086 1 97.88 339 VAL B N 1
ATOM 6956 C CA . VAL B 1 339 ? -13.867 -20.219 -13.148 1 97.88 339 VAL B CA 1
ATOM 6957 C C . VAL B 1 339 ? -14.836 -19.828 -14.258 1 97.88 339 VAL B C 1
ATOM 6959 O O . VAL B 1 339 ? -15.352 -20.688 -14.977 1 97.88 339 VAL B O 1
ATOM 6962 N N . PHE B 1 340 ? -15.031 -18.547 -14.352 1 96.31 340 PHE B N 1
ATOM 6963 C CA . PHE B 1 340 ? -15.93 -18.016 -15.375 1 96.31 340 PHE B CA 1
ATOM 6964 C C . PHE B 1 340 ? -15.484 -18.453 -16.766 1 96.31 340 PHE B C 1
ATOM 6966 O O . PHE B 1 340 ? -16.312 -18.734 -17.625 1 96.31 340 PHE B O 1
ATOM 6973 N N . MET B 1 341 ? -14.234 -18.547 -17.047 1 97.44 341 MET B N 1
ATOM 6974 C CA . MET B 1 341 ? -13.711 -18.906 -18.359 1 97.44 341 MET B CA 1
ATOM 6975 C C . MET B 1 341 ? -14 -20.375 -18.672 1 97.44 341 MET B C 1
ATOM 6977 O O . MET B 1 341 ? -14.109 -20.766 -19.844 1 97.44 341 MET B O 1
ATOM 6981 N N . TYR B 1 342 ? -14.109 -21.188 -17.688 1 97.62 342 TYR B N 1
ATOM 6982 C CA . TYR B 1 342 ? -14.516 -22.578 -17.875 1 97.62 342 TYR B CA 1
ATOM 6983 C C . TYR B 1 342 ? -16.016 -22.672 -18.141 1 97.62 342 TYR B C 1
ATOM 6985 O O . TYR B 1 342 ? -16.438 -23.297 -19.109 1 97.62 342 TYR B O 1
ATOM 6993 N N . ARG B 1 343 ? -16.75 -21.969 -17.359 1 95.19 343 ARG B N 1
ATOM 6994 C CA . ARG B 1 343 ? -18.188 -22.172 -17.281 1 95.19 343 ARG B CA 1
ATOM 6995 C C . ARG B 1 343 ? -18.891 -21.531 -18.484 1 95.19 343 ARG B C 1
ATOM 6997 O O . ARG B 1 343 ? -20.047 -21.859 -18.781 1 95.19 343 ARG B O 1
ATOM 7004 N N . THR B 1 344 ? -18.234 -20.703 -19.172 1 93.69 344 THR B N 1
ATOM 7005 C CA . THR B 1 344 ? -18.938 -19.969 -20.219 1 93.69 344 THR B CA 1
ATOM 7006 C C . THR B 1 344 ? -18.562 -20.516 -21.594 1 93.69 344 THR B C 1
ATOM 7008 O O . THR B 1 344 ? -18.953 -19.938 -22.625 1 93.69 344 THR B O 1
ATOM 7011 N N . THR B 1 345 ? -17.812 -21.562 -21.703 1 96.19 345 THR B N 1
ATOM 7012 C CA . THR B 1 345 ? -17.516 -22.203 -22.984 1 96.19 345 THR B CA 1
ATOM 7013 C C . THR B 1 345 ? -18.453 -23.375 -23.234 1 96.19 345 THR B C 1
ATOM 7015 O O . THR B 1 345 ? -19.094 -23.875 -22.297 1 96.19 345 THR B O 1
ATOM 7018 N N . LYS B 1 346 ? -18.5 -23.828 -24.453 1 94.94 346 LYS B N 1
ATOM 7019 C CA . LYS B 1 346 ? -19.359 -24.953 -24.812 1 94.94 346 LYS B CA 1
ATOM 7020 C C . LYS B 1 346 ? -18.844 -26.266 -24.25 1 94.94 346 LYS B C 1
ATOM 7022 O O . LYS B 1 346 ? -19.625 -27.156 -23.906 1 94.94 346 LYS B O 1
ATOM 7027 N N . THR B 1 347 ? -17.547 -26.438 -24.078 1 96.56 347 THR B N 1
ATOM 7028 C CA . THR B 1 347 ? -16.953 -27.688 -23.594 1 96.56 347 THR B CA 1
ATOM 7029 C C . THR B 1 347 ? -16.859 -27.688 -22.078 1 96.56 347 THR B C 1
ATOM 7031 O O . THR B 1 347 ? -16.609 -28.734 -21.469 1 96.56 347 THR B O 1
ATOM 7034 N N . GLY B 1 348 ? -16.938 -26.484 -21.453 1 97.12 348 GLY B N 1
ATOM 7035 C CA . GLY B 1 348 ? -16.672 -26.391 -20.016 1 97.12 348 GLY B CA 1
ATOM 7036 C C . GLY B 1 348 ? -15.203 -26.312 -19.672 1 97.12 348 GLY B C 1
ATOM 7037 O O . GLY B 1 348 ? -14.82 -26.5 -18.516 1 97.12 348 GLY B O 1
ATOM 7038 N N . LEU B 1 349 ? -14.367 -26.141 -20.766 1 98.5 349 LEU B N 1
ATOM 7039 C CA . LEU B 1 349 ? -12.93 -25.984 -20.578 1 98.5 349 LEU B CA 1
ATOM 7040 C C . LEU B 1 349 ? -12.5 -24.547 -20.891 1 98.5 349 LEU B C 1
ATOM 7042 O O . LEU B 1 349 ? -13.102 -23.875 -21.734 1 98.5 349 LEU B O 1
ATOM 7046 N N . SER B 1 350 ? -11.492 -24.078 -20.172 1 98.5 350 SER B N 1
ATOM 7047 C CA . SER B 1 350 ? -11.039 -22.688 -20.312 1 98.5 350 SER B CA 1
ATOM 7048 C C . SER B 1 350 ? -10.086 -22.547 -21.5 1 98.5 350 SER B C 1
ATOM 7050 O O . SER B 1 350 ? -9.258 -23.422 -21.75 1 98.5 350 SER B O 1
ATOM 7052 N N . PRO B 1 351 ? -10.141 -21.406 -22.25 1 98.31 351 PRO B N 1
ATOM 7053 C CA . PRO B 1 351 ? -9.102 -21.094 -23.234 1 98.31 351 PRO B CA 1
ATOM 7054 C C . PRO B 1 351 ? -7.758 -20.75 -22.578 1 98.31 351 PRO B C 1
ATOM 7056 O O . PRO B 1 351 ? -7.688 -20.578 -21.359 1 98.31 351 PRO B O 1
ATOM 7059 N N . GLU B 1 352 ? -6.758 -20.641 -23.391 1 98.25 352 GLU B N 1
ATOM 7060 C CA . GLU B 1 352 ? -5.41 -20.328 -22.922 1 98.25 352 GLU B CA 1
ATOM 7061 C C . GLU B 1 352 ? -5.301 -18.859 -22.531 1 98.25 352 GLU B C 1
ATOM 7063 O O . GLU B 1 352 ? -4.484 -18.5 -21.672 1 98.25 352 GLU B O 1
ATOM 7068 N N . ASN B 1 353 ? -6.043 -17.984 -23.234 1 98.06 353 ASN B N 1
ATOM 7069 C CA . ASN B 1 353 ? -6.012 -16.578 -22.891 1 98.06 353 ASN B CA 1
ATOM 7070 C C . ASN B 1 353 ? -7.289 -15.867 -23.312 1 98.06 353 ASN B C 1
ATOM 7072 O O . ASN B 1 353 ? -8.094 -16.422 -24.062 1 98.06 353 ASN B O 1
ATOM 7076 N N . TRP B 1 354 ? -7.543 -14.68 -22.781 1 98 354 TRP B N 1
ATOM 7077 C CA . TRP B 1 354 ? -8.727 -13.875 -23.078 1 98 354 TRP B CA 1
ATOM 7078 C C . TRP B 1 354 ? -8.43 -12.391 -22.922 1 98 354 TRP B C 1
ATOM 7080 O O . TRP B 1 354 ? -7.445 -12.008 -22.281 1 98 354 TRP B O 1
ATOM 7090 N N . VAL B 1 355 ? -9.227 -11.625 -23.562 1 97 355 VAL B N 1
ATOM 7091 C CA . VAL B 1 355 ? -9.125 -10.172 -23.531 1 97 355 VAL B CA 1
ATOM 7092 C C . VAL B 1 355 ? -10.453 -9.57 -23.078 1 97 355 VAL B C 1
ATOM 7094 O O . VAL B 1 355 ? -11.523 -10.031 -23.469 1 97 355 VAL B O 1
ATOM 7097 N N . VAL B 1 356 ? -10.422 -8.625 -22.188 1 96.19 356 VAL B N 1
ATOM 7098 C CA . VAL B 1 356 ? -11.57 -7.816 -21.797 1 96.19 356 VAL B CA 1
ATOM 7099 C C . VAL B 1 356 ? -11.297 -6.344 -22.094 1 96.19 356 VAL B C 1
ATOM 7101 O O . VAL B 1 356 ? -10.508 -5.699 -21.406 1 96.19 356 VAL B O 1
ATOM 7104 N N . SER B 1 357 ? -11.969 -5.816 -22.984 1 93.69 357 SER B N 1
ATOM 7105 C CA . SER B 1 357 ? -11.648 -4.477 -23.469 1 93.69 357 SER B CA 1
ATOM 7106 C C . SER B 1 357 ? -12.156 -3.404 -22.516 1 93.69 357 SER B C 1
ATOM 7108 O O . SER B 1 357 ? -11.602 -2.305 -22.453 1 93.69 357 SER B O 1
ATOM 7110 N N . LYS B 1 358 ? -13.211 -3.627 -21.828 1 92.19 358 LYS B N 1
ATOM 7111 C CA . LYS B 1 358 ? -13.766 -2.635 -20.906 1 92.19 358 LYS B CA 1
ATOM 7112 C C . LYS B 1 358 ? -13.492 -3.014 -19.453 1 92.19 358 LYS B C 1
ATOM 7114 O O . LYS B 1 358 ? -14.234 -3.803 -18.859 1 92.19 358 LYS B O 1
ATOM 7119 N N . THR B 1 359 ? -12.484 -2.504 -18.844 1 94.12 359 THR B N 1
ATOM 7120 C CA . THR B 1 359 ? -12.125 -2.709 -17.453 1 94.12 359 THR B CA 1
ATOM 7121 C C . THR B 1 359 ? -11.812 -1.378 -16.766 1 94.12 359 THR B C 1
ATOM 7123 O O . THR B 1 359 ? -11.719 -0.344 -17.438 1 94.12 359 THR B O 1
ATOM 7126 N N . GLU B 1 360 ? -11.812 -1.334 -15.453 1 91.38 360 GLU B N 1
ATOM 7127 C CA . GLU B 1 360 ? -11.398 -0.198 -14.641 1 91.38 360 GLU B CA 1
ATOM 7128 C C . GLU B 1 360 ? -10.367 -0.619 -13.594 1 91.38 360 GLU B C 1
ATOM 7130 O O . GLU B 1 360 ? -10.25 -1.803 -13.273 1 91.38 360 GLU B O 1
ATOM 7135 N N . ALA B 1 361 ? -9.539 0.398 -13.141 1 90.5 361 ALA B N 1
ATOM 7136 C CA . ALA B 1 361 ? -8.617 0.103 -12.039 1 90.5 361 ALA B CA 1
ATOM 7137 C C . ALA B 1 361 ? -9.367 -0.447 -10.828 1 90.5 361 ALA B C 1
ATOM 7139 O O . ALA B 1 361 ? -10.461 0.021 -10.508 1 90.5 361 ALA B O 1
ATOM 7140 N N . TYR B 1 362 ? -8.828 -1.39 -10.117 1 93.44 362 TYR B N 1
ATOM 7141 C CA . TYR B 1 362 ? -9.445 -2.002 -8.945 1 93.44 362 TYR B CA 1
ATOM 7142 C C . TYR B 1 362 ? -9.695 -0.966 -7.859 1 93.44 362 TYR B C 1
ATOM 7144 O O . TYR B 1 362 ? -8.812 -0.161 -7.547 1 93.44 362 TYR B O 1
ATOM 7152 N N . ASN B 1 363 ? -10.844 -0.936 -7.336 1 90 363 ASN B N 1
ATOM 7153 C CA . ASN B 1 363 ? -11.289 -0.137 -6.195 1 90 363 ASN B CA 1
ATOM 7154 C C . ASN B 1 363 ? -12.211 -0.933 -5.277 1 90 363 ASN B C 1
ATOM 7156 O O . ASN B 1 363 ? -13.344 -1.238 -5.645 1 90 363 ASN B O 1
ATOM 7160 N N . PRO B 1 364 ? -11.688 -1.263 -4.078 1 88.5 364 PRO B N 1
ATOM 7161 C CA . PRO B 1 364 ? -12.477 -2.111 -3.186 1 88.5 364 PRO B CA 1
ATOM 7162 C C . PRO B 1 364 ? -13.836 -1.502 -2.842 1 88.5 364 PRO B C 1
ATOM 7164 O O . PRO B 1 364 ? -14.758 -2.221 -2.457 1 88.5 364 PRO B O 1
ATOM 7167 N N . MET B 1 365 ? -14.008 -0.206 -3.01 1 85.44 365 MET B N 1
ATOM 7168 C CA . MET B 1 365 ? -15.258 0.46 -2.676 1 85.44 365 MET B CA 1
ATOM 7169 C C . MET B 1 365 ? -16.312 0.208 -3.752 1 85.44 365 MET B C 1
ATOM 7171 O O . MET B 1 365 ? -17.516 0.239 -3.471 1 85.44 365 MET B O 1
ATOM 7175 N N . THR B 1 366 ? -15.867 -0.029 -4.953 1 86.94 366 THR B N 1
ATOM 7176 C CA . THR B 1 366 ? -16.812 -0.138 -6.051 1 86.94 366 THR B CA 1
ATOM 7177 C C . THR B 1 366 ? -16.812 -1.547 -6.637 1 86.94 366 THR B C 1
ATOM 7179 O O . THR B 1 366 ? -17.719 -1.916 -7.391 1 86.94 366 THR B O 1
ATOM 7182 N N . PHE B 1 367 ? -15.898 -2.4 -6.297 1 89.38 367 PHE B N 1
ATOM 7183 C CA . PHE B 1 367 ? -15.789 -3.758 -6.816 1 89.38 367 PHE B CA 1
ATOM 7184 C C . PHE B 1 367 ? -17.047 -4.555 -6.527 1 89.38 367 PHE B C 1
ATOM 7186 O O . PHE B 1 367 ? -17.594 -4.492 -5.426 1 89.38 367 PHE B O 1
ATOM 7193 N N . ASN B 1 368 ? -17.469 -5.273 -7.488 1 81.5 368 ASN B N 1
ATOM 7194 C CA . ASN B 1 368 ? -18.625 -6.156 -7.473 1 81.5 368 ASN B CA 1
ATOM 7195 C C . ASN B 1 368 ? -19.922 -5.371 -7.309 1 81.5 368 ASN B C 1
ATOM 7197 O O . ASN B 1 368 ? -20.844 -5.824 -6.625 1 81.5 368 ASN B O 1
ATOM 7201 N N . LYS B 1 369 ? -19.891 -4.094 -7.637 1 81.94 369 LYS B N 1
ATOM 7202 C CA . LYS B 1 369 ? -21.078 -3.248 -7.602 1 81.94 369 LYS B CA 1
ATOM 7203 C C . LYS B 1 369 ? -21.375 -2.656 -8.977 1 81.94 369 LYS B C 1
ATOM 7205 O O . LYS B 1 369 ? -20.453 -2.277 -9.703 1 81.94 369 LYS B O 1
ATOM 7210 N N . THR B 1 370 ? -22.656 -2.734 -9.312 1 76.94 370 THR B N 1
ATOM 7211 C CA . THR B 1 370 ? -23.062 -2.111 -10.57 1 76.94 370 THR B CA 1
ATOM 7212 C C . THR B 1 370 ? -23.156 -0.597 -10.414 1 76.94 370 THR B C 1
ATOM 7214 O O . THR B 1 370 ? -23.188 -0.081 -9.297 1 76.94 370 THR B O 1
ATOM 7217 N N . LYS B 1 371 ? -23.188 0.088 -11.539 1 74.94 371 LYS B N 1
ATOM 7218 C CA . LYS B 1 371 ? -23.375 1.535 -11.516 1 74.94 371 LYS B CA 1
ATOM 7219 C C . LYS B 1 371 ? -24.688 1.904 -10.828 1 74.94 371 LYS B C 1
ATOM 7221 O O . LYS B 1 371 ? -24.75 2.889 -10.086 1 74.94 371 LYS B O 1
ATOM 7226 N N . GLU B 1 372 ? -25.656 1.108 -11.102 1 75.62 372 GLU B N 1
ATOM 7227 C CA . GLU B 1 372 ? -26.969 1.344 -10.516 1 75.62 372 GLU B CA 1
ATOM 7228 C C . GLU B 1 372 ? -26.938 1.169 -9 1 75.62 372 GLU B C 1
ATOM 7230 O O . GLU B 1 372 ? -27.531 1.964 -8.266 1 75.62 372 GLU B O 1
ATOM 7235 N N . GLU B 1 373 ? -26.188 0.175 -8.586 1 80.5 373 GLU B N 1
ATOM 7236 C CA . GLU B 1 373 ? -26.062 -0.07 -7.152 1 80.5 373 GLU B CA 1
ATOM 7237 C C . GLU B 1 373 ? -25.297 1.063 -6.465 1 80.5 373 GLU B C 1
ATOM 7239 O O . GLU B 1 373 ? -25.672 1.494 -5.371 1 80.5 373 GLU B O 1
ATOM 7244 N N . LEU B 1 374 ? -24.375 1.525 -7.141 1 78.31 374 LEU B N 1
ATOM 7245 C CA . LEU B 1 374 ? -23.562 2.613 -6.598 1 78.31 374 LEU B CA 1
ATOM 7246 C C . LEU B 1 374 ? -24.359 3.912 -6.551 1 78.31 374 LEU B C 1
ATOM 7248 O O . LEU B 1 374 ? -24.281 4.66 -5.574 1 78.31 374 LEU B O 1
ATOM 7252 N N . GLN B 1 375 ? -25.094 4.18 -7.566 1 76.38 375 GLN B N 1
ATOM 7253 C CA . GLN B 1 375 ? -25.953 5.355 -7.598 1 76.38 375 GLN B CA 1
ATOM 7254 C C . GLN B 1 375 ? -27.016 5.289 -6.512 1 76.38 375 GLN B C 1
ATOM 7256 O O . GLN B 1 375 ? -27.297 6.281 -5.84 1 76.38 375 GLN B O 1
ATOM 7261 N N . SER B 1 376 ? -27.594 4.059 -6.344 1 76.62 376 SER B N 1
ATOM 7262 C CA . SER B 1 376 ? -28.609 3.861 -5.328 1 76.62 376 SER B CA 1
ATOM 7263 C C . SER B 1 376 ? -28.047 4.031 -3.924 1 76.62 376 SER B C 1
ATOM 7265 O O . SER B 1 376 ? -28.703 4.57 -3.035 1 76.62 376 SER B O 1
ATOM 7267 N N . ALA B 1 377 ? -26.891 3.602 -3.828 1 74.19 377 ALA B N 1
ATOM 7268 C CA . ALA B 1 377 ? -26.25 3.709 -2.52 1 74.19 377 ALA B CA 1
ATOM 7269 C C . ALA B 1 377 ? -26 5.168 -2.148 1 74.19 377 ALA B C 1
ATOM 7271 O O . ALA B 1 377 ? -26.125 5.551 -0.982 1 74.19 377 ALA B O 1
ATOM 7272 N N . ARG B 1 378 ? -25.781 5.988 -3.029 1 71.75 378 ARG B N 1
ATOM 7273 C CA . ARG B 1 378 ? -25.469 7.395 -2.799 1 71.75 378 ARG B CA 1
ATOM 7274 C C . ARG B 1 378 ? -26.75 8.195 -2.566 1 71.75 378 ARG B C 1
ATOM 7276 O O . ARG B 1 378 ? -26.75 9.172 -1.812 1 71.75 378 ARG B O 1
ATOM 7283 N N . ASP B 1 379 ? -27.797 7.797 -3.307 1 66.31 379 ASP B N 1
ATOM 7284 C CA . ASP B 1 379 ? -29.031 8.578 -3.295 1 66.31 379 ASP B CA 1
ATOM 7285 C C . ASP B 1 379 ? -30.016 8.023 -2.273 1 66.31 379 ASP B C 1
ATOM 7287 O O . ASP B 1 379 ? -31.172 8.445 -2.232 1 66.31 379 ASP B O 1
ATOM 7291 N N . TRP B 1 380 ? -29.531 7.082 -1.483 1 56.94 380 TRP B N 1
ATOM 7292 C CA . TRP B 1 380 ? -30.453 6.375 -0.597 1 56.94 380 TRP B CA 1
ATOM 7293 C C . TRP B 1 380 ? -31.203 7.355 0.295 1 56.94 380 TRP B C 1
ATOM 7295 O O . TRP B 1 380 ? -32.344 7.094 0.692 1 56.94 380 TRP B O 1
ATOM 7305 N N . TRP B 1 381 ? -30.562 8.414 0.615 1 53.41 381 TRP B N 1
ATOM 7306 C CA . TRP B 1 381 ? -31.172 9.328 1.576 1 53.41 381 TRP B CA 1
ATOM 7307 C C . TRP B 1 381 ? -32.312 10.117 0.933 1 53.41 381 TRP B C 1
ATOM 7309 O O . TRP B 1 381 ? -33.094 10.766 1.629 1 53.41 381 TRP B O 1
ATOM 7319 N N . TYR B 1 382 ? -32.281 10.227 -0.431 1 49.78 382 TYR B N 1
ATOM 7320 C CA . TYR B 1 382 ? -33.344 10.938 -1.092 1 49.78 382 TYR B CA 1
ATOM 7321 C C . TYR B 1 382 ? -34.656 10.133 -1.034 1 49.78 382 TYR B C 1
ATOM 7323 O O . TYR B 1 382 ? -35.75 10.68 -1.231 1 49.78 382 TYR B O 1
ATOM 7331 N N . ASP B 1 383 ? -34.5 8.836 -1.086 1 45.97 383 ASP B N 1
ATOM 7332 C CA . ASP B 1 383 ? -35.75 8.062 -1.174 1 45.97 383 ASP B CA 1
ATOM 7333 C C . ASP B 1 383 ? -36.281 7.703 0.214 1 45.97 383 ASP B C 1
ATOM 7335 O O . ASP B 1 383 ? -35.625 6.969 0.956 1 45.97 383 ASP B O 1
ATOM 7339 N N . ASP B 1 384 ? -37.094 8.555 0.802 1 43.03 384 ASP B N 1
ATOM 7340 C CA . ASP B 1 384 ? -37.844 8.328 2.039 1 43.03 384 ASP B CA 1
ATOM 7341 C C . ASP B 1 384 ? -38.156 6.848 2.223 1 43.03 384 ASP B C 1
ATOM 7343 O O . ASP B 1 384 ? -38.344 6.379 3.35 1 43.03 384 ASP B O 1
ATOM 7347 N N . GLU B 1 385 ? -38.812 6.184 1.241 1 41.72 385 GLU B N 1
ATOM 7348 C CA . GLU B 1 385 ? -39.312 4.812 1.36 1 41.72 385 GLU B CA 1
ATOM 7349 C C . GLU B 1 385 ? -38.156 3.814 1.254 1 41.72 385 GLU B C 1
ATOM 7351 O O . GLU B 1 385 ? -38.375 2.604 1.354 1 41.72 385 GLU B O 1
ATOM 7356 N N . LEU B 1 386 ? -37.094 4.148 0.688 1 43.16 386 LEU B N 1
ATOM 7357 C CA . LEU B 1 386 ? -36.094 3.139 0.333 1 43.16 386 LEU B CA 1
ATOM 7358 C C . LEU B 1 386 ? -35.25 2.764 1.543 1 43.16 386 LEU B C 1
ATOM 7360 O O . LEU B 1 386 ? -34.719 3.639 2.229 1 43.16 386 LEU B O 1
ATOM 7364 N N . GLN B 1 387 ? -35.531 1.718 2.18 1 40.25 387 GLN B N 1
ATOM 7365 C CA . GLN B 1 387 ? -34.781 0.994 3.203 1 40.25 387 GLN B CA 1
ATOM 7366 C C . GLN B 1 387 ? -33.281 1.046 2.93 1 40.25 387 GLN B C 1
ATOM 7368 O O . GLN B 1 387 ? -32.875 1.124 1.773 1 40.25 387 GLN B O 1
ATOM 7373 N N . ASN B 1 388 ? -32.531 1.477 3.9 1 41.78 388 ASN B N 1
ATOM 7374 C CA . ASN B 1 388 ? -31.078 1.424 3.945 1 41.78 388 ASN B CA 1
ATOM 7375 C C . ASN B 1 388 ? -30.531 0.318 3.047 1 41.78 388 ASN B C 1
ATOM 7377 O O . ASN B 1 388 ? -30.781 -0.865 3.293 1 41.78 388 ASN B O 1
ATOM 7381 N N . PRO B 1 389 ? -30.375 0.573 1.858 1 41.53 389 PRO B N 1
ATOM 7382 C CA . PRO B 1 389 ? -29.938 -0.524 0.989 1 41.53 389 PRO B CA 1
ATOM 7383 C C . PRO B 1 389 ? -28.828 -1.373 1.615 1 41.53 389 PRO B C 1
ATOM 7385 O O . PRO B 1 389 ? -28.391 -2.355 1.016 1 41.53 389 PRO B O 1
ATOM 7388 N N . LEU B 1 390 ? -28.188 -0.792 2.617 1 42.09 390 LEU B N 1
ATOM 7389 C CA . LEU B 1 390 ? -27.203 -1.633 3.285 1 42.09 390 LEU B CA 1
ATOM 7390 C C . LEU B 1 390 ? -27.828 -2.943 3.748 1 42.09 390 LEU B C 1
ATOM 7392 O O . LEU B 1 390 ? -27.125 -3.846 4.207 1 42.09 390 LEU B O 1
ATOM 7396 N N . ILE B 1 391 ? -29.156 -2.871 3.91 1 37.88 391 ILE B N 1
ATOM 7397 C CA . ILE B 1 391 ? -29.797 -4.09 4.395 1 37.88 391 ILE B CA 1
ATOM 7398 C C . ILE B 1 391 ? -30.047 -5.039 3.225 1 37.88 391 ILE B C 1
ATOM 7400 O O . ILE B 1 391 ? -30.688 -6.082 3.387 1 37.88 391 ILE B O 1
ATOM 7404 N N . LYS B 1 392 ? -29.828 -4.539 1.984 1 39.34 392 LYS B N 1
ATOM 7405 C CA . LYS B 1 392 ? -30.125 -5.648 1.08 1 39.34 392 LYS B CA 1
ATOM 7406 C C . LYS B 1 392 ? -29.062 -6.742 1.19 1 39.34 392 LYS B C 1
ATOM 7408 O O . LYS B 1 392 ? -27.875 -6.465 1.129 1 39.34 392 LYS B O 1
ATOM 7413 N N . PRO B 1 393 ? -29.5 -7.867 1.635 1 37.03 393 PRO B N 1
ATOM 7414 C CA . PRO B 1 393 ? -28.531 -8.969 1.665 1 37.03 393 PRO B CA 1
ATOM 7415 C C . PRO B 1 393 ? -27.766 -9.117 0.355 1 37.03 393 PRO B C 1
ATOM 7417 O O . PRO B 1 393 ? -28.297 -8.797 -0.714 1 37.03 393 PRO B O 1
ATOM 7420 N N . PRO B 1 394 ? -26.438 -9.016 0.474 1 39.84 394 PRO B N 1
ATOM 7421 C CA . PRO B 1 394 ? -25.766 -9.359 -0.785 1 39.84 394 PRO B CA 1
ATOM 7422 C C . PRO B 1 394 ? -26.547 -10.391 -1.605 1 39.84 394 PRO B C 1
ATOM 7424 O O . PRO B 1 394 ? -27.031 -11.383 -1.056 1 39.84 394 PRO B O 1
ATOM 7427 N N . SER B 1 395 ? -27.453 -9.93 -2.453 1 35.91 395 SER B N 1
ATOM 7428 C CA . SER B 1 395 ? -28 -11 -3.279 1 35.91 395 SER B CA 1
ATOM 7429 C C . SER B 1 395 ? -26.906 -11.969 -3.717 1 35.91 395 SER B C 1
ATOM 7431 O O . SER B 1 395 ? -25.859 -11.547 -4.242 1 35.91 395 SER B O 1
ATOM 7433 N N . ASN B 1 396 ? -26.688 -12.922 -2.975 1 37.81 396 ASN B N 1
ATOM 7434 C CA . ASN B 1 396 ? -25.891 -14.078 -3.35 1 37.81 396 ASN B CA 1
ATOM 7435 C C . ASN B 1 396 ? -26.109 -14.461 -4.812 1 37.81 396 ASN B C 1
ATOM 7437 O O . ASN B 1 396 ? -25.891 -15.617 -5.191 1 37.81 396 ASN B O 1
ATOM 7441 N N . GLU B 1 397 ? -27.125 -13.859 -5.449 1 38.84 397 GLU B N 1
ATOM 7442 C CA . GLU B 1 397 ? -27.312 -14.422 -6.777 1 38.84 397 GLU B CA 1
ATOM 7443 C C . GLU B 1 397 ? -26.047 -14.281 -7.621 1 38.84 397 GLU B C 1
ATOM 7445 O O . GLU B 1 397 ? -25.5 -13.18 -7.766 1 38.84 397 GLU B O 1
ATOM 7450 N N . SER B 1 398 ? -25.188 -15.117 -7.512 1 44.38 398 SER B N 1
ATOM 7451 C CA . SER B 1 398 ? -24.109 -15.273 -8.469 1 44.38 398 SER B CA 1
ATOM 7452 C C . SER B 1 398 ? -24.453 -14.625 -9.805 1 44.38 398 SER B C 1
ATOM 7454 O O . SER B 1 398 ? -25.453 -14.984 -10.438 1 44.38 398 SER B O 1
ATOM 7456 N N . LEU B 1 399 ? -24.234 -13.352 -9.93 1 44.88 399 LEU B N 1
ATOM 7457 C CA . LEU B 1 399 ? -24.531 -12.539 -11.102 1 44.88 399 LEU B CA 1
ATOM 7458 C C . LEU B 1 399 ? -24.469 -13.383 -12.375 1 44.88 399 LEU B C 1
ATOM 7460 O O . LEU B 1 399 ? -24.031 -14.531 -12.344 1 44.88 399 LEU B O 1
ATOM 7464 N N . VAL B 1 400 ? -23.875 -12.641 -13.539 1 47.06 400 VAL B N 1
ATOM 7465 C CA . VAL B 1 400 ? -24.141 -12.656 -14.977 1 47.06 400 VAL B CA 1
ATOM 7466 C C . VAL B 1 400 ? -23.516 -13.898 -15.602 1 47.06 400 VAL B C 1
ATOM 7468 O O . VAL B 1 400 ? -22.297 -14.094 -15.523 1 47.06 400 VAL B O 1
ATOM 7471 N N . GLU B 1 401 ? -24.328 -15.008 -15.805 1 62.25 401 GLU B N 1
ATOM 7472 C CA . GLU B 1 401 ? -24.078 -16.203 -16.594 1 62.25 401 GLU B CA 1
ATOM 7473 C C . GLU B 1 401 ? -23.625 -15.859 -18 1 62.25 401 GLU B C 1
ATOM 7475 O O . GLU B 1 401 ? -23.031 -16.688 -18.688 1 62.25 401 GLU B O 1
ATOM 7480 N N . ARG B 1 402 ? -23.797 -14.531 -18.391 1 79.75 402 ARG B N 1
ATOM 7481 C CA . ARG B 1 402 ? -23.438 -14.273 -19.781 1 79.75 402 ARG B CA 1
ATOM 7482 C C . ARG B 1 402 ? -22.109 -13.539 -19.859 1 79.75 402 ARG B C 1
ATOM 7484 O O . ARG B 1 402 ? -21.797 -12.695 -19.016 1 79.75 402 ARG B O 1
ATOM 7491 N N . ARG B 1 403 ? -21.328 -13.938 -20.797 1 88.94 403 ARG B N 1
ATOM 7492 C CA . ARG B 1 403 ? -20.062 -13.25 -21.078 1 88.94 403 ARG B CA 1
ATOM 7493 C C . ARG B 1 403 ? -20.297 -11.773 -21.375 1 88.94 403 ARG B C 1
ATOM 7495 O O . ARG B 1 403 ? -21.203 -11.43 -22.141 1 88.94 403 ARG B O 1
ATOM 7502 N N . PRO B 1 404 ? -19.562 -10.922 -20.719 1 88.44 404 PRO B N 1
ATOM 7503 C CA . PRO B 1 404 ? -19.656 -9.523 -21.141 1 88.44 404 PRO B CA 1
ATOM 7504 C C . PRO B 1 404 ? -19.297 -9.32 -22.609 1 88.44 404 PRO B C 1
ATOM 7506 O O . PRO B 1 404 ? -18.438 -10.031 -23.141 1 88.44 404 PRO B O 1
ATOM 7509 N N . ASP B 1 405 ? -19.844 -8.336 -23.25 1 90 405 ASP B N 1
ATOM 7510 C CA . ASP B 1 405 ? -19.609 -8.047 -24.656 1 90 405 ASP B CA 1
ATOM 7511 C C . ASP B 1 405 ? -18.141 -7.719 -24.922 1 90 405 ASP B C 1
ATOM 7513 O O . ASP B 1 405 ? -17.656 -7.902 -26.031 1 90 405 ASP B O 1
ATOM 7517 N N . SER B 1 406 ? -17.516 -7.367 -23.875 1 92.44 406 SER B N 1
ATOM 7518 C CA . SER B 1 406 ? -16.141 -6.91 -24.016 1 92.44 406 SER B CA 1
ATOM 7519 C C . SER B 1 406 ? -15.164 -8.07 -23.891 1 92.44 406 SER B C 1
ATOM 7521 O O . SER B 1 406 ? -13.961 -7.895 -24.094 1 92.44 406 SER B O 1
ATOM 7523 N N . LEU B 1 407 ? -15.625 -9.281 -23.609 1 95.06 407 LEU B N 1
ATOM 7524 C CA . LEU B 1 407 ? -14.758 -10.438 -23.391 1 95.06 407 LEU B CA 1
ATOM 7525 C C . LEU B 1 407 ? -14.586 -11.234 -24.688 1 95.06 407 LEU B C 1
ATOM 7527 O O . LEU B 1 407 ? -15.578 -11.617 -25.312 1 95.06 407 LEU B O 1
ATOM 7531 N N . PHE B 1 408 ? -13.328 -11.406 -25.047 1 94.81 408 PHE B N 1
ATOM 7532 C CA . PHE B 1 408 ? -12.969 -12.195 -26.219 1 94.81 408 PHE B CA 1
ATOM 7533 C C . PHE B 1 408 ? -11.891 -13.219 -25.891 1 94.81 408 PHE B C 1
ATOM 7535 O O . PHE B 1 408 ? -10.953 -12.914 -25.156 1 94.81 408 PHE B O 1
ATOM 7542 N N . PHE B 1 409 ? -12.086 -14.391 -26.531 1 96.19 409 PHE B N 1
ATOM 7543 C CA . PHE B 1 409 ? -11.078 -15.43 -26.344 1 96.19 409 PHE B CA 1
ATOM 7544 C C . PHE B 1 409 ? -9.969 -15.297 -27.375 1 96.19 409 PHE B C 1
ATOM 7546 O O . PHE B 1 409 ? -10.234 -15.078 -28.547 1 96.19 409 PHE B O 1
ATOM 7553 N N . GLY B 1 410 ? -8.766 -15.297 -26.891 1 96.25 410 GLY B N 1
ATOM 7554 C CA . GLY B 1 410 ? -7.617 -15.383 -27.766 1 96.25 410 GLY B CA 1
ATOM 7555 C C . GLY B 1 410 ? -7.316 -16.797 -28.219 1 96.25 410 GLY B C 1
ATOM 7556 O O . GLY B 1 410 ? -8.086 -17.391 -28.984 1 96.25 410 GLY B O 1
ATOM 7557 N N . ASP B 1 411 ? -6.262 -17.375 -27.703 1 97.75 411 ASP B N 1
ATOM 7558 C CA . ASP B 1 411 ? -5.973 -18.797 -27.938 1 97.75 411 ASP B CA 1
ATOM 7559 C C . ASP B 1 411 ? -7.031 -19.688 -27.312 1 97.75 411 ASP B C 1
ATOM 7561 O O . ASP B 1 411 ? -7.086 -19.828 -26.078 1 97.75 411 ASP B O 1
ATOM 7565 N N . LYS B 1 412 ? -7.777 -20.359 -28.109 1 97.88 412 LYS B N 1
ATOM 7566 C CA . LYS B 1 412 ? -8.961 -21.078 -27.656 1 97.88 412 LYS B CA 1
ATOM 7567 C C . LYS B 1 412 ? -8.617 -22.516 -27.266 1 97.88 412 LYS B C 1
ATOM 7569 O O . LYS B 1 412 ? -9.5 -23.312 -26.953 1 97.88 412 LYS B O 1
ATOM 7574 N N . ARG B 1 413 ? -7.414 -22.859 -27.234 1 97.81 413 ARG B N 1
ATOM 7575 C CA . ARG B 1 413 ? -7.008 -24.203 -26.844 1 97.81 413 ARG B CA 1
ATOM 7576 C C . ARG B 1 413 ? -7.117 -24.391 -25.344 1 97.81 413 ARG B C 1
ATOM 7578 O O . ARG B 1 413 ? -6.961 -23.438 -24.578 1 97.81 413 ARG B O 1
ATOM 7585 N N . TYR B 1 414 ? -7.352 -25.578 -24.984 1 98.69 414 TYR B N 1
ATOM 7586 C CA . TYR B 1 414 ? -7.148 -26.047 -23.609 1 98.69 414 TYR B CA 1
ATOM 7587 C C . TYR B 1 414 ? -6.082 -27.125 -23.547 1 98.69 414 TYR B C 1
ATOM 7589 O O . TYR B 1 414 ? -6.273 -28.219 -24.078 1 98.69 414 TYR B O 1
ATOM 7597 N N . ILE B 1 415 ? -5.008 -26.891 -22.812 1 98.19 415 ILE B N 1
ATOM 7598 C CA . ILE B 1 415 ? -3.867 -27.797 -22.875 1 98.19 415 ILE B CA 1
ATOM 7599 C C . ILE B 1 415 ? -3.68 -28.5 -21.531 1 98.19 415 ILE B C 1
ATOM 7601 O O . ILE B 1 415 ? -2.551 -28.703 -21.078 1 98.19 415 ILE B O 1
ATOM 7605 N N . LEU B 1 416 ? -4.805 -28.734 -20.844 1 98.31 416 LEU B N 1
ATOM 7606 C CA . LEU B 1 416 ? -4.836 -29.547 -19.625 1 98.31 416 LEU B CA 1
ATOM 7607 C C . LEU B 1 416 ? -4.141 -28.812 -18.469 1 98.31 416 LEU B C 1
ATOM 7609 O O . LEU B 1 416 ? -3.506 -29.438 -17.625 1 98.31 416 LEU B O 1
ATOM 7613 N N . ARG B 1 417 ? -4.27 -27.469 -18.406 1 97.5 417 ARG B N 1
ATOM 7614 C CA . ARG B 1 417 ? -3.549 -26.609 -17.469 1 97.5 417 ARG B CA 1
ATOM 7615 C C . ARG B 1 417 ? -4.039 -26.828 -16.047 1 97.5 417 ARG B C 1
ATOM 7617 O O . ARG B 1 417 ? -5.234 -27.047 -15.82 1 97.5 417 ARG B O 1
ATOM 7624 N N . PRO B 1 418 ? -3.176 -26.656 -15.07 1 98.56 418 PRO B N 1
ATOM 7625 C CA . PRO B 1 418 ? -3.498 -26.938 -13.672 1 98.56 418 PRO B CA 1
ATOM 7626 C C . PRO B 1 418 ? -3.82 -25.672 -12.867 1 98.56 418 PRO B C 1
ATOM 7628 O O . PRO B 1 418 ? -4.336 -25.766 -11.75 1 98.56 418 PRO B O 1
ATOM 7631 N N . GLU B 1 419 ? -3.562 -24.453 -13.336 1 98.69 419 GLU B N 1
ATOM 7632 C CA . GLU B 1 419 ? -3.465 -23.266 -12.492 1 98.69 419 GLU B CA 1
ATOM 7633 C C . GLU B 1 419 ? -4.789 -22.969 -11.789 1 98.69 419 GLU B C 1
ATOM 7635 O O . GLU B 1 419 ? -4.812 -22.656 -10.602 1 98.69 419 GLU B O 1
ATOM 7640 N N . THR B 1 420 ? -5.863 -23.109 -12.523 1 98.88 420 THR B N 1
ATOM 7641 C CA . THR B 1 420 ? -7.164 -22.844 -11.922 1 98.88 420 THR B CA 1
ATOM 7642 C C . THR B 1 420 ? -7.473 -23.875 -10.836 1 98.88 420 THR B C 1
ATOM 7644 O O . THR B 1 420 ? -7.902 -23.516 -9.742 1 98.88 420 THR B O 1
ATOM 7647 N N . VAL B 1 421 ? -7.246 -25.156 -11.102 1 98.88 421 VAL B N 1
ATOM 7648 C CA . VAL B 1 421 ? -7.566 -26.219 -10.156 1 98.88 421 VAL B CA 1
ATOM 7649 C C . VAL B 1 421 ? -6.652 -26.109 -8.938 1 98.88 421 VAL B C 1
ATOM 7651 O O . VAL B 1 421 ? -7.062 -26.422 -7.812 1 98.88 421 VAL B O 1
ATOM 7654 N N . GLU B 1 422 ? -5.375 -25.688 -9.156 1 98.88 422 GLU B N 1
ATOM 7655 C CA . GLU B 1 422 ? -4.492 -25.391 -8.031 1 98.88 422 GLU B CA 1
ATOM 7656 C C . GLU B 1 422 ? -5.125 -24.391 -7.082 1 98.88 422 GLU B C 1
ATOM 7658 O O . GLU B 1 422 ? -5.16 -24.609 -5.867 1 98.88 422 GLU B O 1
ATOM 7663 N N . SER B 1 423 ? -5.609 -23.328 -7.652 1 98.94 423 SER B N 1
ATOM 7664 C CA . SER B 1 423 ? -6.191 -22.266 -6.836 1 98.94 423 SER B CA 1
ATOM 7665 C C . SER B 1 423 ? -7.48 -22.734 -6.164 1 98.94 423 SER B C 1
ATOM 7667 O O . SER B 1 423 ? -7.785 -22.328 -5.043 1 98.94 423 SER B O 1
ATOM 7669 N N . LEU B 1 424 ? -8.258 -23.578 -6.84 1 98.94 424 LEU B N 1
ATOM 7670 C CA . LEU B 1 424 ? -9.453 -24.141 -6.227 1 98.94 424 LEU B CA 1
ATOM 7671 C C . LEU B 1 424 ? -9.102 -24.969 -5 1 98.94 424 LEU B C 1
ATOM 7673 O O . LEU B 1 424 ? -9.75 -24.859 -3.957 1 98.94 424 LEU B O 1
ATOM 7677 N N . PHE B 1 425 ? -8.102 -25.766 -5.141 1 98.88 425 PHE B N 1
ATOM 7678 C CA . PHE B 1 425 ? -7.629 -26.594 -4.039 1 98.88 425 PHE B CA 1
ATOM 7679 C C . PHE B 1 425 ? -7.207 -25.734 -2.854 1 98.88 425 PHE B C 1
ATOM 7681 O O . PHE B 1 425 ? -7.664 -25.953 -1.729 1 98.88 425 PHE B O 1
ATOM 7688 N N . ILE B 1 426 ? -6.41 -24.766 -3.109 1 98.88 426 ILE B N 1
ATOM 7689 C CA . ILE B 1 426 ? -5.852 -23.922 -2.049 1 98.88 426 ILE B CA 1
ATOM 7690 C C . ILE B 1 426 ? -6.969 -23.125 -1.379 1 98.88 426 ILE B C 1
ATOM 7692 O O . ILE B 1 426 ? -7.043 -23.062 -0.15 1 98.88 426 ILE B O 1
ATOM 7696 N N . LEU B 1 427 ? -7.832 -22.5 -2.189 1 98.88 427 LEU B N 1
ATOM 7697 C CA . LEU B 1 427 ? -8.922 -21.719 -1.631 1 98.88 427 LEU B CA 1
ATOM 7698 C C . LEU B 1 427 ? -9.859 -22.578 -0.798 1 98.88 427 LEU B C 1
ATOM 7700 O O . LEU B 1 427 ? -10.344 -22.156 0.25 1 98.88 427 LEU B O 1
ATOM 7704 N N . TYR B 1 428 ? -10.141 -23.797 -1.228 1 98.75 428 TYR B N 1
ATOM 7705 C CA . TYR B 1 428 ? -10.961 -24.703 -0.431 1 98.75 428 TYR B CA 1
ATOM 7706 C C . TYR B 1 428 ? -10.312 -24.984 0.918 1 98.75 428 TYR B C 1
ATOM 7708 O O . TYR B 1 428 ? -10.961 -24.875 1.961 1 98.75 428 TYR B O 1
ATOM 7716 N N . ARG B 1 429 ? -9.031 -25.344 0.846 1 98.69 429 ARG B N 1
ATOM 7717 C CA . ARG B 1 429 ? -8.305 -25.703 2.059 1 98.69 429 ARG B CA 1
ATOM 7718 C C . ARG B 1 429 ? -8.242 -24.531 3.035 1 98.69 429 ARG B C 1
ATOM 7720 O O . ARG B 1 429 ? -8.242 -24.734 4.254 1 98.69 429 ARG B O 1
ATOM 7727 N N . ILE B 1 430 ? -8.227 -23.328 2.516 1 98.75 430 ILE B N 1
ATOM 7728 C CA . ILE B 1 430 ? -8.031 -22.156 3.361 1 98.75 430 ILE B CA 1
ATOM 7729 C C . ILE B 1 430 ? -9.383 -21.656 3.861 1 98.75 430 ILE B C 1
ATOM 7731 O O . ILE B 1 430 ? -9.5 -21.188 5 1 98.75 430 ILE B O 1
ATOM 7735 N N . THR B 1 431 ? -10.461 -21.734 3.076 1 98.12 431 THR B N 1
ATOM 7736 C CA . THR B 1 431 ? -11.727 -21.109 3.432 1 98.12 431 THR B CA 1
ATOM 7737 C C . THR B 1 431 ? -12.727 -22.156 3.926 1 98.12 431 THR B C 1
ATOM 7739 O O . THR B 1 431 ? -13.703 -21.812 4.598 1 98.12 431 THR B O 1
ATOM 7742 N N . GLY B 1 432 ? -12.586 -23.406 3.475 1 97.38 432 GLY B N 1
ATOM 7743 C CA . GLY B 1 432 ? -13.555 -24.438 3.783 1 97.38 432 GLY B CA 1
ATOM 7744 C C . GLY B 1 432 ? -14.805 -24.359 2.932 1 97.38 432 GLY B C 1
ATOM 7745 O O . GLY B 1 432 ? -15.742 -25.141 3.125 1 97.38 432 GLY B O 1
ATOM 7746 N N . ASP B 1 433 ? -14.828 -23.438 2.006 1 96.69 433 ASP B N 1
ATOM 7747 C CA . ASP B 1 433 ? -16.016 -23.234 1.177 1 96.69 433 ASP B CA 1
ATOM 7748 C C . ASP B 1 433 ? -16.156 -24.359 0.155 1 96.69 433 ASP B C 1
ATOM 7750 O O . ASP B 1 433 ? -15.344 -24.484 -0.756 1 96.69 433 ASP B O 1
ATOM 7754 N N . GLN B 1 434 ? -17.203 -25.109 0.116 1 95.38 434 GLN B N 1
ATOM 7755 C CA . GLN B 1 434 ? -17.438 -26.297 -0.7 1 95.38 434 GLN B CA 1
ATOM 7756 C C . GLN B 1 434 ? -17.656 -25.922 -2.164 1 95.38 434 GLN B C 1
ATOM 7758 O O . GLN B 1 434 ? -17.578 -26.781 -3.045 1 95.38 434 GLN B O 1
ATOM 7763 N N . LYS B 1 435 ? -17.906 -24.688 -2.412 1 97 435 LYS B N 1
ATOM 7764 C CA . LYS B 1 435 ? -18.125 -24.281 -3.799 1 97 435 LYS B CA 1
ATOM 7765 C C . LYS B 1 435 ? -16.891 -24.562 -4.652 1 97 435 LYS B C 1
ATOM 7767 O O . LYS B 1 435 ? -17 -24.859 -5.844 1 97 435 LYS B O 1
ATOM 7772 N N . TYR B 1 436 ? -15.781 -24.484 -4.051 1 98.5 436 TYR B N 1
ATOM 7773 C CA . TYR B 1 436 ? -14.547 -24.688 -4.809 1 98.5 436 TYR B CA 1
ATOM 7774 C C . TYR B 1 436 ? -14.406 -26.156 -5.215 1 98.5 436 TYR B C 1
ATOM 7776 O O . TYR B 1 436 ? -13.859 -26.453 -6.277 1 98.5 436 TYR B O 1
ATOM 7784 N N . GLN B 1 437 ? -14.891 -27.078 -4.395 1 98.31 437 GLN B N 1
ATOM 7785 C CA . GLN B 1 437 ? -14.938 -28.484 -4.785 1 98.31 437 GLN B CA 1
ATOM 7786 C C . GLN B 1 437 ? -15.914 -28.688 -5.941 1 98.31 437 GLN B C 1
ATOM 7788 O O . GLN B 1 437 ? -15.641 -29.484 -6.848 1 98.31 437 GLN B O 1
ATOM 7793 N N . GLU B 1 438 ? -17.016 -27.969 -5.883 1 97.69 438 GLU B N 1
ATOM 7794 C CA . GLU B 1 438 ? -17.984 -28.078 -6.961 1 97.69 438 GLU B CA 1
ATOM 7795 C C . GLU B 1 438 ? -17.406 -27.578 -8.281 1 97.69 438 GLU B C 1
ATOM 7797 O O . GLU B 1 438 ? -17.594 -28.203 -9.328 1 97.69 438 GLU B O 1
ATOM 7802 N N . TYR B 1 439 ? -16.703 -26.469 -8.203 1 98.12 439 TYR B N 1
ATOM 7803 C CA . TYR B 1 439 ? -16.047 -25.938 -9.391 1 98.12 439 TYR B CA 1
ATOM 7804 C C . TYR B 1 439 ? -15.047 -26.953 -9.945 1 98.12 439 TYR B C 1
ATOM 7806 O O . TYR B 1 439 ? -15 -27.188 -11.156 1 98.12 439 TYR B O 1
ATOM 7814 N N . GLY B 1 440 ? -14.242 -27.562 -9.062 1 98.81 440 GLY B N 1
ATOM 7815 C CA . GLY B 1 440 ? -13.273 -28.562 -9.477 1 98.81 440 GLY B CA 1
ATOM 7816 C C . GLY B 1 440 ? -13.898 -29.766 -10.133 1 98.81 440 GLY B C 1
ATOM 7817 O O . GLY B 1 440 ? -13.367 -30.297 -11.117 1 98.81 440 GLY B O 1
ATOM 7818 N N . TRP B 1 441 ? -15.031 -30.156 -9.609 1 98.75 441 TRP B N 1
ATOM 7819 C CA . TRP B 1 441 ? -15.719 -31.328 -10.164 1 98.75 441 TRP B CA 1
ATOM 7820 C C . TRP B 1 441 ? -16.219 -31.031 -11.57 1 98.75 441 TRP B C 1
ATOM 7822 O O . TRP B 1 441 ? -16.125 -31.875 -12.461 1 98.75 441 TRP B O 1
ATOM 7832 N N . GLU B 1 442 ? -16.734 -29.828 -11.781 1 98.25 442 GLU B N 1
ATOM 7833 C CA . GLU B 1 442 ? -17.188 -29.438 -13.109 1 98.25 442 GLU B CA 1
ATOM 7834 C C . GLU B 1 442 ? -16.047 -29.484 -14.117 1 98.25 442 GLU B C 1
ATOM 7836 O O . GLU B 1 442 ? -16.219 -29.984 -15.234 1 98.25 442 GLU B O 1
ATOM 7841 N N . ILE B 1 443 ? -14.953 -29.031 -13.711 1 98.75 443 ILE B N 1
ATOM 7842 C CA . ILE B 1 443 ? -13.781 -29.016 -14.578 1 98.75 443 ILE B CA 1
ATOM 7843 C C . ILE B 1 443 ? -13.336 -30.438 -14.875 1 98.75 443 ILE B C 1
ATOM 7845 O O . ILE B 1 443 ? -13.047 -30.781 -16.031 1 98.75 443 ILE B O 1
ATOM 7849 N N . TYR B 1 444 ? -13.352 -31.297 -13.852 1 98.75 444 TYR B N 1
ATOM 7850 C CA . TYR B 1 444 ? -12.984 -32.688 -14.016 1 98.75 444 TYR B CA 1
ATOM 7851 C C . TYR B 1 444 ? -13.891 -33.375 -15.031 1 98.75 444 TYR B C 1
ATOM 7853 O O . TYR B 1 444 ? -13.414 -34.062 -15.93 1 98.75 444 TYR B O 1
ATOM 7861 N N . GLN B 1 445 ? -15.156 -33.125 -14.891 1 98.69 445 GLN B N 1
ATOM 7862 C CA . GLN B 1 445 ? -16.109 -33.75 -15.789 1 98.69 445 GLN B CA 1
ATOM 7863 C C . GLN B 1 445 ? -15.898 -33.312 -17.234 1 98.69 445 GLN B C 1
ATOM 7865 O O . GLN B 1 445 ? -16.031 -34.094 -18.156 1 98.69 445 GLN B O 1
ATOM 7870 N N . ALA B 1 446 ? -15.578 -32.062 -17.375 1 98.31 446 ALA B N 1
ATOM 7871 C CA . ALA B 1 446 ? -15.305 -31.562 -18.719 1 98.31 446 ALA B CA 1
ATOM 7872 C C . ALA B 1 446 ? -14.055 -32.188 -19.312 1 98.31 446 ALA B C 1
ATOM 7874 O O . ALA B 1 446 ? -14.016 -32.531 -20.5 1 98.31 446 ALA B O 1
ATOM 7875 N N . ILE B 1 447 ? -13.016 -32.375 -18.516 1 98.62 447 ILE B N 1
ATOM 7876 C CA . ILE B 1 447 ? -11.789 -33 -18.969 1 98.62 447 ILE B CA 1
ATOM 7877 C C . ILE B 1 447 ? -12.086 -34.438 -19.391 1 98.62 447 ILE B C 1
ATOM 7879 O O . ILE B 1 447 ? -11.68 -34.875 -20.469 1 98.62 447 ILE B O 1
ATOM 7883 N N . GLU B 1 448 ? -12.867 -35.156 -18.594 1 98.19 448 GLU B N 1
ATOM 7884 C CA . GLU B 1 448 ? -13.211 -36.531 -18.891 1 98.19 448 GLU B CA 1
ATOM 7885 C C . GLU B 1 448 ? -14.031 -36.656 -20.172 1 98.19 448 GLU B C 1
ATOM 7887 O O . GLU B 1 448 ? -13.844 -37.594 -20.938 1 98.19 448 GLU B O 1
ATOM 7892 N N . LYS B 1 449 ? -14.82 -35.719 -20.328 1 96.75 449 LYS B N 1
ATOM 7893 C CA . LYS B 1 449 ? -15.742 -35.781 -21.453 1 96.75 449 LYS B CA 1
ATOM 7894 C C . LYS B 1 449 ? -15.039 -35.438 -22.75 1 96.75 449 LYS B C 1
ATOM 7896 O O . LYS B 1 449 ? -15.273 -36.062 -23.781 1 96.75 449 LYS B O 1
ATOM 7901 N N . HIS B 1 450 ? -14.18 -34.438 -22.703 1 96.56 450 HIS B N 1
ATOM 7902 C CA . HIS B 1 450 ? -13.727 -33.875 -23.969 1 96.56 450 HIS B CA 1
ATOM 7903 C C . HIS B 1 450 ? -12.273 -34.25 -24.234 1 96.56 450 HIS B C 1
ATOM 7905 O O . HIS B 1 450 ? -11.859 -34.344 -25.391 1 96.56 450 HIS B O 1
ATOM 7911 N N . CYS B 1 451 ? -11.484 -34.469 -23.234 1 97.88 451 CYS B N 1
ATOM 7912 C CA . CYS B 1 451 ? -10.055 -34.625 -23.438 1 97.88 451 CYS B CA 1
ATOM 7913 C C . CYS B 1 451 ? -9.672 -36.125 -23.469 1 97.88 451 CYS B C 1
ATOM 7915 O O . CYS B 1 451 ? -8.594 -36.469 -23.953 1 97.88 451 CYS B O 1
ATOM 7917 N N . LYS B 1 452 ? -10.477 -37.031 -22.938 1 97.5 452 LYS B N 1
ATOM 7918 C CA . LYS B 1 452 ? -10.148 -38.438 -22.797 1 97.5 452 LYS B CA 1
ATOM 7919 C C . LYS B 1 452 ? -10.062 -39.125 -24.172 1 97.5 452 LYS B C 1
ATOM 7921 O O . LYS B 1 452 ? -10.891 -38.875 -25.047 1 97.5 452 LYS B O 1
ATOM 7926 N N . THR B 1 453 ? -9.078 -39.906 -24.359 1 97.38 453 THR B N 1
ATOM 7927 C CA . THR B 1 453 ? -8.891 -40.781 -25.516 1 97.38 453 THR B CA 1
ATOM 7928 C C . THR B 1 453 ? -8.875 -42.25 -25.094 1 97.38 453 THR B C 1
ATOM 7930 O O . THR B 1 453 ? -9.023 -42.562 -23.906 1 97.38 453 THR B O 1
ATOM 7933 N N . LYS B 1 454 ? -8.641 -43.031 -26.047 1 96.5 454 LYS B N 1
ATOM 7934 C CA . LYS B 1 454 ? -8.562 -44.438 -25.734 1 96.5 454 LYS B CA 1
ATOM 7935 C C . LYS B 1 454 ? -7.352 -44.75 -24.859 1 96.5 454 LYS B C 1
ATOM 7937 O O . LYS B 1 454 ? -7.41 -45.625 -24 1 96.5 454 LYS B O 1
ATOM 7942 N N . SER B 1 455 ? -6.316 -43.969 -25.016 1 97.31 455 SER B N 1
ATOM 7943 C CA . SER B 1 455 ? -5.047 -44.281 -24.375 1 97.31 455 SER B CA 1
ATOM 7944 C C . SER B 1 455 ? -4.785 -43.344 -23.188 1 97.31 455 SER B C 1
ATOM 7946 O O . SER B 1 455 ? -4.062 -43.719 -22.25 1 97.31 455 SER B O 1
ATOM 7948 N N . ALA B 1 456 ? -5.266 -42.125 -23.266 1 98.25 456 ALA B N 1
ATOM 7949 C CA . ALA B 1 456 ? -4.938 -41.125 -22.25 1 98.25 456 ALA B CA 1
ATOM 7950 C C . ALA B 1 456 ? -5.824 -39.875 -22.375 1 98.25 456 ALA B C 1
ATOM 7952 O O . ALA B 1 456 ? -7.055 -40 -22.359 1 98.25 456 ALA B O 1
ATOM 7953 N N . TYR B 1 457 ? -5.219 -38.688 -22.5 1 98.38 457 TYR B N 1
ATOM 7954 C CA . TYR B 1 457 ? -5.953 -37.438 -22.625 1 98.38 457 TYR B CA 1
ATOM 7955 C C . TYR B 1 457 ? -5.285 -36.5 -23.625 1 98.38 457 TYR B C 1
ATOM 7957 O O . TYR B 1 457 ? -4.055 -36.406 -23.688 1 98.38 457 TYR B O 1
ATOM 7965 N N . ALA B 1 458 ? -6.09 -35.812 -24.375 1 98.38 458 ALA B N 1
ATOM 7966 C CA . ALA B 1 458 ? -5.574 -34.969 -25.438 1 98.38 458 ALA B CA 1
ATOM 7967 C C . ALA B 1 458 ? -5.902 -33.5 -25.172 1 98.38 458 ALA B C 1
ATOM 7969 O O . ALA B 1 458 ? -6.84 -33.188 -24.422 1 98.38 458 ALA B O 1
ATOM 7970 N N . THR B 1 459 ? -5.121 -32.562 -25.734 1 97.81 459 THR B N 1
ATOM 7971 C CA . THR B 1 459 ? -5.383 -31.125 -25.781 1 97.81 459 THR B CA 1
ATOM 7972 C C . THR B 1 459 ? -6.598 -30.828 -26.656 1 97.81 459 THR B C 1
ATOM 7974 O O . THR B 1 459 ? -6.84 -31.516 -27.656 1 97.81 459 THR B O 1
ATOM 7977 N N . ILE B 1 460 ? -7.348 -29.797 -26.25 1 97.81 460 ILE B N 1
ATOM 7978 C CA . ILE B 1 460 ? -8.516 -29.391 -27.031 1 97.81 460 ILE B CA 1
ATOM 7979 C C . ILE B 1 460 ? -8.172 -28.203 -27.906 1 97.81 460 ILE B C 1
ATOM 7981 O O . ILE B 1 460 ? -7.551 -27.234 -27.438 1 97.81 460 ILE B O 1
ATOM 7985 N N . ARG B 1 461 ? -8.609 -28.203 -29.156 1 97.31 461 ARG B N 1
ATOM 7986 C CA . ARG B 1 461 ? -8.273 -27.203 -30.156 1 97.31 461 ARG B CA 1
ATOM 7987 C C . ARG B 1 461 ? -9.078 -25.922 -29.938 1 97.31 461 ARG B C 1
ATOM 7989 O O . ARG B 1 461 ? -8.578 -24.828 -30.172 1 97.31 461 ARG B O 1
ATOM 7996 N N . ASN B 1 462 ? -10.336 -26.109 -29.719 1 97.25 462 ASN B N 1
ATOM 7997 C CA . ASN B 1 462 ? -11.273 -25 -29.578 1 97.25 462 ASN B CA 1
ATOM 7998 C C . ASN B 1 462 ? -12.305 -25.281 -28.484 1 97.25 462 ASN B C 1
ATOM 8000 O O . ASN B 1 462 ? -13.203 -26.094 -28.672 1 97.25 462 ASN B O 1
ATOM 8004 N N . VAL B 1 463 ? -12.289 -24.562 -27.469 1 97.81 463 VAL B N 1
ATOM 8005 C CA . VAL B 1 463 ? -13.109 -24.828 -26.297 1 97.81 463 VAL B CA 1
ATOM 8006 C C . VAL B 1 463 ? -14.562 -24.484 -26.594 1 97.81 463 VAL B C 1
ATOM 8008 O O . VAL B 1 463 ? -15.469 -24.891 -25.859 1 97.81 463 VAL B O 1
ATOM 8011 N N . ASP B 1 464 ? -14.781 -23.734 -27.656 1 95.62 464 ASP B N 1
ATOM 8012 C CA . ASP B 1 464 ? -16.156 -23.375 -28 1 95.62 464 ASP B CA 1
ATOM 8013 C C . ASP B 1 464 ? -16.688 -24.234 -29.141 1 95.62 464 ASP B C 1
ATOM 8015 O O . ASP B 1 464 ? -17.625 -23.859 -29.828 1 95.62 464 ASP B O 1
ATOM 8019 N N . LYS B 1 465 ? -16.094 -25.344 -29.344 1 94.12 465 LYS B N 1
ATOM 8020 C CA . LYS B 1 465 ? -16.531 -26.281 -30.375 1 94.12 465 LYS B CA 1
ATOM 8021 C C . LYS B 1 465 ? -16.922 -27.625 -29.766 1 94.12 465 LYS B C 1
ATOM 8023 O O . LYS B 1 465 ? -16.125 -28.25 -29.078 1 94.12 465 LYS B O 1
ATOM 8028 N N . VAL B 1 466 ? -18.156 -28 -29.984 1 90.81 466 VAL B N 1
ATOM 8029 C CA . VAL B 1 466 ? -18.641 -29.312 -29.562 1 90.81 466 VAL B CA 1
ATOM 8030 C C . VAL B 1 466 ? -19.328 -30.016 -30.734 1 90.81 466 VAL B C 1
ATOM 8032 O O . VAL B 1 466 ? -19.656 -29.375 -31.734 1 90.81 466 VAL B O 1
ATOM 8035 N N . ARG B 1 467 ? -19.469 -31.281 -30.562 1 83.38 467 ARG B N 1
ATOM 8036 C CA . ARG B 1 467 ? -20.125 -32.062 -31.625 1 83.38 467 ARG B CA 1
ATOM 8037 C C . ARG B 1 467 ? -21.547 -31.547 -31.859 1 83.38 467 ARG B C 1
ATOM 8039 O O . ARG B 1 467 ? -22.266 -31.234 -30.906 1 83.38 467 ARG B O 1
ATOM 8046 N N . GLY B 1 468 ? -21.969 -31.719 -33.125 1 71.56 468 GLY B N 1
ATOM 8047 C CA . GLY B 1 468 ? -23.297 -31.25 -33.5 1 71.56 468 GLY B CA 1
ATOM 8048 C C . GLY B 1 468 ? -23.312 -29.812 -33.938 1 71.56 468 GLY B C 1
ATOM 8049 O O . GLY B 1 468 ? -24.328 -29.328 -34.469 1 71.56 468 GLY B O 1
ATOM 8050 N N . ASP B 1 469 ? -22.234 -29.047 -33.656 1 64.06 469 ASP B N 1
ATOM 8051 C CA . ASP B 1 469 ? -22.156 -27.656 -34.125 1 64.06 469 ASP B CA 1
ATOM 8052 C C . ASP B 1 469 ? -22.078 -27.609 -35.625 1 64.06 469 ASP B C 1
ATOM 8054 O O . ASP B 1 469 ? -22.625 -26.688 -36.25 1 64.06 469 ASP B O 1
ATOM 8058 N N . ASP B 1 470 ? -21.312 -28.641 -36.281 1 55.94 470 ASP B N 1
ATOM 8059 C CA . ASP B 1 470 ? -21.234 -28.719 -37.75 1 55.94 470 ASP B CA 1
ATOM 8060 C C . ASP B 1 470 ? -22.031 -29.906 -38.25 1 55.94 470 ASP B C 1
ATOM 8062 O O . ASP B 1 470 ? -22.047 -30.984 -37.656 1 55.94 470 ASP B O 1
ATOM 8066 N N . GLU B 1 471 ? -22.984 -29.781 -39.156 1 52.31 471 GLU B N 1
ATOM 8067 C CA . GLU B 1 471 ? -23.828 -30.75 -39.844 1 52.31 471 GLU B CA 1
ATOM 8068 C C . GLU B 1 471 ? -23.031 -32 -40.219 1 52.31 471 GLU B C 1
ATOM 8070 O O . GLU B 1 471 ? -23.609 -33.094 -40.312 1 52.31 471 GLU B O 1
ATOM 8075 N N . ASP B 1 472 ? -21.844 -31.859 -40.656 1 47.09 472 ASP B N 1
ATOM 8076 C CA . ASP B 1 472 ? -21.109 -32.938 -41.281 1 47.09 472 ASP B CA 1
ATOM 8077 C C . ASP B 1 472 ? -20.516 -33.875 -40.219 1 47.09 472 ASP B C 1
ATOM 8079 O O . ASP B 1 472 ? -19.766 -34.812 -40.562 1 47.09 472 ASP B O 1
ATOM 8083 N N . ASP B 1 473 ? -20.766 -33.75 -39 1 50.53 473 ASP B N 1
ATOM 8084 C CA . ASP B 1 473 ? -20.047 -34.469 -37.938 1 50.53 473 ASP B CA 1
ATOM 8085 C C . ASP B 1 473 ? -20.688 -35.812 -37.656 1 50.53 473 ASP B C 1
ATOM 8087 O O . ASP B 1 473 ? -20.359 -36.469 -36.656 1 50.53 473 ASP B O 1
ATOM 8091 N N . GLU B 1 474 ? -21.641 -36.25 -38.375 1 47.59 474 GLU B N 1
ATOM 8092 C CA . GLU B 1 474 ? -22.375 -37.469 -38.031 1 47.59 474 GLU B CA 1
ATOM 8093 C C . GLU B 1 474 ? -21.438 -38.688 -38.062 1 47.59 474 GLU B C 1
ATOM 8095 O O . GLU B 1 474 ? -21.766 -39.719 -37.5 1 47.59 474 GLU B O 1
ATOM 8100 N N . GLY B 1 475 ? -20.281 -38.719 -38.906 1 46.75 475 GLY B N 1
ATOM 8101 C CA . GLY B 1 475 ? -19.625 -39.969 -39.188 1 46.75 475 GLY B CA 1
ATOM 8102 C C . GLY B 1 475 ? -18.25 -40.094 -38.562 1 46.75 475 GLY B C 1
ATOM 8103 O O . GLY B 1 475 ? -17.562 -41.094 -38.75 1 46.75 475 GLY B O 1
ATOM 8104 N N . GLU B 1 476 ? -17.578 -39.062 -38.156 1 48.06 476 GLU B N 1
ATOM 8105 C CA . GLU B 1 476 ? -16.172 -39.219 -37.781 1 48.06 476 GLU B CA 1
ATOM 8106 C C . GLU B 1 476 ? -16.047 -39.75 -36.344 1 48.06 476 GLU B C 1
ATOM 8108 O O . GLU B 1 476 ? -16.875 -39.469 -35.5 1 48.06 476 GLU B O 1
ATOM 8113 N N . PRO B 1 477 ? -15.258 -40.719 -36.156 1 53.69 477 PRO B N 1
ATOM 8114 C CA . PRO B 1 477 ? -15.008 -41.312 -34.812 1 53.69 477 PRO B CA 1
ATOM 8115 C C . PRO B 1 477 ? -14.773 -40.25 -33.75 1 53.69 477 PRO B C 1
ATOM 8117 O O . PRO B 1 477 ? -14.227 -39.156 -34.031 1 53.69 477 PRO B O 1
ATOM 8120 N N . LEU B 1 478 ? -15.422 -40.344 -32.531 1 63.31 478 LEU B N 1
ATOM 8121 C CA . LEU B 1 478 ? -15.453 -39.562 -31.281 1 63.31 478 LEU B CA 1
ATOM 8122 C C . LEU B 1 478 ? -14.047 -39.125 -30.891 1 63.31 478 LEU B C 1
ATOM 8124 O O . LEU B 1 478 ? -13.828 -37.969 -30.516 1 63.31 478 LEU B O 1
ATOM 8128 N N . GLU B 1 479 ? -13.117 -40 -31.172 1 74.56 479 GLU B N 1
ATOM 8129 C CA . GLU B 1 479 ? -11.727 -39.719 -30.828 1 74.56 479 GLU B CA 1
ATOM 8130 C C . GLU B 1 479 ? -11.047 -38.906 -31.938 1 74.56 479 GLU B C 1
ATOM 8132 O O . GLU B 1 479 ? -11.234 -39.188 -33.125 1 74.56 479 GLU B O 1
ATOM 8137 N N . GLY B 1 480 ? -10.438 -37.812 -31.578 1 81.56 480 GLY B N 1
ATOM 8138 C CA . GLY B 1 480 ? -9.758 -36.938 -32.531 1 81.56 480 GLY B CA 1
ATOM 8139 C C . GLY B 1 480 ? -10.531 -35.688 -32.812 1 81.56 480 GLY B C 1
ATOM 8140 O O . GLY B 1 480 ? -9.961 -34.688 -33.312 1 81.56 480 GLY B O 1
ATOM 8141 N N . PHE B 1 481 ? -11.773 -35.844 -32.562 1 87.75 481 PHE B N 1
ATOM 8142 C CA . PHE B 1 481 ? -12.57 -34.625 -32.781 1 87.75 481 PHE B CA 1
ATOM 8143 C C . PHE B 1 481 ? -12.133 -33.531 -31.844 1 87.75 481 PHE B C 1
ATOM 8145 O O . PHE B 1 481 ? -12.055 -33.719 -30.625 1 87.75 481 PHE B O 1
ATOM 8152 N N . ASN B 1 482 ? -11.836 -32.344 -32.406 1 95.06 482 ASN B N 1
ATOM 8153 C CA . ASN B 1 482 ? -11.5 -31.141 -31.656 1 95.06 482 ASN B CA 1
ATOM 8154 C C . ASN B 1 482 ? -10.32 -31.375 -30.719 1 95.06 482 ASN B C 1
ATOM 8156 O O . ASN B 1 482 ? -10.211 -30.719 -29.688 1 95.06 482 ASN B O 1
ATOM 8160 N N . GLN B 1 483 ? -9.516 -32.438 -30.938 1 96.81 483 GLN B N 1
ATOM 8161 C CA . GLN B 1 483 ? -8.398 -32.781 -30.078 1 96.81 483 GLN B CA 1
ATOM 8162 C C . GLN B 1 483 ? -7.062 -32.625 -30.797 1 96.81 483 GLN B C 1
ATOM 8164 O O . GLN B 1 483 ? -6.988 -32.75 -32.031 1 96.81 483 GLN B O 1
ATOM 8169 N N . ILE B 1 484 ? -6.125 -32.25 -30.078 1 97.44 484 ILE B N 1
ATOM 8170 C CA . ILE B 1 484 ? -4.738 -32.156 -30.531 1 97.44 484 ILE B CA 1
ATOM 8171 C C . ILE B 1 484 ? -3.91 -33.25 -29.891 1 97.44 484 ILE B C 1
ATOM 8173 O O . ILE B 1 484 ? -4.059 -33.531 -28.703 1 97.44 484 ILE B O 1
ATOM 8177 N N . ASP B 1 485 ? -3.031 -33.875 -30.609 1 97.75 485 ASP B N 1
ATOM 8178 C CA . ASP B 1 485 ? -2.246 -35.031 -30.172 1 97.75 485 ASP B CA 1
ATOM 8179 C C . ASP B 1 485 ? -1.117 -34.594 -29.234 1 97.75 485 ASP B C 1
ATOM 8181 O O . ASP B 1 485 ? 0.058 -34.844 -29.531 1 97.75 485 ASP B O 1
ATOM 8185 N N . SER B 1 486 ? -1.48 -34.094 -28.156 1 97.75 486 SER B N 1
ATOM 8186 C CA . SER B 1 486 ? -0.522 -33.594 -27.172 1 97.75 486 SER B CA 1
ATOM 8187 C C . SER B 1 486 ? -1.037 -33.781 -25.75 1 97.75 486 SER B C 1
ATOM 8189 O O . SER B 1 486 ? -2.209 -33.531 -25.469 1 97.75 486 SER B O 1
ATOM 8191 N N . MET B 1 487 ? -0.204 -34.281 -24.859 1 98.12 487 MET B N 1
ATOM 8192 C CA . MET B 1 487 ? -0.455 -34.438 -23.422 1 98.12 487 MET B CA 1
ATOM 8193 C C . MET B 1 487 ? 0.781 -34.062 -22.609 1 98.12 487 MET B C 1
ATOM 8195 O O . MET B 1 487 ? 1.782 -34.781 -22.625 1 98.12 487 MET B O 1
ATOM 8199 N N . GLU B 1 488 ? 0.676 -33 -21.922 1 96.81 488 GLU B N 1
ATOM 8200 C CA . GLU B 1 488 ? 1.808 -32.5 -21.141 1 96.81 488 GLU B CA 1
ATOM 8201 C C . GLU B 1 488 ? 1.967 -33.281 -19.844 1 96.81 488 GLU B C 1
ATOM 8203 O O . GLU B 1 488 ? 0.993 -33.812 -19.312 1 96.81 488 GLU B O 1
ATOM 8208 N N . SER B 1 489 ? 3.203 -33.312 -19.281 1 97.69 489 SER B N 1
ATOM 8209 C CA . SER B 1 489 ? 3.508 -34.062 -18.062 1 97.69 489 SER B CA 1
ATOM 8210 C C . SER B 1 489 ? 2.742 -33.5 -16.875 1 97.69 489 SER B C 1
ATOM 8212 O O . SER B 1 489 ? 2.459 -34.219 -15.914 1 97.69 489 SER B O 1
ATOM 8214 N N . PHE B 1 490 ? 2.324 -32.188 -16.922 1 98.06 490 PHE B N 1
ATOM 8215 C CA . PHE B 1 490 ? 1.71 -31.562 -15.758 1 98.06 490 PHE B CA 1
ATOM 8216 C C . PHE B 1 490 ? 0.292 -32.094 -15.547 1 98.06 490 PHE B C 1
ATOM 8218 O O . PHE B 1 490 ? -0.301 -31.859 -14.492 1 98.06 490 PHE B O 1
ATOM 8225 N N . LEU B 1 491 ? -0.287 -32.812 -16.547 1 98.75 491 LEU B N 1
ATOM 8226 C CA . LEU B 1 491 ? -1.562 -33.469 -16.281 1 98.75 491 LEU B CA 1
ATOM 8227 C C . LEU B 1 491 ? -1.454 -34.375 -15.078 1 98.75 491 LEU B C 1
ATOM 8229 O O . LEU B 1 491 ? -2.334 -34.406 -14.219 1 98.75 491 LEU B O 1
ATOM 8233 N N . PHE B 1 492 ? -0.318 -35.156 -15.031 1 98.62 492 PHE B N 1
ATOM 8234 C CA . PHE B 1 492 ? -0.107 -36.156 -13.977 1 98.62 492 PHE B CA 1
ATOM 8235 C C . PHE B 1 492 ? 0.477 -35.5 -12.727 1 98.62 492 PHE B C 1
ATOM 8237 O O . PHE B 1 492 ? 0.089 -35.844 -11.609 1 98.62 492 PHE B O 1
ATOM 8244 N N . ALA B 1 493 ? 1.342 -34.562 -12.953 1 98.5 493 ALA B N 1
ATOM 8245 C CA . ALA B 1 493 ? 2.066 -33.969 -11.836 1 98.5 493 ALA B CA 1
ATOM 8246 C C . ALA B 1 493 ? 1.184 -32.969 -11.094 1 98.5 493 ALA B C 1
ATOM 8248 O O . ALA B 1 493 ? 1.341 -32.781 -9.883 1 98.5 493 ALA B O 1
ATOM 8249 N N . GLU B 1 494 ? 0.273 -32.281 -11.836 1 98.81 494 GLU B N 1
ATOM 8250 C CA . GLU B 1 494 ? -0.414 -31.141 -11.234 1 98.81 494 GLU B CA 1
ATOM 8251 C C . GLU B 1 494 ? -1.929 -31.297 -11.32 1 98.81 494 GLU B C 1
ATOM 8253 O O . GLU B 1 494 ? -2.609 -31.406 -10.305 1 98.81 494 GLU B O 1
ATOM 8258 N N . THR B 1 495 ? -2.527 -31.344 -12.562 1 98.88 495 THR B N 1
ATOM 8259 C CA . THR B 1 495 ? -3.971 -31.266 -12.75 1 98.88 495 THR B CA 1
ATOM 8260 C C . THR B 1 495 ? -4.68 -32.375 -11.977 1 98.88 495 THR B C 1
ATOM 8262 O O . THR B 1 495 ? -5.52 -32.094 -11.117 1 98.88 495 THR B O 1
ATOM 8265 N N . PHE B 1 496 ? -4.281 -33.625 -12.203 1 98.88 496 PHE B N 1
ATOM 8266 C CA . PHE B 1 496 ? -4.926 -34.75 -11.516 1 98.88 496 PHE B CA 1
ATOM 8267 C C . PHE B 1 496 ? -4.582 -34.719 -10.031 1 98.88 496 PHE B C 1
ATOM 8269 O O . PHE B 1 496 ? -5.41 -35.094 -9.195 1 98.88 496 PHE B O 1
ATOM 8276 N N . LYS B 1 497 ? -3.389 -34.312 -9.695 1 98.88 497 LYS B N 1
ATOM 8277 C CA . LYS B 1 497 ? -3.002 -34.25 -8.289 1 98.88 497 LYS B CA 1
ATOM 8278 C C . LYS B 1 497 ? -3.859 -33.25 -7.523 1 98.88 497 LYS B C 1
ATOM 8280 O O . LYS B 1 497 ? -4.406 -33.562 -6.465 1 98.88 497 LYS B O 1
ATOM 8285 N N . TYR B 1 498 ? -3.939 -32.031 -8.047 1 98.94 498 TYR B N 1
ATOM 8286 C CA . TYR B 1 498 ? -4.719 -31.016 -7.363 1 98.94 498 TYR B CA 1
ATOM 8287 C C . TYR B 1 498 ? -6.188 -31.406 -7.277 1 98.94 498 TYR B C 1
ATOM 8289 O O . TYR B 1 498 ? -6.852 -31.156 -6.27 1 98.94 498 TYR B O 1
ATOM 8297 N N . LEU B 1 499 ? -6.723 -32.031 -8.352 1 98.94 499 LEU B N 1
ATOM 8298 C CA . LEU B 1 499 ? -8.094 -32.5 -8.297 1 98.94 499 LEU B CA 1
ATOM 8299 C C . LEU B 1 499 ? -8.25 -33.594 -7.23 1 98.94 499 LEU B C 1
ATOM 8301 O O . LEU B 1 499 ? -9.203 -33.562 -6.457 1 98.94 499 LEU B O 1
ATOM 8305 N N . TYR B 1 500 ? -7.324 -34.5 -7.184 1 98.94 500 TYR B N 1
ATOM 8306 C CA . TYR B 1 500 ? -7.34 -35.562 -6.18 1 98.94 500 TYR B CA 1
ATOM 8307 C C . TYR B 1 500 ? -7.301 -35 -4.773 1 98.94 500 TYR B C 1
ATOM 8309 O O . TYR B 1 500 ? -8.078 -35.375 -3.906 1 98.94 500 TYR B O 1
ATOM 8317 N N . LEU B 1 501 ? -6.426 -34.062 -4.598 1 98.88 501 LEU B N 1
ATOM 8318 C CA . LEU B 1 501 ? -6.262 -33.438 -3.283 1 98.88 501 LEU B CA 1
ATOM 8319 C C . LEU B 1 501 ? -7.496 -32.625 -2.908 1 98.88 501 LEU B C 1
ATOM 8321 O O . LEU B 1 501 ? -7.875 -32.562 -1.736 1 98.88 501 LEU B O 1
ATOM 8325 N N . LEU B 1 502 ? -8.102 -31.938 -3.914 1 98.81 502 LEU B N 1
ATOM 8326 C CA . LEU B 1 502 ? -9.312 -31.156 -3.697 1 98.81 502 LEU B CA 1
ATOM 8327 C C . LEU B 1 502 ? -10.406 -32 -3.068 1 98.81 502 LEU B C 1
ATOM 8329 O O . LEU B 1 502 ? -11.203 -31.516 -2.264 1 98.81 502 LEU B O 1
ATOM 8333 N N . PHE B 1 503 ? -10.391 -33.312 -3.391 1 98.69 503 PHE B N 1
ATOM 8334 C CA . PHE B 1 503 ? -11.422 -34.219 -2.887 1 98.69 503 PHE B CA 1
ATOM 8335 C C . PHE B 1 503 ? -10.859 -35.125 -1.813 1 98.69 503 PHE B C 1
ATOM 8337 O O . PHE B 1 503 ? -11.5 -36.125 -1.436 1 98.69 503 PHE B O 1
ATOM 8344 N N . SER B 1 504 ? -9.703 -34.906 -1.303 1 98.38 504 SER B N 1
ATOM 8345 C CA . SER B 1 504 ? -9.086 -35.688 -0.235 1 98.38 504 SER B CA 1
ATOM 8346 C C . SER B 1 504 ? -9.336 -35.062 1.129 1 98.38 504 SER B C 1
ATOM 8348 O O . SER B 1 504 ? -9.625 -33.875 1.219 1 98.38 504 SER B O 1
ATOM 8350 N N . PRO B 1 505 ? -9.227 -35.906 2.207 1 96.31 505 PRO B N 1
ATOM 8351 C CA . PRO B 1 505 ? -9.242 -35.281 3.541 1 96.31 505 PRO B CA 1
ATOM 8352 C C . PRO B 1 505 ? -8.141 -34.25 3.727 1 96.31 505 PRO B C 1
ATOM 8354 O O . PRO B 1 505 ? -7.027 -34.438 3.234 1 96.31 505 PRO B O 1
ATOM 8357 N N . PRO B 1 506 ? -8.492 -33.219 4.457 1 95.56 506 PRO B N 1
ATOM 8358 C CA . PRO B 1 506 ? -7.57 -32.062 4.543 1 95.56 506 PRO B CA 1
ATOM 8359 C C . PRO B 1 506 ? -6.234 -32.438 5.184 1 95.56 506 PRO B C 1
ATOM 8361 O O . PRO B 1 506 ? -5.258 -31.703 5.066 1 95.56 506 PRO B O 1
ATOM 8364 N N . GLU B 1 507 ? -6.105 -33.562 5.797 1 95.31 507 GLU B N 1
ATOM 8365 C CA . GLU B 1 507 ? -4.863 -34 6.422 1 95.31 507 GLU B CA 1
ATOM 8366 C C . GLU B 1 507 ? -3.865 -34.5 5.379 1 95.31 507 GLU B C 1
ATOM 8368 O O . GLU B 1 507 ? -2.658 -34.531 5.629 1 95.31 507 GLU B O 1
ATOM 8373 N N . ILE B 1 508 ? -4.402 -34.969 4.242 1 97.06 508 ILE B N 1
ATOM 8374 C CA . ILE B 1 508 ? -3.529 -35.438 3.176 1 97.06 508 ILE B CA 1
ATOM 8375 C C . ILE B 1 508 ? -2.838 -34.25 2.502 1 97.06 508 ILE B C 1
ATOM 8377 O O . ILE B 1 508 ? -3.484 -33.469 1.814 1 97.06 508 ILE B O 1
ATOM 8381 N N . ILE B 1 509 ? -1.568 -34.125 2.727 1 98.19 509 ILE B N 1
ATOM 8382 C CA . ILE B 1 509 ? -0.721 -33.031 2.246 1 98.19 509 ILE B CA 1
ATOM 8383 C C . ILE B 1 509 ? -1.272 -31.703 2.73 1 98.19 509 ILE B C 1
ATOM 8385 O O . ILE B 1 509 ? -1.659 -30.859 1.923 1 98.19 509 ILE B O 1
ATOM 8389 N N . SER B 1 510 ? -1.237 -31.531 3.975 1 97.94 510 SER B N 1
ATOM 8390 C CA . SER B 1 510 ? -1.756 -30.328 4.617 1 97.94 510 SER B CA 1
ATOM 8391 C C . SER B 1 510 ? -0.944 -29.094 4.219 1 97.94 510 SER B C 1
ATOM 8393 O O . SER B 1 510 ? 0.287 -29.156 4.168 1 97.94 510 SER B O 1
ATOM 8395 N N . LEU B 1 511 ? -1.623 -27.969 3.979 1 98.06 511 LEU B N 1
ATOM 8396 C CA . LEU B 1 511 ? -0.946 -26.719 3.639 1 98.06 511 LEU B CA 1
ATOM 8397 C C . LEU B 1 511 ? -0.195 -26.172 4.844 1 98.06 511 LEU B C 1
ATOM 8399 O O . LEU B 1 511 ? 0.633 -25.266 4.703 1 98.06 511 LEU B O 1
ATOM 8403 N N . ASP B 1 512 ? -0.434 -26.734 6.02 1 97.38 512 ASP B N 1
ATOM 8404 C CA . ASP B 1 512 ? 0.279 -26.312 7.223 1 97.38 512 ASP B CA 1
ATOM 8405 C C . ASP B 1 512 ? 1.6 -27.062 7.371 1 97.38 512 ASP B C 1
ATOM 8407 O O . ASP B 1 512 ? 2.459 -26.672 8.164 1 97.38 512 ASP B O 1
ATOM 8411 N N . LYS B 1 513 ? 1.734 -28.109 6.539 1 96.56 513 LYS B N 1
ATOM 8412 C CA . LYS B 1 513 ? 2.924 -28.953 6.668 1 96.56 513 LYS B CA 1
ATOM 8413 C C . LYS B 1 513 ? 3.75 -28.938 5.387 1 96.56 513 LYS B C 1
ATOM 8415 O O . LYS B 1 513 ? 4.957 -29.188 5.422 1 96.56 513 LYS B O 1
ATOM 8420 N N . PHE B 1 514 ? 3.104 -28.719 4.258 1 97.69 514 PHE B N 1
ATOM 8421 C CA . PHE B 1 514 ? 3.771 -28.844 2.965 1 97.69 514 PHE B CA 1
ATOM 8422 C C . PHE B 1 514 ? 3.686 -27.531 2.195 1 97.69 514 PHE B C 1
ATOM 8424 O O . PHE B 1 514 ? 2.752 -26.75 2.391 1 97.69 514 PHE B O 1
ATOM 8431 N N . VAL B 1 515 ? 4.664 -27.297 1.389 1 97.88 515 VAL B N 1
ATOM 8432 C CA . VAL B 1 515 ? 4.66 -26.234 0.392 1 97.88 515 VAL B CA 1
ATOM 8433 C C . VAL B 1 515 ? 4.895 -26.812 -0.997 1 97.88 515 VAL B C 1
ATOM 8435 O O . VAL B 1 515 ? 5.832 -27.594 -1.195 1 97.88 515 VAL B O 1
ATOM 8438 N N . PHE B 1 516 ? 4.043 -26.484 -1.934 1 98.69 516 PHE B N 1
ATOM 8439 C CA . PHE B 1 516 ? 4.168 -26.984 -3.295 1 98.69 516 PHE B CA 1
ATOM 8440 C C . PHE B 1 516 ? 5.109 -26.125 -4.113 1 98.69 516 PHE B C 1
ATOM 8442 O O . PHE B 1 516 ? 5.078 -24.891 -4.012 1 98.69 516 PHE B O 1
ATOM 8449 N N . ASN B 1 517 ? 5.984 -26.734 -4.867 1 98.56 517 ASN B N 1
ATOM 8450 C CA . ASN B 1 517 ? 6.645 -25.922 -5.887 1 98.56 517 ASN B CA 1
ATOM 8451 C C . ASN B 1 517 ? 5.719 -25.641 -7.066 1 98.56 517 ASN B C 1
ATOM 8453 O O . ASN B 1 517 ? 4.527 -25.969 -7.016 1 98.56 517 ASN B O 1
ATOM 8457 N N . THR B 1 518 ? 6.16 -24.969 -8.117 1 98.31 518 THR B N 1
ATOM 8458 C CA . THR B 1 518 ? 5.309 -24.516 -9.211 1 98.31 518 THR B CA 1
ATOM 8459 C C . THR B 1 518 ? 4.836 -25.703 -10.055 1 98.31 518 THR B C 1
ATOM 8461 O O . THR B 1 518 ? 3.906 -25.562 -10.852 1 98.31 518 THR B O 1
ATOM 8464 N N . GLU B 1 519 ? 5.43 -26.922 -9.945 1 98.25 519 GLU B N 1
ATOM 8465 C CA . GLU B 1 519 ? 4.996 -28.141 -10.625 1 98.25 519 GLU B CA 1
ATOM 8466 C C . GLU B 1 519 ? 4.234 -29.062 -9.68 1 98.25 519 GLU B C 1
ATOM 8468 O O . GLU B 1 519 ? 4.145 -30.266 -9.922 1 98.25 519 GLU B O 1
ATOM 8473 N N . ALA B 1 520 ? 3.82 -28.531 -8.539 1 98.69 520 ALA B N 1
ATOM 8474 C CA . ALA B 1 520 ? 2.934 -29.203 -7.582 1 98.69 520 ALA B CA 1
ATOM 8475 C C . ALA B 1 520 ? 3.668 -30.297 -6.824 1 98.69 520 ALA B C 1
ATOM 8477 O O . ALA B 1 520 ? 3.057 -31.297 -6.41 1 98.69 520 ALA B O 1
ATOM 8478 N N . HIS B 1 521 ? 4.973 -30.234 -6.695 1 98.81 521 HIS B N 1
ATOM 8479 C CA . HIS B 1 521 ? 5.719 -31.141 -5.828 1 98.81 521 HIS B CA 1
ATOM 8480 C C . HIS B 1 521 ? 5.746 -30.625 -4.391 1 98.81 521 HIS B C 1
ATOM 8482 O O . HIS B 1 521 ? 6.32 -29.578 -4.109 1 98.81 521 HIS B O 1
ATOM 8488 N N . PRO B 1 522 ? 5.137 -31.344 -3.449 1 98.56 522 PRO B N 1
ATOM 8489 C CA . PRO B 1 522 ? 5.105 -30.859 -2.066 1 98.56 522 PRO B CA 1
ATOM 8490 C C . PRO B 1 522 ? 6.434 -31.062 -1.339 1 98.56 522 PRO B C 1
ATOM 8492 O O . PRO B 1 522 ? 7.023 -32.156 -1.429 1 98.56 522 PRO B O 1
ATOM 8495 N N . PHE B 1 523 ? 6.922 -30.047 -0.712 1 98.12 523 PHE B N 1
ATOM 8496 C CA . PHE B 1 523 ? 8.086 -30.094 0.167 1 98.12 523 PHE B CA 1
ATOM 8497 C C . PHE B 1 523 ? 7.668 -29.906 1.621 1 98.12 523 PHE B C 1
ATOM 8499 O O . PHE B 1 523 ? 6.781 -29.094 1.922 1 98.12 523 PHE B O 1
ATOM 8506 N N . ILE B 1 524 ? 8.234 -30.672 2.496 1 95.12 524 ILE B N 1
ATOM 8507 C CA . ILE B 1 524 ? 7.93 -30.531 3.916 1 95.12 524 ILE B CA 1
ATOM 8508 C C . ILE B 1 524 ? 8.539 -29.25 4.453 1 95.12 524 ILE B C 1
ATOM 8510 O O . ILE B 1 524 ? 9.711 -28.953 4.199 1 95.12 524 ILE B O 1
ATOM 8514 N N . ARG B 1 525 ? 7.754 -28.5 5.188 1 89.38 525 ARG B N 1
ATOM 8515 C CA . ARG B 1 525 ? 8.203 -27.234 5.766 1 89.38 525 ARG B CA 1
ATOM 8516 C C . ARG B 1 525 ? 8.961 -27.469 7.07 1 89.38 525 ARG B C 1
ATOM 8518 O O . ARG B 1 525 ? 8.695 -28.438 7.781 1 89.38 525 ARG B O 1
#

pLDDT: mean 92.31, std 12.84, range [35.91, 98.94]

Organism: NCBI:txid747725

Radius of gyration: 34.35 Å; Cα contacts (8 Å, |Δi|>4): 2082; chains: 2; bounding box: 74×109×81 Å

Foldseek 3Di:
DLFDAFFDPDDDDDPVLLVVLVVLLVVLVVQLVLFVQLCCVQPAQAQFALQQVSHGDHPAQSRHQLLLLQLLVCLLNVPVVSNVVSVVSNVVGDLQDQDKGFLQSCQQGRLLSLLLNCVSVVNPDVSSLVSSVVNCVLQCLQLPAQLSAGDRIARSNVGDDPDQKAWLLRSLFNQVSQPSSCVVVVPCVSNVSNVSSLVLVQPDDVVQLDLAQLFQWTMHGRHVGHFDDDPPTQKGACFPRHVQNLLSLQLVCVVVVNPPVSSVVSNVSNVVVQLVQFKWADAQALAIDGFIARSVVSDGQQKDFLRNLLLLLSLSSNCSRVVPVVSNSNSVRNLCVNLLQQLQAPLSAHFGMKGFDDIGRDDPVCRNHHPVRVVCQVCVVVDPPRPNCVPPPPPPPNPDNDDDPRMDGDQQKAQLDQSSLNSLLSSCRRPVDCVSLVSLSSNVVSQCQQQDDSRHGFMFRHRRDDPPPDPVRPPDPSPPVRTDSDHHSLNSNGRSSSNSSSSDDCVSLHPSAWRARPSGSTDGD/DLFFAFFDDDDDDDPVLLVVLVVLLVVLVVQLVLFVQLCCVQPAQAQFALQQVSHGDHPAQSRHLLLLLQLLVCLLNVPVVSNVVSVVSNVVGDLQDQDKGFLQSCQQGRLLSLLLNCVSVVNPDVSSLVSSVVNCVLQCLQLPAQLSAGDRIARSNVSDDPDQKAWLLRSLFNQVSQPSSCVVVVPCVSNVSNVSSLVLVQPDDVVQLDLAQLFQWTMHGRHVGHFDDDPPTQKGACFPRHVQNLLSLQLVCVQVVNPPVSSVVSNVRNVVVQLVQFKWADAQALAIDGFIARSVVSDGQQKDFLRNLLLLLSLSSNCSRVVPVVSNSVSVRNLCVNLLQQLLAPLSAHFGMKGFPDIGRDDPVCRNHHPVRVVCQVCVVVDPPRPNCVPPPPPPPNDDNHDDPRMDGDQQKDQLDQSSLNSLLSSCRRPVDCVSLVSLSSNVVSQCQQQDDSRHGFMFRHRRDDPPPDPVRPDDDSPPVRTDSDHHSLNSNGRSSSNSSSSDPCVSLHPSAWRARPSGSTDGD